Protein 4XHF (pdb70)

Radius of gyration: 31.48 Å; Cα contacts (8 Å, |Δi|>4): 1819; chains: 4; bounding box: 88×60×80 Å

Secondary structure (DSSP, 8-state):
-HHHHHHHHHHHHHHHHHHHHTT----STTHHHHHHHHHEEEEEEETTT-PEEP-TTGGG--HHHHHH-TTSEE--SS-TT--S-EESEEEEEEEE-TTSSEEEEEEEEEEE-SSSEEEEEEEE-TTSSBEEEEEEEE--SPTTTGGGGG-HHHHGGGTT-BSB-TTS-B--EEESS---TT-TTEEE--TT-HHHHHHHHHHHHHHTSTTTTHHHHHHHHH-/-HHHHHHHHHHHHHHHHHHHHHHHTT----SGGGHHHHHHHHEEEEEEETTT--EE--TTSTT--HHHHHH-GGGEE--SS-TT--SSEESEEEEEEEE-TTS-EEEEEEEEEEE-SSSEEEEEEEE-TTSSBEEEEEEEE--SPTTTGGGGG-HHHHGGGTT-BSB-TTS-B--EEESS---TT-TTEEEPPTT-HHHHHHHHHHHHHHTSTTTTHHHHHHHH-/-HHHHHHHHHHHHHHTT----STTHHHHHHHHHEEEEEEETTT--EE--TTGGG--HHHHTT-TTSEE--SS-TT--S-EESEEEEEEEE-TTS-EEEEEEEEEEE-SSSEEEEEEEE-TTSSBEEEEEEEE--SPTTTGGGGG-HHHHGGGTT-BSB-TTS-B--EEESS---TT-TTEEEPPTT-HHHHHHHHHHHHHHTSTTTTHHHHHHHHH-/-HHHHHHHHHHHHHHHHT----SGGGHHHHHHHHEEEEEEETTT--EE--S-STT--HHHHHH-GGGEE--SS-TT--S-EESEEEEEEEE-TTS-EEEEEEEEEEE-SSSEEEEEEEE-TTSSBEEEEEEEE--SPTTTGGGGG-HHHHGGGTT-BSB-TTS-B--EEESS---TT-TTEEEPPTT-HHHHHHHHHHHHHHTSTTTTHHHHHHHHHH-

Solvent-accessible surface area: 43037 Å² total; per-residue (Å²): 95,122,153,122,150,130,64,40,129,120,66,24,31,10,15,83,48,0,0,97,0,0,88,37,120,45,24,143,70,95,56,10,96,74,44,4,74,111,16,10,38,37,15,4,0,30,3,94,75,7,86,51,27,10,19,50,92,26,41,46,39,64,40,100,120,14,8,119,52,108,140,60,19,53,109,11,166,123,45,57,2,104,14,158,34,11,9,45,31,4,17,0,0,22,0,10,60,133,52,11,68,16,15,0,0,0,0,16,3,36,1,71,4,67,178,21,56,3,32,2,9,0,0,0,15,8,40,11,28,14,0,19,10,8,12,7,61,66,52,48,5,70,109,69,87,1,53,18,0,51,56,96,150,13,17,73,65,0,86,12,24,45,0,26,49,133,175,50,136,21,18,1,111,25,46,145,70,34,31,105,93,14,48,40,50,1,1,48,16,46,102,64,7,28,92,5,1,103,1,1,24,55,2,0,54,4,10,0,14,113,36,1,0,53,40,2,6,80,91,43,129,88,135,122,151,38,48,99,132,118,165,98,52,41,111,107,68,27,63,13,13,88,59,0,0,87,1,0,89,36,114,47,34,152,52,93,90,2,94,107,42,4,79,168,16,11,111,28,28,5,0,32,4,103,63,4,107,91,46,116,62,119,73,26,38,40,39,75,44,106,122,12,8,120,51,99,151,54,7,25,42,12,66,103,43,56,3,90,12,109,14,13,9,45,32,9,14,0,0,51,0,61,63,150,95,53,147,47,29,0,0,0,0,15,2,41,0,68,11,97,168,30,57,2,32,1,5,0,0,0,52,65,75,15,29,22,0,33,8,6,11,3,50,68,51,42,7,46,113,70,86,1,51,22,0,60,48,86,146,13,17,73,61,2,97,46,18,51,0,19,12,149,73,38,74,9,18,1,95,26,52,158,84,51,35,162,179,67,16,83,38,1,0,39,21,46,116,72,4,37,121,4,0,96,7,0,26,100,0,0,55,3,8,0,13,121,33,1,0,45,41,3,3,87,68,50,118,111,143,52,160,142,80,14,76,12,16,90,66,0,0,86,1,0,55,37,122,47,28,149,67,93,83,7,104,101,39,4,77,173,15,11,110,32,20,10,0,34,4,98,80,4,139,77,53,106,60,123,74,29,41,41,39,60,44,104,124,11,10,123,62,124,149,56,22,62,101,12,185,145,42,53,1,82,15,140,44,14,8,46,23,4,22,0,0,47,0,54,61,153,94,47,105,42,16,0,0,0,0,14,2,38,0,76,3,53,178,21,59,1,33,1,10,0,0,0,16,16,47,12,30,18,2,16,2,6,7,4,58,68,51,47,6,65,114,71,94,1,51,18,0,62,51,84,148,12,14,51,68,0,103,16,22,48,0,20,18,112,106,40,66,15,3,0,82,14,48,141,77,53,34,80,89,8,42,47,20,1,1,43,20,45,105,70,6,23,114,5,0,94,0,0,25,76,0,0,59,3,9,1,13,122,40,0,0,52,40,3,5,83,91,29,122,92,118,172,105,59,133,91,71,32,87,11,15,90,53,0,0,107,2,1,81,38,123,30,35,154,58,96,74,2,100,101,35,4,68,156,14,11,48,33,18,7,0,32,4,96,60,4,107,64,45,18,28,51,86,28,42,45,36,60,32,82,124,11,11,120,52,72,131,48,1,37,62,10,122,134,42,56,2,97,15,145,28,13,9,44,32,8,6,0,0,25,0,14,56,148,77,12,130,24,25,0,0,0,0,13,2,38,0,83,12,88,164,29,48,1,28,0,6,0,0,0,56,61,74,12,28,20,1,56,10,10,13,5,48,83,52,42,6,46,111,74,92,2,45,19,0,51,56,95,146,13,15,67,68,1,114,39,21,53,0,23,50,146,186,43,147,10,14,1,107,28,51,148,87,53,38,163,174,67,55,68,44,2,1,47,22,45,106,71,7,57,93,5,3,100,6,1,35,73,1,0,59,4,8,3,16,114,37,1,0,61,34,3,6,69,57,23,114,80,94,122

Organism: Shewanella oneidensis (strain ATCC 700550 / JCM 31522 / CIP 106686 / LMG 19005 / NCIMB 14063 / MR-1) (NCBI:txid211586)

B-factor: mean 23.86, std 10.94, range [6.06, 83.5]

Structure (mmCIF, N/CA/C/O backbone):
data_4XHF
#
_entry.id   4XHF
#
_cell.length_a   70.914
_cell.length_b   93.476
_cell.length_c   71.139
_cell.angle_alpha   90.000
_cell.angle_beta   100.240
_cell.angle_gamma   90.000
#
_symmetry.space_group_name_H-M   'P 1 21 1'
#
loop_
_entity.id
_entity.type
_entity.pdbx_description
1 polymer 'Na-translocating NADH-quinone reductase subunit C NqrC'
2 non-polymer 'FLAVIN MONONUCLEOTIDE'
3 non-polymer 'SODIUM ION'
4 water water
#
loop_
_atom_site.group_PDB
_atom_site.id
_atom_site.type_symbol
_atom_site.label_atom_id
_atom_site.label_alt_id
_atom_site.label_comp_id
_atom_site.label_asym_id
_atom_site.label_entity_id
_atom_site.label_seq_id
_atom_site.pdbx_PDB_ins_code
_atom_site.Cartn_x
_atom_site.Cartn_y
_atom_site.Cartn_z
_atom_site.occupancy
_atom_site.B_iso_or_equiv
_atom_site.auth_seq_id
_atom_site.auth_comp_id
_atom_site.auth_asym_id
_atom_site.auth_atom_id
_atom_site.pdbx_PDB_model_num
ATOM 1 N N . SER A 1 28 ? -12.309 -12.114 54.621 1.00 36.90 0 SER A N 1
ATOM 2 C CA . SER A 1 28 ? -10.873 -12.431 54.869 1.00 37.73 0 SER A CA 1
ATOM 3 C C . SER A 1 28 ? -10.182 -12.843 53.576 1.00 34.13 0 SER A C 1
ATOM 4 O O . SER A 1 28 ? -9.035 -12.479 53.331 1.00 30.84 0 SER A O 1
ATOM 12 N N . LEU A 1 29 ? -10.886 -13.620 52.760 1.00 36.42 33 LEU A N 1
ATOM 13 C CA . LEU A 1 29 ? -10.431 -13.918 51.409 1.00 35.79 33 LEU A CA 1
ATOM 14 C C . LEU A 1 29 ? -10.328 -12.603 50.647 1.00 29.11 33 LEU A C 1
ATOM 15 O O . LEU A 1 29 ? -9.484 -12.429 49.770 1.00 25.96 33 LEU A O 1
ATOM 31 N N . LYS A 1 30 ? -11.208 -11.679 51.014 1.00 28.69 34 LYS A N 1
ATOM 32 C CA . LYS A 1 30 ? -11.195 -10.319 50.501 1.00 28.40 34 LYS A CA 1
ATOM 33 C C . LYS A 1 30 ? -9.893 -9.604 50.851 1.00 24.54 34 LYS A C 1
ATOM 34 O O . LYS A 1 30 ? -9.283 -8.954 50.003 1.00 22.43 34 LYS A O 1
ATOM 53 N N . GLU A 1 31 ? -9.473 -9.735 52.106 1.00 24.72 35 GLU A N 1
ATOM 54 C CA . GLU A 1 31 ? -8.271 -9.066 52.592 1.00 24.61 35 GLU A CA 1
ATOM 55 C C . GLU A 1 31 ? -7.018 -9.544 51.860 1.00 23.96 35 GLU A C 1
ATOM 56 O O . GLU A 1 31 ? -6.195 -8.733 51.436 1.00 25.65 35 GLU A O 1
ATOM 68 N N . ARG A 1 32 ? -6.877 -10.858 51.718 1.00 24.86 36 ARG A N 1
ATOM 69 C CA . ARG A 1 32 ? -5.718 -11.430 51.041 1.00 25.99 36 ARG A CA 1
ATOM 70 C C . ARG A 1 32 ? -5.646 -10.938 49.605 1.00 23.63 36 ARG A C 1
ATOM 71 O O . ARG A 1 32 ? -4.572 -10.606 49.105 1.00 21.95 36 ARG A O 1
ATOM 92 N N . LYS A 1 33 ? -6.799 -10.904 48.945 1.00 25.28 37 LYS A N 1
ATOM 93 C CA . LYS A 1 33 ? -6.880 -10.438 47.569 1.00 26.71 37 LYS A CA 1
ATOM 94 C C . LYS A 1 33 ? -6.473 -8.973 47.474 1.00 25.28 37 LYS A C 1
ATOM 95 O O . LYS A 1 33 ? -5.632 -8.611 46.654 1.00 25.62 37 LYS A O 1
ATOM 114 N N . LEU A 1 34 ? -7.067 -8.137 48.320 1.00 25.08 38 LEU A N 1
ATOM 115 C CA . LEU A 1 34 ? -6.732 -6.717 48.351 1.00 23.66 38 LEU A CA 1
ATOM 116 C C . LEU A 1 34 ? -5.267 -6.512 48.708 1.00 23.97 38 LEU A C 1
ATOM 117 O O . LEU A 1 34 ? -4.594 -5.656 48.134 1.00 23.55 38 LEU A O 1
ATOM 133 N N . ALA A 1 35 ? -4.781 -7.301 49.660 1.00 25.32 39 ALA A N 1
ATOM 134 C CA . ALA A 1 35 ? -3.386 -7.226 50.073 1.00 24.31 39 ALA A CA 1
ATOM 135 C C . ALA A 1 35 ? -2.466 -7.569 48.907 1.00 23.75 39 ALA A C 1
ATOM 136 O O . ALA A 1 35 ? -1.410 -6.961 48.737 1.00 25.21 39 ALA A O 1
ATOM 143 N N . LYS A 1 36 ? -2.881 -8.540 48.101 1.00 22.97 40 LYS A N 1
ATOM 144 C CA . LYS A 1 36 ? -2.092 -8.981 46.958 1.00 22.18 40 LYS A CA 1
ATOM 145 C C . LYS A 1 36 ? -2.036 -7.901 45.884 1.00 22.15 40 LYS A C 1
ATOM 146 O O . LYS A 1 36 ? -0.979 -7.638 45.310 1.00 22.21 40 LYS A O 1
ATOM 165 N N . LYS A 1 37 ? -3.181 -7.279 45.620 1.00 24.45 41 LYS A N 1
ATOM 166 C CA . LYS A 1 37 ? -3.281 -6.260 44.580 1.00 22.97 41 LYS A CA 1
ATOM 167 C C . LYS A 1 37 ? -2.595 -4.964 45.002 1.00 19.52 41 LYS A C 1
ATOM 168 O O . LYS A 1 37 ? -2.071 -4.230 44.163 1.00 19.35 41 LYS A O 1
ATOM 187 N N . ARG A 1 38 ? -2.600 -4.683 46.300 1.00 19.14 42 ARG A N 1
ATOM 188 C CA . ARG A 1 38 ? -1.956 -3.481 46.810 1.00 17.49 42 ARG A CA 1
ATOM 189 C C . ARG A 1 38 ? -0.441 -3.596 46.678 1.00 15.14 42 ARG A C 1
ATOM 190 O O . ARG A 1 38 ? 0.239 -2.610 46.406 1.00 16.03 42 ARG A O 1
ATOM 211 N N . ASP A 1 39 ? 0.082 -4.803 46.874 1.00 15.85 43 ASP A N 1
ATOM 212 C CA . ASP A 1 39 ? 1.512 -5.051 46.715 1.00 17.04 43 ASP A CA 1
ATOM 213 C C . ASP A 1 39 ? 1.935 -4.874 45.262 1.00 14.31 43 ASP A C 1
ATOM 214 O O . ASP A 1 39 ? 2.939 -4.224 44.975 1.00 16.01 43 ASP A O 1
ATOM 223 N N . GLU A 1 40 ? 1.171 -5.465 44.349 1.00 14.36 44 GLU A N 1
ATOM 224 C CA . GLU A 1 40 ? 1.430 -5.317 42.922 1.00 15.70 44 GLU A CA 1
ATOM 225 C C . GLU A 1 40 ? 1.336 -3.850 42.516 1.00 12.59 44 GLU A C 1
ATOM 226 O O . GLU A 1 40 ? 2.172 -3.350 41.765 1.00 11.73 44 GLU A O 1
ATOM 238 N N . LEU A 1 41 ? 0.317 -3.167 43.028 1.00 13.56 45 LEU A N 1
ATOM 239 C CA . LEU A 1 41 ? 0.122 -1.745 42.770 1.00 12.69 45 LEU A CA 1
ATOM 240 C C . LEU A 1 41 ? 1.343 -0.928 43.183 1.00 11.68 45 LEU A C 1
ATOM 241 O O . LEU A 1 41 ? 1.856 -0.126 42.405 1.00 10.96 45 LEU A O 1
ATOM 257 N N . GLN A 1 42 ? 1.804 -1.142 44.412 1.00 12.56 46 GLN A N 1
ATOM 258 C CA . GLN A 1 42 ? 2.959 -0.422 44.936 1.00 10.74 46 GLN A CA 1
ATOM 259 C C . GLN A 1 42 ? 4.193 -0.660 44.072 1.00 11.29 46 GLN A C 1
ATOM 260 O O . GLN A 1 42 ? 4.953 0.266 43.793 1.00 12.21 46 GLN A O 1
ATOM 274 N N . ARG A 1 43 ? 4.380 -1.901 43.634 1.00 13.63 47 ARG A N 1
ATOM 275 C CA . ARG A 1 43 ? 5.522 -2.241 42.795 1.00 11.68 47 ARG A CA 1
ATOM 276 C C . ARG A 1 43 ? 5.412 -1.554 41.437 1.00 11.37 47 ARG A C 1
ATOM 277 O O . ARG A 1 43 ? 6.385 -0.982 40.952 1.00 13.08 47 ARG A O 1
ATOM 298 N N . TYR A 1 44 ? 4.224 -1.600 40.838 1.00 12.74 48 TYR A N 1
ATOM 299 C CA . TYR A 1 44 ? 3.984 -0.963 39.543 1.00 13.43 48 TYR A CA 1
ATOM 300 C C . TYR A 1 44 ? 4.346 0.518 39.577 1.00 13.02 48 TYR A C 1
ATOM 301 O O . TYR A 1 44 ? 5.028 1.024 38.686 1.00 13.36 48 TYR A O 1
ATOM 319 N N . VAL A 1 45 ? 3.882 1.204 40.616 1.00 12.88 49 VAL A N 1
ATOM 320 C CA . VAL A 1 45 ? 4.072 2.644 40.744 1.00 10.09 49 VAL A CA 1
ATOM 321 C C . VAL A 1 45 ? 5.549 2.984 40.889 1.00 8.49 49 VAL A C 1
ATOM 322 O O . VAL A 1 45 ? 6.047 3.895 40.232 1.00 9.56 49 VAL A O 1
ATOM 335 N N . LEU A 1 46 ? 6.251 2.245 41.741 1.00 9.58 50 LEU A N 1
ATOM 336 C CA . LEU A 1 46 ? 7.672 2.492 41.957 1.00 9.56 50 LEU A CA 1
ATOM 337 C C . LEU A 1 46 ? 8.471 2.171 40.699 1.00 8.82 50 LEU A C 1
ATOM 338 O O . LEU A 1 46 ? 9.410 2.886 40.354 1.00 10.06 50 LEU A O 1
ATOM 354 N N . MET A 1 47 ? 8.089 1.100 40.011 1.00 9.17 51 MET A N 1
ATOM 355 C CA . MET A 1 47 ? 8.762 0.709 38.779 1.00 11.99 51 MET A CA 1
ATOM 356 C C . MET A 1 47 ? 8.599 1.783 37.711 1.00 11.75 51 MET A C 1
ATOM 357 O O . MET A 1 47 ? 9.541 2.101 36.985 1.00 11.04 51 MET A O 1
ATOM 371 N N . ALA A 1 48 ? 7.399 2.343 37.622 1.00 10.33 52 ALA A N 1
ATOM 372 C CA . ALA A 1 48 ? 7.124 3.398 36.656 1.00 10.03 52 ALA A CA 1
ATOM 373 C C . ALA A 1 48 ? 7.901 4.665 37.000 1.00 10.66 52 ALA A C 1
ATOM 374 O O . ALA A 1 48 ? 8.409 5.352 36.116 1.00 13.61 52 ALA A O 1
ATOM 381 N N . ALA A 1 49 ? 8.002 4.960 38.292 1.00 11.29 53 ALA A N 1
ATOM 382 C CA . ALA A 1 49 ? 8.669 6.171 38.761 1.00 11.41 53 ALA A CA 1
ATOM 383 C C . ALA A 1 49 ? 10.187 6.015 38.803 1.00 12.04 53 ALA A C 1
ATOM 384 O O . ALA A 1 49 ? 10.903 6.957 39.144 1.00 13.22 53 ALA A O 1
ATOM 391 N N . ASP A 1 50 ? 10.668 4.824 38.461 1.00 13.82 54 ASP A N 1
ATOM 392 C CA . ASP A 1 50 ? 12.099 4.534 38.448 1.00 17.07 54 ASP A CA 1
ATOM 393 C C . ASP A 1 50 ? 12.702 4.701 39.845 1.00 15.12 54 ASP A C 1
ATOM 394 O O . ASP A 1 50 ? 13.778 5.277 40.009 1.00 14.20 54 ASP A O 1
ATOM 403 N N . VAL A 1 51 ? 11.985 4.195 40.846 1.00 13.21 55 VAL A N 1
ATOM 404 C CA . VAL A 1 51 ? 12.482 4.136 42.217 1.00 13.09 55 VAL A CA 1
ATOM 405 C C . VAL A 1 51 ? 12.893 2.700 42.537 1.00 13.57 55 VAL A C 1
ATOM 406 O O . VAL A 1 51 ? 12.184 1.755 42.191 1.00 14.11 55 VAL A O 1
ATOM 419 N N . ASN A 1 52 ? 14.041 2.534 43.187 1.00 13.60 56 ASN A N 1
ATOM 420 C CA . ASN A 1 52 ? 14.512 1.205 43.562 1.00 14.16 56 ASN A CA 1
ATOM 421 C C . ASN A 1 52 ? 13.556 0.556 44.562 1.00 14.08 56 ASN A C 1
ATOM 422 O O . ASN A 1 52 ? 13.209 1.158 45.577 1.00 16.52 56 ASN A O 1
ATOM 433 N N . LEU A 1 53 ? 13.124 -0.667 44.264 1.00 13.29 57 LEU A N 1
ATOM 434 C CA . LEU A 1 53 ? 12.158 -1.374 45.105 1.00 12.73 57 LEU A CA 1
ATOM 435 C C . LEU A 1 53 ? 12.798 -1.962 46.358 1.00 13.19 57 LEU A C 1
ATOM 436 O O . LEU A 1 53 ? 12.100 -2.441 47.252 1.00 13.68 57 LEU A O 1
ATOM 452 N N . GLY A 1 54 ? 14.125 -1.935 46.418 1.00 12.46 58 GLY A N 1
ATOM 453 C CA . GLY A 1 54 ? 14.842 -2.517 47.536 1.00 14.78 58 GLY A CA 1
ATOM 454 C C . GLY A 1 54 ? 14.749 -4.030 47.525 1.00 17.16 58 GLY A C 1
ATOM 455 O O . GLY A 1 54 ? 14.281 -4.619 46.552 1.00 16.78 58 GLY A O 1
ATOM 459 N N . GLN A 1 55 ? 15.195 -4.656 48.610 1.00 18.69 59 GLN A N 1
ATOM 460 C CA . GLN A 1 55 ? 15.163 -6.109 48.731 1.00 20.55 59 GLN A CA 1
ATOM 461 C C . GLN A 1 55 ? 14.034 -6.548 49.655 1.00 20.25 59 GLN A C 1
ATOM 462 O O . GLN A 1 55 ? 13.643 -5.816 50.561 1.00 22.75 59 GLN A O 1
ATOM 476 N N . GLY A 1 56 ? 13.515 -7.747 49.417 1.00 21.40 60 GLY A N 1
ATOM 477 C CA . GLY A 1 56 ? 12.438 -8.288 50.225 1.00 23.78 60 GLY A CA 1
ATOM 478 C C . GLY A 1 56 ? 11.162 -7.477 50.115 1.00 24.99 60 GLY A C 1
ATOM 479 O O . GLY A 1 56 ? 10.731 -7.131 49.015 1.00 23.79 60 GLY A O 1
ATOM 483 N N . ASN A 1 57 ? 10.560 -7.175 51.263 1.00 30.67 61 ASN A N 1
ATOM 484 C CA . ASN A 1 57 ? 9.323 -6.401 51.317 1.00 30.73 61 ASN A CA 1
ATOM 485 C C . ASN A 1 57 ? 9.586 -4.921 51.576 1.00 26.06 61 ASN A C 1
ATOM 486 O O . ASN A 1 57 ? 8.674 -4.174 51.933 1.00 29.56 61 ASN A O 1
ATOM 497 N N . GLU A 1 58 ? 10.834 -4.500 51.393 1.00 20.62 62 GLU A N 1
ATOM 498 C CA . GLU A 1 58 ? 11.217 -3.110 51.617 1.00 17.55 62 GLU A CA 1
ATOM 499 C C . GLU A 1 58 ? 10.443 -2.151 50.719 1.00 15.83 62 GLU A C 1
ATOM 500 O O . GLU A 1 58 ? 10.330 -0.967 51.029 1.00 15.78 62 GLU A O 1
ATOM 512 N N . PHE A 1 59 ? 9.915 -2.660 49.609 1.00 15.54 63 PHE A N 1
ATOM 513 C CA . PHE A 1 59 ? 9.180 -1.824 48.662 1.00 14.04 63 PHE A CA 1
ATOM 514 C C . PHE A 1 59 ? 7.962 -1.181 49.323 1.00 15.69 63 PHE A C 1
ATOM 515 O O . PHE A 1 59 ? 7.545 -0.088 48.937 1.00 17.18 63 PHE A O 1
ATOM 532 N N . ARG A 1 60 ? 7.393 -1.862 50.314 1.00 17.10 64 ARG A N 1
ATOM 533 C CA . ARG A 1 60 ? 6.253 -1.328 51.052 1.00 16.83 64 ARG A CA 1
ATOM 534 C C . ARG A 1 60 ? 6.659 -0.090 51.841 1.00 17.51 64 ARG A C 1
ATOM 535 O O . ARG A 1 60 ? 5.940 0.909 51.865 1.00 17.13 64 ARG A O 1
ATOM 556 N N . ASP A 1 61 ? 7.817 -0.169 52.488 1.00 20.65 65 ASP A N 1
ATOM 557 C CA . ASP A 1 61 ? 8.331 0.934 53.291 1.00 22.16 65 ASP A CA 1
ATOM 558 C C . ASP A 1 61 ? 8.758 2.091 52.395 1.00 17.70 65 ASP A C 1
ATOM 559 O O . ASP A 1 61 ? 8.558 3.256 52.730 1.00 20.28 65 ASP A O 1
ATOM 568 N N . ILE A 1 62 ? 9.352 1.758 51.255 1.00 15.29 66 ILE A N 1
ATOM 569 C CA . ILE A 1 62 ? 9.805 2.764 50.304 1.00 13.68 66 ILE A CA 1
ATOM 570 C C . ILE A 1 62 ? 8.605 3.508 49.728 1.00 14.83 66 ILE A C 1
ATOM 571 O O . ILE A 1 62 ? 8.625 4.731 49.601 1.00 14.82 66 ILE A O 1
ATOM 587 N N . PHE A 1 63 ? 7.559 2.762 49.393 1.00 15.08 67 PHE A N 1
ATOM 588 C CA . PHE A 1 63 ? 6.332 3.351 48.872 1.00 12.42 67 PHE A CA 1
ATOM 589 C C . PHE A 1 63 ? 5.712 4.287 49.903 1.00 12.82 67 PHE A C 1
ATOM 590 O O . PHE A 1 63 ? 5.365 5.425 49.593 1.00 13.79 67 PHE A O 1
ATOM 607 N N . ALA A 1 64 ? 5.588 3.800 51.133 1.00 14.47 68 ALA A N 1
ATOM 608 C CA . ALA A 1 64 ? 4.929 4.548 52.196 1.00 14.72 68 ALA A CA 1
ATOM 609 C C . ALA A 1 64 ? 5.616 5.883 52.473 1.00 15.36 68 ALA A C 1
ATOM 610 O O . ALA A 1 64 ? 4.963 6.859 52.840 1.00 16.62 68 ALA A O 1
ATOM 617 N N . LYS A 1 65 ? 6.932 5.925 52.290 1.00 16.06 69 LYS A N 1
ATOM 618 C CA . LYS A 1 65 ? 7.705 7.125 52.586 1.00 15.03 69 LYS A CA 1
ATOM 619 C C . LYS A 1 65 ? 7.756 8.089 51.408 1.00 13.67 69 LYS A C 1
ATOM 620 O O . LYS A 1 65 ? 7.650 9.301 51.589 1.00 16.29 69 LYS A O 1
ATOM 639 N N . SER A 1 66 ? 7.915 7.547 50.206 1.00 11.59 70 SER A N 1
ATOM 640 C CA . SER A 1 66 ? 8.223 8.367 49.037 1.00 14.11 70 SER A CA 1
ATOM 641 C C . SER A 1 66 ? 7.039 8.604 48.100 1.00 11.47 70 SER A C 1
ATOM 642 O O . SER A 1 66 ? 7.184 9.307 47.100 1.00 10.22 70 SER A O 1
ATOM 650 N N . VAL A 1 67 ? 5.879 8.031 48.417 1.00 12.42 71 VAL A N 1
ATOM 651 C CA . VAL A 1 67 ? 4.714 8.154 47.543 1.00 11.51 71 VAL A CA 1
ATOM 652 C C . VAL A 1 67 ? 3.487 8.635 48.311 1.00 11.51 71 VAL A C 1
ATOM 653 O O . VAL A 1 67 ? 3.221 8.190 49.429 1.00 13.05 71 VAL A O 1
ATOM 666 N N . LYS A 1 68 ? 2.755 9.557 47.689 1.00 11.45 72 LYS A N 1
ATOM 667 C CA . LYS A 1 68 ? 1.510 10.085 48.231 1.00 13.10 72 LYS A CA 1
ATOM 668 C C . LYS A 1 68 ? 0.354 9.767 47.288 1.00 11.83 72 LYS A C 1
ATOM 669 O O . LYS A 1 68 ? 0.183 10.440 46.272 1.00 10.37 72 LYS A O 1
ATOM 688 N N . PRO A 1 69 ? -0.434 8.728 47.607 1.00 12.40 73 PRO A N 1
ATOM 689 C CA . PRO A 1 69 ? -1.598 8.420 46.771 1.00 13.96 73 PRO A CA 1
ATOM 690 C C . PRO A 1 69 ? -2.664 9.504 46.864 1.00 13.49 73 PRO A C 1
ATOM 691 O O . PRO A 1 69 ? -2.893 10.053 47.942 1.00 14.37 73 PRO A O 1
ATOM 702 N N . LEU A 1 70 ? -3.298 9.804 45.736 1.00 11.58 74 LEU A N 1
ATOM 703 C CA . LEU A 1 70 ? -4.318 10.840 45.672 1.00 12.27 74 LEU A CA 1
ATOM 704 C C . LEU A 1 70 ? -5.485 10.404 44.810 1.00 12.02 74 LEU A C 1
ATOM 705 O O . LEU A 1 70 ? -5.295 9.816 43.749 1.00 10.28 74 LEU A O 1
ATOM 721 N N . LEU A 1 71 ? -6.692 10.695 45.279 1.00 11.59 75 LEU A N 1
ATOM 722 C CA . LEU A 1 71 ? -7.885 10.563 44.461 1.00 12.15 75 LEU A CA 1
ATOM 723 C C . LEU A 1 71 ? -8.263 11.962 43.997 1.00 13.86 75 LEU A C 1
ATOM 724 O O . LEU A 1 71 ? -8.520 12.839 44.818 1.00 15.60 75 LEU A O 1
ATOM 740 N N . ILE A 1 72 ? -8.277 12.172 42.685 1.00 14.76 76 ILE A N 1
ATOM 741 C CA . ILE A 1 72 ? -8.529 13.496 42.132 1.00 14.27 76 ILE A CA 1
ATOM 742 C C . ILE A 1 72 ? -9.741 13.486 41.214 1.00 15.72 76 ILE A C 1
ATOM 743 O O . ILE A 1 72 ? -10.017 12.496 40.537 1.00 14.79 76 ILE A O 1
ATOM 759 N N . ASN A 1 73 ? -10.467 14.598 41.213 1.00 17.27 77 ASN A N 1
ATOM 760 C CA . ASN A 1 73 ? -11.576 14.797 40.296 1.00 16.85 77 ASN A CA 1
ATOM 761 C C . ASN A 1 73 ? -11.049 15.190 38.923 1.00 14.85 77 ASN A C 1
ATOM 762 O O . ASN A 1 73 ? -10.410 16.229 38.769 1.00 15.69 77 ASN A O 1
ATOM 773 N N . LEU A 1 74 ? -11.316 14.352 37.929 1.00 15.48 78 LEU A N 1
ATOM 774 C CA . LEU A 1 74 ? -10.754 14.542 36.598 1.00 15.55 78 LEU A CA 1
ATOM 775 C C . LEU A 1 74 ? -11.226 15.831 35.930 1.00 16.05 78 LEU A C 1
ATOM 776 O O . LEU A 1 74 ? -10.458 16.484 35.225 1.00 15.43 78 LEU A O 1
ATOM 792 N N . ASP A 1 75 ? -12.483 16.201 36.155 1.00 18.48 79 ASP A N 1
ATOM 793 C CA . ASP A 1 75 ? -13.047 17.392 35.528 1.00 22.65 79 ASP A CA 1
ATOM 794 C C . ASP A 1 75 ? -12.487 18.682 36.121 1.00 21.67 79 ASP A C 1
ATOM 795 O O . ASP A 1 75 ? -12.199 19.631 35.389 1.00 19.90 79 ASP A O 1
ATOM 804 N N . THR A 1 76 ? -12.330 18.712 37.441 1.00 20.33 80 THR A N 1
ATOM 805 C CA . THR A 1 76 ? -11.912 19.927 38.138 1.00 22.02 80 THR A CA 1
ATOM 806 C C . THR A 1 76 ? -10.424 19.927 38.472 1.00 20.16 80 THR A C 1
ATOM 807 O O . THR A 1 76 ? -9.807 20.986 38.586 1.00 20.15 80 T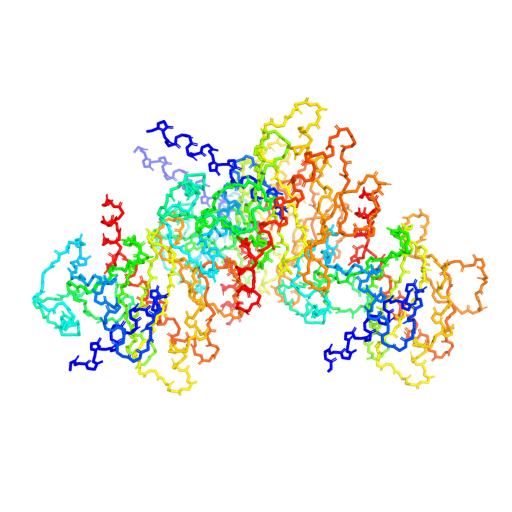HR A O 1
ATOM 818 N N . GLY A 1 77 ? -9.853 18.738 38.632 1.00 18.14 81 GLY A N 1
ATOM 819 C CA . GLY A 1 77 ? -8.464 18.611 39.034 1.00 18.16 81 GLY A CA 1
ATOM 820 C C . GLY A 1 77 ? -8.292 18.683 40.542 1.00 19.94 81 GLY A C 1
ATOM 821 O O . GLY A 1 77 ? -7.171 18.615 41.049 1.00 19.98 81 GLY A O 1
ATOM 825 N N . LYS A 1 78 ? -9.404 18.824 41.259 1.00 22.10 82 LYS A N 1
ATOM 826 C CA . LYS A 1 78 ? -9.376 18.901 42.716 1.00 23.96 82 LYS A CA 1
ATOM 827 C C . LYS A 1 78 ? -9.151 17.527 43.338 1.00 19.41 82 LYS A C 1
ATOM 828 O O . LYS A 1 78 ? -9.526 16.505 42.765 1.00 17.54 82 LYS A O 1
ATOM 847 N N . VAL A 1 79 ? -8.535 17.518 44.516 1.00 19.43 83 VAL A N 1
ATOM 848 C CA . VAL A 1 79 ? -8.327 16.292 45.273 1.00 19.26 83 VAL A CA 1
ATOM 849 C C . VAL A 1 79 ? -9.617 15.894 45.986 1.00 19.65 83 VAL A C 1
ATOM 850 O O . VAL A 1 79 ? -10.208 16.698 46.709 1.00 22.63 83 VAL A O 1
ATOM 863 N N . ASP A 1 80 ? -10.050 14.656 45.764 1.00 17.47 84 ASP A N 1
ATOM 864 C CA . ASP A 1 80 ? -11.202 14.095 46.465 1.00 18.78 84 ASP A CA 1
ATOM 865 C C . ASP A 1 80 ? -10.753 13.171 47.595 1.00 20.27 84 ASP A C 1
ATOM 866 O O . ASP A 1 80 ? -9.644 12.637 47.573 1.00 20.70 84 ASP A O 1
ATOM 875 N N . SER A 1 81 ? -11.633 12.981 48.572 1.00 24.23 85 SER A N 1
ATOM 876 C CA . SER A 1 81 ? -11.301 12.249 49.788 1.00 23.56 85 SER A CA 1
ATOM 877 C C . SER A 1 81 ? -11.754 10.794 49.723 1.00 23.75 85 SER A C 1
ATOM 878 O O . SER A 1 81 ? -12.838 10.493 49.223 1.00 24.00 85 SER A O 1
ATOM 886 N N . ASP A 1 82 ? -10.921 9.895 50.238 1.00 22.65 86 ASP A N 1
ATOM 887 C CA . ASP A 1 82 ? -11.289 8.490 50.367 1.00 24.47 86 ASP A CA 1
ATOM 888 C C . ASP A 1 82 ? -10.542 7.877 51.544 1.00 24.81 86 ASP A C 1
ATOM 889 O O . ASP A 1 82 ? -9.358 8.143 51.746 1.00 22.27 86 ASP A O 1
ATOM 898 N N . ALA A 1 83 ? -11.244 7.060 52.321 1.00 25.24 87 ALA A N 1
ATOM 899 C CA . ALA A 1 83 ? -10.677 6.473 53.527 1.00 22.42 87 ALA A CA 1
ATOM 900 C C . ALA A 1 83 ? -9.546 5.496 53.206 1.00 22.96 87 ALA A C 1
ATOM 901 O O . ALA A 1 83 ? -8.577 5.392 53.960 1.00 23.59 87 ALA A O 1
ATOM 908 N N . ASN A 1 84 ? -9.675 4.786 52.087 1.00 22.13 88 ASN A N 1
ATOM 909 C CA . ASN A 1 84 ? -8.669 3.815 51.660 1.00 21.79 88 ASN A CA 1
ATOM 910 C C . ASN A 1 84 ? -8.351 3.963 50.177 1.00 18.32 88 ASN A C 1
ATOM 911 O O . ASN A 1 84 ? -8.823 3.183 49.349 1.00 16.60 88 ASN A O 1
ATOM 922 N N . VAL A 1 85 ? -7.537 4.964 49.859 1.00 18.22 89 VAL A N 1
ATOM 923 C CA . VAL A 1 85 ? -7.213 5.301 48.478 1.00 17.75 89 VAL A CA 1
ATOM 924 C C . VAL A 1 85 ? -6.565 4.125 47.744 1.00 16.61 89 VAL A C 1
ATOM 925 O O . VAL A 1 85 ? -6.838 3.902 46.567 1.00 13.98 89 VAL A O 1
ATOM 938 N N . LEU A 1 86 ? -5.721 3.368 48.437 1.00 18.25 90 LEU A N 1
ATOM 939 C CA . LEU A 1 86 ? -4.998 2.270 47.800 1.00 18.07 90 LEU A CA 1
ATOM 940 C C . LEU A 1 86 ? -5.925 1.116 47.422 1.00 19.90 90 LEU A C 1
ATOM 941 O O . LEU A 1 86 ? -5.622 0.345 46.510 1.00 21.05 90 LEU A O 1
ATOM 957 N N . ASP A 1 87 ? -7.050 0.999 48.124 1.00 20.89 91 ASP A N 1
ATOM 958 C CA . ASP A 1 87 ? -8.017 -0.061 47.854 1.00 21.00 91 ASP A CA 1
ATOM 959 C C . ASP A 1 87 ? -9.128 0.411 46.919 1.00 20.72 91 ASP A C 1
ATOM 960 O O . ASP A 1 87 ? -10.054 -0.343 46.614 1.00 25.21 91 ASP A O 1
ATOM 969 N N . PHE A 1 88 ? -9.029 1.654 46.461 1.00 17.76 92 PHE A N 1
ATOM 970 C CA . PHE A 1 88 ? -10.019 2.216 45.549 1.00 19.58 92 PHE A CA 1
ATOM 971 C C . PHE A 1 88 ? -10.118 1.382 44.272 1.00 18.44 92 PHE A C 1
ATOM 972 O O . PHE A 1 88 ? -9.112 1.125 43.612 1.00 18.17 92 PHE A O 1
ATOM 989 N N . ASP A 1 89 ? -11.334 0.950 43.944 1.00 19.93 93 ASP A N 1
ATOM 990 C CA . ASP A 1 89 ? -11.581 0.138 42.753 1.00 19.71 93 ASP A CA 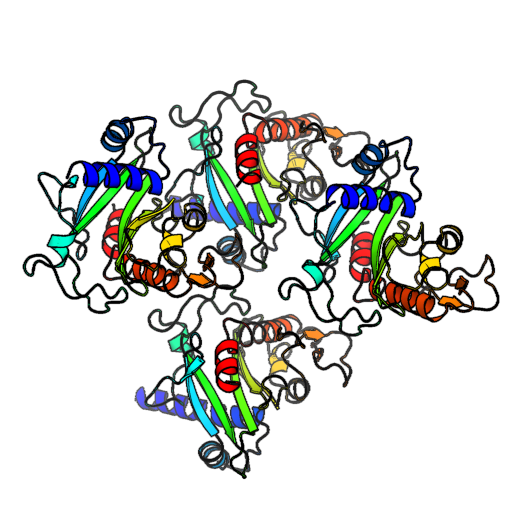1
ATOM 991 C C . ASP A 1 89 ? -11.948 1.019 41.563 1.00 18.54 93 ASP A C 1
ATOM 992 O O . ASP A 1 89 ? -13.078 1.496 41.459 1.00 18.89 93 ASP A O 1
ATOM 1001 N N . GLU A 1 90 ? -10.990 1.215 40.662 1.00 19.44 94 GLU A N 1
ATOM 1002 C CA . GLU A 1 90 ? -11.175 2.108 39.524 1.00 19.88 94 GLU A CA 1
ATOM 1003 C C . GLU A 1 90 ? -11.994 1.456 38.415 1.00 19.38 94 GLU A C 1
ATOM 1004 O O . GLU A 1 90 ? -12.648 2.147 37.632 1.00 20.18 94 GLU A O 1
ATOM 1016 N N . ARG A 1 91 ? -11.954 0.129 38.346 1.00 20.49 95 ARG A N 1
ATOM 1017 C CA . ARG A 1 91 ? -12.755 -0.603 37.371 1.00 22.21 95 ARG A CA 1
ATOM 1018 C C . ARG A 1 91 ? -14.231 -0.403 37.689 1.00 22.14 95 ARG A C 1
ATOM 1019 O O . ARG A 1 91 ? -15.047 -0.167 36.799 1.00 23.17 95 ARG A O 1
ATOM 1040 N N . MET A 1 92 ? -14.554 -0.493 38.975 1.00 20.00 96 MET A N 1
ATOM 1041 C CA . MET A 1 92 ? -15.925 -0.369 39.451 1.00 20.78 96 MET A CA 1
ATOM 1042 C C . MET A 1 92 ? -16.417 1.069 39.343 1.00 19.97 96 MET A C 1
ATOM 1043 O O . MET A 1 92 ? -17.559 1.318 38.965 1.00 22.52 96 MET A O 1
ATOM 1057 N N . ALA A 1 93 ? -15.544 2.012 39.681 1.00 20.32 97 ALA A N 1
ATOM 1058 C CA . ALA A 1 93 ? -15.891 3.427 39.654 1.00 20.53 97 ALA A CA 1
ATOM 1059 C C . ALA A 1 93 ? -16.225 3.898 38.245 1.00 19.69 97 ALA A C 1
ATOM 1060 O O . ALA A 1 93 ? -17.019 4.818 38.060 1.00 19.58 97 ALA A O 1
ATOM 1067 N N . ALA A 1 94 ? -15.613 3.260 37.254 1.00 21.64 98 ALA A N 1
ATOM 1068 C CA . ALA A 1 94 ? -15.782 3.658 35.862 1.00 21.51 98 ALA A CA 1
ATOM 1069 C C . ALA A 1 94 ? -17.137 3.255 35.286 1.00 21.16 98 ALA A C 1
ATOM 1070 O O . ALA A 1 94 ? -17.609 3.868 34.329 1.00 23.47 98 ALA A O 1
ATOM 1077 N N . ILE A 1 95 ? -17.761 2.231 35.864 1.00 21.47 99 ILE A N 1
ATOM 1078 C CA . ILE A 1 95 ? -19.015 1.702 35.327 1.00 24.22 99 ILE A CA 1
ATOM 1079 C C . ILE A 1 95 ? -20.236 2.072 36.165 1.00 27.07 99 ILE A C 1
ATOM 1080 O O . ILE A 1 95 ? -21.368 1.893 35.717 1.00 27.57 99 ILE A O 1
ATOM 1096 N N . ASN A 1 96 ? -20.020 2.581 37.374 1.00 28.96 100 ASN A N 1
ATOM 1097 C CA . ASN A 1 96 ? -21.140 3.021 38.198 1.00 32.93 100 ASN A CA 1
ATOM 1098 C C . ASN A 1 96 ? -21.729 4.320 37.649 1.00 33.38 100 ASN A C 1
ATOM 1099 O O . ASN A 1 96 ? -21.011 5.316 37.536 1.00 32.33 100 ASN A O 1
ATOM 1110 N N . PRO A 1 97 ? -23.031 4.314 37.296 1.00 32.58 101 PRO A N 1
ATOM 1111 C CA . PRO A 1 97 ? -23.649 5.500 36.685 1.00 31.48 101 PRO A CA 1
ATOM 1112 C C . PRO A 1 97 ? -23.559 6.769 37.528 1.00 31.66 101 PRO A C 1
ATOM 1113 O O . PRO A 1 97 ? -23.630 7.868 36.977 1.00 31.98 101 PRO A O 1
ATOM 1124 N N . GLU A 1 98 ? -23.415 6.616 38.840 1.00 32.39 102 GLU A N 1
ATOM 1125 C CA . GLU A 1 98 ? -23.414 7.760 39.747 1.00 33.69 102 GLU A CA 1
ATOM 1126 C C . GLU A 1 98 ? -22.009 8.287 40.032 1.00 29.37 102 GLU A C 1
ATOM 1127 O O . GLU A 1 98 ? -21.844 9.252 40.780 1.00 31.07 102 GLU A O 1
ATOM 1139 N N . THR A 1 99 ? -21.001 7.651 39.442 1.00 21.65 103 THR A N 1
ATOM 1140 C CA . THR A 1 99 ? -19.617 8.087 39.600 1.00 18.89 103 THR A CA 1
ATOM 1141 C C . THR A 1 99 ? -18.857 7.954 38.286 1.00 17.64 103 THR A C 1
ATOM 1142 O O . THR A 1 99 ? -17.638 7.775 38.279 1.00 15.68 103 THR A O 1
ATOM 1153 N N . SER A 1 100 ? -19.584 8.041 37.177 1.00 20.97 104 SER A N 1
ATOM 1154 C CA . SER A 1 100 ? -18.985 7.910 35.855 1.00 18.71 104 SER A CA 1
ATOM 1155 C C . SER A 1 100 ? -19.770 8.697 34.815 1.00 19.19 104 SER A C 1
ATOM 1156 O O . SER A 1 100 ? -20.882 9.157 35.077 1.00 21.45 104 SER A O 1
ATOM 1164 N N . SER A 1 101 ? -19.180 8.839 33.632 1.00 19.24 105 SER A N 1
ATOM 1165 C CA . SER A 1 101 ? -19.820 9.529 32.519 1.00 18.49 105 SER A CA 1
ATOM 1166 C C . SER A 1 101 ? -19.286 8.990 31.196 1.00 17.30 105 SER A C 1
ATOM 1167 O O . SER A 1 101 ? -18.302 8.251 31.170 1.00 15.74 105 SER A O 1
ATOM 1175 N N . THR A 1 102 ? -19.944 9.365 30.104 1.00 18.23 106 THR A N 1
ATOM 1176 C CA . THR A 1 102 ? -19.528 8.962 28.767 1.00 17.66 106 THR A CA 1
ATOM 1177 C C . THR A 1 102 ? -18.640 10.040 28.153 1.00 17.20 106 THR A C 1
ATOM 1178 O O . THR A 1 102 ? -19.039 11.204 28.095 1.00 16.87 106 THR A O 1
ATOM 1189 N N . PRO A 1 103 ? -17.432 9.663 27.692 1.00 18.63 107 PRO A N 1
ATOM 1190 C CA . PRO A 1 103 ? -16.549 10.683 27.112 1.00 17.74 107 PRO A CA 1
ATOM 1191 C C . PRO A 1 103 ? -17.138 11.315 25.856 1.00 17.94 107 PRO A C 1
ATOM 1192 O O . PRO A 1 103 ? -17.898 10.658 25.146 1.00 20.53 107 PRO A O 1
ATOM 1203 N N . LYS A 1 104 ? -16.790 12.569 25.585 1.00 15.44 108 LYS A N 1
ATOM 1204 C CA . LYS A 1 104 ? -17.219 13.217 24.352 1.00 19.98 108 LYS A CA 1
ATOM 1205 C C . LYS A 1 104 ? -16.461 12.626 23.172 1.00 19.23 108 LYS A C 1
ATOM 1206 O O . LYS A 1 104 ? -17.061 12.162 22.210 1.00 18.74 108 LYS A O 1
ATOM 1225 N N . LYS A 1 105 ? -15.135 12.662 23.252 1.00 20.29 109 LYS A N 1
ATOM 1226 C CA . LYS A 1 105 ? -14.274 12.068 22.235 1.00 20.97 109 LYS A CA 1
ATOM 1227 C C . LYS A 1 105 ? -13.605 10.823 22.805 1.00 16.75 109 LYS A C 1
ATOM 1228 O O . LYS A 1 105 ? -12.531 10.898 23.401 1.00 16.17 109 LYS A O 1
ATOM 1247 N N . ASP A 1 106 ? -14.261 9.682 22.627 1.00 16.08 110 ASP A N 1
ATOM 1248 C CA . ASP A 1 106 ? -13.802 8.426 23.208 1.00 16.61 110 ASP A CA 1
ATOM 1249 C C . ASP A 1 106 ? -12.684 7.795 22.375 1.00 16.85 110 ASP A C 1
ATOM 1250 O O . ASP A 1 106 ? -12.867 6.746 21.757 1.00 17.56 110 ASP A O 1
ATOM 1259 N N . ILE A 1 107 ? -11.522 8.442 22.383 1.00 18.97 111 ILE A N 1
ATOM 1260 C CA . ILE A 1 107 ? -10.382 8.028 21.568 1.00 18.59 111 ILE A CA 1
ATOM 1261 C C . ILE A 1 107 ? -9.902 6.623 21.932 1.00 16.72 111 ILE A C 1
ATOM 1262 O O . ILE A 1 107 ? -9.506 5.848 21.060 1.00 16.20 111 ILE A O 1
ATOM 1278 N N . ALA A 1 108 ? -9.938 6.305 23.223 1.00 15.86 112 ALA A N 1
ATOM 1279 C CA . ALA A 1 108 ? -9.432 5.029 23.720 1.00 13.13 112 ALA A CA 1
ATOM 1280 C C . ALA A 1 108 ? -10.509 3.947 23.744 1.00 12.97 112 ALA A C 1
ATOM 1281 O O . ALA A 1 108 ? -10.248 2.819 24.159 1.00 14.51 112 ALA A O 1
ATOM 1288 N N . LYS A 1 109 ? -11.715 4.297 23.305 1.00 13.43 113 LYS A N 1
ATOM 1289 C CA . LYS A 1 109 ? -12.817 3.342 23.213 1.00 14.15 113 LYS A CA 1
ATOM 1290 C C . LYS A 1 109 ? -13.101 2.680 24.557 1.00 14.96 113 LYS A C 1
ATOM 1291 O O . LYS A 1 109 ? -13.245 1.460 24.639 1.00 15.19 113 LYS A O 1
ATOM 1310 N N . ILE A 1 110 ? -13.179 3.491 25.609 1.00 15.48 114 ILE A N 1
ATOM 1311 C CA . ILE A 1 110 ? -13.446 2.984 26.952 1.00 15.20 114 ILE A CA 1
ATOM 1312 C C . ILE A 1 110 ? -14.930 3.075 27.298 1.00 15.86 114 ILE A C 1
ATOM 1313 O O . ILE A 1 110 ? -15.353 2.589 28.346 1.00 18.32 114 ILE A O 1
ATOM 1329 N N . LYS A 1 111 ? -15.705 3.715 26.423 1.00 13.97 115 LYS A N 1
ATOM 1330 C CA . LYS A 1 111 ? -17.166 3.781 26.536 1.00 16.98 115 LYS A CA 1
ATOM 1331 C C . LYS A 1 111 ? -17.654 4.594 27.735 1.00 16.97 115 LYS A C 1
ATOM 1332 O O . LYS A 1 111 ? -18.564 5.411 27.602 1.00 20.83 115 LYS A O 1
ATOM 1351 N N . THR A 1 112 ? -17.061 4.369 28.902 1.00 16.23 116 THR A N 1
ATOM 1352 C CA . THR A 1 112 ? -17.433 5.105 30.101 1.00 17.82 116 THR A CA 1
ATOM 1353 C C . THR A 1 112 ? -16.176 5.479 30.878 1.00 15.68 116 THR A C 1
ATOM 1354 O O . THR A 1 112 ? -15.178 4.760 30.836 1.00 17.18 116 THR A O 1
ATOM 1365 N N . ARG A 1 113 ? -16.225 6.615 31.567 1.00 14.87 117 ARG A N 1
ATOM 1366 C CA . ARG A 1 113 ? -15.082 7.110 32.326 1.00 13.81 117 ARG A CA 1
ATOM 1367 C C . ARG A 1 113 ? -15.482 7.470 33.752 1.00 12.86 117 ARG A C 1
ATOM 1368 O O . ARG A 1 113 ? -16.483 8.148 33.969 1.00 14.54 117 ARG A O 1
ATOM 1389 N N . ALA A 1 114 ? -14.692 7.018 34.720 1.00 13.89 118 ALA A N 1
ATOM 1390 C CA . ALA A 1 114 ? -14.911 7.380 36.113 1.00 13.30 118 ALA A CA 1
ATOM 1391 C C . ALA A 1 114 ? -14.750 8.883 36.293 1.00 13.99 118 ALA A C 1
ATOM 1392 O O . ALA A 1 114 ? -14.039 9.533 35.529 1.00 13.14 118 ALA A O 1
ATOM 1399 N N . ASN A 1 115 ? -15.412 9.435 37.303 1.00 18.11 119 ASN A N 1
ATOM 1400 C CA . ASN A 1 115 ? -15.288 10.856 37.599 1.00 19.17 119 ASN A CA 1
ATOM 1401 C C . ASN A 1 115 ? -13.966 11.154 38.293 1.00 18.31 119 ASN A C 1
ATOM 1402 O O . ASN A 1 115 ? -13.366 12.207 38.074 1.00 17.48 119 ASN A O 1
ATOM 1413 N N . ASP A 1 116 ? -13.521 10.213 39.123 1.00 17.89 120 ASP A N 1
ATOM 1414 C CA . ASP A 1 116 ? -12.278 10.357 39.876 1.00 17.60 120 ASP A CA 1
ATOM 1415 C C . ASP A 1 116 ? -11.235 9.339 39.434 1.00 14.04 120 ASP A C 1
ATOM 1416 O O . ASP A 1 116 ? -11.567 8.208 39.080 1.00 16.94 120 ASP A O 1
ATOM 1425 N N . ALA A 1 117 ? -9.972 9.752 39.469 1.00 11.92 121 ALA A N 1
ATOM 1426 C CA . ALA A 1 117 ? -8.853 8.867 39.172 1.00 11.83 121 ALA A CA 1
ATOM 1427 C C . ALA A 1 117 ? -7.872 8.855 40.338 1.00 10.59 121 ALA A C 1
ATOM 1428 O O . ALA A 1 117 ? -7.688 9.867 41.015 1.00 9.89 121 ALA A O 1
ATOM 1435 N N . ARG A 1 118 ? -7.256 7.702 40.576 1.00 11.84 122 ARG A N 1
ATOM 1436 C CA . ARG A 1 118 ? -6.221 7.587 41.593 1.00 11.29 122 ARG A CA 1
ATOM 1437 C C . ARG A 1 118 ? -4.865 7.867 40.971 1.00 10.36 122 ARG A C 1
ATOM 1438 O O . ARG A 1 118 ? -4.482 7.217 40.003 1.00 11.02 122 ARG A O 1
ATOM 1459 N N . VAL A 1 119 ? -4.149 8.833 41.535 1.00 11.83 123 VAL A N 1
ATOM 1460 C CA . VAL A 1 119 ? -2.830 9.206 41.042 1.00 10.14 123 VAL A CA 1
ATOM 1461 C C . VAL A 1 119 ? -1.827 9.154 42.185 1.00 8.61 123 VAL A C 1
ATOM 1462 O O . VAL A 1 119 ? -2.211 9.086 43.352 1.00 9.25 123 VAL A O 1
ATOM 1475 N N . PHE A 1 120 ? -0.544 9.182 41.839 1.00 9.09 124 PHE A N 1
ATOM 1476 C CA . PHE A 1 120 ? 0.526 9.067 42.824 1.00 10.14 124 PHE A CA 1
ATOM 1477 C C . PHE A 1 120 ? 1.612 10.112 42.602 1.00 8.58 124 PHE A C 1
ATOM 1478 O O . PHE A 1 120 ? 2.208 10.173 41.531 1.00 8.36 124 PHE A O 1
ATOM 1495 N N . LYS A 1 121 ? 1.860 10.932 43.619 1.00 10.17 125 LYS A N 1
ATOM 1496 C CA . LYS A 1 121 ? 3.003 11.836 43.613 1.00 9.14 125 LYS A CA 1
ATOM 1497 C C . LYS A 1 121 ? 4.203 11.103 44.194 1.00 10.89 125 LYS A C 1
ATOM 1498 O O . LYS A 1 121 ? 4.102 10.506 45.263 1.00 11.67 125 LYS A O 1
ATOM 1517 N N . VAL A 1 122 ? 5.329 11.146 43.486 1.00 11.60 126 VAL A N 1
ATOM 1518 C CA . VAL A 1 122 ? 6.536 10.439 43.908 1.00 9.98 126 VAL A CA 1
ATOM 1519 C C . VAL A 1 122 ? 7.656 11.429 44.215 1.00 8.84 126 VAL A C 1
ATOM 1520 O O . VAL A 1 122 ? 7.930 12.331 43.424 1.00 9.04 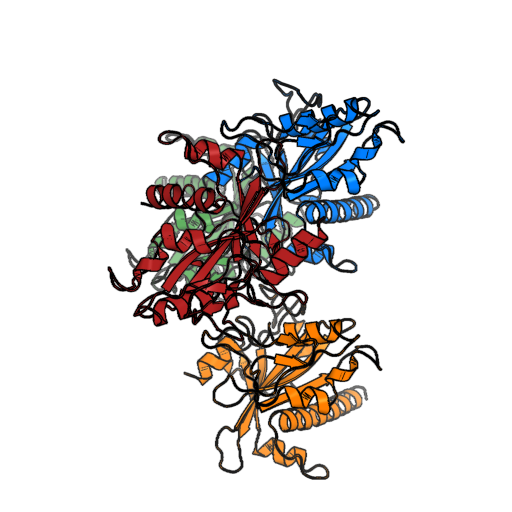126 VAL A O 1
ATOM 1533 N N . PHE A 1 123 ? 8.298 11.246 45.366 1.00 11.80 127 PHE A N 1
ATOM 1534 C CA . PHE A 1 123 ? 9.354 12.143 45.828 1.00 12.42 127 PHE A CA 1
ATOM 1535 C C . PHE A 1 123 ? 10.683 11.405 45.971 1.00 16.16 127 PHE A C 1
ATOM 1536 O O . PHE A 1 123 ? 10.714 10.240 46.366 1.00 19.56 127 PHE A O 1
ATOM 1553 N N . ASP A 1 124 ? 11.779 12.086 45.653 1.00 14.44 128 ASP A N 1
ATOM 1554 C CA . ASP A 1 124 ? 13.104 11.518 45.852 1.00 18.40 128 ASP A CA 1
ATOM 1555 C C . ASP A 1 124 ? 13.477 11.605 47.326 1.00 24.77 128 ASP A C 1
ATOM 1556 O O . ASP A 1 124 ? 12.697 12.102 48.139 1.00 22.67 128 ASP A O 1
ATOM 1565 N N . ASP A 1 125 ? 14.672 11.140 47.667 1.00 35.11 129 ASP A N 1
ATOM 1566 C CA . ASP A 1 125 ? 15.130 11.170 49.051 1.00 43.77 129 ASP A CA 1
ATOM 1567 C C . ASP A 1 125 ? 15.248 12.600 49.574 1.00 42.00 129 ASP A C 1
ATOM 1568 O O . ASP A 1 125 ? 15.168 12.837 50.780 1.00 46.20 129 ASP A O 1
ATOM 1577 N N . SER A 1 126 ? 15.434 13.548 48.662 1.00 35.88 130 SER A N 1
ATOM 1578 C CA . SER A 1 126 ? 15.560 14.953 49.032 1.00 31.48 130 SER A CA 1
ATOM 1579 C C . SER A 1 126 ? 14.203 15.569 49.373 1.00 28.72 130 SER A C 1
ATOM 1580 O O . SER A 1 126 ? 14.136 16.687 49.878 1.00 29.89 130 SER A O 1
ATOM 1588 N N . GLY A 1 127 ? 13.126 14.837 49.094 1.00 27.18 131 GLY A N 1
ATOM 1589 C CA . GLY A 1 127 ? 11.779 15.308 49.373 1.00 22.01 131 GLY A CA 1
ATOM 1590 C C . GLY A 1 127 ? 11.186 16.139 48.249 1.00 14.88 131 GLY A C 1
ATOM 1591 O O . GLY A 1 127 ? 10.075 16.658 48.368 1.00 14.03 131 GLY A O 1
ATOM 1595 N N . LYS A 1 128 ? 11.933 16.268 47.158 1.00 15.91 132 LYS A N 1
ATOM 1596 C CA . LYS A 1 128 ? 11.484 17.008 45.984 1.00 16.62 132 LYS A CA 1
ATOM 1597 C C . LYS A 1 128 ? 10.659 16.099 45.077 1.00 15.78 132 LYS A C 1
ATOM 1598 O O . LYS A 1 128 ? 10.956 14.910 44.953 1.00 16.78 132 LYS A O 1
ATOM 1617 N N . LEU A 1 129 ? 9.627 16.659 44.452 1.00 16.42 133 LEU A N 1
ATOM 1618 C CA . LEU A 1 129 ? 8.781 15.904 43.532 1.00 14.23 133 LEU A CA 1
ATOM 1619 C C . LEU A 1 129 ? 9.613 15.287 42.410 1.00 16.79 133 LEU A C 1
ATOM 1620 O O . LEU A 1 129 ? 10.303 15.993 41.673 1.00 18.52 133 LEU A O 1
ATOM 1636 N N . SER A 1 130 ? 9.532 13.966 42.287 1.00 14.36 134 SER A N 1
ATOM 1637 C CA . SER A 1 130 ? 10.314 13.221 41.307 1.00 13.94 134 SER A CA 1
ATOM 1638 C C . SER A 1 130 ? 9.482 12.941 40.061 1.00 12.38 134 SER A C 1
ATOM 1639 O O . SER A 1 130 ? 9.955 13.096 38.937 1.00 12.39 134 SER A O 1
ATOM 1647 N N . SER A 1 131 ? 8.236 12.534 40.269 1.00 10.97 135 SER A N 1
ATOM 1648 C CA . SER A 1 131 ? 7.329 12.267 39.165 1.00 10.58 135 SER A CA 1
ATOM 1649 C C . SER A 1 131 ? 5.904 12.138 39.676 1.00 9.23 135 SER A C 1
ATOM 1650 O O . SER A 1 131 ? 5.669 12.052 40.881 1.00 9.53 135 SER A O 1
ATOM 1658 N N . VAL A 1 132 ? 4.957 12.144 38.746 1.00 10.83 136 VAL A N 1
ATOM 1659 C CA . VAL A 1 132 ? 3.570 11.841 39.057 1.00 8.97 136 VAL A CA 1
ATOM 1660 C C . VAL A 1 132 ? 3.155 10.645 38.212 1.00 8.95 136 VAL A C 1
ATOM 1661 O O . VAL A 1 132 ? 3.233 10.684 36.984 1.00 9.35 136 VAL A O 1
ATOM 1674 N N . VAL A 1 133 ? 2.747 9.572 38.880 1.00 9.79 137 VAL A N 1
ATOM 1675 C CA . VAL A 1 133 ? 2.325 8.357 38.200 1.00 8.78 137 VAL A CA 1
ATOM 1676 C C . VAL A 1 133 ? 0.807 8.343 38.085 1.00 8.58 137 VAL A C 1
ATOM 1677 O O . VAL A 1 133 ? 0.101 8.471 39.088 1.00 7.21 137 VAL A O 1
ATOM 1690 N N . VAL A 1 134 ? 0.315 8.192 36.858 1.00 9.89 138 VAL A N 1
ATOM 1691 C CA . VAL A 1 134 ? -1.121 8.171 36.599 1.00 8.19 138 VAL A CA 1
ATOM 1692 C C . VAL A 1 134 ? -1.523 6.898 35.860 1.00 7.93 138 VAL A C 1
ATOM 1693 O O . VAL A 1 134 ? -0.755 6.376 35.053 1.00 8.03 138 VAL A O 1
ATOM 1706 N N . PRO A 1 135 ? -2.733 6.392 36.136 1.00 8.01 139 PRO A N 1
ATOM 1707 C CA . PRO A 1 135 ? -3.243 5.226 35.414 1.00 9.81 139 PRO A CA 1
ATOM 1708 C C . PRO A 1 135 ? -3.747 5.592 34.025 1.00 8.79 139 PRO A C 1
ATOM 1709 O O . PRO A 1 135 ? -4.332 6.659 33.841 1.00 9.06 139 PRO A O 1
ATOM 1720 N N . PHE A 1 136 ? -3.516 4.713 33.059 1.00 9.03 140 PHE A N 1
ATOM 1721 C CA . PHE A 1 136 ? -4.080 4.884 31.733 1.00 7.75 140 PHE A CA 1
ATOM 1722 C C . PHE A 1 136 ? -4.511 3.524 31.223 1.00 7.23 140 PHE A C 1
ATOM 1723 O O . PHE A 1 136 ? -3.945 2.499 31.603 1.00 7.11 140 PHE A O 1
ATOM 1740 N N . TYR A 1 137 ? -5.533 3.517 30.380 1.00 7.79 141 TYR A N 1
ATOM 1741 C CA . TYR A 1 137 ? -5.971 2.289 29.744 1.00 8.00 141 TYR A CA 1
ATOM 1742 C C . TYR A 1 137 ? -6.791 2.609 28.509 1.00 10.14 141 TYR A C 1
ATOM 1743 O O . TYR A 1 137 ? -7.307 3.716 28.362 1.00 11.67 141 TYR A O 1
ATOM 1761 N N . GLY A 1 138 ? -6.890 1.636 27.615 1.00 12.33 142 GLY A N 1
ATOM 1762 C CA . GLY A 1 138 ? -7.598 1.821 26.365 1.00 12.34 142 GLY A CA 1
ATOM 1763 C C . GLY A 1 138 ? -7.641 0.528 25.582 1.00 12.55 142 GLY A C 1
ATOM 1764 O O . GLY A 1 138 ? -6.863 -0.389 25.840 1.00 14.33 142 GLY A O 1
ATOM 1768 N N . LYS A 1 139 ? -8.557 0.449 24.625 1.00 13.65 143 LYS A N 1
ATOM 1769 C CA . LYS A 1 139 ? -8.687 -0.747 23.812 1.00 15.02 143 LYS A CA 1
ATOM 1770 C C . LYS A 1 139 ? -7.533 -0.843 22.826 1.00 16.50 143 LYS A C 1
ATOM 1771 O O . LYS A 1 139 ? -7.232 0.115 22.112 1.00 18.92 143 LYS A O 1
ATOM 1790 N N . GLY A 1 140 ? -6.882 -2.001 22.800 1.00 15.94 144 GLY A N 1
ATOM 1791 C CA . GLY A 1 140 ? -5.885 -2.291 21.788 1.00 15.58 144 GLY A CA 1
ATOM 1792 C C . GLY A 1 140 ? -6.572 -2.688 20.498 1.00 17.21 144 GLY A C 1
ATOM 1793 O O . GLY A 1 140 ? -7.345 -1.912 19.933 1.00 18.82 144 GLY A O 1
ATOM 1797 N N . LEU A 1 141 ? -6.297 -3.904 20.037 1.00 18.58 145 LEU A N 1
ATOM 1798 C CA . LEU A 1 141 ? -6.953 -4.444 18.852 1.00 18.96 145 LEU A CA 1
ATOM 1799 C C . LEU A 1 141 ? -8.142 -5.315 19.248 1.00 17.84 145 LEU A C 1
ATOM 1800 O O . LEU A 1 141 ? -9.190 -5.276 18.602 1.00 19.63 145 LEU A O 1
ATOM 1816 N N . TRP A 1 142 ? -7.981 -6.082 20.324 1.00 15.34 146 TRP A N 1
ATOM 1817 C CA . TRP A 1 142 ? -8.987 -7.061 20.724 1.00 17.89 146 TRP A CA 1
ATOM 1818 C C . TRP A 1 142 ? -9.387 -6.952 22.188 1.00 19.29 146 TRP A C 1
ATOM 1819 O O . TRP A 1 142 ? -10.366 -7.568 22.611 1.00 19.56 146 TRP A O 1
ATOM 1840 N N . SER A 1 143 ? -8.639 -6.173 22.960 1.00 17.93 147 SER A N 1
ATOM 1841 C CA . SER A 1 143 ? -8.847 -6.133 24.401 1.00 16.94 147 SER A CA 1
ATOM 1842 C C . SER A 1 143 ? -8.458 -4.803 25.024 1.00 14.71 147 SER A C 1
ATOM 1843 O O . SER A 1 143 ? -7.822 -3.963 24.388 1.00 13.85 147 SER A O 1
ATOM 1851 N N . MET A 1 144 ? -8.853 -4.631 26.281 1.00 19.08 148 MET A N 1
ATOM 1852 C CA . MET A 1 144 ? -8.454 -3.476 27.068 1.00 18.73 148 MET A CA 1
ATOM 1853 C C . MET A 1 144 ? -7.047 -3.684 27.609 1.00 14.02 148 MET A C 1
ATOM 1854 O O . MET A 1 144 ? -6.707 -4.765 28.092 1.00 14.36 148 MET A O 1
ATOM 1868 N N . ILE A 1 145 ? -6.238 -2.635 27.523 1.00 12.64 149 ILE A N 1
ATOM 1869 C CA . ILE A 1 145 ? -4.870 -2.659 28.017 1.00 11.48 149 ILE A CA 1
ATOM 1870 C C . ILE A 1 145 ? -4.745 -1.654 29.156 1.00 10.81 149 ILE A C 1
ATOM 1871 O O . ILE A 1 145 ? -5.109 -0.495 28.996 1.00 9.51 149 ILE A O 1
ATOM 1887 N N . TYR A 1 146 ? -4.244 -2.114 30.301 1.00 13.92 150 TYR A N 1
ATOM 1888 C CA . TYR A 1 146 ? -4.110 -1.283 31.498 1.00 14.57 150 TYR A CA 1
ATOM 1889 C C . TYR A 1 146 ? -2.654 -1.087 31.896 1.00 11.96 150 TYR A C 1
ATOM 1890 O O . TYR A 1 146 ? -1.846 -2.008 31.796 1.00 12.27 150 TYR A O 1
ATOM 1908 N N . GLY A 1 147 ? -2.332 0.106 32.384 1.00 13.86 151 GLY A N 1
ATOM 1909 C CA . GLY A 1 147 ? -0.979 0.401 32.810 1.00 12.24 151 GLY A CA 1
ATOM 1910 C C . GLY A 1 147 ? -0.856 1.708 33.567 1.00 11.86 151 GLY A C 1
ATOM 1911 O O . GLY A 1 147 ? -1.857 2.318 33.947 1.00 12.53 151 GLY A O 1
ATOM 1915 N N . TYR A 1 148 ? 0.387 2.128 33.785 1.00 10.16 152 TYR A N 1
ATOM 1916 C CA . TYR A 1 148 ? 0.691 3.387 34.455 1.00 9.70 152 TYR A CA 1
ATOM 1917 C C . TYR A 1 148 ? 1.785 4.132 33.697 1.00 10.16 152 TYR A C 1
ATOM 1918 O O . TYR A 1 148 ? 2.687 3.511 33.132 1.00 8.91 152 TYR A O 1
ATOM 1936 N N . VAL A 1 149 ? 1.683 5.459 33.678 1.00 12.14 153 VAL A N 1
ATOM 1937 C CA . VAL A 1 149 ? 2.722 6.321 33.121 1.00 12.11 153 VAL A CA 1
ATOM 1938 C C . VAL A 1 149 ? 3.220 7.303 34.173 1.00 12.71 153 VAL A C 1
ATOM 1939 O O . VAL A 1 149 ? 2.436 8.051 34.759 1.00 10.28 153 VAL A O 1
ATOM 1952 N N . ALA A 1 150 ? 4.529 7.290 34.404 1.00 13.15 154 ALA A N 1
ATOM 1953 C CA . ALA A 1 150 ? 5.172 8.250 35.290 1.00 13.21 154 ALA A CA 1
ATOM 1954 C C . ALA A 1 150 ? 5.708 9.405 34.460 1.00 11.56 154 ALA A C 1
ATOM 1955 O O . ALA A 1 150 ? 6.454 9.190 33.507 1.00 9.79 154 ALA A O 1
ATOM 1962 N N . VAL A 1 151 ? 5.317 10.624 34.818 1.00 13.42 155 VAL A N 1
ATOM 1963 C CA . VAL A 1 151 ? 5.763 11.813 34.103 1.00 12.73 155 VAL A CA 1
ATOM 1964 C C . VAL A 1 151 ? 6.567 12.707 35.041 1.00 11.66 155 VAL A C 1
ATOM 1965 O O . VAL A 1 151 ? 6.270 12.793 36.230 1.00 13.01 155 VAL A O 1
ATOM 1978 N N . GLU A 1 152 ? 7.593 13.355 34.501 1.00 12.65 156 GLU A N 1
ATOM 1979 C CA . GLU A 1 152 ? 8.416 14.272 35.280 1.00 13.68 156 GLU A CA 1
ATOM 1980 C C . GLU A 1 152 ? 7.614 15.532 35.615 1.00 14.55 156 GLU A C 1
ATOM 1981 O O . GLU A 1 152 ? 6.563 15.770 35.019 1.00 14.57 156 GLU A O 1
ATOM 1993 N N . PRO A 1 153 ? 8.101 16.339 36.575 1.00 14.47 157 PRO A N 1
ATOM 1994 C CA . PRO A 1 153 ? 7.387 17.541 37.026 1.00 15.79 157 PRO A CA 1
ATOM 1995 C C . PRO A 1 153 ? 7.119 18.584 35.938 1.00 15.54 157 PRO A C 1
ATOM 1996 O O . PRO A 1 153 ? 6.381 19.532 36.205 1.00 14.38 157 PRO A O 1
ATOM 2007 N N . ASP A 1 154 ? 7.705 18.432 34.752 1.00 16.88 158 ASP A N 1
ATOM 2008 C CA . ASP A 1 154 ? 7.334 19.286 33.625 1.00 17.53 158 ASP A CA 1
ATOM 2009 C C . ASP A 1 154 ? 6.032 18.775 33.007 1.00 16.49 158 ASP A C 1
ATOM 2010 O O . ASP A 1 154 ? 5.428 19.438 32.163 1.00 16.02 158 ASP A O 1
ATOM 2019 N N . PHE A 1 155 ? 5.619 17.586 33.443 1.00 17.30 159 PHE A N 1
ATOM 2020 C CA . PHE A 1 155 ? 4.371 16.966 33.005 1.00 18.29 159 PHE A CA 1
ATOM 2021 C C . PHE A 1 155 ? 4.374 16.760 31.494 1.00 17.06 159 PHE A C 1
ATOM 2022 O O . PHE A 1 155 ? 3.358 16.939 30.819 1.00 16.26 159 PHE A O 1
ATOM 2039 N N . ASN A 1 156 ? 5.535 16.369 30.981 1.00 15.89 160 ASN A N 1
ATOM 2040 C CA . ASN A 1 156 ? 5.724 16.128 29.558 1.00 14.05 160 ASN A CA 1
ATOM 2041 C C . ASN A 1 156 ? 6.678 14.958 29.340 1.00 13.11 160 ASN A C 1
ATOM 2042 O O . ASN A 1 156 ? 6.367 14.015 28.613 1.00 12.11 160 ASN A O 1
ATOM 2053 N N . THR A 1 157 ? 7.836 15.019 29.991 1.00 13.00 161 THR A N 1
ATOM 2054 C CA . THR A 1 157 ? 8.844 13.972 29.869 1.00 13.65 161 THR A CA 1
ATOM 2055 C C . THR A 1 157 ? 8.417 12.720 30.632 1.00 11.95 161 THR A C 1
ATOM 2056 O O . THR A 1 157 ? 8.091 12.781 31.818 1.00 13.32 161 THR A O 1
ATOM 2067 N N . ILE A 1 158 ? 8.419 11.587 29.939 1.00 9.85 162 ILE A N 1
ATOM 2068 C CA . ILE A 1 158 ? 8.030 10.317 30.535 1.00 10.21 162 ILE A CA 1
ATOM 2069 C C . ILE A 1 158 ? 9.165 9.734 31.380 1.00 12.72 162 ILE A C 1
ATOM 2070 O O . ILE A 1 158 ? 10.294 9.597 30.909 1.00 14.34 162 ILE A O 1
ATOM 2086 N N . LYS A 1 159 ? 8.848 9.390 32.627 1.00 13.01 163 LYS A N 1
ATOM 2087 C CA . LYS A 1 159 ? 9.816 8.801 33.551 1.00 12.86 163 LYS A CA 1
ATOM 2088 C C . LYS A 1 159 ? 9.750 7.275 33.514 1.00 13.97 163 LYS A C 1
ATOM 2089 O O . LYS A 1 159 ? 10.663 6.592 33.975 1.00 17.63 163 LYS A O 1
ATOM 2108 N N . GLY A 1 160 ? 8.661 6.742 32.970 1.00 11.97 164 GLY A N 1
ATOM 2109 C CA . GLY A 1 160 ? 8.508 5.306 32.838 1.00 11.38 164 GLY A CA 1
ATOM 2110 C C . GLY A 1 160 ? 7.088 4.887 32.517 1.00 11.78 164 GLY A C 1
ATOM 2111 O O . GLY A 1 160 ? 6.125 5.523 32.949 1.00 12.78 164 GLY A O 1
ATOM 2115 N N . VAL A 1 161 ? 6.969 3.812 31.744 1.00 12.39 165 VAL A N 1
ATOM 2116 C CA . VAL A 1 161 ? 5.678 3.234 31.401 1.00 12.63 165 VAL A CA 1
ATOM 2117 C C . VAL A 1 161 ? 5.630 1.778 31.846 1.00 13.22 165 VAL A C 1
ATOM 2118 O O . VAL A 1 161 ? 6.569 1.018 31.609 1.00 14.73 165 VAL A O 1
ATOM 2131 N N . VAL A 1 162 ? 4.530 1.404 32.492 1.00 11.53 166 VAL A N 1
ATOM 2132 C CA . VAL A 1 162 ? 4.322 0.040 32.958 1.00 11.87 166 VAL A CA 1
ATOM 2133 C C . VAL A 1 162 ? 2.942 -0.440 32.533 1.00 13.40 166 VAL A C 1
ATOM 2134 O O . VAL A 1 162 ? 1.934 0.115 32.961 1.00 16.50 166 VAL A O 1
ATOM 2147 N N . VAL A 1 163 ? 2.904 -1.466 31.689 1.00 14.01 167 VAL A N 1
ATOM 2148 C CA . VAL A 1 163 ? 1.652 -2.123 31.324 1.00 14.75 167 VAL A CA 1
ATOM 2149 C C . VAL A 1 163 ? 1.592 -3.448 32.074 1.00 15.30 167 VAL A C 1
ATOM 2150 O O . VAL A 1 163 ? 2.554 -4.215 32.056 1.00 18.51 167 VAL A O 1
ATOM 2163 N N . TYR A 1 164 ? 0.468 -3.706 32.739 1.00 15.01 168 TYR A N 1
ATOM 2164 C CA . TYR A 1 164 ? 0.353 -4.861 33.627 1.00 17.69 168 TYR A CA 1
ATOM 2165 C C . TYR A 1 164 ? -0.808 -5.796 33.278 1.00 18.61 168 TYR A C 1
ATOM 2166 O O . TYR A 1 164 ? -0.929 -6.873 33.862 1.00 22.31 168 TYR A O 1
ATOM 2184 N N . GLU A 1 165 ? -1.664 -5.392 32.343 1.00 16.25 169 GLU A N 1
ATOM 2185 C CA . GLU A 1 165 ? -2.794 -6.232 31.946 1.00 16.04 169 GLU A CA 1
ATOM 2186 C C . GLU A 1 165 ? -3.208 -5.999 30.498 1.00 16.06 169 GLU A C 1
ATOM 2187 O O . GLU A 1 165 ? -3.226 -4.866 30.018 1.00 16.04 169 GLU A O 1
ATOM 2199 N N . HIS A 1 166 ? -3.558 -7.086 29.817 1.00 17.26 170 HIS A N 1
ATOM 2200 C CA . HIS A 1 166 ? -4.019 -7.020 28.438 1.00 16.79 170 HIS A CA 1
ATOM 2201 C C . HIS A 1 166 ? -4.648 -8.347 28.036 1.00 16.60 170 HIS A C 1
ATOM 2202 O O . HIS A 1 166 ? -4.572 -9.330 28.774 1.00 17.05 170 HIS A O 1
ATOM 2216 N N . GLY A 1 167 ? -5.270 -8.364 26.862 1.00 16.98 171 GLY A N 1
ATOM 2217 C CA . GLY A 1 167 ? -5.854 -9.574 26.313 1.00 20.06 171 GLY A CA 1
ATOM 2218 C C . GLY A 1 167 ? -5.508 -9.734 24.843 1.00 22.42 171 GLY A C 1
ATOM 2219 O O . GLY A 1 167 ? -6.183 -10.454 24.108 1.00 23.55 171 GLY A O 1
ATOM 2223 N N . GLU A 1 168 ? -4.454 -9.046 24.416 1.00 20.74 172 GLU A N 1
ATOM 2224 C CA . GLU A 1 168 ? -3.989 -9.110 23.035 1.00 20.55 172 GLU A CA 1
ATOM 2225 C C . GLU A 1 168 ? -3.381 -10.476 22.727 1.00 21.14 172 GLU A C 1
ATOM 2226 O O . GLU A 1 168 ? -2.932 -11.184 23.629 1.00 20.48 172 GLU A O 1
ATOM 2238 N N . THR A 1 169 ? -3.361 -10.830 21.446 1.00 22.18 173 THR A N 1
ATOM 2239 C CA . THR A 1 169 ? -2.876 -12.135 21.006 1.00 23.69 173 THR A CA 1
ATOM 2240 C C . THR A 1 169 ? -1.436 -12.382 21.464 1.00 25.09 173 THR A C 1
ATOM 2241 O O . THR A 1 169 ? -0.551 -11.579 21.167 1.00 24.18 173 THR A O 1
ATOM 2252 N N . PRO A 1 170 ? -1.195 -13.487 22.198 1.00 26.82 174 PRO A N 1
ATOM 2253 C CA . PRO A 1 170 ? 0.188 -13.805 22.576 1.00 26.14 174 PRO A CA 1
ATOM 2254 C C . PRO A 1 170 ? 1.063 -14.077 21.359 1.00 26.30 174 PRO A C 1
ATOM 2255 O O . PRO A 1 170 ? 0.613 -14.740 20.424 1.00 26.05 174 PRO A O 1
ATOM 2266 N N . GLY A 1 171 ? 2.293 -13.574 21.377 1.00 30.31 175 GLY A N 1
ATOM 2267 C CA . GLY A 1 171 ? 3.201 -13.729 20.256 1.00 31.08 175 GLY A CA 1
ATOM 2268 C C . GLY A 1 171 ? 3.115 -12.567 19.284 1.00 28.27 175 GLY A C 1
ATOM 2269 O O . GLY A 1 171 ? 4.012 -12.370 18.462 1.00 29.37 175 GLY A O 1
ATOM 2273 N N . ILE A 1 172 ? 2.030 -11.802 19.378 1.00 25.08 176 ILE A N 1
ATOM 2274 C CA . ILE A 1 172 ? 1.843 -10.617 18.546 1.00 24.60 176 ILE A CA 1
ATOM 2275 C C . ILE A 1 172 ? 1.697 -9.361 19.407 1.00 21.76 176 ILE A C 1
ATOM 2276 O O . ILE A 1 172 ? 2.618 -8.550 19.492 1.00 24.50 176 ILE A O 1
ATOM 2292 N N . GLY A 1 173 ? 0.542 -9.211 20.050 1.00 18.34 177 GLY A N 1
ATOM 2293 C CA . GLY A 1 173 ? 0.219 -7.997 20.779 1.00 15.80 177 GLY A CA 1
ATOM 2294 C C . GLY A 1 173 ? 0.611 -7.998 22.245 1.00 14.29 177 GLY A C 1
ATOM 2295 O O . GLY A 1 173 ? 0.343 -7.030 22.956 1.00 17.00 177 GLY A O 1
ATOM 2299 N N . ASP A 1 174 ? 1.248 -9.072 22.703 1.00 16.41 178 ASP A N 1
ATOM 2300 C CA . ASP A 1 174 ? 1.610 -9.194 24.114 1.00 17.86 178 ASP A CA 1
ATOM 2301 C C . ASP A 1 174 ? 2.967 -8.564 24.415 1.00 15.25 178 ASP A C 1
ATOM 2302 O O . ASP A 1 174 ? 3.518 -8.747 25.499 1.00 15.30 178 ASP A O 1
ATOM 2311 N N . PHE A 1 175 ? 3.501 -7.820 23.452 1.00 14.95 179 PHE A N 1
ATOM 2312 C CA . PHE A 1 175 ? 4.753 -7.101 23.647 1.00 12.77 179 PHE A CA 1
ATOM 2313 C C . PHE A 1 175 ? 4.597 -5.984 24.670 1.00 14.07 179 PHE A C 1
ATOM 2314 O O . PHE A 1 175 ? 5.574 -5.552 25.280 1.00 13.96 179 PHE A O 1
ATOM 2331 N N . VAL A 1 176 ? 3.365 -5.514 24.844 1.00 15.50 180 VAL A N 1
ATOM 2332 C CA . VAL A 1 176 ? 3.093 -4.351 25.684 1.00 14.52 180 VAL A CA 1
ATOM 2333 C C . VAL A 1 176 ? 3.586 -4.538 27.116 1.00 13.34 180 VAL A C 1
ATOM 2334 O O . VAL A 1 176 ? 3.920 -3.565 27.787 1.00 14.35 180 VAL A O 1
ATOM 2347 N N . THR A 1 177 ? 3.646 -5.784 27.576 1.00 13.37 181 THR A N 1
ATOM 2348 C CA . THR A 1 177 ? 4.110 -6.080 28.931 1.00 13.98 181 THR A CA 1
ATOM 2349 C C . THR A 1 177 ? 5.609 -6.391 28.982 1.00 15.53 181 THR A C 1
ATOM 2350 O O . THR A 1 177 ? 6.169 -6.578 30.060 1.00 15.92 181 THR A O 1
ATOM 2361 N N . ASP A 1 178 ? 6.252 -6.442 27.818 1.00 16.00 182 ASP A N 1
ATOM 2362 C CA . ASP A 1 178 ? 7.686 -6.713 27.731 1.00 15.39 182 ASP A CA 1
ATOM 2363 C C . ASP A 1 178 ? 8.487 -5.494 28.184 1.00 11.95 182 ASP A C 1
ATOM 2364 O O . ASP A 1 178 ? 8.399 -4.436 27.559 1.00 14.92 182 ASP A O 1
ATOM 2373 N N . PRO A 1 179 ? 9.272 -5.635 29.268 1.00 13.62 183 PRO A N 1
ATOM 2374 C CA . PRO A 1 179 ? 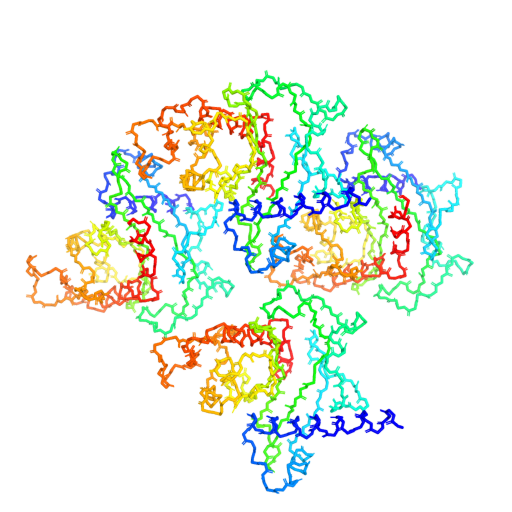10.085 -4.512 29.750 1.00 12.31 183 PRO A CA 1
ATOM 2375 C C . PRO A 1 179 ? 11.046 -3.958 28.703 1.00 12.23 183 PRO A C 1
ATOM 2376 O O . PRO A 1 179 ? 11.365 -2.770 28.739 1.00 13.39 183 PRO A O 1
ATOM 2387 N N . HIS A 1 180 ? 11.510 -4.812 27.796 1.00 12.05 184 HIS A N 1
ATOM 2388 C CA . HIS A 1 180 ? 12.410 -4.378 26.736 1.00 12.11 184 HIS A CA 1
ATOM 2389 C C . HIS A 1 180 ? 11.765 -3.284 25.896 1.00 13.03 184 HIS A C 1
ATOM 2390 O O . HIS A 1 180 ? 12.433 -2.340 25.475 1.00 17.43 184 HIS A O 1
ATOM 2404 N N . TRP A 1 181 ? 10.464 -3.415 25.659 1.00 11.62 185 TRP A N 1
ATOM 2405 C CA . TRP A 1 181 ? 9.734 -2.446 24.851 1.00 13.02 185 TRP A CA 1
ATOM 2406 C C . TRP A 1 181 ? 9.287 -1.246 25.680 1.00 12.60 185 TRP A C 1
ATOM 2407 O O . TRP A 1 181 ? 9.338 -0.109 25.216 1.00 12.98 185 TRP A O 1
ATOM 2428 N N . LEU A 1 182 ? 8.848 -1.507 26.905 1.00 12.65 186 LEU A N 1
ATOM 2429 C CA . LEU A 1 182 ? 8.377 -0.450 27.792 1.00 14.16 186 LEU A CA 1
ATOM 2430 C C . LEU A 1 182 ? 9.488 0.544 28.124 1.00 12.45 186 LEU A C 1
ATOM 2431 O O . LEU A 1 182 ? 9.227 1.724 28.352 1.00 12.46 186 LEU A O 1
ATOM 2447 N N . SER A 1 183 ? 10.726 0.062 28.151 1.00 13.33 187 SER A N 1
ATOM 2448 C CA . SER A 1 183 ? 11.867 0.902 28.500 1.00 14.36 187 SER A CA 1
ATOM 2449 C C . SER A 1 183 ? 12.131 1.963 27.437 1.00 14.36 187 SER A C 1
ATOM 2450 O O . SER A 1 183 ? 12.801 2.963 27.700 1.00 14.72 187 SER A O 1
ATOM 2458 N N . LEU A 1 184 ? 11.609 1.735 26.237 1.00 14.90 188 LEU A N 1
ATOM 2459 C CA . LEU A 1 184 ? 11.793 2.663 25.126 1.00 14.72 188 LEU A CA 1
ATOM 2460 C C . LEU A 1 184 ? 11.106 4.002 25.375 1.00 13.04 188 LEU A C 1
ATOM 2461 O O . LEU A 1 184 ? 11.494 5.021 24.805 1.00 13.08 188 LEU A O 1
ATOM 2477 N N . TRP A 1 185 ? 10.077 3.994 26.215 1.00 13.66 189 TRP A N 1
ATOM 2478 C CA . TRP A 1 185 ? 9.291 5.195 26.474 1.00 12.47 189 TRP A CA 1
ATOM 2479 C C . TRP A 1 185 ? 10.033 6.183 27.369 1.00 13.79 189 TRP A C 1
ATOM 2480 O O . TRP A 1 185 ? 9.737 7.378 27.357 1.00 13.66 189 TRP A O 1
ATOM 2501 N N . LYS A 1 186 ? 10.989 5.680 28.145 1.00 14.89 190 LYS A N 1
ATOM 2502 C CA . LYS A 1 186 ? 11.737 6.515 29.079 1.00 16.64 190 LYS A CA 1
ATOM 2503 C C . LYS A 1 186 ? 12.428 7.668 28.355 1.00 14.51 190 LYS A C 1
ATOM 2504 O O . LYS A 1 186 ? 13.206 7.454 27.426 1.00 14.88 190 LYS A O 1
ATOM 2523 N N . GLY A 1 187 ? 12.123 8.891 28.780 1.00 13.89 191 GLY A N 1
ATOM 2524 C CA . GLY A 1 187 ? 12.770 10.077 28.244 1.00 14.65 191 GLY A CA 1
ATOM 2525 C C . GLY A 1 187 ? 11.985 10.743 27.131 1.00 14.21 191 GLY A C 1
ATOM 2526 O O . GLY A 1 187 ? 12.270 11.880 26.756 1.00 16.18 191 GLY A O 1
ATOM 2530 N N . LYS A 1 188 ? 10.996 10.034 26.598 1.00 12.94 192 LYS A N 1
ATOM 2531 C CA . LYS A 1 188 ? 10.157 10.577 25.539 1.00 12.73 192 LYS A CA 1
ATOM 2532 C C . LYS A 1 188 ? 9.232 11.650 26.102 1.00 13.58 192 LYS A C 1
ATOM 2533 O O . LYS A 1 188 ? 9.012 11.710 27.311 1.00 15.88 192 LYS A O 1
ATOM 2552 N N . GLN A 1 189 ? 8.690 12.489 25.221 1.00 15.24 193 GLN A N 1
ATOM 2553 C CA . GLN A 1 189 ? 7.832 13.596 25.638 1.00 16.88 193 GLN A CA 1
ATOM 2554 C C . GLN A 1 189 ? 6.449 13.530 24.992 1.00 14.63 193 GLN A C 1
ATOM 2555 O O . GLN A 1 189 ? 6.322 13.350 23.782 1.00 13.14 193 GLN A O 1
ATOM 2569 N N . LEU A 1 190 ? 5.420 13.688 25.820 1.00 14.86 194 LEU A N 1
ATOM 2570 C CA . LEU A 1 190 ? 4.035 13.545 25.383 1.00 14.67 194 LEU A CA 1
ATOM 2571 C C . LEU A 1 190 ? 3.585 14.648 24.431 1.00 15.50 194 LEU A C 1
ATOM 2572 O O . LEU A 1 190 ? 2.882 14.376 23.458 1.00 14.66 194 LEU A O 1
ATOM 2588 N N . PHE A 1 191 ? 3.993 15.884 24.713 1.00 18.29 195 PHE A N 1
ATOM 2589 C CA . PHE A 1 191 ? 3.479 17.054 24.001 1.00 17.38 195 PHE A CA 1
ATOM 2590 C C . PHE A 1 191 ? 4.552 17.824 23.243 1.00 20.62 195 PHE A C 1
ATOM 2591 O O . PHE A 1 191 ? 5.732 17.768 23.591 1.00 19.77 195 PHE A O 1
ATOM 2608 N N . ASP A 1 192 ? 4.126 18.559 22.216 1.00 25.45 196 ASP A N 1
ATOM 2609 C CA . ASP A 1 192 ? 5.015 19.464 21.495 1.00 29.91 196 ASP A CA 1
ATOM 2610 C C . ASP A 1 192 ? 4.988 20.855 22.133 1.00 32.19 196 ASP A C 1
ATOM 2611 O O . ASP A 1 192 ? 4.418 21.041 23.209 1.00 29.20 196 ASP A O 1
ATOM 2620 N N . ASP A 1 193 ? 5.599 21.829 21.464 1.00 37.38 197 ASP A N 1
ATOM 2621 C CA . ASP A 1 193 ? 5.659 23.194 21.981 1.00 39.85 197 ASP A CA 1
ATOM 2622 C C . ASP A 1 193 ? 4.311 23.910 21.871 1.00 38.16 197 ASP A C 1
ATOM 2623 O O . ASP A 1 193 ? 4.089 24.926 22.530 1.00 37.75 197 ASP A O 1
ATOM 2632 N N . LYS A 1 194 ? 3.416 23.379 21.042 1.00 36.62 198 LYS A N 1
ATOM 2633 C CA . LYS A 1 194 ? 2.057 23.910 20.946 1.00 38.59 198 LYS A CA 1
ATOM 2634 C C . LYS A 1 194 ? 1.156 23.280 22.013 1.00 36.20 198 LYS A C 1
ATOM 2635 O O . LYS A 1 194 ? -0.051 23.524 22.039 1.00 37.95 198 LYS A O 1
ATOM 2654 N N . GLY A 1 195 ? 1.747 22.468 22.887 1.00 31.66 199 GLY A N 1
ATOM 2655 C CA . GLY A 1 195 ? 1.005 21.803 23.945 1.00 25.85 199 GLY A CA 1
ATOM 2656 C C . GLY A 1 195 ? 0.131 20.671 23.438 1.00 24.77 199 GLY A C 1
ATOM 2657 O O . GLY A 1 195 ? -0.711 20.148 24.169 1.00 24.60 199 GLY A O 1
ATOM 2661 N N . LYS A 1 196 ? 0.335 20.291 22.181 1.00 25.96 200 LYS A N 1
ATOM 2662 C CA . LYS A 1 196 ? -0.455 19.242 21.551 1.00 25.92 200 LYS A CA 1
ATOM 2663 C C . LYS A 1 196 ? 0.218 17.882 21.707 1.00 22.51 200 LYS A C 1
ATOM 2664 O O . LYS A 1 196 ? 1.430 17.760 21.542 1.00 21.00 200 LYS A O 1
ATOM 2683 N N . PHE A 1 197 ? -0.581 16.869 22.029 1.00 22.50 201 PHE A N 1
ATOM 2684 C CA . PHE A 1 197 ? -0.099 15.497 22.129 1.00 21.33 201 PHE A CA 1
ATOM 2685 C C . PHE A 1 197 ? 0.608 15.096 20.836 1.00 23.43 201 PHE A C 1
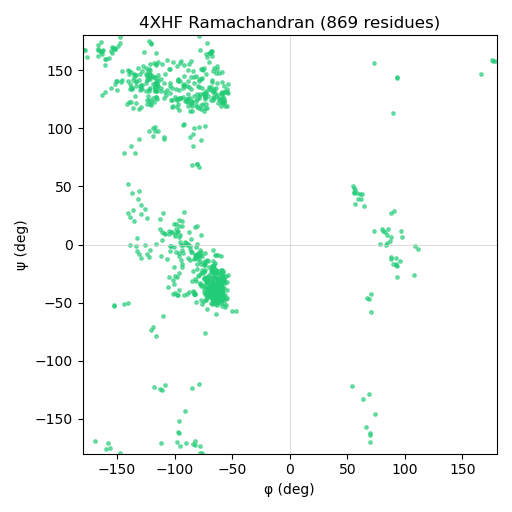ATOM 2686 O O . PHE A 1 197 ? 0.066 15.289 19.747 1.00 25.46 201 PHE A O 1
ATOM 2703 N N . ALA A 1 198 ? 1.811 14.536 20.961 1.00 22.62 202 ALA A N 1
ATOM 2704 C CA . ALA A 1 198 ? 2.693 14.353 19.809 1.00 23.77 202 ALA A CA 1
ATOM 2705 C C . ALA A 1 198 ? 3.272 12.944 19.680 1.00 23.65 202 ALA A C 1
ATOM 2706 O O . ALA A 1 198 ? 3.910 12.630 18.674 1.00 22.94 202 ALA A O 1
ATOM 2713 N N . MET A 1 199 ? 3.065 12.098 20.686 1.00 22.50 203 MET A N 1
ATOM 2714 C CA . MET A 1 199 ? 3.616 10.744 20.657 1.00 20.72 203 MET A CA 1
ATOM 2715 C C . MET A 1 199 ? 3.051 9.934 19.492 1.00 22.30 203 MET A C 1
ATOM 2716 O O . MET A 1 199 ? 1.837 9.861 19.306 1.00 24.80 203 MET A O 1
ATOM 2730 N N . ARG A 1 200 ? 3.948 9.334 18.714 1.00 20.32 204 ARG A N 1
ATOM 2731 C CA . ARG A 1 200 ? 3.572 8.477 17.595 1.00 21.24 204 ARG A CA 1
ATOM 2732 C C . ARG A 1 200 ? 4.446 7.231 17.584 1.00 22.93 204 ARG A C 1
ATOM 2733 O O . ARG A 1 200 ? 5.664 7.326 17.740 1.00 22.55 204 ARG A O 1
ATOM 2754 N N . LEU A 1 201 ? 3.831 6.066 17.405 1.00 23.90 205 LEU A N 1
ATOM 2755 C CA . LEU A 1 201 ? 4.596 4.835 17.242 1.00 23.47 205 LEU A CA 1
ATOM 2756 C C . LEU A 1 201 ? 5.098 4.731 15.807 1.00 22.08 205 LEU A C 1
ATOM 2757 O O . LEU A 1 201 ? 4.328 4.879 14.858 1.00 25.14 205 LEU A O 1
ATOM 2773 N N . VAL A 1 202 ? 6.396 4.477 15.668 1.00 18.91 206 VAL A N 1
ATOM 2774 C CA . VAL A 1 202 ? 7.080 4.565 14.384 1.00 20.13 206 VAL A CA 1
ATOM 2775 C C . VAL A 1 202 ? 7.622 3.213 13.949 1.00 22.26 206 VAL A C 1
ATOM 2776 O O . VAL A 1 202 ? 8.183 2.469 14.754 1.00 20.97 206 VAL A O 1
ATOM 2789 N N . LYS A 1 203 ? 7.470 2.911 12.664 1.00 26.86 207 LYS A N 1
ATOM 2790 C CA . LYS A 1 203 ? 7.947 1.651 12.109 1.00 30.71 207 LYS A CA 1
ATOM 2791 C C . LYS A 1 203 ? 9.324 1.819 11.475 1.00 31.85 207 LYS A C 1
ATOM 2792 O O . LYS A 1 203 ? 10.093 0.864 11.380 1.00 37.58 207 LYS A O 1
ATOM 2811 N N . GLY A 1 204 ? 9.636 3.041 11.060 1.00 29.45 208 GLY A N 1
ATOM 2812 C CA . GLY A 1 204 ? 10.864 3.316 10.334 1.00 32.32 208 GLY A CA 1
ATOM 2813 C C . GLY A 1 204 ? 12.141 3.123 11.131 1.00 34.76 208 GLY A C 1
ATOM 2814 O O . GLY A 1 204 ? 13.238 3.243 10.582 1.00 40.36 208 GLY A O 1
ATOM 2818 N N . GLY A 1 205 ? 12.007 2.818 12.418 1.00 31.96 209 GLY A N 1
ATOM 2819 C CA . GLY A 1 205 ? 13.158 2.703 13.297 1.00 30.69 209 GLY A CA 1
ATOM 2820 C C . GLY A 1 205 ? 13.467 4.047 13.926 1.00 28.49 209 GLY A C 1
ATOM 2821 O O . GLY A 1 205 ? 13.875 4.986 13.240 1.00 31.31 209 GLY A O 1
ATOM 2825 N N . VAL A 1 206 ? 13.275 4.134 15.238 1.00 24.39 210 VAL A N 1
ATOM 2826 C CA . VAL A 1 206 ? 13.338 5.409 15.944 1.00 20.33 210 VAL A CA 1
ATOM 2827 C C . VAL A 1 206 ? 14.761 5.778 16.344 1.00 20.47 210 VAL A C 1
ATOM 2828 O O . VAL A 1 206 ? 15.506 4.954 16.877 1.00 20.76 210 VAL A O 1
ATOM 2841 N N . LYS A 1 207 ? 15.116 7.033 16.086 1.00 19.33 211 LYS A N 1
ATOM 2842 C CA . LYS A 1 207 ? 16.428 7.562 16.434 1.00 18.17 211 LYS A CA 1
ATOM 2843 C C . LYS A 1 207 ? 16.378 8.262 17.788 1.00 17.83 211 LYS A C 1
ATOM 2844 O O . LYS A 1 207 ? 15.313 8.685 18.238 1.00 16.27 211 LYS A O 1
ATOM 2863 N N . GLU A 1 208 ? 17.539 8.391 18.424 1.00 20.33 212 GLU A N 1
ATOM 2864 C CA . GLU A 1 208 ? 17.631 8.957 19.769 1.00 19.95 212 GLU A CA 1
ATOM 2865 C C . GLU A 1 208 ? 17.032 10.360 19.859 1.00 16.12 212 GLU A C 1
ATOM 2866 O O . GLU A 1 208 ? 16.470 10.738 20.887 1.00 15.38 212 GLU A O 1
ATOM 2878 N N . GLY A 1 209 ? 17.148 11.125 18.777 1.00 15.25 213 GLY A N 1
ATOM 2879 C CA . GLY A 1 209 ? 16.674 12.497 18.754 1.00 14.52 213 GLY A CA 1
ATOM 2880 C C . GLY A 1 209 ? 15.182 12.628 18.511 1.00 14.96 213 GLY A C 1
ATOM 2881 O O . GLY A 1 209 ? 14.627 13.721 18.618 1.00 14.14 213 GLY A O 1
ATOM 2885 N N . ASP A 1 210 ? 14.534 11.519 18.170 1.00 15.80 214 ASP A N 1
ATOM 2886 C CA . ASP A 1 210 ? 13.094 11.516 17.940 1.00 17.03 214 ASP A CA 1
ATOM 2887 C C . ASP A 1 210 ? 12.345 11.375 19.264 1.00 14.69 214 ASP A C 1
ATOM 2888 O O . ASP A 1 210 ? 11.956 10.274 19.654 1.00 15.68 214 ASP A O 1
ATOM 2897 N N . ILE A 1 211 ? 12.127 12.498 19.942 1.00 15.95 215 ILE A N 1
ATOM 2898 C CA . ILE A 1 211 ? 11.656 12.475 21.323 1.00 15.64 215 ILE A CA 1
ATOM 2899 C C . ILE A 1 211 ? 10.155 12.195 21.429 1.00 13.96 215 ILE A C 1
ATOM 2900 O O . ILE A 1 211 ? 9.638 11.980 22.525 1.00 13.85 215 ILE A O 1
ATOM 2916 N N . HIS A 1 212 ? 9.463 12.187 20.292 1.00 14.56 216 HIS A N 1
ATOM 2917 C CA . HIS A 1 212 ? 8.034 11.875 20.261 1.00 15.11 216 HIS A CA 1
ATOM 2918 C C . HIS A 1 212 ? 7.765 10.515 19.621 1.00 16.48 216 HIS A C 1
ATOM 2919 O O . HIS A 1 212 ? 6.615 10.169 19.354 1.00 17.66 216 HIS A O 1
ATOM 2933 N N . GLY A 1 213 ? 8.826 9.751 19.379 1.00 18.06 217 GLY A N 1
ATOM 2934 C CA . GLY A 1 213 ? 8.713 8.476 18.691 1.00 16.85 217 GLY A CA 1
ATOM 2935 C C . GLY A 1 213 ? 9.006 7.278 19.573 1.00 16.17 217 GLY A C 1
ATOM 2936 O O . GLY A 1 213 ? 9.891 7.328 20.425 1.00 14.86 217 GLY A O 1
ATOM 2940 N N . VAL A 1 214 ? 8.249 6.203 19.365 1.00 18.54 218 VAL A N 1
ATOM 2941 C CA . VAL A 1 214 ? 8.496 4.924 20.029 1.00 21.82 218 VAL A CA 1
ATOM 2942 C C . VAL A 1 214 ? 8.429 3.811 18.995 1.00 19.09 218 VAL A C 1
ATOM 2943 O O . VAL A 1 214 ? 7.564 3.826 18.120 1.00 16.83 218 VAL A O 1
ATOM 2956 N N . ASP A 1 215 ? 9.335 2.845 19.103 1.00 17.80 219 ASP A N 1
ATOM 2957 C CA . ASP A 1 215 ? 9.396 1.757 18.137 1.00 20.30 219 ASP A CA 1
ATOM 2958 C C . ASP A 1 215 ? 8.113 0.937 18.132 1.00 20.60 219 ASP A C 1
ATOM 2959 O O . ASP A 1 215 ? 7.705 0.392 19.158 1.00 20.60 219 ASP A O 1
ATOM 2968 N N . ALA A 1 216 ? 7.475 0.865 16.970 1.00 18.03 220 ALA A N 1
ATOM 2969 C CA . ALA A 1 216 ? 6.371 -0.057 16.769 1.00 18.53 220 ALA A CA 1
ATOM 2970 C C . ALA A 1 216 ? 6.927 -1.470 16.688 1.00 19.59 220 ALA A C 1
ATOM 2971 O O . ALA A 1 216 ? 8.040 -1.675 16.206 1.00 21.30 220 ALA A O 1
ATOM 2978 N N . VAL A 1 217 ? 6.160 -2.438 17.173 1.00 21.97 221 VAL A N 1
ATOM 2979 C CA . VAL A 1 217 ? 6.539 -3.839 17.057 1.00 22.83 221 VAL A CA 1
ATOM 2980 C C . VAL A 1 217 ? 5.926 -4.408 15.784 1.00 26.99 221 VAL A C 1
ATOM 2981 O O . VAL A 1 217 ? 4.727 -4.685 15.735 1.00 29.26 221 VAL A O 1
ATOM 2994 N N . SER A 1 218 ? 6.755 -4.569 14.756 1.00 28.75 222 SER A N 1
ATOM 2995 C CA . SER A 1 218 ? 6.288 -5.009 13.444 1.00 30.37 222 SER A CA 1
ATOM 2996 C C . SER A 1 218 ? 5.494 -6.305 13.563 1.00 27.33 222 SER A C 1
ATOM 2997 O O . SER A 1 218 ? 5.867 -7.203 14.319 1.00 26.20 222 SER A O 1
ATOM 3005 N N . GLY A 1 219 ? 4.389 -6.384 12.827 1.00 26.47 223 GLY A N 1
ATOM 3006 C CA . GLY A 1 219 ? 3.485 -7.516 12.913 1.00 25.98 223 GLY A CA 1
ATOM 3007 C C . GLY A 1 219 ? 2.439 -7.323 13.996 1.00 26.03 223 GLY A C 1
ATOM 3008 O O . GLY A 1 219 ? 1.480 -8.090 14.087 1.00 25.96 223 GLY A O 1
ATOM 3012 N N . ALA A 1 220 ? 2.631 -6.294 14.819 1.00 26.20 224 ALA A N 1
ATOM 3013 C CA . ALA A 1 220 ? 1.707 -5.978 15.904 1.00 25.20 224 ALA A CA 1
ATOM 3014 C C . ALA A 1 220 ? 1.519 -4.468 16.021 1.00 25.51 224 ALA A C 1
ATOM 3015 O O . ALA A 1 220 ? 1.667 -3.894 17.100 1.00 23.76 224 ALA A O 1
ATOM 3022 N N . THR A 1 221 ? 1.188 -3.834 14.903 1.00 25.68 225 THR A N 1
ATOM 3023 C CA . THR A 1 221 ? 1.079 -2.382 14.846 1.00 27.32 225 THR A CA 1
ATOM 3024 C C . THR A 1 221 ? -0.220 -1.879 15.470 1.00 25.15 225 THR A C 1
ATOM 3025 O O . THR A 1 221 ? -0.244 -0.822 16.099 1.00 25.39 225 THR A O 1
ATOM 3035 N N . MET A 1 222 ? -1.297 -2.640 15.302 1.00 23.16 226 MET A N 1
ATOM 3036 C CA . MET A 1 222 ? -2.616 -2.202 15.746 1.00 21.56 226 MET A CA 1
ATOM 3037 C C . MET A 1 222 ? -2.691 -2.094 17.267 1.00 18.58 226 MET A C 1
ATOM 3038 O O . MET A 1 222 ? -3.349 -1.201 17.800 1.00 17.54 226 MET A O 1
ATOM 3052 N N . THR A 1 223 ? -2.017 -3.006 17.962 1.00 18.14 227 THR A N 1
ATOM 3053 C CA . THR A 1 223 ? -1.937 -2.949 19.416 1.00 16.77 227 THR A CA 1
ATOM 3054 C C . THR A 1 223 ? -1.231 -1.669 19.843 1.00 17.17 227 THR A C 1
ATOM 3055 O O . THR A 1 223 ? -1.681 -0.974 20.754 1.00 16.36 227 THR A O 1
ATOM 3066 N N . GLY A 1 224 ? -0.125 -1.366 19.174 1.00 17.69 228 GLY A N 1
ATOM 3067 C CA . GLY A 1 224 ? 0.678 -0.205 19.504 1.00 18.13 228 GLY A CA 1
ATOM 3068 C C . GLY A 1 224 ? -0.083 1.095 19.335 1.00 17.26 228 GLY A C 1
ATOM 3069 O O . GLY A 1 224 ? 0.056 2.011 20.145 1.00 17.49 228 GLY A O 1
ATOM 3073 N N . ARG A 1 225 ? -0.885 1.177 18.278 1.00 18.09 229 ARG A N 1
ATOM 3074 C CA . ARG A 1 225 ? -1.685 2.368 18.018 1.00 19.81 229 ARG A CA 1
ATOM 3075 C C . ARG A 1 225 ? -2.742 2.542 19.100 1.00 16.16 229 ARG A C 1
ATOM 3076 O O . ARG A 1 225 ? -3.166 3.658 19.394 1.00 18.03 229 ARG A O 1
ATOM 3097 N N . GLY A 1 226 ? -3.168 1.429 19.688 1.00 14.27 230 GLY A N 1
ATOM 3098 C CA . GLY A 1 226 ? -4.120 1.464 20.780 1.00 15.56 230 GLY A CA 1
ATOM 3099 C C . GLY A 1 226 ? -3.512 2.109 22.010 1.00 18.14 230 GLY A C 1
ATOM 3100 O O . GLY A 1 226 ? -4.122 2.978 22.632 1.00 18.27 230 GLY A O 1
ATOM 3104 N N . VAL A 1 227 ? -2.301 1.680 22.356 1.00 17.85 231 VAL A N 1
ATOM 3105 C CA . VAL A 1 227 ? -1.567 2.258 23.478 1.00 14.04 231 VAL A CA 1
ATOM 3106 C C . VAL A 1 227 ? -1.351 3.739 23.228 1.00 13.69 231 VAL A C 1
ATOM 3107 O O . VAL A 1 227 ? -1.459 4.561 24.135 1.00 13.50 231 VAL A O 1
ATOM 3120 N N . GLN A 1 228 ? -1.048 4.066 21.979 1.00 16.22 232 GLN A N 1
ATOM 3121 C CA . GLN A 1 228 ? -0.848 5.445 21.568 1.00 18.75 232 GLN A CA 1
ATOM 3122 C C . GLN A 1 228 ? -2.115 6.260 21.807 1.00 17.31 232 GLN A C 1
ATOM 3123 O O . GLN A 1 228 ? -2.062 7.366 22.345 1.00 16.16 232 GLN A O 1
ATOM 3137 N N . ARG A 1 229 ? -3.255 5.698 21.419 1.00 16.27 233 ARG A N 1
ATOM 3138 C CA . ARG A 1 229 ? -4.539 6.365 21.592 1.00 16.77 233 ARG A CA 1
ATOM 3139 C C . ARG A 1 229 ? -4.952 6.407 23.059 1.00 17.38 233 ARG A C 1
ATOM 3140 O O . ARG A 1 229 ? -5.642 7.330 23.492 1.00 17.12 233 ARG A O 1
ATOM 3161 N N . ALA A 1 230 ? -4.522 5.406 23.820 1.00 16.16 234 ALA A N 1
ATOM 3162 C CA . ALA A 1 230 ? -4.806 5.361 25.248 1.00 13.01 234 ALA A CA 1
ATOM 3163 C C . ALA A 1 230 ? -4.168 6.553 25.946 1.00 12.38 234 ALA A C 1
ATOM 3164 O O . ALA A 1 230 ? -4.810 7.233 26.744 1.00 11.63 234 ALA A O 1
ATOM 3171 N N . MET A 1 231 ? -2.903 6.808 25.634 1.00 13.31 235 MET A N 1
ATOM 3172 C CA . MET A 1 231 ? -2.201 7.945 26.210 1.00 11.23 235 MET A CA 1
ATOM 3173 C C . MET A 1 231 ? -2.754 9.261 25.673 1.00 11.82 235 MET A C 1
ATOM 3174 O O . MET A 1 231 ? -2.828 10.247 26.403 1.00 12.50 235 MET A O 1
ATOM 3188 N N . GLU A 1 232 ? -3.152 9.271 24.404 1.00 12.62 236 GLU A N 1
ATOM 3189 C CA . GLU A 1 232 ? -3.703 10.474 23.792 1.00 13.45 236 GLU A CA 1
ATOM 3190 C C . GLU A 1 232 ? -4.953 10.946 24.529 1.00 15.06 236 GLU A C 1
ATOM 3191 O O . GLU A 1 232 ? -5.169 12.148 24.695 1.00 15.67 236 GLU A O 1
ATOM 3203 N N . PHE A 1 233 ? -5.779 9.997 24.959 1.00 15.27 237 PHE A N 1
ATOM 3204 C CA . PHE A 1 233 ? -6.995 10.329 25.692 1.00 14.65 237 PHE A CA 1
ATOM 3205 C C . PHE A 1 233 ? -6.700 10.764 27.118 1.00 12.31 237 PHE A C 1
ATOM 3206 O O . PHE A 1 233 ? -7.207 11.782 27.584 1.00 13.13 237 PHE A O 1
ATOM 3223 N N . TRP A 1 234 ? -5.888 9.978 27.814 1.00 11.42 238 TRP A N 1
ATOM 3224 C CA . TRP A 1 234 ? -5.691 10.175 29.243 1.00 10.01 238 TRP A CA 1
ATOM 3225 C C . TRP A 1 234 ? -4.772 11.343 29.560 1.00 10.24 238 TRP A C 1
ATOM 3226 O O . TRP A 1 234 ? -4.759 11.832 30.687 1.00 13.20 238 TRP A O 1
ATOM 3247 N N . PHE A 1 235 ? -4.015 11.797 28.567 1.00 10.91 239 PHE A N 1
ATOM 3248 C CA . PHE A 1 235 ? -3.261 13.040 28.696 1.00 13.45 239 PHE A CA 1
ATOM 3249 C C . PHE A 1 235 ? -3.961 14.162 27.929 1.00 14.74 239 PHE A C 1
ATOM 3250 O O . PHE A 1 235 ? -3.413 15.253 27.757 1.00 14.79 239 PHE A O 1
ATOM 3267 N N . GLY A 1 236 ? -5.186 13.885 27.488 1.00 15.27 240 GLY A N 1
ATOM 3268 C CA . GLY A 1 236 ? -5.986 14.850 26.758 1.00 16.07 240 GLY A CA 1
ATOM 3269 C C . GLY A 1 236 ? -6.937 15.601 27.668 1.00 15.95 240 GLY A C 1
ATOM 3270 O O . GLY A 1 236 ? -6.898 15.442 28.888 1.00 14.17 240 GLY A O 1
ATOM 3274 N N . VAL A 1 237 ? -7.810 16.403 27.067 1.00 17.95 241 VAL A N 1
ATOM 3275 C CA . VAL A 1 237 ? -8.676 17.306 27.816 1.00 17.44 241 VAL A CA 1
ATOM 3276 C C . VAL A 1 237 ? -9.672 16.564 28.703 1.00 18.70 241 VAL A C 1
ATOM 3277 O O . VAL A 1 237 ? -10.124 17.101 29.714 1.00 20.85 241 VAL A O 1
ATOM 3290 N N . GLU A 1 238 ? -10.011 15.334 28.327 1.00 17.80 242 GLU A N 1
ATOM 3291 C CA . GLU A 1 238 ? -10.926 14.520 29.123 1.00 14.96 242 GLU A CA 1
ATOM 3292 C C . GLU A 1 238 ? -10.156 13.590 30.063 1.00 13.28 242 GLU A C 1
ATOM 3293 O O . GLU A 1 238 ? -10.748 12.738 30.725 1.00 14.98 242 GLU A O 1
ATOM 3305 N N . GLY A 1 239 ? -8.839 13.778 30.128 1.00 12.46 243 GLY A N 1
ATOM 3306 C CA . GLY A 1 239 ? -7.977 12.970 30.973 1.00 11.64 243 GLY A CA 1
ATOM 3307 C C . GLY A 1 239 ? -7.404 13.759 32.132 1.00 11.75 243 GLY A C 1
ATOM 3308 O O . GLY A 1 239 ? -8.145 14.367 32.902 1.00 13.10 243 GLY A O 1
ATOM 3312 N N . PHE A 1 240 ? -6.080 13.756 32.248 1.00 14.66 244 PHE A N 1
ATOM 3313 C CA . PHE A 1 240 ? -5.404 14.364 33.389 1.00 13.12 244 PHE A CA 1
ATOM 3314 C C . PHE A 1 240 ? -4.902 15.779 33.115 1.00 14.14 244 PHE A C 1
ATOM 3315 O O . PHE A 1 240 ? -4.143 16.330 33.909 1.00 16.68 244 PHE A O 1
ATOM 3332 N N . GLN A 1 241 ? -5.328 16.376 32.007 1.00 15.52 245 GLN A N 1
ATOM 3333 C CA . GLN A 1 241 ? -4.793 17.675 31.613 1.00 17.36 245 GLN A CA 1
ATOM 3334 C C . GLN A 1 241 ? -5.182 18.767 32.606 1.00 15.14 245 GLN A C 1
ATOM 3335 O O . GLN A 1 241 ? -4.349 19.591 32.983 1.00 16.89 245 GLN A O 1
ATOM 3349 N N . THR A 1 242 ? -6.443 18.771 33.027 1.00 15.63 246 THR A N 1
ATOM 3350 C CA . THR A 1 242 ? -6.907 19.726 34.028 1.00 18.32 246 THR A CA 1
ATOM 3351 C C . THR A 1 242 ? -6.100 19.573 35.310 1.00 16.31 246 THR A C 1
ATOM 3352 O O . THR A 1 242 ? -5.632 20.555 35.878 1.00 17.53 246 THR A O 1
ATOM 3363 N N . PHE A 1 243 ? -5.944 18.330 35.753 1.00 15.52 247 PHE A N 1
ATOM 3364 C CA . PHE A 1 243 ? -5.198 18.028 36.968 1.00 14.80 247 PHE A CA 1
ATOM 3365 C C . PHE A 1 243 ? -3.766 18.547 36.898 1.00 17.49 247 PHE A C 1
ATOM 3366 O O . PHE A 1 243 ? -3.262 19.120 37.862 1.00 19.54 247 PHE A O 1
ATOM 3383 N N . PHE A 1 244 ? -3.112 18.348 35.758 1.00 17.14 248 PHE A N 1
ATOM 3384 C CA . PHE A 1 244 ? -1.743 18.817 35.587 1.00 18.55 248 PHE A CA 1
ATOM 3385 C C . PHE A 1 244 ? -1.686 20.343 35.565 1.00 19.55 248 PHE A C 1
ATOM 3386 O O . PHE A 1 244 ? -0.793 20.943 36.164 1.00 18.96 248 PHE A O 1
ATOM 3403 N N . ASN A 1 245 ? -2.637 20.969 34.878 1.00 22.58 249 ASN A N 1
ATOM 3404 C CA . ASN A 1 245 ? -2.694 22.426 34.818 1.00 27.29 249 ASN A CA 1
ATOM 3405 C C . ASN A 1 245 ? -2.911 23.052 36.193 1.00 27.54 249 ASN A C 1
ATOM 3406 O O . ASN A 1 245 ? -2.485 24.179 36.443 1.00 27.87 249 ASN A O 1
ATOM 3417 N N . GLN A 1 246 ? -3.580 22.320 37.078 1.00 26.78 250 GLN A N 1
ATOM 3418 C CA . GLN A 1 246 ? -3.772 22.774 38.450 1.00 26.29 250 GLN A CA 1
ATOM 3419 C C . GLN A 1 246 ? -2.459 22.719 39.224 1.00 25.89 250 GLN A C 1
ATOM 3420 O O . GLN A 1 246 ? -2.181 23.587 40.052 1.00 30.09 250 GLN A O 1
ATOM 3434 N N . LEU A 1 247 ? -1.654 21.697 38.952 1.00 22.56 251 LEU A N 1
ATOM 3435 C CA . LEU A 1 247 ? -0.376 21.528 39.635 1.00 23.77 251 LEU A CA 1
ATOM 3436 C C . LEU A 1 247 ? 0.651 22.549 39.156 1.00 29.80 251 LEU A C 1
ATOM 3437 O O . LEU A 1 247 ? 1.460 23.040 39.944 1.00 28.53 251 LEU A O 1
ATOM 3453 N N . LYS A 1 248 ? 0.620 22.856 37.862 1.00 37.41 252 LYS A N 1
ATOM 3454 C CA . LYS A 1 248 ? 1.533 23.838 37.287 1.00 45.27 252 LYS A CA 1
ATOM 3455 C C . LYS A 1 248 ? 1.347 25.195 37.951 1.00 48.22 252 LYS A C 1
ATOM 3456 O O . LYS A 1 248 ? 2.306 25.943 38.137 1.00 56.11 252 LYS A O 1
ATOM 3475 N N . ALA A 1 249 ? 0.107 25.504 38.311 1.00 42.13 253 ALA A N 1
ATOM 3476 C CA . ALA A 1 249 ? -0.202 26.765 38.967 1.00 41.32 253 ALA A CA 1
ATOM 3477 C C . ALA A 1 249 ? 0.289 26.749 40.409 1.00 41.29 253 ALA A C 1
ATOM 3478 O O . ALA A 1 249 ? 1.313 27.352 40.732 1.00 45.64 253 ALA A O 1
ATOM 3485 N N . SER A 1 250 ? -0.445 26.052 41.271 1.00 37.56 254 SER A N 1
ATOM 3486 C CA . SER A 1 250 ? -0.108 25.980 42.687 1.00 37.15 254 SER A CA 1
ATOM 3487 C C . SER A 1 250 ? 0.784 24.777 42.974 1.00 35.17 254 SER A C 1
ATOM 3488 O O . SER A 1 250 ? 2.007 24.861 42.863 1.00 36.11 254 SER A O 1
ATOM 3496 N N . ALA B 1 25 ? 15.674 -15.663 91.500 1.00 32.73 -3 ALA B N 1
ATOM 3497 C CA . ALA B 1 25 ? 16.038 -16.673 90.465 1.00 35.08 -3 ALA B CA 1
ATOM 3498 C C . ALA B 1 25 ? 16.203 -15.998 89.112 1.00 35.06 -3 ALA B C 1
ATOM 3499 O O . ALA B 1 25 ? 17.309 -15.912 88.581 1.00 36.43 -3 ALA B O 1
ATOM 3506 N N . MET B 1 26 ? 15.097 -15.515 88.558 1.00 33.94 -2 MET B N 1
ATOM 3507 C CA . MET B 1 26 ? 15.138 -14.790 87.298 1.00 33.50 -2 MET B CA 1
ATOM 3508 C C . MET B 1 26 ? 15.870 -13.464 87.485 1.00 32.02 -2 MET B C 1
ATOM 3509 O O . MET B 1 26 ? 16.405 -12.899 86.531 1.00 31.89 -2 MET B O 1
ATOM 3523 N N . GLY B 1 27 ? 15.896 -12.974 88.721 1.00 32.07 -1 GLY B N 1
ATOM 3524 C CA . GLY B 1 27 ? 16.569 -11.727 89.034 1.00 31.17 -1 GLY B CA 1
ATOM 3525 C C . GLY B 1 27 ? 18.075 -11.855 88.922 1.00 32.18 -1 GLY B C 1
ATOM 3526 O O . GLY B 1 27 ? 18.748 -10.952 88.425 1.00 29.89 -1 GLY B O 1
ATOM 3530 N N . SER B 1 28 ? 18.603 -12.982 89.388 1.00 36.26 0 SER B N 1
ATOM 3531 C CA . SER B 1 28 ? 20.034 -13.248 89.312 1.00 40.53 0 SER B CA 1
ATOM 3532 C C . SER B 1 28 ? 20.496 -13.231 87.863 1.00 38.67 0 SER B C 1
ATOM 3533 O O . SER B 1 28 ? 21.607 -12.801 87.557 1.00 37.70 0 SER B O 1
ATOM 3541 N N . LEU B 1 29 ? 19.629 -13.700 86.974 1.00 38.35 33 LEU B N 1
ATOM 3542 C CA . LEU B 1 29 ? 19.942 -13.756 85.554 1.00 38.32 33 LEU B CA 1
ATOM 3543 C C . LEU B 1 29 ? 20.013 -12.349 84.973 1.00 34.72 33 LEU B C 1
ATOM 3544 O O . LEU B 1 29 ? 20.869 -12.051 84.139 1.00 32.98 33 LEU B O 1
ATOM 3560 N N . LYS B 1 30 ? 19.111 -11.487 85.427 1.00 33.38 34 LYS B N 1
ATOM 3561 C CA . LYS B 1 30 ? 19.062 -10.106 84.968 1.00 32.94 34 LYS B CA 1
ATOM 3562 C C . LYS B 1 30 ? 20.344 -9.362 85.319 1.00 30.13 34 LYS B C 1
ATOM 3563 O O . LYS B 1 30 ? 20.936 -8.690 84.475 1.00 31.29 34 LYS B O 1
ATOM 3582 N N . GLU B 1 31 ? 20.771 -9.493 86.570 1.00 28.20 35 GLU B N 1
ATOM 3583 C CA . GLU B 1 31 ? 21.945 -8.784 87.063 1.00 28.04 35 GLU B CA 1
ATOM 3584 C C . GLU B 1 31 ? 23.225 -9.226 86.358 1.00 27.23 35 GLU B C 1
ATOM 3585 O O . GLU B 1 31 ? 24.077 -8.400 86.031 1.00 27.32 35 GLU B O 1
ATOM 3597 N N . ARG B 1 32 ? 23.358 -10.528 86.131 1.00 26.94 36 ARG B N 1
ATOM 3598 C CA . ARG B 1 32 ? 24.548 -11.072 85.487 1.00 28.96 36 ARG B CA 1
ATOM 3599 C C . ARG B 1 32 ? 24.694 -10.533 84.072 1.00 27.90 36 ARG B C 1
ATOM 3600 O O . ARG B 1 32 ? 25.806 -10.286 83.607 1.00 29.14 36 ARG B O 1
ATOM 3621 N N . LYS B 1 33 ? 23.568 -10.355 83.390 1.00 29.49 37 LYS B N 1
ATOM 3622 C CA . LYS B 1 33 ? 23.576 -9.741 82.070 1.00 31.92 37 LYS B CA 1
ATOM 3623 C C . LYS B 1 33 ? 23.991 -8.282 82.182 1.00 28.63 37 LYS B C 1
ATOM 3624 O O . LYS B 1 33 ? 24.862 -7.818 81.445 1.00 27.03 37 LYS B O 1
ATOM 3643 N N . LEU B 1 34 ? 23.360 -7.567 83.112 1.00 29.69 38 LEU B N 1
ATOM 3644 C CA . LEU B 1 34 ? 23.667 -6.161 83.353 1.00 29.33 38 LEU B CA 1
ATOM 3645 C C . LEU B 1 34 ? 25.149 -5.946 83.633 1.00 26.73 38 LEU B C 1
ATOM 3646 O O . LEU B 1 34 ? 25.763 -5.028 83.090 1.00 26.38 38 LEU B O 1
ATOM 3662 N N . ALA B 1 35 ? 25.713 -6.791 84.490 1.00 25.86 39 ALA B N 1
ATOM 3663 C CA . ALA B 1 35 ? 27.120 -6.692 84.856 1.00 25.18 39 ALA B CA 1
ATOM 3664 C C . ALA B 1 35 ? 28.014 -6.920 83.643 1.00 26.49 39 ALA B C 1
ATOM 3665 O O . ALA B 1 35 ? 29.034 -6.251 83.476 1.00 26.26 39 ALA B O 1
ATOM 3672 N N . LYS B 1 36 ? 27.622 -7.873 82.804 1.00 27.30 40 LYS B N 1
ATOM 3673 C CA . LYS B 1 36 ? 28.354 -8.187 81.582 1.00 28.45 40 LYS B CA 1
ATOM 3674 C C . LYS B 1 36 ? 28.300 -7.022 80.601 1.00 24.98 40 LYS B C 1
ATOM 3675 O O . LYS B 1 36 ? 29.318 -6.627 80.031 1.00 25.63 40 LYS B O 1
ATOM 3694 N N . LYS B 1 37 ? 27.101 -6.485 80.405 1.00 21.48 41 LYS B N 1
ATOM 3695 C CA . LYS B 1 37 ? 26.896 -5.362 79.499 1.00 21.25 41 LYS B CA 1
ATOM 3696 C C . LYS B 1 37 ? 27.633 -4.116 79.977 1.00 17.20 41 LYS B C 1
ATOM 3697 O O . LYS B 1 37 ? 28.182 -3.364 79.172 1.00 15.25 41 LYS B O 1
ATOM 3716 N N . ARG B 1 38 ? 27.643 -3.902 81.288 1.00 19.07 42 ARG B N 1
ATOM 3717 C CA . ARG B 1 38 ? 28.287 -2.727 81.861 1.00 20.22 42 ARG B CA 1
ATOM 3718 C C . ARG B 1 38 ? 29.803 -2.802 81.687 1.00 20.40 42 ARG B C 1
ATOM 3719 O O . ARG B 1 38 ? 30.452 -1.796 81.402 1.00 18.24 42 ARG B O 1
ATOM 3740 N N . ASP B 1 39 ? 30.361 -3.998 81.855 1.00 21.49 43 ASP B N 1
ATOM 3741 C CA . ASP B 1 39 ? 31.794 -4.203 81.671 1.00 21.11 43 ASP B CA 1
ATOM 3742 C C . ASP B 1 39 ? 32.197 -3.906 80.231 1.00 20.81 43 ASP B C 1
ATOM 3743 O O . ASP B 1 39 ? 33.159 -3.178 79.987 1.00 21.16 43 ASP B O 1
ATOM 3752 N N . GLU B 1 40 ? 31.461 -4.479 79.283 1.00 21.09 44 GLU B N 1
ATOM 3753 C CA . GLU B 1 40 ? 31.692 -4.213 77.867 1.00 21.21 44 GLU B CA 1
ATOM 3754 C C . GLU B 1 40 ? 31.581 -2.721 77.587 1.00 16.95 44 GLU B C 1
ATOM 3755 O O . GLU B 1 40 ? 32.432 -2.141 76.917 1.00 16.15 44 GLU B O 1
ATOM 3767 N N . LEU B 1 41 ? 30.527 -2.110 78.118 1.00 17.49 45 LEU B N 1
ATOM 3768 C CA . LEU B 1 41 ? 30.272 -0.692 77.913 1.00 15.31 45 LEU B CA 1
ATOM 3769 C C . LEU B 1 41 ? 31.474 0.145 78.330 1.00 14.92 45 LEU B C 1
ATOM 3770 O O . LEU B 1 41 ? 31.966 0.966 77.558 1.00 14.29 45 LEU B O 1
ATOM 3786 N N . GLN B 1 42 ? 31.955 -0.077 79.547 1.00 15.07 46 GLN B N 1
ATOM 3787 C CA . GLN B 1 42 ? 33.042 0.729 80.088 1.00 12.71 46 GLN B CA 1
ATOM 3788 C C . GLN B 1 42 ? 34.328 0.537 79.293 1.00 12.74 46 GLN B C 1
ATOM 3789 O O . GLN B 1 42 ? 35.044 1.500 79.028 1.00 11.65 46 GLN B O 1
ATOM 3803 N N . ARG B 1 43 ? 34.612 -0.702 78.904 1.00 14.19 47 ARG B N 1
ATOM 3804 C CA . ARG B 1 43 ? 35.813 -0.996 78.133 1.00 14.16 47 ARG B CA 1
ATOM 3805 C C . ARG B 1 43 ? 35.790 -0.291 76.785 1.00 12.53 47 ARG B C 1
ATOM 3806 O O . ARG B 1 43 ? 36.732 0.411 76.424 1.00 13.46 47 ARG B O 1
ATOM 3827 N N . TYR B 1 44 ? 34.704 -0.475 76.047 1.00 12.74 48 TYR B N 1
ATOM 3828 C CA . TYR B 1 44 ? 34.627 0.010 74.677 1.00 15.51 48 TYR B CA 1
ATOM 3829 C C . TYR B 1 44 ? 34.511 1.530 74.599 1.00 13.98 48 TYR B C 1
ATOM 3830 O O . TYR B 1 44 ? 34.973 2.138 73.634 1.00 14.32 48 TYR B O 1
ATOM 3848 N N . VAL B 1 45 ? 33.900 2.144 75.606 1.00 12.28 49 VAL B N 1
ATOM 3849 C CA . VAL B 1 45 ? 33.836 3.598 75.664 1.00 10.61 49 VAL B CA 1
ATOM 3850 C C . VAL B 1 45 ? 35.238 4.148 75.902 1.00 9.87 49 VAL B C 1
ATOM 3851 O O . VAL B 1 45 ? 35.670 5.081 75.227 1.00 12.24 49 VAL B O 1
ATOM 3864 N N . LEU B 1 46 ? 35.948 3.562 76.861 1.00 11.38 50 LEU B N 1
ATOM 3865 C CA . LEU B 1 46 ? 37.320 3.963 77.146 1.00 11.49 50 LEU B CA 1
ATOM 3866 C C . LEU B 1 46 ? 38.206 3.762 75.920 1.00 10.11 50 LEU B C 1
ATOM 3867 O O . LEU B 1 46 ? 39.056 4.598 75.614 1.00 11.47 50 LEU B O 1
ATOM 3883 N N . MET B 1 47 ? 37.997 2.649 75.222 1.00 11.48 51 MET B N 1
ATOM 3884 C CA . MET B 1 47 ? 38.765 2.334 74.022 1.00 11.25 51 MET B CA 1
ATOM 3885 C C . MET B 1 47 ? 38.549 3.374 72.930 1.00 10.09 51 MET B C 1
ATOM 3886 O O . MET B 1 47 ? 39.500 3.811 72.284 1.00 11.45 51 MET B O 1
ATOM 3900 N N . ALA B 1 48 ? 37.293 3.754 72.717 1.00 10.80 52 ALA B N 1
ATOM 3901 C CA . ALA B 1 48 ? 36.961 4.767 71.724 1.00 10.16 52 ALA B CA 1
ATOM 3902 C C . ALA B 1 48 ? 37.659 6.082 72.055 1.00 10.88 52 ALA B C 1
ATOM 3903 O O . ALA B 1 48 ? 38.163 6.772 71.170 1.00 10.57 52 ALA B O 1
ATOM 3910 N N . ALA B 1 49 ? 37.698 6.409 73.342 1.00 12.90 53 ALA B N 1
ATOM 3911 C CA . ALA B 1 49 ? 38.293 7.655 73.812 1.00 12.16 53 ALA B CA 1
ATOM 3912 C C . ALA B 1 49 ? 39.816 7.565 73.892 1.00 14.15 53 ALA B C 1
ATOM 3913 O O . ALA B 1 49 ? 40.479 8.525 74.286 1.00 15.49 53 ALA B O 1
ATOM 3920 N N . ASP B 1 50 ? 40.356 6.407 73.526 1.00 13.39 54 ASP B N 1
ATOM 3921 C CA . ASP B 1 50 ? 41.799 6.178 73.510 1.00 14.32 54 ASP B CA 1
ATOM 3922 C C . ASP B 1 50 ? 42.391 6.311 74.912 1.00 14.67 54 ASP B C 1
ATOM 3923 O O . ASP B 1 50 ? 43.482 6.852 75.090 1.00 15.27 54 ASP B O 1
ATOM 3932 N N . VAL B 1 51 ? 41.655 5.816 75.904 1.00 16.32 55 VAL B N 1
ATOM 3933 C CA . VAL B 1 51 ? 42.132 5.766 77.283 1.00 16.86 55 VAL B CA 1
ATOM 3934 C C . VAL B 1 51 ? 42.654 4.365 77.585 1.00 17.82 55 VAL B C 1
ATOM 3935 O O . VAL B 1 51 ? 42.010 3.372 77.251 1.00 17.49 55 VAL B O 1
ATOM 3948 N N . ASN B 1 52 ? 43.823 4.287 78.210 1.00 20.31 56 ASN B N 1
ATOM 3949 C CA . ASN B 1 52 ? 44.391 3.000 78.591 1.00 24.61 56 ASN B CA 1
ATOM 3950 C C . ASN B 1 52 ? 43.516 2.302 79.630 1.00 22.66 56 ASN B C 1
ATOM 3951 O O . ASN B 1 52 ? 43.136 2.904 80.634 1.00 22.22 56 ASN B O 1
ATOM 3962 N N . LEU B 1 53 ? 43.197 1.035 79.379 1.00 18.80 57 LEU B N 1
ATOM 3963 C CA . LEU B 1 53 ? 42.286 0.276 80.235 1.00 18.57 57 LEU B CA 1
ATOM 3964 C C . LEU B 1 53 ? 42.979 -0.292 81.462 1.00 22.49 57 LEU B C 1
ATOM 3965 O O . LEU B 1 53 ? 42.324 -0.783 82.382 1.00 23.28 57 LEU B O 1
ATOM 3981 N N . GLY B 1 54 ? 44.306 -0.242 81.468 1.00 26.65 58 GLY B N 1
ATOM 3982 C CA . GLY B 1 54 ? 45.075 -0.872 82.520 1.00 28.65 58 GLY B CA 1
ATOM 3983 C C . GLY B 1 54 ? 44.980 -2.378 82.400 1.00 31.00 58 GLY B C 1
ATOM 3984 O O . GLY B 1 54 ? 44.612 -2.900 81.347 1.00 30.25 58 GLY B O 1
ATOM 3988 N N . GLN B 1 55 ? 45.309 -3.074 83.483 1.00 36.70 59 GLN B N 1
ATOM 3989 C CA . GLN B 1 55 ? 45.260 -4.530 83.504 1.00 42.12 59 GLN B CA 1
ATOM 3990 C C . GLN B 1 55 ? 44.349 -4.992 84.632 1.00 41.15 59 GLN B C 1
ATOM 3991 O O . GLN B 1 55 ? 44.224 -4.322 85.657 1.00 42.38 59 GLN B O 1
ATOM 4005 N N . GLY B 1 56 ? 43.710 -6.139 84.434 1.00 37.99 60 GLY B N 1
ATOM 4006 C CA . GLY B 1 56 ? 42.740 -6.640 85.387 1.00 35.92 60 GLY B CA 1
ATOM 4007 C C . GLY B 1 56 ? 41.457 -5.839 85.310 1.00 34.41 60 GLY B C 1
ATOM 4008 O O . GLY B 1 56 ? 41.070 -5.379 84.234 1.00 34.44 60 GLY B O 1
ATOM 4012 N N . ASN B 1 57 ? 40.800 -5.663 86.453 1.00 34.47 61 ASN B N 1
ATOM 4013 C CA . ASN B 1 57 ? 39.552 -4.911 86.515 1.00 33.05 61 ASN B CA 1
ATOM 4014 C C . ASN B 1 57 ? 39.790 -3.436 86.825 1.00 30.05 61 ASN B C 1
ATOM 4015 O O . ASN B 1 57 ? 38.936 -2.765 87.405 1.00 29.53 61 ASN B O 1
ATOM 4026 N N . GLU B 1 58 ? 40.955 -2.934 86.428 1.00 28.32 62 GLU B N 1
ATOM 4027 C CA . GLU B 1 58 ? 41.302 -1.535 86.644 1.00 25.39 62 GLU B CA 1
ATOM 4028 C C . GLU B 1 58 ? 40.428 -0.603 85.813 1.00 20.75 62 GLU B C 1
ATOM 4029 O O . GLU B 1 58 ? 40.269 0.569 86.152 1.00 21.36 62 GLU B O 1
ATOM 4041 N N . PHE B 1 59 ? 39.862 -1.123 84.727 1.00 17.16 63 PHE B N 1
ATOM 4042 C CA . PHE B 1 59 ? 39.081 -0.302 83.807 1.00 17.72 63 PHE B CA 1
ATOM 4043 C C . PHE B 1 59 ? 37.867 0.316 84.499 1.00 16.21 63 PHE B C 1
ATOM 4044 O O . PHE B 1 59 ? 37.412 1.396 84.119 1.00 13.85 63 PHE B O 1
ATOM 4061 N N . ARG B 1 60 ? 37.354 -0.368 85.518 1.00 19.29 64 ARG B N 1
ATOM 4062 C CA . ARG B 1 60 ? 36.182 0.108 86.246 1.00 17.54 64 ARG B CA 1
ATOM 4063 C C . ARG B 1 60 ? 36.504 1.357 87.058 1.00 17.11 64 ARG B C 1
ATOM 4064 O O . ARG B 1 60 ? 35.675 2.256 87.184 1.00 17.55 64 ARG B O 1
ATOM 4085 N N . ASP B 1 61 ? 37.713 1.406 87.608 1.00 17.65 65 ASP B N 1
ATOM 4086 C CA . ASP B 1 61 ? 38.150 2.546 88.404 1.00 19.39 65 ASP B CA 1
ATOM 4087 C C . ASP B 1 61 ? 38.555 3.703 87.501 1.00 17.36 65 ASP B C 1
ATOM 4088 O O . ASP B 1 61 ? 38.362 4.871 87.841 1.00 17.51 65 ASP B O 1
ATOM 4097 N N . ILE B 1 62 ? 39.125 3.370 86.348 1.00 14.38 66 ILE B N 1
ATOM 4098 C CA . ILE B 1 62 ? 39.507 4.373 85.364 1.00 15.57 66 ILE B CA 1
ATOM 4099 C C . ILE B 1 62 ? 38.255 5.035 84.803 1.00 15.30 66 ILE B C 1
ATOM 4100 O O . ILE B 1 62 ? 38.177 6.258 84.711 1.00 15.58 66 ILE B O 1
ATOM 4116 N N . PHE B 1 63 ? 37.273 4.216 84.443 1.00 16.33 67 PHE B N 1
ATOM 4117 C CA . PHE B 1 63 ? 36.002 4.714 83.935 1.00 14.58 67 PHE B CA 1
ATOM 4118 C C . PHE B 1 63 ? 35.323 5.613 84.963 1.00 13.42 67 PHE B C 1
ATOM 4119 O O . PHE B 1 63 ? 34.856 6.702 84.637 1.00 13.22 67 PHE B O 1
ATOM 4136 N N . ALA B 1 64 ? 35.283 5.151 86.208 1.00 12.07 68 ALA B N 1
ATOM 4137 C CA . ALA B 1 64 ? 34.589 5.866 87.273 1.00 13.65 68 ALA B CA 1
ATOM 4138 C C . ALA B 1 64 ? 35.171 7.258 87.506 1.00 14.85 68 ALA B C 1
ATOM 4139 O O . ALA B 1 64 ? 34.448 8.190 87.862 1.00 14.33 68 ALA B O 1
ATOM 4146 N N . LYS B 1 65 ? 36.475 7.396 87.297 1.00 15.89 69 LYS B N 1
ATOM 4147 C CA . LYS B 1 65 ? 37.158 8.660 87.541 1.00 13.55 69 LYS B CA 1
ATOM 4148 C C . LYS B 1 65 ? 37.154 9.567 86.316 1.00 16.19 69 LYS B C 1
ATOM 4149 O O . LYS B 1 65 ? 36.915 10.770 86.425 1.00 19.09 69 LYS B O 1
ATOM 4168 N N . SER B 1 66 ? 37.407 8.982 85.151 1.00 15.33 70 SER B N 1
ATOM 4169 C CA . SER B 1 66 ? 37.662 9.758 83.941 1.00 14.51 70 SER B CA 1
ATOM 4170 C C . SER B 1 66 ? 36.422 9.999 83.079 1.00 13.65 70 SER B C 1
ATOM 4171 O O . SER B 1 66 ? 36.455 10.838 82.177 1.00 12.17 70 SER B O 1
ATOM 4179 N N . VAL B 1 67 ? 35.337 9.279 83.357 1.00 15.95 71 VAL B N 1
ATOM 4180 C CA . VAL B 1 67 ? 34.134 9.356 82.527 1.00 15.90 71 VAL B CA 1
ATOM 4181 C C . VAL B 1 67 ? 32.924 9.863 83.313 1.00 13.86 71 VAL B C 1
ATOM 4182 O O . VAL B 1 67 ? 32.707 9.479 84.464 1.00 15.18 71 VAL B O 1
ATOM 4195 N N . LYS B 1 68 ? 32.153 10.735 82.668 1.00 10.77 72 LYS B N 1
ATOM 4196 C CA . LYS B 1 68 ? 30.888 11.232 83.199 1.00 12.11 72 LYS B CA 1
ATOM 4197 C C . LYS B 1 68 ? 29.742 10.802 82.281 1.00 12.18 72 LYS B C 1
ATOM 4198 O O . LYS B 1 68 ? 29.538 11.403 81.227 1.00 10.72 72 LYS B O 1
ATOM 4217 N N . PRO B 1 69 ? 28.997 9.754 82.671 1.00 12.88 73 PRO B N 1
ATOM 4218 C CA . PRO B 1 69 ? 27.822 9.359 81.886 1.00 13.97 73 PRO B CA 1
ATOM 4219 C C . PRO B 1 69 ? 26.688 10.371 81.996 1.00 14.04 73 PRO B C 1
ATOM 4220 O O . PRO B 1 69 ? 26.389 10.835 83.097 1.00 13.96 73 PRO B O 1
ATOM 4231 N N . LEU B 1 70 ? 26.070 10.700 80.867 1.00 13.19 74 LEU B N 1
ATOM 4232 C CA . LEU B 1 70 ? 24.958 11.639 80.837 1.00 13.33 74 LEU B CA 1
ATOM 4233 C C . LEU B 1 70 ? 23.845 11.099 79.961 1.00 14.82 74 LEU B C 1
ATOM 4234 O O . LEU B 1 70 ? 24.099 10.405 78.977 1.00 14.80 74 LEU B O 1
ATOM 4250 N N . LEU B 1 71 ? 22.610 11.415 80.332 1.00 15.80 75 LEU B N 1
ATOM 4251 C CA . LEU B 1 71 ? 21.457 11.104 79.503 1.00 16.00 75 LEU B CA 1
ATOM 4252 C C . LEU B 1 71 ? 21.017 12.386 78.804 1.00 15.17 75 LEU B C 1
ATOM 4253 O O . LEU B 1 71 ? 20.653 13.364 79.456 1.00 15.32 75 LEU B O 1
ATOM 4269 N N . ILE B 1 72 ? 21.070 12.374 77.475 1.00 16.13 76 ILE B N 1
ATOM 4270 C CA . ILE B 1 72 ? 20.790 13.559 76.670 1.00 18.65 76 ILE B CA 1
ATOM 4271 C C . ILE B 1 72 ? 19.416 13.487 76.022 1.00 18.34 76 ILE B C 1
ATOM 4272 O O . ILE B 1 72 ? 19.006 12.435 75.543 1.00 17.46 76 ILE B O 1
ATOM 4288 N N . ASN B 1 73 ? 18.711 14.614 76.012 1.00 19.96 77 ASN B N 1
ATOM 4289 C CA . ASN B 1 73 ? 17.507 14.752 75.207 1.00 18.42 77 ASN B CA 1
ATOM 4290 C C . ASN B 1 73 ? 17.906 15.161 73.795 1.00 16.51 77 ASN B C 1
ATOM 4291 O O . ASN B 1 73 ? 18.443 16.244 73.584 1.00 16.78 77 ASN B O 1
ATOM 4302 N N . LEU B 1 74 ? 17.644 14.285 72.832 1.00 19.00 78 LEU B N 1
ATOM 4303 C CA . LEU B 1 74 ? 18.153 14.462 71.477 1.00 18.04 78 LEU B CA 1
ATOM 4304 C C . LEU B 1 74 ? 17.559 15.674 70.764 1.00 18.68 78 LEU B C 1
ATOM 4305 O O . LEU B 1 74 ? 18.253 16.348 70.003 1.00 18.60 78 LEU B O 1
ATOM 4321 N N . ASP B 1 75 ? 16.283 15.953 71.008 1.00 18.52 79 ASP B N 1
ATOM 4322 C CA . ASP B 1 75 ? 15.614 17.056 70.328 1.00 22.90 79 ASP B CA 1
ATOM 4323 C C . ASP B 1 75 ? 16.092 18.419 70.827 1.00 24.29 79 ASP B C 1
ATOM 4324 O O . ASP B 1 75 ? 16.235 19.356 70.040 1.00 25.18 79 ASP B O 1
ATOM 4333 N N . THR B 1 76 ? 16.344 18.526 72.129 1.00 23.65 80 THR B N 1
ATOM 4334 C CA . THR B 1 76 ? 16.777 19.788 72.721 1.00 26.02 80 THR B CA 1
ATOM 4335 C C . THR B 1 76 ? 18.291 19.832 72.898 1.00 24.35 80 THR B C 1
ATOM 4336 O O . THR B 1 76 ? 18.896 20.904 72.889 1.00 27.84 80 THR B O 1
ATOM 4347 N N . GLY B 1 77 ? 18.898 18.661 73.059 1.00 22.56 81 GLY B N 1
ATOM 4348 C CA . GLY B 1 77 ? 20.325 18.565 73.306 1.00 22.12 81 GLY B CA 1
ATOM 4349 C C . GLY B 1 77 ? 20.673 18.816 74.763 1.00 23.61 81 GLY B C 1
ATOM 4350 O O . GLY B 1 77 ? 21.843 18.985 75.108 1.00 24.61 81 GLY B O 1
ATOM 4354 N N . LYS B 1 78 ? 19.652 18.832 75.617 1.00 26.22 82 LYS B N 1
ATOM 4355 C CA . LYS B 1 78 ? 19.830 19.106 77.041 1.00 27.80 82 LYS B CA 1
ATOM 4356 C C . LYS B 1 78 ? 19.960 17.820 77.852 1.00 22.19 82 LYS B C 1
ATOM 4357 O O . LYS B 1 78 ? 19.485 16.762 77.442 1.00 20.81 82 LYS B O 1
ATOM 4376 N N . VAL B 1 79 ? 20.597 17.925 79.014 1.00 21.97 83 VAL B N 1
ATOM 4377 C CA . VAL B 1 79 ? 20.751 16.787 79.910 1.00 21.26 83 VAL B CA 1
ATOM 4378 C C . VAL B 1 79 ? 19.426 16.448 80.592 1.00 21.84 83 VAL B C 1
ATOM 4379 O O . VAL B 1 79 ? 18.750 17.326 81.129 1.00 21.11 83 VAL B O 1
ATOM 4392 N N . ASP B 1 80 ? 19.058 15.170 80.548 1.00 25.66 84 ASP B N 1
ATOM 4393 C CA . ASP B 1 80 ? 17.930 14.653 81.318 1.00 27.15 84 ASP B CA 1
ATOM 4394 C C . ASP B 1 80 ? 18.440 13.817 82.489 1.00 30.21 84 ASP B C 1
ATOM 4395 O O . ASP B 1 80 ? 19.570 13.328 82.470 1.00 32.56 84 ASP B O 1
ATOM 4404 N N . SER B 1 81 ? 17.597 13.656 83.504 1.00 32.18 85 SER B N 1
ATOM 4405 C CA . SER B 1 81 ? 17.986 12.972 84.729 1.00 28.68 85 SER B CA 1
ATOM 4406 C C . SER B 1 81 ? 17.549 11.514 84.703 1.00 28.02 85 SER B C 1
ATOM 4407 O O . SER B 1 81 ? 16.476 11.186 84.197 1.00 28.80 85 SER B O 1
ATOM 4415 N N . ASP B 1 82 ? 18.389 10.644 85.253 1.00 26.74 86 ASP B N 1
ATOM 4416 C CA . ASP B 1 82 ? 18.048 9.236 85.410 1.00 25.85 86 ASP B CA 1
ATOM 4417 C C . ASP B 1 82 ? 18.761 8.682 86.638 1.00 24.97 86 ASP B C 1
ATOM 4418 O O . ASP B 1 82 ? 19.913 9.027 86.899 1.00 25.74 86 ASP B O 1
ATOM 4427 N N . ALA B 1 83 ? 18.069 7.835 87.393 1.00 23.30 87 ALA B N 1
ATOM 4428 C CA . ALA B 1 83 ? 18.622 7.268 88.620 1.00 25.45 87 ALA B CA 1
ATOM 4429 C C . ALA B 1 83 ? 19.859 6.420 88.339 1.00 24.86 87 ALA B C 1
ATOM 4430 O O . ALA B 1 83 ? 20.817 6.430 89.114 1.00 24.02 87 ALA B O 1
ATOM 4437 N N . ASN B 1 84 ? 19.829 5.691 87.227 1.00 25.87 88 ASN B N 1
ATOM 4438 C CA . ASN B 1 84 ? 20.934 4.821 86.840 1.00 26.39 88 ASN B CA 1
ATOM 4439 C C . ASN B 1 84 ? 21.210 4.934 85.341 1.00 23.43 88 ASN B C 1
ATOM 4440 O O . ASN B 1 84 ? 20.722 4.133 84.544 1.00 20.21 88 ASN B O 1
ATOM 4451 N N . VAL B 1 85 ? 22.003 5.937 84.973 1.00 24.33 89 VAL B N 1
ATOM 4452 C CA . VAL B 1 85 ? 22.293 6.226 83.572 1.00 22.86 89 VAL B CA 1
ATOM 4453 C C . VAL B 1 85 ? 23.015 5.063 82.890 1.00 21.76 89 VAL B C 1
ATOM 4454 O O . VAL B 1 85 ? 22.711 4.733 81.748 1.00 20.08 89 VAL B O 1
ATOM 4467 N N . LEU B 1 86 ? 23.964 4.441 83.585 1.00 23.11 90 LEU B N 1
ATOM 4468 C CA . LEU B 1 86 ? 24.733 3.345 82.999 1.00 23.98 90 LEU B CA 1
ATOM 4469 C C . LEU B 1 86 ? 23.849 2.162 82.620 1.00 25.70 90 LEU B C 1
ATOM 4470 O O . LEU B 1 86 ? 24.041 1.550 81.570 1.00 28.56 90 LEU B O 1
ATOM 4486 N N . ASP B 1 87 ? 22.887 1.841 83.480 1.00 26.70 91 ASP B N 1
ATOM 4487 C CA . ASP B 1 87 ? 22.003 0.705 83.245 1.00 27.94 91 ASP B CA 1
ATOM 4488 C C . ASP B 1 87 ? 20.724 1.129 82.529 1.00 25.21 91 ASP B C 1
ATOM 4489 O O . ASP B 1 87 ? 19.744 0.387 82.501 1.00 30.27 91 ASP B O 1
ATOM 4498 N N . PHE B 1 88 ? 20.733 2.327 81.954 1.00 22.84 92 PHE B N 1
ATOM 4499 C CA . PHE B 1 88 ? 19.618 2.788 81.135 1.00 22.88 92 PHE B CA 1
ATOM 4500 C C . PHE B 1 88 ? 19.509 1.923 79.881 1.00 22.57 92 PHE B C 1
ATOM 4501 O O . PHE B 1 88 ? 20.485 1.761 79.150 1.00 22.83 92 PHE B O 1
ATOM 4518 N N . ASP B 1 89 ? 18.326 1.362 79.641 1.00 23.40 93 ASP B N 1
ATOM 4519 C CA . ASP B 1 89 ? 18.128 0.446 78.520 1.00 23.47 93 ASP B CA 1
ATOM 4520 C C . ASP B 1 89 ? 17.868 1.207 77.220 1.00 22.98 93 ASP B C 1
ATOM 4521 O O . ASP B 1 89 ? 16.753 1.661 76.964 1.00 21.11 93 ASP B O 1
ATOM 4530 N N . GLU B 1 90 ? 18.908 1.325 76.399 1.00 28.13 94 GLU B N 1
ATOM 4531 C CA . GLU B 1 90 ? 18.815 2.012 75.115 1.00 28.47 94 GLU B CA 1
ATOM 4532 C C . GLU B 1 90 ? 17.824 1.318 74.191 1.00 27.06 94 GLU B C 1
ATOM 4533 O O . GLU B 1 90 ? 17.102 1.968 73.435 1.00 26.60 94 GLU B O 1
ATOM 4545 N N . ARG B 1 91 ? 17.800 -0.008 74.258 1.00 26.72 95 ARG B N 1
ATOM 4546 C CA . ARG B 1 91 ? 16.985 -0.813 73.357 1.00 27.44 95 ARG B CA 1
ATOM 4547 C C . ARG B 1 91 ? 15.495 -0.598 73.596 1.00 29.43 95 ARG B C 1
ATOM 4548 O O . ARG B 1 91 ? 14.742 -0.347 72.658 1.00 29.80 95 ARG B O 1
ATOM 4569 N N . MET B 1 92 ? 15.074 -0.698 74.852 1.00 27.74 96 MET B N 1
ATOM 4570 C CA . MET B 1 92 ? 13.665 -0.556 75.195 1.00 26.82 96 MET B CA 1
ATOM 4571 C C . MET B 1 92 ? 13.166 0.862 74.943 1.00 22.00 96 MET B C 1
ATOM 4572 O O . MET B 1 92 ? 12.051 1.057 74.460 1.00 21.97 96 MET B O 1
ATOM 4586 N N . ALA B 1 93 ? 13.996 1.847 75.270 1.00 21.80 97 ALA B N 1
ATOM 4587 C CA . ALA B 1 93 ? 13.616 3.250 75.134 1.00 21.58 97 ALA B CA 1
ATOM 4588 C C . ALA B 1 93 ? 13.246 3.592 73.695 1.00 21.47 97 ALA B C 1
ATOM 4589 O O . ALA B 1 93 ? 12.358 4.408 73.453 1.00 18.96 97 ALA B O 1
ATOM 4596 N N . ALA B 1 94 ? 13.927 2.958 72.746 1.00 23.85 98 ALA B N 1
ATOM 4597 C CA . ALA B 1 94 ? 13.697 3.210 71.328 1.00 24.07 98 ALA B CA 1
ATOM 4598 C C . ALA B 1 94 ? 12.361 2.639 70.856 1.00 26.48 98 ALA B C 1
ATOM 4599 O O . ALA B 1 94 ? 11.725 3.199 69.965 1.00 27.07 98 ALA B O 1
ATOM 4606 N N . ILE B 1 95 ? 11.940 1.528 71.452 1.00 30.61 99 ILE B N 1
ATOM 4607 C CA . ILE B 1 95 ? 10.703 0.863 71.050 1.00 33.50 99 ILE B CA 1
ATOM 4608 C C . ILE B 1 95 ? 9.477 1.505 71.694 1.00 34.22 99 ILE B C 1
ATOM 4609 O O . ILE B 1 95 ? 8.451 1.684 71.041 1.00 37.44 99 ILE B O 1
ATOM 4625 N N . ASN B 1 96 ? 9.590 1.834 72.978 1.00 31.46 100 ASN B N 1
ATOM 4626 C CA . ASN B 1 96 ? 8.472 2.371 73.746 1.00 29.82 100 ASN B CA 1
ATOM 4627 C C . ASN B 1 96 ? 7.885 3.627 73.098 1.00 28.14 100 ASN B C 1
ATOM 4628 O O . ASN B 1 96 ? 8.592 4.623 72.938 1.00 26.21 100 ASN B O 1
ATOM 4639 N N . PRO B 1 97 ? 6.591 3.582 72.723 1.00 28.79 101 PRO B N 1
ATOM 4640 C CA . PRO B 1 97 ? 5.951 4.751 72.104 1.00 29.46 101 PRO B CA 1
ATOM 4641 C C . PRO B 1 97 ? 5.991 5.993 72.984 1.00 26.49 101 PRO B C 1
ATOM 4642 O O . PRO B 1 97 ? 5.981 7.114 72.474 1.00 24.83 101 PRO B O 1
ATOM 4653 N N . GLU B 1 98 ? 6.025 5.785 74.295 1.00 28.20 102 GLU B N 1
ATOM 4654 C CA . GLU B 1 98 ? 6.037 6.886 75.248 1.00 30.92 102 GLU B CA 1
ATOM 4655 C C . GLU B 1 98 ? 7.370 7.625 75.235 1.00 27.12 102 GLU B C 1
ATOM 4656 O O . GLU B 1 98 ? 7.425 8.819 75.529 1.00 28.16 102 GLU B O 1
ATOM 4668 N N . THR B 1 99 ? 8.438 6.913 74.884 1.00 24.93 103 THR B N 1
ATOM 4669 C CA . THR B 1 99 ? 9.787 7.464 74.969 1.00 25.33 103 THR B CA 1
ATOM 4670 C C . THR B 1 99 ? 10.522 7.399 73.634 1.00 21.53 103 THR B C 1
ATOM 4671 O O . THR B 1 99 ? 11.753 7.423 73.598 1.00 19.45 103 THR B O 1
ATOM 4682 N N . SER B 1 100 ? 9.768 7.326 72.541 1.00 22.20 104 SER B N 1
ATOM 4683 C CA . SER B 1 100 ? 10.362 7.234 71.212 1.00 21.56 104 SER B CA 1
ATOM 4684 C C . SER B 1 100 ? 9.508 7.919 70.156 1.00 19.64 104 SER B C 1
ATOM 4685 O O . SER B 1 100 ? 8.390 8.356 70.428 1.00 21.63 104 SER B O 1
ATOM 4693 N N . SER B 1 101 ? 10.050 8.004 68.946 1.00 19.79 105 SER B N 1
ATOM 4694 C CA . SER B 1 101 ? 9.343 8.600 67.821 1.00 21.88 105 SER B CA 1
ATOM 4695 C C . SER B 1 101 ? 9.880 8.039 66.508 1.00 21.20 105 SER B C 1
ATOM 4696 O O . SER B 1 101 ? 10.929 7.397 66.482 1.00 20.09 105 SER B O 1
ATOM 4704 N N . THR B 1 102 ? 9.152 8.281 65.424 1.00 20.98 106 THR B N 1
ATOM 4705 C CA . THR B 1 102 ? 9.578 7.847 64.101 1.00 19.87 106 THR B CA 1
ATOM 4706 C C . THR B 1 102 ? 10.429 8.941 63.456 1.00 17.93 106 THR B C 1
ATOM 4707 O O . THR B 1 102 ? 9.989 10.086 63.354 1.00 19.93 106 THR B O 1
ATOM 4718 N N . PRO B 1 103 ? 11.657 8.600 63.025 1.00 20.92 107 PRO B N 1
ATOM 4719 C CA . PRO B 1 103 ? 12.503 9.625 62.402 1.00 20.28 107 PRO B CA 1
ATOM 4720 C C . PRO B 1 103 ? 11.954 10.107 61.064 1.00 20.22 107 PRO B C 1
ATOM 4721 O O . PRO B 1 103 ? 11.299 9.345 60.355 1.00 22.95 107 PRO B O 1
ATOM 4732 N N . LYS B 1 104 ? 12.223 11.365 60.732 1.00 18.79 108 LYS B N 1
ATOM 4733 C CA . LYS B 1 104 ? 11.736 11.957 59.493 1.00 21.74 108 LYS B CA 1
ATOM 4734 C C . LYS B 1 104 ? 12.406 11.318 58.276 1.00 20.95 108 LYS B C 1
ATOM 4735 O O . LYS B 1 104 ? 11.731 10.898 57.337 1.00 21.75 108 LYS B O 1
ATOM 4754 N N . LYS B 1 105 ? 13.735 11.264 58.298 1.00 17.06 109 LYS B N 1
ATOM 4755 C CA . LYS B 1 105 ? 14.511 10.568 57.274 1.00 17.46 109 LYS B CA 1
ATOM 4756 C C . LYS B 1 105 ? 15.272 9.416 57.918 1.00 16.10 109 LYS B C 1
ATOM 4757 O O . LYS B 1 105 ? 16.334 9.609 58.508 1.00 16.82 109 LYS B O 1
ATOM 4776 N N . ASP B 1 106 ? 14.708 8.219 57.810 1.00 17.46 110 ASP B N 1
ATOM 4777 C CA . ASP B 1 106 ? 15.250 7.040 58.474 1.00 18.34 110 ASP B CA 1
ATOM 4778 C C . ASP B 1 106 ? 16.454 6.477 57.713 1.00 16.77 110 ASP B C 1
ATOM 4779 O O . ASP B 1 106 ? 16.402 5.374 57.169 1.00 17.41 110 ASP B O 1
ATOM 4788 N N . ILE B 1 107 ? 17.536 7.250 57.691 1.00 20.03 111 ILE B N 1
ATOM 4789 C CA . ILE B 1 107 ? 18.743 6.898 56.948 1.00 20.28 111 ILE B CA 1
ATOM 4790 C C . ILE B 1 107 ? 19.319 5.561 57.409 1.00 19.05 111 ILE B C 1
ATOM 4791 O O . ILE B 1 107 ? 19.750 4.746 56.593 1.00 20.59 111 ILE B O 1
ATOM 4807 N N . ALA B 1 108 ? 19.326 5.346 58.721 1.00 15.43 112 ALA B N 1
ATOM 4808 C CA . ALA B 1 108 ? 19.915 4.144 59.304 1.00 14.48 112 ALA B CA 1
ATOM 4809 C C . ALA B 1 108 ? 18.904 3.003 59.394 1.00 16.32 112 ALA B C 1
ATOM 4810 O O . ALA B 1 108 ? 19.231 1.919 59.877 1.00 17.41 112 ALA B O 1
ATOM 4817 N N . LYS B 1 109 ? 17.683 3.253 58.930 1.00 16.71 113 LYS B N 1
ATOM 4818 C CA . LYS B 1 109 ? 16.637 2.236 58.901 1.00 17.55 113 LYS B CA 1
ATOM 4819 C C . LYS B 1 109 ? 16.388 1.637 60.283 1.00 17.51 113 LYS B C 1
ATOM 4820 O O . LYS B 1 109 ? 16.268 0.420 60.430 1.00 16.42 113 LYS B O 1
ATOM 4839 N N . ILE B 1 110 ? 16.316 2.500 61.293 1.00 18.18 114 ILE B N 1
ATOM 4840 C CA . ILE B 1 110 ? 16.053 2.062 62.662 1.00 18.25 114 ILE B CA 1
ATOM 4841 C C . ILE B 1 110 ? 14.563 2.109 62.995 1.00 17.68 114 ILE B C 1
ATOM 4842 O O . ILE B 1 110 ? 14.156 1.678 64.075 1.00 19.58 114 ILE B O 1
ATOM 4858 N N . LYS B 1 111 ? 13.768 2.660 62.077 1.00 16.19 115 LYS B N 1
ATOM 4859 C CA . LYS B 1 111 ? 12.302 2.680 62.172 1.00 17.94 115 LYS B CA 1
ATOM 4860 C C . LYS B 1 111 ? 11.782 3.577 63.296 1.00 17.18 115 LYS B C 1
ATOM 4861 O O . LYS B 1 111 ? 10.845 4.346 63.091 1.00 18.62 115 LYS B O 1
ATOM 4880 N N . THR B 1 112 ? 12.368 3.450 64.482 1.00 16.63 116 THR B N 1
ATOM 4881 C CA A THR B 1 112 ? 12.013 4.287 65.621 0.21 18.83 116 THR B CA 1
ATOM 4882 C CA B THR B 1 112 ? 12.011 4.300 65.607 0.79 18.45 116 THR B CA 1
ATOM 4883 C C . THR B 1 112 ? 13.279 4.747 66.330 1.00 18.53 116 THR B C 1
ATOM 4884 O O . THR B 1 112 ? 14.295 4.051 66.309 1.00 16.58 116 THR B O 1
ATOM 4905 N N . ARG B 1 113 ? 13.214 5.919 66.953 1.00 18.65 117 ARG B N 1
ATOM 4906 C CA . ARG B 1 113 ? 14.360 6.482 67.654 1.00 17.30 117 ARG B CA 1
ATOM 4907 C C . ARG B 1 113 ? 13.977 6.886 69.070 1.00 18.22 117 ARG B C 1
ATOM 4908 O O . ARG B 1 113 ? 12.944 7.519 69.288 1.00 19.43 117 ARG B O 1
ATOM 4929 N N . ALA B 1 114 ? 14.816 6.514 70.030 1.00 17.35 118 ALA B N 1
ATOM 4930 C CA . ALA B 1 114 ? 14.626 6.924 71.413 1.00 16.77 118 ALA B CA 1
ATOM 4931 C C . ALA B 1 114 ? 14.635 8.448 71.509 1.00 17.70 118 ALA B C 1
ATOM 4932 O O . ALA B 1 114 ? 15.299 9.121 70.721 1.00 17.32 118 ALA B O 1
ATOM 4939 N N . ASN B 1 115 ? 13.887 8.989 72.464 1.00 21.95 119 ASN B N 1
ATOM 4940 C CA . ASN B 1 115 ? 13.893 10.427 72.710 1.00 21.76 119 ASN B CA 1
ATOM 4941 C C . ASN B 1 115 ? 15.202 10.847 73.359 1.00 20.66 119 ASN B C 1
ATOM 4942 O O . ASN B 1 115 ? 15.710 11.941 73.107 1.00 20.26 119 ASN B O 1
ATOM 4953 N N . ASP B 1 116 ? 15.739 9.960 74.193 1.00 21.02 120 ASP B N 1
ATOM 4954 C CA . ASP B 1 116 ? 16.986 10.210 74.905 1.00 19.87 120 ASP B CA 1
ATOM 4955 C C . ASP B 1 116 ? 18.093 9.264 74.453 1.00 16.26 120 ASP B C 1
ATOM 4956 O O . ASP B 1 116 ? 17.825 8.182 73.931 1.00 15.77 120 ASP B O 1
ATOM 4965 N N . ALA B 1 117 ? 19.336 9.686 74.664 1.00 15.21 121 ALA B N 1
ATOM 4966 C CA . ALA B 1 117 ? 20.500 8.864 74.360 1.00 12.26 121 ALA B CA 1
ATOM 4967 C C . ALA B 1 117 ? 21.561 9.035 75.438 1.00 11.67 121 ALA B C 1
ATOM 4968 O O . ALA B 1 117 ? 21.781 10.141 75.935 1.00 11.89 121 ALA B O 1
ATOM 4975 N N . ARG B 1 118 ? 22.208 7.931 75.797 1.00 13.25 122 ARG B N 1
ATOM 4976 C CA . ARG B 1 118 ? 23.285 7.953 76.776 1.00 13.04 122 ARG B CA 1
ATOM 4977 C C . ARG B 1 118 ? 24.609 8.286 76.112 1.00 12.85 122 ARG B C 1
ATOM 4978 O O . ARG B 1 118 ? 25.053 7.575 75.212 1.00 10.45 122 ARG B O 1
ATOM 4999 N N . VAL B 1 119 ? 25.238 9.362 76.575 1.00 12.95 123 VAL B N 1
ATOM 5000 C CA . VAL B 1 119 ? 26.531 9.785 76.058 1.00 12.85 123 VAL B CA 1
ATOM 5001 C C . VAL B 1 119 ? 27.552 9.805 77.189 1.00 9.88 123 VAL B C 1
ATOM 5002 O O . VAL B 1 119 ? 27.198 9.630 78.356 1.00 10.75 123 VAL B O 1
ATOM 5015 N N . PHE B 1 120 ? 28.816 10.020 76.834 1.00 9.83 124 PHE B N 1
ATOM 5016 C CA . PHE B 1 120 ? 29.903 9.996 77.805 1.00 11.96 124 PHE B CA 1
ATOM 5017 C C . PHE B 1 120 ? 30.900 11.125 77.564 1.00 9.71 124 PHE B C 1
ATOM 5018 O O . PHE B 1 120 ? 31.462 11.245 76.477 1.00 9.56 124 PHE B O 1
ATOM 5035 N N . LYS B 1 121 ? 31.107 11.951 78.586 1.00 10.63 125 LYS B N 1
ATOM 5036 C CA . LYS B 1 121 ? 32.174 12.944 78.574 1.00 10.96 125 LYS B CA 1
ATOM 5037 C C . LYS B 1 121 ? 33.420 12.344 79.220 1.00 11.89 125 LYS B C 1
ATOM 5038 O O . LYS B 1 121 ? 33.358 11.832 80.337 1.00 10.78 125 LYS B O 1
ATOM 5057 N N . VAL B 1 122 ? 34.542 12.405 78.506 1.00 11.57 126 VAL B N 1
ATOM 5058 C CA . VAL B 1 122 ? 35.788 11.792 78.960 1.00 13.66 126 VAL B CA 1
ATOM 5059 C C . VAL B 1 122 ? 36.852 12.854 79.225 1.00 13.76 126 VAL B C 1
ATOM 5060 O O . VAL B 1 122 ? 37.085 13.733 78.395 1.00 11.92 126 VAL B O 1
ATOM 5073 N N . PHE B 1 123 ? 37.501 12.750 80.382 1.00 14.63 127 PHE B N 1
ATOM 5074 C CA . PHE B 1 123 ? 38.479 13.742 80.820 1.00 15.62 127 PHE B CA 1
ATOM 5075 C C . PHE B 1 123 ? 39.849 13.102 81.020 1.00 16.44 127 PHE B C 1
ATOM 5076 O O . PHE B 1 123 ? 39.951 11.947 81.434 1.00 16.94 127 PHE B O 1
ATOM 5093 N N . ASP B 1 124 ? 40.899 13.858 80.715 1.00 19.76 128 ASP B N 1
ATOM 5094 C CA . ASP B 1 124 ? 42.262 13.388 80.925 1.00 21.56 128 ASP B CA 1
ATOM 5095 C C . ASP B 1 124 ? 42.611 13.470 82.408 1.00 21.93 128 ASP B C 1
ATOM 5096 O O . ASP B 1 124 ? 41.785 13.882 83.223 1.00 20.42 128 ASP B O 1
ATOM 5105 N N . ASP B 1 125 ? 43.834 13.083 82.752 1.00 25.82 129 ASP B N 1
ATOM 5106 C CA . ASP B 1 125 ? 44.285 13.118 84.139 1.00 28.72 129 ASP B CA 1
ATOM 5107 C C . ASP B 1 125 ? 44.221 14.523 84.726 1.00 25.91 129 ASP B C 1
ATOM 5108 O O . ASP B 1 125 ? 44.099 14.690 85.938 1.00 31.29 129 ASP B O 1
ATOM 5117 N N . SER B 1 126 ? 44.305 15.531 83.864 1.00 21.86 130 SER B N 1
ATOM 5118 C CA . SER B 1 126 ? 44.332 16.916 84.315 1.00 22.83 130 SER B CA 1
ATOM 5119 C C . SER B 1 126 ? 42.937 17.441 84.636 1.00 23.10 130 SER B C 1
ATOM 5120 O O . SER B 1 126 ? 42.796 18.465 85.302 1.00 26.77 130 SER B O 1
ATOM 5128 N N . GLY B 1 127 ? 41.912 16.742 84.155 1.00 20.30 131 GLY B N 1
ATOM 5129 C CA . GLY B 1 127 ? 40.533 17.153 84.361 1.00 16.89 131 GLY B CA 1
ATOM 5130 C C . GLY B 1 127 ? 39.966 17.913 83.176 1.00 16.27 131 GLY B C 1
ATOM 5131 O O . GLY B 1 127 ? 38.852 18.435 83.234 1.00 15.15 131 GLY B O 1
ATOM 5135 N N . LYS B 1 128 ? 40.739 17.973 82.097 1.00 17.78 132 LYS B N 1
ATOM 5136 C CA . LYS B 1 128 ? 40.322 18.657 80.881 1.00 19.16 132 LYS B CA 1
ATOM 5137 C C . LYS B 1 128 ? 39.562 17.699 79.971 1.00 18.51 132 LYS B C 1
ATOM 5138 O O . LYS B 1 128 ? 39.932 16.531 79.852 1.00 18.58 132 LYS B O 1
ATOM 5157 N N . LEU B 1 129 ? 38.502 18.192 79.333 1.00 15.39 133 LEU B N 1
ATOM 5158 C CA . LEU B 1 129 ? 37.718 17.376 78.411 1.00 13.31 133 LEU B CA 1
ATOM 5159 C C . LEU B 1 129 ? 38.596 16.840 77.287 1.00 15.69 133 LEU B C 1
ATOM 5160 O O . LEU B 1 129 ? 39.221 17.608 76.554 1.00 17.73 133 LEU B O 1
ATOM 5176 N N . SER B 1 130 ? 38.632 15.517 77.164 1.00 14.95 134 SER B N 1
ATOM 5177 C CA . SER B 1 130 ? 39.442 14.851 76.151 1.00 15.56 134 SER B CA 1
ATOM 5178 C C . SER B 1 130 ? 38.597 14.451 74.948 1.00 13.96 134 SER B C 1
ATOM 5179 O O . SER B 1 130 ? 39.027 14.588 73.804 1.00 14.31 134 SER B O 1
ATOM 5187 N N . SER B 1 131 ? 37.396 13.950 75.211 1.00 12.65 135 SER B N 1
ATOM 5188 C CA . SER B 1 131 ? 36.486 13.585 74.137 1.00 13.09 135 SER B CA 1
ATOM 5189 C C . SER B 1 131 ? 35.061 13.427 74.642 1.00 11.90 135 SER B C 1
ATOM 5190 O O . SER B 1 131 ? 34.819 13.332 75.846 1.00 10.56 135 SER B O 1
ATOM 5198 N N . VAL B 1 132 ? 34.124 13.425 73.699 1.00 11.23 136 VAL B N 1
ATOM 5199 C CA . VAL B 1 132 ? 32.737 13.083 73.972 1.00 9.98 136 VAL B CA 1
ATOM 5200 C C . VAL B 1 132 ? 32.408 11.841 73.158 1.00 11.57 136 VAL B C 1
ATOM 5201 O O . VAL B 1 132 ? 32.557 11.833 71.933 1.00 11.89 136 VAL B O 1
ATOM 5214 N N . VAL B 1 133 ? 31.984 10.788 73.847 1.00 11.19 137 VAL B N 1
ATOM 5215 C CA . VAL B 1 133 ? 31.678 9.518 73.201 1.00 9.27 137 VAL B CA 1
ATOM 5216 C C . VAL B 1 133 ? 30.169 9.355 73.084 1.00 9.24 137 VAL B C 1
ATOM 5217 O O . VAL B 1 133 ? 29.448 9.436 74.080 1.00 9.03 137 VAL B O 1
ATOM 5230 N N . VAL B 1 134 ? 29.705 9.137 71.857 1.00 11.55 138 VAL B N 1
ATOM 5231 C CA . VAL B 1 134 ? 28.281 9.002 71.577 1.00 8.97 138 VAL B CA 1
ATOM 5232 C C . VAL B 1 134 ? 27.994 7.655 70.919 1.00 11.38 138 VAL B C 1
ATOM 5233 O O . VAL B 1 134 ? 28.795 7.169 70.119 1.00 10.40 138 VAL B O 1
ATOM 5246 N N . PRO B 1 135 ? 26.849 7.042 71.256 1.00 10.60 139 PRO B N 1
ATOM 5247 C CA . PRO B 1 135 ? 26.488 5.764 70.643 1.00 10.23 139 PRO B CA 1
ATOM 5248 C C . PRO B 1 135 ? 25.832 5.959 69.286 1.00 10.48 139 PRO B C 1
ATOM 5249 O O . PRO B 1 135 ? 25.096 6.926 69.096 1.00 12.56 139 PRO B O 1
ATOM 5260 N N . PHE B 1 136 ? 26.103 5.054 68.355 1.00 10.27 140 PHE B N 1
ATOM 5261 C CA . PHE B 1 136 ? 25.436 5.076 67.065 1.00 11.13 140 PHE B CA 1
ATOM 5262 C C . PHE B 1 136 ? 25.108 3.655 66.654 1.00 10.78 140 PHE B C 1
ATOM 5263 O O . PHE B 1 136 ? 25.835 2.717 66.982 1.00 9.97 140 PHE B O 1
ATOM 5280 N N . TYR B 1 137 ? 23.996 3.498 65.948 1.00 10.75 141 TYR B N 1
ATOM 5281 C CA . TYR B 1 137 ? 23.628 2.200 65.419 1.00 10.75 141 TYR B CA 1
ATOM 5282 C C . TYR B 1 137 ? 22.740 2.354 64.198 1.00 11.87 141 TYR B C 1
ATOM 5283 O O . TYR B 1 137 ? 22.204 3.430 63.933 1.00 11.78 141 TYR B O 1
ATOM 5301 N N . GLY B 1 138 ? 22.598 1.268 63.452 1.00 14.58 142 GLY B N 1
ATOM 5302 C CA . GLY B 1 138 ? 21.821 1.281 62.231 1.00 15.17 142 GLY B CA 1
ATOM 5303 C C . GLY B 1 138 ? 21.786 -0.094 61.605 1.00 14.07 142 GLY B C 1
ATOM 5304 O O . GLY B 1 138 ? 22.546 -0.983 61.992 1.00 14.59 142 GLY B O 1
ATOM 5308 N N . LYS B 1 139 ? 20.903 -0.269 60.630 1.00 13.53 143 LYS B N 1
ATOM 5309 C CA . LYS B 1 139 ? 20.730 -1.563 59.994 1.00 14.37 143 LYS B CA 1
ATOM 5310 C C . LYS B 1 139 ? 21.895 -1.879 59.070 1.00 15.60 143 LYS B C 1
ATOM 5311 O O . LYS B 1 139 ? 22.258 -1.072 58.214 1.00 14.43 143 LYS B O 1
ATOM 5330 N N . GLY B 1 140 ? 22.479 -3.057 59.258 1.00 14.19 144 GLY B N 1
ATOM 5331 C CA . GLY B 1 140 ? 23.467 -3.581 58.336 1.00 14.75 144 GLY B CA 1
ATOM 5332 C C . GLY B 1 140 ? 22.771 -4.416 57.282 1.00 16.30 144 GLY B C 1
ATOM 5333 O O . GLY B 1 140 ? 21.666 -4.088 56.853 1.00 17.55 144 GLY B O 1
ATOM 5337 N N . LEU B 1 141 ? 23.411 -5.504 56.871 1.00 19.21 145 LEU B N 1
ATOM 5338 C CA . LEU B 1 141 ? 22.820 -6.410 55.896 1.00 19.28 145 LEU B CA 1
ATOM 5339 C C . LEU B 1 141 ? 21.843 -7.366 56.572 1.00 19.18 145 LEU B C 1
ATOM 5340 O O . LEU B 1 141 ? 20.710 -7.528 56.122 1.00 19.52 145 LEU B O 1
ATOM 5356 N N . TRP B 1 142 ? 22.289 -7.988 57.659 1.00 19.58 146 TRP B N 1
ATOM 5357 C CA . TRP B 1 142 ? 21.483 -8.970 58.375 1.00 21.34 146 TRP B CA 1
ATOM 5358 C C . TRP B 1 142 ? 20.836 -8.384 59.624 1.00 21.23 146 TRP B C 1
ATOM 5359 O O . TRP B 1 142 ? 19.724 -8.766 59.992 1.00 23.34 146 TRP B O 1
ATOM 5380 N N . SER B 1 143 ? 21.536 -7.458 60.272 1.00 20.82 147 SER B N 1
ATOM 5381 C CA . SER B 1 143 ? 21.171 -7.030 61.616 1.00 21.54 147 SER B CA 1
ATOM 5382 C C . SER B 1 143 ? 21.496 -5.572 61.883 1.00 16.62 147 SER B C 1
ATOM 5383 O O . SER B 1 143 ? 22.020 -4.869 61.021 1.00 15.83 147 SER B O 1
ATOM 5391 N N . MET B 1 144 ? 21.186 -5.134 63.098 1.00 15.93 148 MET B N 1
ATOM 5392 C CA . MET B 1 144 ? 21.602 -3.827 63.572 1.00 14.62 148 MET B CA 1
ATOM 5393 C C . MET B 1 144 ? 23.061 -3.891 63.990 1.00 15.24 148 MET B C 1
ATOM 5394 O O . MET B 1 144 ? 23.508 -4.879 64.576 1.00 16.73 148 MET B O 1
ATOM 5408 N N . ILE B 1 145 ? 23.794 -2.831 63.676 1.00 13.36 149 ILE B N 1
ATOM 5409 C CA . ILE B 1 145 ? 25.191 -2.707 64.060 1.00 14.31 149 ILE B CA 1
ATOM 5410 C C . ILE B 1 145 ? 25.282 -1.636 65.131 1.00 11.46 149 ILE B C 1
ATOM 5411 O O . ILE B 1 145 ? 24.802 -0.528 64.928 1.00 11.63 149 ILE B O 1
ATOM 5427 N N . TYR B 1 146 ? 25.879 -1.979 66.271 1.00 11.49 150 TYR B N 1
ATOM 5428 C CA . TYR B 1 146 ? 26.013 -1.053 67.394 1.00 12.29 150 TYR B CA 1
ATOM 5429 C C . TYR B 1 146 ? 27.468 -0.699 67.669 1.00 13.15 150 TYR B C 1
ATOM 5430 O O . TYR B 1 146 ? 28.333 -1.575 67.693 1.00 11.83 150 TYR B O 1
ATOM 5448 N N . GLY B 1 147 ? 27.729 0.585 67.902 1.00 13.04 151 GLY B N 1
ATOM 5449 C CA . GLY B 1 147 ? 29.077 1.048 68.176 1.00 12.93 151 GLY B CA 1
ATOM 5450 C C . GLY B 1 147 ? 29.130 2.389 68.884 1.00 11.51 151 GLY B C 1
ATOM 5451 O O . GLY B 1 147 ? 28.098 2.947 69.259 1.00 10.67 151 GLY B O 1
ATOM 5455 N N . TYR B 1 148 ? 30.346 2.894 69.076 1.00 13.11 152 TYR B N 1
ATOM 5456 C CA . TYR B 1 148 ? 30.569 4.217 69.652 1.00 10.77 152 TYR B CA 1
ATOM 5457 C C . TYR B 1 148 ? 31.488 5.031 68.750 1.00 10.76 152 TYR B C 1
ATOM 5458 O O . TYR B 1 148 ? 32.301 4.472 68.012 1.00 12.71 152 TYR B O 1
ATOM 5476 N N . VAL B 1 149 ? 31.353 6.352 68.823 1.00 10.99 153 VAL B N 1
ATOM 5477 C CA . VAL B 1 149 ? 32.310 7.267 68.213 1.00 10.84 153 VAL B CA 1
ATOM 5478 C C . VAL B 1 149 ? 32.745 8.289 69.257 1.00 11.98 153 VAL B C 1
ATOM 5479 O O . VAL B 1 149 ? 31.923 9.046 69.776 1.00 11.02 153 VAL B O 1
ATOM 5492 N N . ALA B 1 150 ? 34.036 8.289 69.570 1.00 12.68 154 ALA B N 1
ATOM 5493 C CA . ALA B 1 150 ? 34.618 9.295 70.448 1.00 12.80 154 ALA B CA 1
ATOM 5494 C C . ALA B 1 150 ? 35.012 10.503 69.618 1.00 11.79 154 ALA B C 1
ATOM 5495 O O . ALA B 1 150 ? 35.742 10.379 68.636 1.00 12.55 154 ALA B O 1
ATOM 5502 N N . VAL B 1 151 ? 34.523 11.670 70.018 1.00 13.41 155 VAL B N 1
ATOM 5503 C CA . VAL B 1 151 ? 34.742 12.893 69.262 1.00 14.80 155 VAL B CA 1
ATOM 5504 C C . VAL B 1 151 ? 35.571 13.877 70.077 1.00 14.94 155 VAL B C 1
ATOM 5505 O O . VAL B 1 151 ? 35.307 14.090 71.258 1.00 16.59 155 VAL B O 1
ATOM 5518 N N . GLU B 1 152 ? 36.571 14.477 69.440 1.00 14.05 156 GLU B N 1
ATOM 5519 C CA . GLU B 1 152 ? 37.421 15.455 70.108 1.00 14.89 156 GLU B CA 1
ATOM 5520 C C . GLU B 1 152 ? 36.632 16.728 70.426 1.00 14.91 156 GLU B C 1
ATOM 5521 O O . GLU B 1 152 ? 35.544 16.935 69.885 1.00 14.61 156 GLU B O 1
ATOM 5533 N N . PRO B 1 153 ? 37.175 17.585 71.310 1.00 14.83 157 PRO B N 1
ATOM 5534 C CA . PRO B 1 153 ? 36.455 18.787 71.752 1.00 16.78 157 PRO B CA 1
ATOM 5535 C C . PRO B 1 153 ? 36.145 19.786 70.639 1.00 17.78 157 PRO B C 1
ATOM 5536 O O . PRO B 1 153 ? 35.407 20.740 70.885 1.00 20.85 157 PRO B O 1
ATOM 5547 N N . ASP B 1 154 ? 36.700 19.586 69.448 1.00 19.89 158 ASP B N 1
ATOM 5548 C CA . ASP B 1 154 ? 36.342 20.415 68.301 1.00 22.09 158 ASP B CA 1
ATOM 5549 C C . ASP B 1 154 ? 35.050 19.897 67.673 1.00 20.40 158 ASP B C 1
ATOM 5550 O O . ASP B 1 154 ? 34.470 20.540 66.797 1.00 21.67 158 ASP B O 1
ATOM 5559 N N . PHE B 1 155 ? 34.613 18.727 68.134 1.00 18.84 159 PHE B N 1
ATOM 5560 C CA . PHE B 1 155 ? 33.357 18.127 67.696 1.00 22.00 159 PHE B CA 1
ATOM 5561 C C . PHE B 1 155 ? 33.353 17.919 66.187 1.00 22.32 159 PHE B C 1
ATOM 5562 O O . PHE B 1 155 ? 32.368 18.198 65.503 1.00 23.48 159 PHE B O 1
ATOM 5579 N N . ASN B 1 156 ? 34.475 17.415 65.683 1.00 21.81 160 ASN B N 1
ATOM 5580 C CA . ASN B 1 156 ? 34.638 17.136 64.264 1.00 20.17 160 ASN B CA 1
ATOM 5581 C C . ASN B 1 156 ? 35.645 16.009 64.064 1.00 17.36 160 ASN B C 1
ATOM 5582 O O . ASN B 1 156 ? 35.359 15.018 63.393 1.00 17.19 160 ASN B O 1
ATOM 5593 N N . THR B 1 157 ? 36.820 16.164 64.666 1.00 18.67 161 THR B N 1
ATOM 5594 C CA . THR B 1 157 ? 37.872 15.158 64.573 1.00 18.04 161 THR B CA 1
ATOM 5595 C C . THR B 1 157 ? 37.538 13.942 65.436 1.00 15.00 161 THR B C 1
ATOM 5596 O O . THR B 1 157 ? 37.188 14.076 66.608 1.00 16.31 161 THR B O 1
ATOM 5607 N N . ILE B 1 158 ? 37.644 12.760 64.840 1.00 15.02 162 ILE B N 1
ATOM 5608 C CA . ILE B 1 158 ? 37.317 11.515 65.521 1.00 12.58 162 ILE B CA 1
ATOM 5609 C C . ILE B 1 158 ? 38.458 11.054 66.424 1.00 15.30 162 ILE B C 1
ATOM 5610 O O . ILE B 1 158 ? 39.591 10.887 65.970 1.00 13.36 162 ILE B O 1
ATOM 5626 N N . LYS B 1 159 ? 38.146 10.840 67.700 1.00 15.47 163 LYS B N 1
ATOM 5627 C CA . LYS B 1 159 ? 39.121 10.332 68.660 1.00 15.24 163 LYS B CA 1
ATOM 5628 C C . LYS B 1 159 ? 39.209 8.817 68.551 1.00 13.95 163 LYS B C 1
ATOM 5629 O O . LYS B 1 159 ? 40.253 8.227 68.816 1.00 16.99 163 LYS B O 1
ATOM 5648 N N . GLY B 1 160 ? 38.105 8.190 68.162 1.00 16.13 164 GLY B N 1
ATOM 5649 C CA . GLY B 1 160 ? 38.092 6.756 67.950 1.00 17.82 164 GLY B CA 1
ATOM 5650 C C . GLY B 1 160 ? 36.723 6.203 67.611 1.00 15.57 164 GLY B C 1
ATOM 5651 O O . GLY B 1 160 ? 35.698 6.822 67.901 1.00 14.36 164 GLY B O 1
ATOM 5655 N N . VAL B 1 161 ? 36.721 5.028 66.989 1.00 16.53 165 VAL B N 1
ATOM 5656 C CA . VAL B 1 161 ? 35.493 4.316 66.657 1.00 13.32 165 VAL B CA 1
ATOM 5657 C C . VAL B 1 161 ? 35.579 2.879 67.150 1.00 14.43 165 VAL B C 1
ATOM 5658 O O . VAL B 1 161 ? 36.597 2.212 66.964 1.00 14.98 165 VAL B O 1
ATOM 5671 N N . VAL B 1 162 ? 34.504 2.414 67.780 1.00 15.12 166 VAL B N 1
ATOM 5672 C CA . VAL B 1 162 ? 34.402 1.031 68.226 1.00 14.01 166 VAL B CA 1
ATOM 5673 C C . VAL B 1 162 ? 33.026 0.468 67.900 1.00 12.52 166 VAL B C 1
ATOM 5674 O O . VAL B 1 162 ? 32.017 0.971 68.388 1.00 13.31 166 VAL B O 1
ATOM 5687 N N . VAL B 1 163 ? 32.996 -0.564 67.063 1.00 13.79 167 VAL B N 1
ATOM 5688 C CA . VAL B 1 163 ? 31.789 -1.361 66.863 1.00 13.83 167 VAL B CA 1
ATOM 5689 C C . VAL B 1 163 ? 31.941 -2.618 67.707 1.00 14.10 167 VAL B C 1
ATOM 5690 O O . VAL B 1 163 ? 32.946 -3.321 67.604 1.00 16.22 167 VAL B O 1
ATOM 5703 N N . TYR B 1 164 ? 30.946 -2.887 68.549 1.00 13.99 168 TYR B N 1
ATOM 5704 C CA . TYR B 1 164 ? 31.053 -3.930 69.567 1.00 15.09 168 TYR B CA 1
ATOM 5705 C C . TYR B 1 164 ? 29.971 -5.000 69.462 1.00 17.93 168 TYR B C 1
ATOM 5706 O O . TYR B 1 164 ? 30.051 -6.027 70.135 1.00 20.58 168 TYR B O 1
ATOM 5724 N N . GLU B 1 165 ? 28.956 -4.761 68.636 1.00 17.51 169 GLU B N 1
ATOM 5725 C CA . GLU B 1 165 ? 27.859 -5.715 68.499 1.00 15.68 169 GLU B CA 1
ATOM 5726 C C . GLU B 1 165 ? 27.235 -5.683 67.108 1.00 17.45 169 GLU B C 1
ATOM 5727 O O . GLU B 1 165 ? 26.939 -4.617 66.570 1.00 18.06 169 GLU B O 1
ATOM 5739 N N . HIS B 1 166 ? 27.034 -6.867 66.540 1.00 18.27 170 HIS B N 1
ATOM 5740 C CA . HIS B 1 166 ? 26.442 -7.000 65.217 1.00 17.45 170 HIS B CA 1
ATOM 5741 C C . HIS B 1 166 ? 25.957 -8.430 64.997 1.00 18.42 170 HIS B C 1
ATOM 5742 O O . HIS B 1 166 ? 26.301 -9.336 65.759 1.00 17.50 170 HIS B O 1
ATOM 5756 N N . GLY B 1 167 ? 25.157 -8.620 63.952 1.00 19.44 171 GLY B N 1
ATOM 5757 C CA . GLY B 1 167 ? 24.669 -9.935 63.574 1.00 22.70 171 GLY B CA 1
ATOM 5758 C C . GLY B 1 167 ? 24.990 -10.218 62.120 1.00 22.97 171 GLY B C 1
ATOM 5759 O O . GLY B 1 167 ? 24.256 -10.926 61.432 1.00 25.91 171 GLY B O 1
ATOM 5763 N N . GLU B 1 168 ? 26.091 -9.641 61.652 1.00 21.20 172 GLU B N 1
ATOM 5764 C CA . GLU B 1 168 ? 26.562 -9.860 60.291 1.00 20.85 172 GLU B CA 1
ATOM 5765 C C . GLU B 1 168 ? 27.264 -11.213 60.193 1.00 22.13 172 GLU B C 1
ATOM 5766 O O . GLU B 1 168 ? 27.566 -11.836 61.209 1.00 23.62 172 GLU B O 1
ATOM 5778 N N . THR B 1 169 ? 27.522 -11.661 58.968 1.00 19.97 173 THR B N 1
ATOM 5779 C CA . THR B 1 169 ? 28.107 -12.981 58.744 1.00 20.30 173 THR B CA 1
ATOM 5780 C C . THR B 1 169 ? 29.555 -13.054 59.227 1.00 19.64 173 THR B C 1
ATOM 5781 O O . THR B 1 169 ? 30.386 -12.246 58.808 1.00 18.95 173 THR B O 1
ATOM 5792 N N . PRO B 1 170 ? 29.864 -14.022 60.110 1.00 21.82 174 PRO B N 1
ATOM 5793 C CA . PRO B 1 170 ? 31.265 -14.268 60.468 1.00 20.25 174 PRO B CA 1
ATOM 5794 C C . PRO B 1 170 ? 32.123 -14.586 59.246 1.00 21.79 174 PRO B C 1
ATOM 5795 O O . PRO B 1 170 ? 31.797 -15.498 58.485 1.00 22.30 174 PRO B O 1
ATOM 5806 N N . GLY B 1 171 ? 33.202 -13.829 59.066 1.00 22.39 175 GLY B N 1
ATOM 5807 C CA . GLY B 1 171 ? 34.104 -14.017 57.944 1.00 24.59 175 GLY B CA 1
ATOM 5808 C C . GLY B 1 171 ? 33.989 -12.905 56.917 1.00 24.34 175 GLY B C 1
ATOM 5809 O O . GLY B 1 171 ? 34.945 -12.623 56.193 1.00 25.35 175 GLY B O 1
ATOM 5813 N N . ILE B 1 172 ? 32.816 -12.276 56.859 1.00 23.43 176 ILE B N 1
ATOM 5814 C CA . ILE B 1 172 ? 32.569 -11.168 55.937 1.00 23.76 176 ILE B CA 1
ATOM 5815 C C . ILE B 1 172 ? 32.296 -9.868 56.696 1.00 21.20 176 ILE B C 1
ATOM 5816 O O . ILE B 1 172 ? 33.180 -9.025 56.825 1.00 22.19 176 ILE B O 1
ATOM 5832 N N . GLY B 1 173 ? 31.075 -9.716 57.202 1.00 17.75 177 GLY B N 1
ATOM 5833 C CA . GLY B 1 173 ? 30.647 -8.463 57.801 1.00 17.06 177 GLY B CA 1
ATOM 5834 C C . GLY B 1 173 ? 31.240 -8.177 59.167 1.00 15.91 177 GLY B C 1
ATOM 5835 O O . GLY B 1 173 ? 31.166 -7.050 59.652 1.00 16.29 177 GLY B O 1
ATOM 5839 N N . ASP B 1 174 ? 31.839 -9.185 59.789 1.00 17.91 178 ASP B N 1
ATOM 5840 C CA . ASP B 1 174 ? 32.351 -9.027 61.146 1.00 18.91 178 ASP B CA 1
ATOM 5841 C C . ASP B 1 174 ? 33.665 -8.249 61.183 1.00 18.53 178 ASP B C 1
ATOM 5842 O O . ASP B 1 174 ? 34.302 -8.147 62.232 1.00 21.81 178 ASP B O 1
ATOM 5851 N N . PHE B 1 175 ? 34.066 -7.692 60.044 1.00 18.46 179 PHE B N 1
ATOM 5852 C CA . PHE B 1 175 ? 35.283 -6.893 59.980 1.00 17.23 179 PHE B CA 1
ATOM 5853 C C . PHE B 1 175 ? 35.149 -5.616 60.802 1.00 16.36 179 PHE B C 1
ATOM 5854 O O . PHE B 1 175 ? 36.146 -4.971 61.125 1.00 18.02 179 PHE B O 1
ATOM 5871 N N . VAL B 1 176 ? 33.915 -5.245 61.125 1.00 15.98 180 VAL B N 1
ATOM 5872 C CA . VAL B 1 176 ? 33.652 -3.996 61.832 1.00 15.32 180 VAL B CA 1
ATOM 5873 C C . VAL B 1 176 ? 34.206 -4.000 63.257 1.00 16.54 180 VAL B C 1
ATOM 5874 O O . VAL B 1 176 ? 34.393 -2.942 63.854 1.00 15.85 180 VAL B O 1
ATOM 5887 N N . THR B 1 177 ? 34.474 -5.189 63.791 1.00 19.27 181 THR B N 1
ATOM 5888 C CA . THR B 1 177 ? 35.024 -5.327 65.138 1.00 19.17 181 THR B CA 1
ATOM 5889 C C . THR B 1 177 ? 36.545 -5.470 65.122 1.00 20.50 181 THR B C 1
ATOM 5890 O O . THR B 1 177 ? 37.164 -5.722 66.157 1.00 19.13 181 THR B O 1
ATOM 5901 N N . ASP B 1 178 ? 37.139 -5.314 63.943 1.00 20.20 182 ASP B N 1
ATOM 5902 C CA . ASP B 1 178 ? 38.581 -5.460 63.773 1.00 20.29 182 ASP B CA 1
ATOM 5903 C C . ASP B 1 178 ? 39.317 -4.158 64.091 1.00 20.61 182 ASP B C 1
ATOM 5904 O O . ASP B 1 178 ? 39.085 -3.143 63.432 1.00 20.24 182 ASP B O 1
ATOM 5913 N N . PRO B 1 179 ? 40.208 -4.181 65.103 1.00 21.94 183 PRO B N 1
ATOM 5914 C CA . PRO B 1 179 ? 40.972 -2.974 65.442 1.00 23.85 183 PRO B CA 1
ATOM 5915 C C . 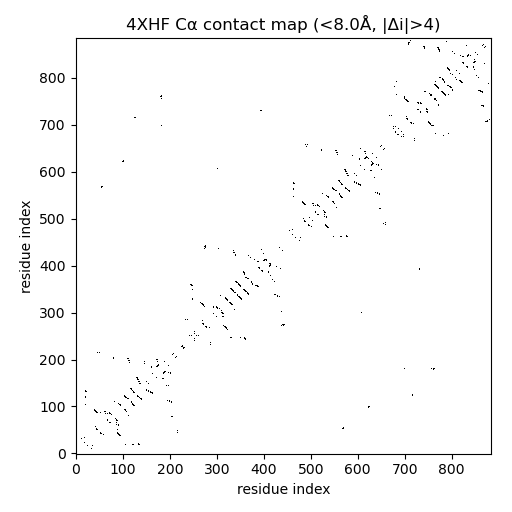PRO B 1 179 ? 41.738 -2.392 64.256 1.00 24.30 183 PRO B C 1
ATOM 5916 O O . PRO B 1 179 ? 41.912 -1.175 64.186 1.00 21.89 183 PRO B O 1
ATOM 5927 N N . HIS B 1 180 ? 42.187 -3.251 63.345 1.00 28.71 184 HIS B N 1
ATOM 5928 C CA . HIS B 1 180 ? 42.931 -2.805 62.172 1.00 32.76 184 HIS B CA 1
ATOM 5929 C C . HIS B 1 180 ? 42.096 -1.850 61.332 1.00 29.74 184 HIS B C 1
ATOM 5930 O O . HIS B 1 180 ? 42.602 -0.850 60.823 1.00 31.69 184 HIS B O 1
ATOM 5944 N N . TRP B 1 181 ? 40.813 -2.168 61.191 1.00 25.46 185 TRP B N 1
ATOM 5945 C CA . TRP B 1 181 ? 39.902 -1.346 60.405 1.00 21.70 185 TRP B CA 1
ATOM 5946 C C . TRP B 1 181 ? 39.387 -0.166 61.223 1.00 18.44 185 TRP B C 1
ATOM 5947 O O . TRP B 1 181 ? 39.307 0.956 60.725 1.00 16.63 185 TRP B O 1
ATOM 5968 N N . LEU B 1 182 ? 39.042 -0.424 62.479 1.00 19.64 186 LEU B N 1
ATOM 5969 C CA . LEU B 1 182 ? 38.508 0.612 63.355 1.00 17.88 186 LEU B CA 1
ATOM 5970 C C . LEU B 1 182 ? 39.526 1.722 63.590 1.00 18.28 186 LEU B C 1
ATOM 5971 O O . LEU B 1 182 ? 39.157 2.880 63.786 1.00 18.78 186 LEU B O 1
ATOM 5987 N N . SER B 1 183 ? 40.806 1.365 63.565 1.00 20.64 187 SER B N 1
ATOM 5988 C CA . SER B 1 183 ? 41.877 2.335 63.771 1.00 23.18 187 SER B CA 1
ATOM 5989 C C . SER B 1 183 ? 41.894 3.398 62.679 1.00 21.33 187 SER B C 1
ATOM 5990 O O . SER B 1 183 ? 42.310 4.533 62.910 1.00 21.31 187 SER B O 1
ATOM 5998 N N . LEU B 1 184 ? 41.432 3.025 61.491 1.00 21.79 188 LEU B N 1
ATOM 5999 C CA . LEU B 1 184 ? 41.483 3.909 60.331 1.00 22.71 188 LEU B CA 1
ATOM 6000 C C . LEU B 1 184 ? 40.669 5.186 60.528 1.00 18.82 188 LEU B C 1
ATOM 6001 O O . LEU B 1 184 ? 40.928 6.198 59.878 1.00 20.71 188 LEU B O 1
ATOM 6017 N N . TRP B 1 185 ? 39.691 5.137 61.426 1.00 16.16 189 TRP B N 1
ATOM 6018 C CA . TRP B 1 185 ? 38.783 6.263 61.633 1.00 17.46 189 TRP B CA 1
ATOM 6019 C C . TRP B 1 185 ? 39.427 7.403 62.420 1.00 17.39 189 TRP B C 1
ATOM 6020 O O . TRP B 1 185 ? 39.003 8.554 62.312 1.00 15.61 189 TRP B O 1
ATOM 6041 N N . LYS B 1 186 ? 40.444 7.083 63.213 1.00 19.78 190 LYS B N 1
ATOM 6042 C CA . LYS B 1 186 ? 41.060 8.069 64.095 1.00 16.54 190 LYS B CA 1
ATOM 6043 C C . LYS B 1 186 ? 41.754 9.170 63.297 1.00 16.23 190 LYS B C 1
ATOM 6044 O O . LYS B 1 186 ? 42.504 8.893 62.360 1.00 18.18 190 LYS B O 1
ATOM 6063 N N . GLY B 1 187 ? 41.492 10.418 63.675 1.00 15.24 191 GLY B N 1
ATOM 6064 C CA . GLY B 1 187 ? 42.091 11.566 63.016 1.00 17.59 191 GLY B CA 1
ATOM 6065 C C . GLY B 1 187 ? 41.227 12.123 61.902 1.00 18.03 191 GLY B C 1
ATOM 6066 O O . GLY B 1 187 ? 41.409 13.261 61.471 1.00 19.19 191 GLY B O 1
ATOM 6070 N N . LYS B 1 188 ? 40.285 11.314 61.429 1.00 17.92 192 LYS B N 1
ATOM 6071 C CA . LYS B 1 188 ? 39.378 11.733 60.370 1.00 15.91 192 LYS B CA 1
ATOM 6072 C C . LYS B 1 188 ? 38.417 12.793 60.897 1.00 16.34 192 LYS B C 1
ATOM 6073 O O . LYS B 1 188 ? 38.290 12.969 62.108 1.00 17.72 192 LYS B O 1
ATOM 6092 N N . GLN B 1 189 ? 37.749 13.495 59.985 1.00 17.57 193 GLN B N 1
ATOM 6093 C CA . GLN B 1 189 ? 36.775 14.520 60.353 1.00 17.26 193 GLN B CA 1
ATOM 6094 C C . GLN B 1 189 ? 35.364 14.150 59.896 1.00 16.18 193 GLN B C 1
ATOM 6095 O O . GLN B 1 189 ? 35.139 13.850 58.723 1.00 15.51 193 GLN B O 1
ATOM 6109 N N . LEU B 1 190 ? 34.420 14.185 60.834 1.00 15.73 194 LEU B N 1
ATOM 6110 C CA . LEU B 1 190 ? 33.031 13.831 60.554 1.00 14.46 194 LEU B CA 1
ATOM 6111 C C . LEU B 1 190 ? 32.377 14.788 59.568 1.00 13.32 194 LEU B C 1
ATOM 6112 O O . LEU B 1 190 ? 31.621 14.361 58.697 1.00 13.70 194 LEU B O 1
ATOM 6128 N N . PHE B 1 191 ? 32.663 16.079 59.717 1.00 16.17 195 PHE B N 1
ATOM 6129 C CA . PHE B 1 191 ? 31.977 17.111 58.948 1.00 17.36 195 PHE B CA 1
ATOM 6130 C C . PHE B 1 191 ? 32.911 17.868 58.016 1.00 21.84 195 PHE B C 1
ATOM 6131 O O . PHE B 1 191 ? 34.115 17.953 58.263 1.00 22.67 195 PHE B O 1
ATOM 6148 N N . ASP B 1 192 ? 32.346 18.421 56.946 1.00 24.88 196 ASP B N 1
ATOM 6149 C CA . ASP B 1 192 ? 33.081 19.341 56.088 1.00 26.88 196 ASP B CA 1
ATOM 6150 C C . ASP B 1 192 ? 33.057 20.737 56.710 1.00 27.78 196 ASP B C 1
ATOM 6151 O O . ASP B 1 192 ? 32.650 20.903 57.862 1.00 24.91 196 ASP B O 1
ATOM 6160 N N . ASP B 1 193 ? 33.490 21.737 55.950 1.00 30.85 197 ASP B N 1
ATOM 6161 C CA . ASP B 1 193 ? 33.579 23.100 56.462 1.00 32.18 197 ASP B CA 1
ATOM 6162 C C . ASP B 1 193 ? 32.204 23.750 56.613 1.00 31.67 197 ASP B C 1
ATOM 6163 O O . ASP B 1 193 ? 32.066 24.761 57.301 1.00 32.88 197 ASP B O 1
ATOM 6172 N N . LYS B 1 194 ? 31.192 23.168 55.974 1.00 33.18 198 LYS B N 1
ATOM 6173 C CA . LYS B 1 194 ? 29.823 23.666 56.092 1.00 35.88 198 LYS B CA 1
ATOM 6174 C C . LYS B 1 194 ? 29.046 22.930 57.184 1.00 33.30 198 LYS B C 1
ATOM 6175 O O . LYS B 1 194 ? 27.876 23.228 57.434 1.00 33.00 198 LYS B O 1
ATOM 6194 N N . GLY B 1 195 ? 29.701 21.970 57.832 1.00 29.73 199 GLY B N 1
ATOM 6195 C CA . GLY B 1 195 ? 29.094 21.225 58.920 1.00 24.66 199 GLY B CA 1
ATOM 6196 C C . GLY B 1 195 ? 28.268 20.041 58.457 1.00 21.98 199 GLY B C 1
ATOM 6197 O O . GLY B 1 195 ? 27.508 19.467 59.237 1.00 21.77 199 GLY B O 1
ATOM 6201 N N . LYS B 1 196 ? 28.413 19.675 57.187 1.00 23.70 200 LYS B N 1
ATOM 6202 C CA . LYS B 1 196 ? 27.706 18.528 56.633 1.00 25.67 200 LYS B CA 1
ATOM 6203 C C . LYS B 1 196 ? 28.514 17.258 56.857 1.00 22.30 200 LYS B C 1
ATOM 6204 O O . LYS B 1 196 ? 29.724 17.245 56.641 1.00 17.93 200 LYS B O 1
ATOM 6223 N N . PHE B 1 197 ? 27.840 16.194 57.288 1.00 22.15 201 PHE B N 1
ATOM 6224 C CA . PHE B 1 197 ? 28.471 14.884 57.418 1.00 21.23 201 PHE B CA 1
ATOM 6225 C C . PHE B 1 197 ? 29.107 14.490 56.088 1.00 23.24 201 PHE B C 1
ATOM 6226 O O . PHE B 1 197 ? 28.478 14.623 55.037 1.00 24.89 201 PHE B O 1
ATOM 6243 N N . ALA B 1 198 ? 30.349 14.011 56.136 1.00 23.12 202 ALA B N 1
ATOM 6244 C CA . ALA B 1 198 ? 31.149 13.847 54.924 1.00 23.32 202 ALA B CA 1
ATOM 6245 C C . ALA B 1 198 ? 31.966 12.556 54.877 1.00 20.69 202 ALA B C 1
ATOM 6246 O O . ALA B 1 198 ? 32.681 12.316 53.904 1.00 21.95 202 ALA B O 1
ATOM 6253 N N . MET B 1 199 ? 31.878 11.730 55.914 1.00 17.74 203 MET B N 1
ATOM 6254 C CA . MET B 1 199 ? 32.606 10.464 55.921 1.00 16.84 203 MET B CA 1
ATOM 6255 C C . MET B 1 199 ? 32.074 9.524 54.837 1.00 18.89 203 MET B C 1
ATOM 6256 O O . MET B 1 199 ? 30.862 9.363 54.686 1.00 21.21 203 MET B O 1
ATOM 6270 N N . ARG B 1 200 ? 32.989 8.910 54.089 1.00 21.40 204 ARG B N 1
ATOM 6271 C CA . ARG B 1 200 ? 32.632 7.982 53.017 1.00 22.95 204 ARG B CA 1
ATOM 6272 C C . ARG B 1 200 ? 33.529 6.749 53.036 1.00 23.82 204 ARG B C 1
ATOM 6273 O O . ARG B 1 200 ? 34.746 6.864 53.185 1.00 24.46 204 ARG B O 1
ATOM 6294 N N . LEU B 1 201 ? 32.925 5.571 52.894 1.00 24.43 205 LEU B N 1
ATOM 6295 C CA . LEU B 1 201 ? 33.684 4.350 52.641 1.00 24.10 205 LEU B CA 1
ATOM 6296 C C . LEU B 1 201 ? 34.152 4.357 51.190 1.00 24.31 205 LEU B C 1
ATOM 6297 O O . LEU B 1 201 ? 33.351 4.580 50.281 1.00 24.16 205 LEU B O 1
ATOM 6313 N N . VAL B 1 202 ? 35.443 4.113 50.980 1.00 25.47 206 VAL B N 1
ATOM 6314 C CA . VAL B 1 202 ? 36.047 4.244 49.657 1.00 27.65 206 VAL B CA 1
ATOM 6315 C C . VAL B 1 202 ? 36.751 2.971 49.207 1.00 27.01 206 VAL B C 1
ATOM 6316 O O . VAL B 1 202 ? 37.537 2.384 49.952 1.00 25.27 206 VAL B O 1
ATOM 6329 N N . LYS B 1 203 ? 36.470 2.562 47.973 1.00 29.70 207 LYS B N 1
ATOM 6330 C CA . LYS B 1 203 ? 37.169 1.448 47.347 1.00 30.99 207 LYS B CA 1
ATOM 6331 C C . LYS B 1 203 ? 38.420 1.957 46.642 1.00 29.09 207 LYS B C 1
ATOM 6332 O O . LYS B 1 203 ? 38.463 3.099 46.185 1.00 30.97 207 LYS B O 1
ATOM 6351 N N . GLY B 1 204 ? 39.438 1.107 46.561 1.00 29.42 208 GLY B N 1
ATOM 6352 C CA . GLY B 1 204 ? 40.672 1.456 45.883 1.00 34.42 208 GLY B CA 1
ATOM 6353 C C . GLY B 1 204 ? 41.678 2.094 46.818 1.00 36.91 208 GLY B C 1
ATOM 6354 O O . GLY B 1 204 ? 42.505 2.903 46.398 1.00 43.21 208 GLY B O 1
ATOM 6358 N N . GLY B 1 205 ? 41.604 1.729 48.094 1.00 32.74 209 GLY B N 1
ATOM 6359 C CA . GLY B 1 205 ? 42.524 2.245 49.089 1.00 31.21 209 GLY B CA 1
ATOM 6360 C C . GLY B 1 205 ? 42.237 3.690 49.438 1.00 32.00 209 GLY B C 1
ATOM 6361 O O . GLY B 1 205 ? 41.642 4.421 48.645 1.00 33.53 209 GLY B O 1
ATOM 6365 N N . VAL B 1 206 ? 42.657 4.099 50.633 1.00 29.97 210 VAL B N 1
ATOM 6366 C CA . VAL B 1 206 ? 42.503 5.480 51.073 1.00 28.47 210 VAL B CA 1
ATOM 6367 C C . VAL B 1 206 ? 43.861 6.044 51.475 1.00 25.26 210 VAL B C 1
ATOM 6368 O O . VAL B 1 206 ? 44.668 5.362 52.109 1.00 24.34 210 VAL B O 1
ATOM 6381 N N . LYS B 1 207 ? 44.108 7.291 51.089 1.00 24.65 211 LYS B N 1
ATOM 6382 C CA . LYS B 1 207 ? 45.357 7.962 51.418 1.00 25.04 211 LYS B CA 1
ATOM 6383 C C . LYS B 1 207 ? 45.281 8.573 52.812 1.00 22.20 211 LYS B C 1
ATOM 6384 O O . LYS B 1 207 ? 44.211 8.984 53.266 1.00 19.88 211 LYS B O 1
ATOM 6403 N N . GLU B 1 208 ? 46.429 8.634 53.481 1.00 24.69 212 GLU B N 1
ATOM 6404 C CA . GLU B 1 208 ? 46.510 9.131 54.851 1.00 24.44 212 GLU B CA 1
ATOM 6405 C C . GLU B 1 208 ? 45.975 10.556 54.964 1.00 23.09 212 GLU B C 1
ATOM 6406 O O . GLU B 1 208 ? 45.453 10.952 56.006 1.00 20.79 212 GLU B O 1
ATOM 6418 N N . GLY B 1 209 ? 46.097 11.316 53.880 1.00 23.59 213 GLY B N 1
ATOM 6419 C CA . GLY B 1 209 ? 45.673 12.703 53.866 1.00 22.14 213 GLY B CA 1
ATOM 6420 C C . GLY B 1 209 ? 44.177 12.883 53.685 1.00 21.16 213 GLY B C 1
ATOM 6421 O O . GLY B 1 209 ? 43.658 13.984 53.870 1.00 23.49 213 GLY B O 1
ATOM 6425 N N . ASP B 1 210 ? 43.481 11.811 53.318 1.00 19.46 214 ASP B N 1
ATOM 6426 C CA . ASP B 1 210 ? 42.035 11.869 53.123 1.00 21.45 214 ASP B CA 1
ATOM 6427 C C . ASP B 1 210 ? 41.309 11.950 54.465 1.00 18.57 214 ASP B C 1
ATOM 6428 O O . ASP B 1 210 ? 41.145 10.944 55.154 1.00 21.34 214 ASP B O 1
ATOM 6437 N N . ILE B 1 211 ? 40.858 13.148 54.820 1.00 18.04 215 ILE B N 1
ATOM 6438 C CA . ILE B 1 211 ? 40.256 13.379 56.129 1.00 17.99 215 ILE B CA 1
ATOM 6439 C C . ILE B 1 211 ? 38.854 12.795 56.238 1.00 16.42 215 ILE B C 1
ATOM 6440 O O . ILE B 1 211 ? 38.339 12.618 57.340 1.00 17.02 215 ILE B O 1
ATOM 6456 N N . HIS B 1 212 ? 38.242 12.499 55.096 1.00 16.59 216 HIS B N 1
ATOM 6457 C CA . HIS B 1 212 ? 36.850 12.060 55.067 1.00 15.82 216 HIS B CA 1
ATOM 6458 C C . HIS B 1 212 ? 36.686 10.632 54.555 1.00 17.98 216 HIS B C 1
ATOM 6459 O O . HIS B 1 212 ? 35.570 10.125 54.475 1.00 19.26 216 HIS B O 1
ATOM 6473 N N . GLY B 1 213 ? 37.797 9.985 54.216 1.00 20.53 217 GLY B N 1
ATOM 6474 C CA . GLY B 1 213 ? 37.758 8.651 53.644 1.00 18.12 217 GLY B CA 1
ATOM 6475 C C . GLY B 1 213 ? 38.242 7.568 54.586 1.00 19.35 217 GLY B C 1
ATOM 6476 O O . GLY B 1 213 ? 39.132 7.791 55.406 1.00 18.59 217 GLY B O 1
ATOM 6480 N N . VAL B 1 214 ? 37.640 6.390 54.463 1.00 21.88 218 VAL B N 1
ATOM 6481 C CA . VAL B 1 214 ? 38.075 5.204 55.192 1.00 24.56 218 VAL B CA 1
ATOM 6482 C C . VAL B 1 214 ? 37.855 3.980 54.311 1.00 22.17 218 VAL B C 1
ATOM 6483 O O . VAL B 1 214 ? 36.928 3.952 53.501 1.00 19.49 218 VAL B O 1
ATOM 6496 N N . ASP B 1 215 ? 38.703 2.970 54.474 1.00 21.58 219 ASP B N 1
ATOM 6497 C CA . ASP B 1 215 ? 38.699 1.817 53.579 1.00 22.59 219 ASP B CA 1
ATOM 6498 C C . ASP B 1 215 ? 37.430 0.975 53.682 1.00 22.50 219 ASP B C 1
ATOM 6499 O O . ASP B 1 215 ? 37.065 0.508 54.760 1.00 21.71 219 ASP B O 1
ATOM 6508 N N . ALA B 1 216 ? 36.765 0.791 52.546 1.00 24.74 220 ALA B N 1
ATOM 6509 C CA . ALA B 1 216 ? 35.721 -0.216 52.419 1.00 24.62 220 ALA B CA 1
ATOM 6510 C C . ALA B 1 216 ? 36.373 -1.587 52.309 1.00 25.61 220 ALA B C 1
ATOM 6511 O O . ALA B 1 216 ? 37.490 -1.707 51.808 1.00 31.19 220 ALA B O 1
ATOM 6518 N N . VAL B 1 217 ? 35.678 -2.617 52.776 1.00 20.60 221 VAL B N 1
ATOM 6519 C CA . VAL B 1 217 ? 36.184 -3.979 52.681 1.00 20.99 221 VAL B CA 1
ATOM 6520 C C . VAL B 1 217 ? 35.592 -4.661 51.454 1.00 24.18 221 VAL B C 1
ATOM 6521 O O . VAL B 1 217 ? 34.390 -4.580 51.205 1.00 25.84 221 VAL B O 1
ATOM 6534 N N . SER B 1 218 ? 36.447 -5.324 50.684 1.00 25.75 222 SER B N 1
ATOM 6535 C CA . SER B 1 218 ? 36.005 -6.039 49.496 1.00 26.86 222 SER B CA 1
ATOM 6536 C C . SER B 1 218 ? 35.121 -7.221 49.865 1.00 24.06 222 SER B C 1
ATOM 6537 O O . SER B 1 218 ? 35.460 -8.016 50.742 1.00 24.33 222 SER B O 1
ATOM 6545 N N . GLY B 1 219 ? 33.983 -7.325 49.190 1.00 23.29 223 GLY B N 1
ATOM 6546 C CA . GLY B 1 219 ? 33.040 -8.397 49.440 1.00 22.90 223 GLY B CA 1
ATOM 6547 C C . GLY B 1 219 ? 32.208 -8.159 50.686 1.00 21.48 223 GLY B C 1
ATOM 6548 O O . GLY B 1 219 ? 31.367 -8.986 51.040 1.00 21.12 223 GLY B O 1
ATOM 6552 N N . ALA B 1 220 ? 32.447 -7.030 51.350 1.00 19.84 224 ALA B N 1
ATOM 6553 C CA . ALA B 1 220 ? 31.714 -6.666 52.558 1.00 19.19 224 ALA B CA 1
ATOM 6554 C C . ALA B 1 220 ? 31.224 -5.223 52.470 1.00 16.94 224 ALA B C 1
ATOM 6555 O O . ALA B 1 220 ? 31.245 -4.485 53.455 1.00 15.83 224 ALA B O 1
ATOM 6562 N N . THR B 1 221 ? 30.777 -4.836 51.281 1.00 17.62 225 THR B N 1
ATOM 6563 C CA . THR B 1 221 ? 30.337 -3.472 51.023 1.00 19.37 225 THR B CA 1
ATOM 6564 C C . THR B 1 221 ? 29.033 -3.144 51.742 1.00 18.87 225 THR B C 1
ATOM 6565 O O . THR B 1 221 ? 28.830 -2.016 52.183 1.00 17.15 225 THR B O 1
ATOM 6575 N N . MET B 1 222 ? 28.156 -4.134 51.863 1.00 18.74 226 MET B N 1
ATOM 6576 C CA . MET B 1 222 ? 26.833 -3.916 52.436 1.00 17.37 226 MET B CA 1
ATOM 6577 C C . MET B 1 222 ? 26.904 -3.578 53.923 1.00 16.49 226 MET B C 1
ATOM 6578 O O . MET B 1 222 ? 26.208 -2.677 54.392 1.00 16.95 226 MET B O 1
ATOM 6592 N N . THR B 1 223 ? 27.739 -4.295 54.665 1.00 14.32 227 THR B N 1
ATOM 6593 C CA . THR B 1 223 ? 27.941 -3.979 56.073 1.00 15.75 227 THR B CA 1
ATOM 6594 C C . THR B 1 223 ? 28.565 -2.593 56.194 1.00 16.37 227 THR B C 1
ATOM 6595 O O . THR B 1 223 ? 28.250 -1.835 57.112 1.00 16.84 227 THR B O 1
ATOM 6606 N N . GLY B 1 224 ? 29.439 -2.265 55.248 1.00 16.95 228 GLY B N 1
ATOM 6607 C CA . GLY B 1 224 ? 30.126 -0.988 55.244 1.00 17.41 228 GLY B CA 1
ATOM 6608 C C . GLY B 1 224 ? 29.191 0.196 55.074 1.00 17.28 228 GLY B C 1
ATOM 6609 O O . GLY B 1 224 ? 29.285 1.178 55.812 1.00 16.25 228 GLY B O 1
ATOM 6613 N N . ARG B 1 225 ? 28.296 0.108 54.092 1.00 17.58 229 ARG B N 1
ATOM 6614 C CA . ARG B 1 225 ? 27.321 1.167 53.845 1.00 19.85 229 ARG B CA 1
ATOM 6615 C C . ARG B 1 225 ? 26.420 1.326 55.059 1.00 16.35 229 ARG B C 1
ATOM 6616 O O . ARG B 1 225 ? 25.969 2.426 55.377 1.00 14.09 229 ARG B O 1
ATOM 6637 N N . GLY B 1 226 ? 26.162 0.208 55.731 1.00 16.71 230 GLY B N 1
ATOM 6638 C CA . GLY B 1 226 ? 25.358 0.202 56.938 1.00 17.71 230 GLY B CA 1
ATOM 6639 C C . GLY B 1 226 ? 25.976 1.052 58.031 1.00 14.99 230 GLY B C 1
ATOM 6640 O O . GLY B 1 226 ? 25.294 1.872 58.646 1.00 18.64 230 GLY B O 1
ATOM 6644 N N . VAL B 1 227 ? 27.268 0.852 58.274 1.00 12.61 231 VAL B N 1
ATOM 6645 C CA . VAL B 1 227 ? 28.001 1.649 59.253 1.00 12.17 231 VAL B CA 1
ATOM 6646 C C . VAL B 1 227 ? 28.006 3.114 58.837 1.00 13.57 231 VAL B C 1
ATOM 6647 O O . VAL B 1 227 ? 27.818 4.007 59.662 1.00 13.71 231 VAL B O 1
ATOM 6660 N N . GLN B 1 228 ? 28.225 3.347 57.549 1.00 16.26 232 GLN B N 1
ATOM 6661 C CA . GLN B 1 228 ? 28.285 4.695 57.004 1.00 18.62 232 GLN B CA 1
ATOM 6662 C C . GLN B 1 228 ? 26.977 5.443 57.235 1.00 17.77 232 GLN B C 1
ATOM 6663 O O . GLN B 1 228 ? 26.971 6.564 57.743 1.00 17.25 232 GLN B O 1
ATOM 6677 N N . ARG B 1 229 ? 25.867 4.812 56.870 1.00 17.17 233 ARG B N 1
ATOM 6678 C CA . ARG B 1 229 ? 24.561 5.442 56.991 1.00 16.47 233 ARG B CA 1
ATOM 6679 C C . ARG B 1 229 ? 24.133 5.561 58.449 1.00 15.12 233 ARG B C 1
ATOM 6680 O O . ARG B 1 229 ? 23.370 6.459 58.805 1.00 16.78 233 ARG B O 1
ATOM 6701 N N . ALA B 1 230 ? 24.625 4.659 59.292 1.00 12.02 234 ALA B N 1
ATOM 6702 C CA . ALA B 1 230 ? 24.348 4.739 60.719 1.00 11.05 234 ALA B CA 1
ATOM 6703 C C . ALA B 1 230 ? 24.952 6.019 61.276 1.00 14.96 234 ALA B C 1
ATOM 6704 O O . ALA B 1 230 ? 24.299 6.759 62.011 1.00 17.52 234 ALA B O 1
ATOM 6711 N N . MET B 1 231 ? 26.203 6.279 60.912 1.00 15.03 235 MET B N 1
ATOM 6712 C CA A MET B 1 231 ? 26.885 7.492 61.341 0.67 14.53 235 MET B CA 1
ATOM 6713 C CA B MET B 1 231 ? 26.890 7.491 61.338 0.33 14.75 235 MET B CA 1
ATOM 6714 C C . MET B 1 231 ? 26.258 8.725 60.703 1.00 14.82 235 MET B C 1
ATOM 6715 O O . MET B 1 231 ? 26.163 9.777 61.334 1.00 15.03 235 MET B O 1
ATOM 6742 N N . GLU B 1 232 ? 25.833 8.587 59.450 1.00 15.46 236 GLU B N 1
ATOM 6743 C CA . GLU B 1 232 ? 25.193 9.682 58.728 1.00 17.45 236 GLU B CA 1
ATOM 6744 C C . GLU B 1 232 ? 23.951 10.171 59.464 1.00 15.26 236 GLU B C 1
ATOM 6745 O O . GLU B 1 232 ? 23.693 11.372 59.537 1.00 14.99 236 GLU B O 1
ATOM 6757 N N . PHE B 1 233 ? 23.181 9.234 60.006 1.00 15.84 237 PHE B N 1
ATOM 6758 C CA . PHE B 1 233 ? 21.979 9.585 60.750 1.00 15.57 237 PHE B CA 1
ATOM 6759 C C . PHE B 1 233 ? 22.300 10.200 62.106 1.00 13.87 237 PHE B C 1
ATOM 6760 O O . PHE B 1 233 ? 21.740 11.228 62.478 1.00 12.30 237 PHE B O 1
ATOM 6777 N N . TRP B 1 234 ? 23.194 9.557 62.847 1.00 14.36 238 TRP B N 1
ATOM 6778 C CA . TRP B 1 234 ? 23.421 9.917 64.241 1.00 11.78 238 TRP B CA 1
ATOM 6779 C C . TRP B 1 234 ? 24.312 11.139 64.411 1.00 11.29 238 TRP B C 1
ATOM 6780 O O . TRP B 1 234 ? 24.435 11.667 65.512 1.00 14.05 238 TRP B O 1
ATOM 6801 N N . PHE B 1 235 ? 24.920 11.593 63.321 1.00 12.34 239 PHE B N 1
ATOM 6802 C CA . PHE B 1 235 ? 25.645 12.860 63.326 1.00 14.56 239 PHE B CA 1
ATOM 6803 C C . PHE B 1 235 ? 24.940 13.878 62.436 1.00 15.12 239 PHE B C 1
ATOM 6804 O O . PHE B 1 235 ? 25.497 14.926 62.108 1.00 18.18 239 PHE B O 1
ATOM 6821 N N . GLY B 1 236 ? 23.704 13.561 62.060 1.00 16.09 240 GLY B N 1
ATOM 6822 C CA . GLY B 1 236 ? 22.877 14.455 61.271 1.00 16.56 240 GLY B CA 1
ATOM 6823 C C . GLY B 1 236 ? 21.942 15.269 62.144 1.00 16.35 240 GLY B C 1
ATOM 6824 O O . GLY B 1 236 ? 22.139 15.366 63.355 1.00 15.88 240 GLY B O 1
ATOM 6828 N N . VAL B 1 237 ? 20.910 15.838 61.529 1.00 18.23 241 VAL B N 1
ATOM 6829 C CA . VAL B 1 237 ? 20.017 16.762 62.221 1.00 19.69 241 VAL B CA 1
ATOM 6830 C C . VAL B 1 237 ? 19.078 16.056 63.196 1.00 19.78 241 VAL B C 1
ATOM 6831 O O . VAL B 1 237 ? 18.555 16.684 64.116 1.00 22.24 241 VAL B O 1
ATOM 6844 N N . GLU B 1 238 ? 18.860 14.759 62.989 1.00 18.34 242 GLU B N 1
ATOM 6845 C CA . GLU B 1 238 ? 18.023 13.969 63.892 1.00 17.72 242 GLU B CA 1
ATOM 6846 C C . GLU B 1 238 ? 18.874 13.159 64.871 1.00 15.68 242 GLU B C 1
ATOM 6847 O O . GLU B 1 238 ? 18.353 12.333 65.621 1.00 15.29 242 GLU B O 1
ATOM 6859 N N . GLY B 1 239 ? 20.181 13.412 64.863 1.00 14.31 243 GLY B N 1
ATOM 6860 C CA . GLY B 1 239 ? 21.112 12.731 65.743 1.00 12.89 243 GLY B CA 1
ATOM 6861 C C . GLY B 1 239 ? 21.626 13.641 66.839 1.00 13.22 243 GLY B C 1
ATOM 6862 O O . GLY B 1 239 ? 20.843 14.186 67.616 1.00 18.53 243 GLY B O 1
ATOM 6866 N N . PHE B 1 240 ? 22.943 13.821 66.888 1.00 14.93 244 PHE B N 1
ATOM 6867 C CA . PHE B 1 240 ? 23.585 14.539 67.987 1.00 15.71 244 PHE B CA 1
ATOM 6868 C C . PHE B 1 240 ? 23.978 15.974 67.638 1.00 17.44 244 PHE B C 1
ATOM 6869 O O . PHE B 1 240 ? 24.689 16.624 68.403 1.00 18.32 244 PHE B O 1
ATOM 6886 N N . GLN B 1 241 ? 23.510 16.478 66.501 1.00 19.23 245 GLN B N 1
ATOM 6887 C CA . GLN B 1 241 ? 23.896 17.819 66.066 1.00 20.51 245 GLN B CA 1
ATOM 6888 C C . GLN B 1 241 ? 23.411 18.898 67.030 1.00 19.57 245 GLN B C 1
ATOM 6889 O O . GLN B 1 241 ? 24.150 19.834 67.337 1.00 21.33 245 GLN B O 1
ATOM 6903 N N . THR B 1 242 ? 22.177 18.773 67.507 1.00 18.50 246 THR B N 1
ATOM 6904 C CA . THR B 1 242 ? 21.654 19.715 68.487 1.00 22.79 246 THR B CA 1
ATOM 6905 C C . THR B 1 242 ? 22.499 19.634 69.750 1.00 22.78 246 THR B C 1
ATOM 6906 O O . THR B 1 242 ? 22.933 20.654 70.278 1.00 21.29 246 THR B O 1
ATOM 6917 N N . PHE B 1 243 ? 22.743 18.411 70.212 1.00 21.50 247 PHE B N 1
ATOM 6918 C CA . PHE B 1 243 ? 23.535 18.188 71.414 1.00 20.05 247 PHE B CA 1
ATOM 6919 C C . PHE B 1 243 ? 24.911 18.829 71.298 1.00 20.78 247 PHE B C 1
ATOM 6920 O O . PHE B 1 243 ? 25.382 19.471 72.237 1.00 24.37 247 PHE B O 1
ATOM 6937 N N . PHE B 1 244 ? 25.548 18.667 70.144 1.00 17.61 248 PHE B N 1
ATOM 6938 C CA . PHE B 1 244 ? 26.888 19.199 69.952 1.00 20.37 248 PHE B CA 1
ATOM 6939 C C . PHE B 1 244 ? 26.870 20.720 69.847 1.00 24.57 248 PHE B C 1
ATOM 6940 O O . PHE B 1 244 ? 27.823 21.380 70.255 1.00 29.15 248 PHE B O 1
ATOM 6957 N N . ASN B 1 245 ? 25.793 21.280 69.304 1.00 28.64 249 ASN B N 1
ATOM 6958 C CA . ASN B 1 245 ? 25.657 22.732 69.250 1.00 31.55 249 ASN B CA 1
ATOM 6959 C C . ASN B 1 245 ? 25.534 23.337 70.646 1.00 29.08 249 ASN B C 1
ATOM 6960 O O . ASN B 1 245 ? 26.024 24.438 70.898 1.00 30.89 249 ASN B O 1
ATOM 6971 N N . GLN B 1 246 ? 24.878 22.615 71.550 1.00 25.73 250 GLN B N 1
ATOM 6972 C CA . GLN B 1 246 ? 24.743 23.063 72.932 1.00 25.11 250 GLN B CA 1
ATOM 6973 C C . GLN B 1 246 ? 26.099 23.093 73.631 1.00 26.18 250 GLN B C 1
ATOM 6974 O O . GLN B 1 246 ? 26.378 23.997 74.417 1.00 27.63 250 GLN B O 1
ATOM 6988 N N . LEU B 1 247 ? 26.936 22.099 73.349 1.00 26.31 251 LEU B N 1
ATOM 6989 C CA . LEU B 1 247 ? 28.265 22.034 73.949 1.00 28.10 251 LEU B CA 1
ATOM 6990 C C . LEU B 1 247 ? 29.163 23.138 73.400 1.00 31.29 251 LEU B C 1
ATOM 6991 O O . LEU B 1 247 ? 29.959 23.723 74.136 1.00 32.31 251 LEU B O 1
ATOM 7007 N N . LYS B 1 248 ? 29.042 23.414 72.105 1.00 34.80 252 LYS B N 1
ATOM 7008 C CA . LYS B 1 248 ? 29.763 24.526 71.497 1.00 38.82 252 LYS B CA 1
ATOM 7009 C C . LYS B 1 248 ? 29.305 25.840 72.118 1.00 41.41 252 LYS B C 1
ATOM 7010 O O . LYS B 1 248 ? 30.086 26.782 72.254 1.00 41.70 252 LYS B O 1
ATOM 7029 N N . ALA B 1 249 ? 28.031 25.894 72.491 1.00 42.60 253 ALA B N 1
ATOM 7030 C CA . ALA B 1 249 ? 27.473 27.065 73.152 1.00 46.60 253 ALA B CA 1
ATOM 7031 C C . ALA B 1 249 ? 27.909 27.117 74.613 1.00 49.48 253 ALA B C 1
ATOM 7032 O O . ALA B 1 249 ? 29.063 27.418 74.917 1.00 52.28 253 ALA B O 1
ATOM 7039 N N . LEU C 1 34 ? -24.768 37.164 67.605 1.00 38.63 38 LEU C N 1
ATOM 7040 C CA . LEU C 1 34 ? -24.730 35.724 67.381 1.00 39.03 38 LEU C CA 1
ATOM 7041 C C . LEU C 1 34 ? -24.757 35.394 65.896 1.00 37.99 38 LEU C C 1
ATOM 7042 O O . LEU C 1 34 ? -24.172 34.404 65.459 1.00 37.06 38 LEU C O 1
ATOM 7057 N N . ALA C 1 35 ? -25.447 36.227 65.124 1.00 37.62 39 ALA C N 1
ATOM 7058 C CA . ALA C 1 35 ? -25.577 36.005 63.691 1.00 34.75 39 ALA C CA 1
ATOM 7059 C C . ALA C 1 35 ? -24.237 36.186 62.986 1.00 31.67 39 ALA C C 1
ATOM 7060 O O . ALA C 1 35 ? -23.959 35.523 61.989 1.00 30.69 39 ALA C O 1
ATOM 7067 N N . LYS C 1 36 ? -23.408 37.083 63.509 1.00 31.04 40 LYS C N 1
ATOM 7068 C CA . LYS C 1 36 ? -22.098 37.337 62.921 1.00 34.16 40 LYS C CA 1
ATOM 7069 C C . LYS C 1 36 ? -21.146 36.178 63.204 1.00 32.68 40 LYS C C 1
ATOM 7070 O O . LYS C 1 36 ? -20.407 35.746 62.319 1.00 30.77 40 LYS C O 1
ATOM 7089 N N . LYS C 1 37 ? -21.168 35.680 64.437 1.00 34.51 41 LYS C N 1
ATOM 7090 C CA . LYS C 1 37 ? -20.379 34.509 64.808 1.00 31.24 41 LYS C CA 1
ATOM 7091 C C . LYS C 1 37 ? -20.757 33.308 63.956 1.00 25.87 41 LYS C C 1
ATOM 7092 O O . LYS C 1 37 ? -19.896 32.559 63.494 1.00 25.63 41 LYS C O 1
ATOM 7111 N N . ARG C 1 38 ? -22.058 33.132 63.762 1.00 23.16 42 ARG C N 1
ATOM 7112 C CA . ARG C 1 38 ? -22.586 31.991 63.031 1.00 23.79 42 ARG C CA 1
ATOM 7113 C C . ARG C 1 38 ? -22.159 32.036 61.567 1.00 23.40 42 ARG C C 1
ATOM 7114 O O . ARG C 1 38 ? -21.802 31.012 60.987 1.00 19.96 42 ARG C O 1
ATOM 7135 N N . ASP C 1 39 ? -22.191 33.224 60.972 1.00 26.43 43 ASP C N 1
ATOM 7136 C CA . ASP C 1 39 ? -21.742 33.391 59.595 1.00 25.43 43 ASP C CA 1
ATOM 7137 C C . ASP C 1 39 ? -20.241 33.157 59.488 1.00 24.05 43 ASP C C 1
ATOM 7138 O O . ASP C 1 39 ? -19.772 32.527 58.541 1.00 24.92 43 ASP C O 1
ATOM 7147 N N . GLU C 1 40 ? -19.491 33.665 60.460 1.00 21.91 44 GLU C N 1
ATOM 7148 C CA . GLU C 1 40 ? -18.058 33.413 60.519 1.00 24.23 44 GLU C CA 1
ATOM 7149 C C . GLU C 1 40 ? -17.793 31.920 60.601 1.00 22.04 44 GLU C C 1
ATOM 7150 O O . GLU C 1 40 ? -16.943 31.388 59.888 1.00 21.09 44 GLU C O 1
ATOM 7162 N N . LEU C 1 41 ? -18.532 31.253 61.481 1.00 20.97 45 LEU C N 1
ATOM 7163 C CA . LEU C 1 41 ? -18.396 29.817 61.677 1.00 17.28 45 LEU C CA 1
ATOM 7164 C C . LEU C 1 41 ? -18.606 29.065 60.370 1.00 15.17 45 LEU C C 1
ATOM 7165 O O . LEU C 1 41 ? -17.765 28.268 59.961 1.00 14.27 45 LEU C O 1
ATOM 7181 N N . GLN C 1 42 ? -19.731 29.328 59.715 1.00 15.83 46 GLN C N 1
ATOM 7182 C CA . GLN C 1 42 ? -20.116 28.579 58.525 1.00 15.47 46 GLN C CA 1
ATOM 7183 C C . GLN C 1 42 ? -19.135 28.782 57.377 1.00 14.67 46 GLN C C 1
ATOM 7184 O O . GLN C 1 42 ? -18.759 27.825 56.707 1.00 14.20 46 GLN C O 1
ATOM 7198 N N . ARG C 1 43 ? -18.709 30.021 57.158 1.00 15.92 47 ARG C N 1
ATOM 7199 C CA . ARG C 1 43 ? -17.772 30.312 56.080 1.00 14.87 47 ARG C CA 1
ATOM 7200 C C . ARG C 1 43 ? -16.427 29.638 56.328 1.00 13.49 47 ARG C C 1
ATOM 7201 O O . ARG C 1 43 ? -15.841 29.059 55.417 1.00 13.83 47 ARG C O 1
ATOM 7222 N N . TYR C 1 44 ? -15.945 29.703 57.564 1.00 15.93 48 TYR C N 1
ATOM 7223 C CA . TYR C 1 44 ? -14.626 29.171 57.887 1.00 17.31 48 TYR C CA 1
ATOM 7224 C C . TYR C 1 44 ? -14.603 27.641 57.936 1.00 13.93 48 TYR C C 1
ATOM 7225 O O . TYR C 1 44 ? -13.575 27.029 57.652 1.00 13.19 48 TYR C O 1
ATOM 7243 N N . VAL C 1 45 ? -15.724 27.024 58.296 1.00 13.95 49 VAL C N 1
ATOM 7244 C CA . VAL C 1 45 ? -15.810 25.568 58.285 1.00 11.93 49 VAL C CA 1
ATOM 7245 C C . VAL C 1 45 ? -15.772 25.078 56.842 1.00 12.42 49 VAL C C 1
ATOM 7246 O O . VAL C 1 45 ? -15.058 24.129 56.519 1.00 11.36 49 VAL C O 1
ATOM 7259 N N . LEU C 1 46 ? -16.536 25.737 55.977 1.00 13.65 50 LEU C N 1
ATOM 7260 C CA . LEU C 1 46 ? -16.564 25.388 54.563 1.00 11.39 50 LEU C CA 1
ATOM 7261 C C . LEU C 1 46 ? -15.199 25.616 53.922 1.00 13.17 50 LEU C C 1
ATOM 7262 O O . LEU C 1 46 ? -14.788 24.864 53.040 1.00 15.41 50 LEU C O 1
ATOM 7278 N N . MET C 1 47 ? -14.501 26.655 54.370 1.00 14.43 51 MET C N 1
ATOM 7279 C CA . MET C 1 47 ? -13.165 26.954 53.864 1.00 17.82 51 MET C CA 1
ATOM 7280 C C . MET C 1 47 ? -12.191 25.829 54.190 1.00 16.13 51 MET C C 1
ATOM 7281 O O . MET C 1 47 ? -11.455 25.363 53.321 1.00 15.48 51 MET C O 1
ATOM 7295 N N . ALA C 1 48 ? -12.186 25.407 55.451 1.00 15.03 52 ALA C N 1
ATOM 7296 C CA . ALA C 1 48 ? -11.322 24.318 55.890 1.00 13.89 52 ALA C CA 1
ATOM 7297 C C . ALA C 1 48 ? -11.644 23.042 55.124 1.00 13.44 52 ALA C C 1
ATOM 7298 O O . ALA C 1 48 ? -10.749 22.286 54.754 1.00 14.73 52 ALA C O 1
ATOM 7305 N N . ALA C 1 49 ? -12.932 22.819 54.881 1.00 12.04 53 ALA C N 1
ATOM 7306 C CA . ALA C 1 49 ? -13.391 21.629 54.176 1.00 10.19 53 ALA C CA 1
ATOM 7307 C C . ALA C 1 49 ? -13.169 21.743 52.672 1.00 11.38 53 ALA C C 1
ATOM 7308 O O . ALA C 1 49 ? -13.435 20.801 51.928 1.00 13.55 53 ALA C O 1
ATOM 7315 N N . ASP C 1 50 ? -12.694 22.905 52.236 1.00 13.49 54 ASP C N 1
ATOM 7316 C CA . ASP C 1 50 ? -12.394 23.150 50.829 1.00 17.16 54 ASP C CA 1
ATOM 7317 C C . ASP C 1 50 ? -13.662 23.085 49.978 1.00 15.61 54 ASP C C 1
ATOM 7318 O O . ASP C 1 50 ? -13.625 22.668 48.820 1.00 18.69 54 ASP C O 1
ATOM 7327 N N . VAL C 1 51 ? -14.782 23.499 50.563 1.00 15.62 55 VAL C N 1
ATOM 7328 C CA . VAL C 1 51 ? -16.051 23.580 49.846 1.00 16.68 55 VAL C CA 1
ATOM 7329 C C . VAL C 1 51 ? -16.216 24.978 49.262 1.00 16.86 55 VAL C C 1
ATOM 7330 O O . VAL C 1 51 ? -15.786 25.959 49.864 1.00 19.62 55 VAL C O 1
ATOM 7343 N N . ASN C 1 52 ? -16.830 25.067 48.087 1.00 16.23 56 ASN C N 1
ATOM 7344 C CA . ASN C 1 52 ? -17.091 26.360 47.466 1.00 19.48 56 ASN C CA 1
ATOM 7345 C C . ASN C 1 52 ? -18.232 27.078 48.191 1.00 19.37 56 ASN C C 1
ATOM 7346 O O . ASN C 1 52 ? -19.309 26.512 48.376 1.00 19.90 56 ASN C O 1
ATOM 7357 N N . LEU C 1 53 ? -17.984 28.319 48.605 1.00 20.81 57 LEU C N 1
ATOM 7358 C CA . LEU C 1 53 ? -18.938 29.076 49.419 1.00 19.85 57 LEU C CA 1
ATOM 7359 C C . LEU C 1 53 ? -20.002 29.793 48.596 1.00 22.80 57 LEU C C 1
ATOM 7360 O O . LEU C 1 53 ? -20.925 30.388 49.152 1.00 24.46 57 LEU C O 1
ATOM 7376 N N . GLY C 1 54 ? -19.867 29.753 47.275 1.00 23.36 58 GLY C N 1
ATOM 7377 C CA . GLY C 1 54 ? -20.798 30.445 46.404 1.00 26.47 58 GLY C CA 1
ATOM 7378 C C . GLY C 1 54 ? -20.691 31.948 46.569 1.00 31.26 58 GLY C C 1
ATOM 7379 O O . GLY C 1 54 ? -19.662 32.452 47.020 1.00 29.88 58 GLY C O 1
ATOM 7383 N N . GLN C 1 55 ? -21.756 32.661 46.210 1.00 36.96 59 GLN C N 1
ATOM 7384 C CA . GLN C 1 55 ? -21.759 34.121 46.261 1.00 37.88 59 GLN C CA 1
ATOM 7385 C C . GLN C 1 55 ? -22.864 34.654 47.166 1.00 33.70 59 GLN C C 1
ATOM 7386 O O . GLN C 1 55 ? -23.969 34.115 47.201 1.00 32.53 59 GLN C O 1
ATOM 7400 N N . GLY C 1 56 ? -22.552 35.723 47.890 1.00 32.51 60 GLY C N 1
ATOM 7401 C CA . GLY C 1 56 ? -23.501 36.333 48.801 1.00 32.63 60 GLY C CA 1
ATOM 7402 C C . GLY C 1 56 ? -23.781 35.441 49.993 1.00 33.54 60 GLY C C 1
ATOM 7403 O O . GLY C 1 56 ? -22.858 34.962 50.653 1.00 31.35 60 GLY C O 1
ATOM 7407 N N . ASN C 1 57 ? -25.063 35.213 50.261 1.00 38.25 61 ASN C N 1
ATOM 7408 C CA . ASN C 1 57 ? -25.485 34.396 51.392 1.00 38.67 61 ASN C CA 1
ATOM 7409 C C . ASN C 1 57 ? -25.700 32.937 50.995 1.00 33.55 61 ASN C C 1
ATOM 7410 O O . ASN C 1 57 ? -26.398 32.196 51.687 1.00 31.47 61 ASN C O 1
ATOM 7421 N N . GLU C 1 58 ? -25.101 32.530 49.880 1.00 29.57 62 GLU C N 1
ATOM 7422 C CA . GLU C 1 58 ? -25.210 31.151 49.417 1.00 28.36 62 GLU C CA 1
ATOM 7423 C C . GLU C 1 58 ? -24.575 30.182 50.404 1.00 23.98 62 GLU C C 1
ATOM 7424 O O . GLU C 1 58 ? -25.009 29.037 50.523 1.00 20.92 62 GLU C O 1
ATOM 7436 N N . PHE C 1 59 ? -23.544 30.645 51.105 1.00 20.49 63 PHE C N 1
ATOM 7437 C CA . PHE C 1 59 ? -22.790 29.787 52.014 1.00 18.04 63 PHE C CA 1
ATOM 7438 C C . PHE C 1 59 ? -23.676 29.214 53.118 1.00 16.93 63 PHE C C 1
ATOM 7439 O O . PHE C 1 59 ? -23.379 28.153 53.669 1.00 16.21 63 PHE C O 1
ATOM 7456 N N . ARG C 1 60 ? -24.761 29.913 53.433 1.00 18.50 64 ARG C N 1
ATOM 7457 C CA . ARG C 1 60 ? -25.715 29.440 54.432 1.00 19.58 64 ARG C CA 1
ATOM 7458 C C . ARG C 1 60 ? -26.520 28.257 53.902 1.00 20.16 64 ARG C C 1
ATOM 7459 O O . ARG C 1 60 ? -26.710 27.262 54.602 1.00 20.41 64 ARG C O 1
ATOM 7480 N N . ASP C 1 61 ? -26.997 28.376 52.667 1.00 20.88 65 ASP C N 1
ATOM 7481 C CA . ASP C 1 61 ? -27.696 27.282 52.002 1.00 22.96 65 ASP C CA 1
ATOM 7482 C C . ASP C 1 61 ? -26.769 26.085 51.843 1.00 20.02 65 ASP C C 1
ATOM 7483 O O . ASP C 1 61 ? -27.161 24.941 52.069 1.00 19.28 65 ASP C O 1
ATOM 7492 N N . ILE C 1 62 ? -25.534 26.371 51.449 1.00 17.91 66 ILE C N 1
ATOM 7493 C CA . ILE C 1 62 ? -24.537 25.342 51.186 1.00 16.10 66 ILE C CA 1
ATOM 7494 C C . ILE C 1 62 ? -24.179 24.607 52.473 1.00 15.13 66 ILE C C 1
ATOM 7495 O O . ILE C 1 62 ? -24.158 23.377 52.509 1.00 14.16 66 ILE C O 1
ATOM 7511 N N . PHE C 1 63 ? -23.906 25.369 53.526 1.00 15.56 67 PHE C N 1
ATOM 7512 C CA . PHE C 1 63 ? -23.604 24.800 54.835 1.00 14.89 67 PHE C CA 1
ATOM 7513 C C . PHE C 1 63 ? -24.754 23.923 55.320 1.00 15.19 67 PHE C C 1
ATOM 7514 O O . PHE C 1 63 ? -24.542 22.814 55.807 1.00 15.87 67 PHE C O 1
ATOM 7531 N N . ALA C 1 64 ? -25.974 24.424 55.170 1.00 16.68 68 ALA C N 1
ATOM 7532 C CA . ALA C 1 64 ? -27.158 23.733 55.663 1.00 17.38 68 ALA C CA 1
ATOM 7533 C C . ALA C 1 64 ? -27.340 22.361 55.018 1.00 16.10 68 ALA C C 1
ATOM 7534 O O . ALA C 1 64 ? -27.776 21.416 55.675 1.00 17.83 68 ALA C O 1
ATOM 7541 N N . LYS C 1 65 ? -27.005 22.253 53.737 1.00 16.43 69 LYS C N 1
ATOM 7542 C CA . LYS C 1 65 ? -27.231 21.016 52.998 1.00 19.51 69 LYS C CA 1
ATOM 7543 C C . LYS C 1 65 ? -26.118 19.995 53.211 1.00 18.70 69 LYS C C 1
ATOM 7544 O O . LYS C 1 65 ? -26.389 18.808 53.397 1.00 21.71 69 LYS C O 1
ATOM 7563 N N . SER C 1 66 ? -24.873 20.461 53.188 1.00 17.39 70 SER C N 1
ATOM 7564 C CA . SER C 1 66 ? -23.721 19.564 53.135 1.00 15.84 70 SER C CA 1
ATOM 7565 C C . SER C 1 66 ? -22.974 19.405 54.460 1.00 12.41 70 SER C C 1
ATOM 7566 O O . SER C 1 66 ? -22.055 18.590 54.547 1.00 14.25 70 SER C O 1
ATOM 7574 N N . VAL C 1 67 ? -23.363 20.164 55.483 1.00 14.36 71 VAL C N 1
ATOM 7575 C CA . VAL C 1 67 ? -22.688 20.092 56.781 1.00 13.88 71 VAL C CA 1
ATOM 7576 C C . VAL C 1 67 ? -23.642 19.606 57.871 1.00 12.38 71 VAL C C 1
ATOM 7577 O O . VAL C 1 67 ? -24.807 20.001 57.915 1.00 14.00 71 VAL C O 1
ATOM 7590 N N . LYS C 1 68 ? -23.126 18.739 58.740 1.00 13.95 72 LYS C N 1
ATOM 7591 C CA . LYS C 1 68 ? -23.875 18.213 59.876 1.00 11.74 72 LYS C CA 1
ATOM 7592 C C . LYS C 1 68 ? -23.139 18.520 61.180 1.00 11.14 72 LYS C C 1
ATOM 7593 O O . LYS C 1 68 ? -22.206 17.807 61.548 1.00 11.30 72 LYS C O 1
ATOM 7612 N N . PRO C 1 69 ? -23.544 19.594 61.876 1.00 11.13 73 PRO C N 1
ATOM 7613 C CA . PRO C 1 69 ? -22.912 19.917 63.160 1.00 11.45 73 PRO C CA 1
ATOM 7614 C C . PRO C 1 69 ? -23.249 18.897 64.238 1.00 11.32 73 PRO C C 1
ATOM 7615 O O . PRO C 1 69 ? -24.416 18.540 64.400 1.00 15.82 73 PRO C O 1
ATOM 7626 N N . LEU C 1 70 ? -22.234 18.440 64.963 1.00 10.97 74 LEU C N 1
ATOM 7627 C CA . LEU C 1 70 ? -22.418 17.462 66.026 1.00 12.27 74 LEU C CA 1
ATOM 7628 C C . LEU C 1 70 ? -21.736 17.915 67.309 1.00 14.79 74 LEU C C 1
ATOM 7629 O O . LEU C 1 70 ? -20.612 18.415 67.283 1.00 13.43 74 LEU C O 1
ATOM 7645 N N . LEU C 1 71 ? -22.432 17.744 68.427 1.00 14.26 75 LEU C N 1
ATOM 7646 C CA . LEU C 1 71 ? -21.840 17.938 69.742 1.00 13.97 75 LEU C CA 1
ATOM 7647 C C . LEU C 1 71 ? -21.411 16.576 70.279 1.00 12.82 75 LEU C C 1
ATOM 7648 O O . LEU C 1 71 ? -22.238 15.678 70.426 1.00 13.70 75 LEU C O 1
ATOM 7664 N N . ILE C 1 72 ? -20.120 16.425 70.564 1.00 13.24 76 ILE C N 1
ATOM 7665 C CA . ILE C 1 72 ? -19.569 15.130 70.952 1.00 13.55 76 ILE C CA 1
ATOM 7666 C C . ILE C 1 72 ? -18.863 15.198 72.300 1.00 14.90 76 ILE C C 1
ATOM 7667 O O . ILE C 1 72 ? -18.200 16.182 72.618 1.00 14.25 76 ILE C O 1
ATOM 7683 N N . ASN C 1 73 ? -19.019 14.143 73.092 1.00 15.62 77 ASN C N 1
ATOM 7684 C CA . ASN C 1 73 ? -18.273 14.005 74.332 1.00 16.11 77 ASN C CA 1
ATOM 7685 C C . ASN C 1 73 ? -16.833 13.619 74.023 1.00 15.95 77 ASN C C 1
ATOM 7686 O O . ASN C 1 73 ? -16.582 12.588 73.405 1.00 15.75 77 ASN C O 1
ATOM 7697 N N . LEU C 1 74 ? -15.889 14.446 74.456 1.00 18.52 78 LEU C N 1
ATOM 7698 C CA . LEU C 1 74 ? -14.491 14.252 74.093 1.00 16.62 78 LEU C CA 1
ATOM 7699 C C . LEU C 1 74 ? -13.865 13.036 74.769 1.00 16.85 78 LEU C C 1
ATOM 7700 O O . LEU C 1 74 ? -12.967 12.408 74.209 1.00 20.36 78 LEU C O 1
ATOM 7716 N N . ASP C 1 75 ? -14.332 12.701 75.966 1.00 17.44 79 ASP C N 1
ATOM 7717 C CA . ASP C 1 75 ? -13.777 11.569 76.700 1.00 21.31 79 ASP C CA 1
ATOM 7718 C C . ASP C 1 75 ? -14.228 10.230 76.118 1.00 20.57 79 ASP C C 1
ATOM 7719 O O . ASP C 1 75 ? -13.431 9.297 76.009 1.00 21.63 79 ASP C O 1
ATOM 7728 N N . THR C 1 76 ? -15.501 10.143 75.742 1.00 17.94 80 THR C N 1
ATOM 7729 C CA . THR C 1 76 ? -16.070 8.895 75.240 1.00 18.40 80 THR C CA 1
ATOM 7730 C C . THR C 1 76 ? -16.178 8.888 73.718 1.00 19.74 80 THR C C 1
ATOM 7731 O O . THR C 1 76 ? -16.086 7.834 73.088 1.00 23.12 80 THR C O 1
ATOM 7742 N N . GLY C 1 77 ? -16.374 10.065 73.134 1.00 18.12 81 GLY C N 1
ATOM 7743 C CA . GLY C 1 77 ? -16.582 10.183 71.701 1.00 16.54 81 GLY C CA 1
ATOM 7744 C C . GLY C 1 77 ? -18.046 10.040 71.319 1.00 18.64 81 GLY C C 1
ATOM 7745 O O . GLY C 1 77 ? -18.384 9.994 70.135 1.00 19.20 81 GLY C O 1
ATOM 7749 N N . LYS C 1 78 ? -18.915 9.968 72.325 1.00 21.44 82 LYS C N 1
ATOM 7750 C CA . LYS C 1 78 ? -20.352 9.820 72.104 1.00 21.53 82 LYS C CA 1
ATOM 7751 C C . LYS C 1 78 ? -20.991 11.132 71.657 1.00 19.08 82 LYS C C 1
ATOM 7752 O O . LYS C 1 78 ? -20.613 12.209 72.121 1.00 18.60 82 LYS C O 1
ATOM 7771 N N . VAL C 1 79 ? -21.971 11.031 70.765 1.00 19.00 83 VAL C N 1
ATOM 7772 C CA . VAL C 1 79 ? -22.685 12.201 70.267 1.00 17.86 83 VAL C CA 1
ATOM 7773 C C . VAL C 1 79 ? -23.752 12.640 71.269 1.00 18.88 83 VAL C C 1
ATOM 7774 O O . VAL C 1 79 ? -24.678 11.886 71.570 1.00 20.85 83 VAL C O 1
ATOM 7787 N N . ASP C 1 80 ? -23.613 13.860 71.784 1.00 19.12 84 ASP C N 1
ATOM 7788 C CA . ASP C 1 80 ? -24.578 14.421 72.725 1.00 21.86 84 ASP C CA 1
ATOM 7789 C C . ASP C 1 80 ? -25.570 15.327 71.987 1.00 25.63 84 ASP C C 1
ATOM 7790 O O . ASP C 1 80 ? -25.594 15.347 70.756 1.00 23.66 84 ASP C O 1
ATOM 7799 N N . SER C 1 81 ? -26.381 16.067 72.741 1.00 34.50 85 SER C N 1
ATOM 7800 C CA . SER C 1 81 ? -27.502 16.818 72.175 1.00 39.28 85 SER C CA 1
ATOM 7801 C C . SER C 1 81 ? -27.469 18.304 72.514 1.00 40.73 85 SER C C 1
ATOM 7802 O O . SER C 1 81 ? -26.937 18.713 73.547 1.00 43.37 85 SER C O 1
ATOM 7810 N N . ASP C 1 82 ? -28.053 19.103 71.627 1.00 36.61 86 ASP C N 1
ATOM 7811 C CA . ASP C 1 82 ? -28.280 20.518 71.880 1.00 34.78 86 ASP C CA 1
ATOM 7812 C C . ASP C 1 82 ? -29.307 21.037 70.884 1.00 33.18 86 ASP C C 1
ATOM 7813 O O . ASP C 1 82 ? -29.169 20.834 69.676 1.00 32.08 86 ASP C O 1
ATOM 7822 N N . ALA C 1 83 ? -30.339 21.701 71.395 1.00 32.03 87 ALA C N 1
ATOM 7823 C CA . ALA C 1 83 ? -31.413 22.222 70.555 1.00 30.62 87 ALA C CA 1
ATOM 7824 C C . ALA C 1 83 ? -30.883 23.200 69.509 1.00 29.59 87 ALA C C 1
ATOM 7825 O O . ALA C 1 83 ? -31.522 23.425 68.480 1.00 27.31 87 ALA C O 1
ATOM 7832 N N . ASN C 1 84 ? -29.715 23.775 69.778 1.00 34.61 88 ASN C N 1
ATOM 7833 C CA . ASN C 1 84 ? -29.089 24.720 68.861 1.00 38.14 88 ASN C CA 1
ATOM 7834 C C . ASN C 1 84 ? -27.572 24.553 68.879 1.00 33.90 88 ASN C C 1
ATOM 7835 O O . ASN C 1 84 ? -26.853 25.329 69.512 1.00 33.41 88 ASN C O 1
ATOM 7846 N N . VAL C 1 85 ? -27.098 23.528 68.175 1.00 29.56 89 VAL C N 1
ATOM 7847 C CA . VAL C 1 85 ? -25.682 23.176 68.157 1.00 26.56 89 VAL C CA 1
ATOM 7848 C C . VAL C 1 85 ? -24.822 24.334 67.653 1.00 23.10 89 VAL C C 1
ATOM 7849 O O . VAL C 1 85 ? -23.741 24.584 68.184 1.00 20.93 89 VAL C O 1
ATOM 7862 N N . LEU C 1 86 ? -25.304 25.046 66.640 1.00 21.79 90 LEU C N 1
ATOM 7863 C CA . LEU C 1 86 ? -24.525 26.123 66.039 1.00 22.86 90 LEU C CA 1
ATOM 7864 C C . LEU C 1 86 ? -24.345 27.306 66.987 1.00 26.68 90 LEU C C 1
ATOM 7865 O O . LEU C 1 86 ? -23.422 28.104 66.818 1.00 26.80 90 LEU C O 1
ATOM 7881 N N . ASP C 1 87 ? -25.224 27.420 67.980 1.00 30.21 91 ASP C N 1
ATOM 7882 C CA . ASP C 1 87 ? -25.158 28.522 68.936 1.00 33.40 91 ASP C CA 1
ATOM 7883 C C . ASP C 1 87 ? -24.520 28.087 70.253 1.00 30.17 91 ASP C C 1
ATOM 7884 O O . ASP C 1 87 ? -24.357 28.898 71.165 1.00 34.00 91 ASP C O 1
ATOM 7893 N N . PHE C 1 88 ? -24.165 26.809 70.350 1.00 25.50 92 PHE C N 1
ATOM 7894 C CA . PHE C 1 88 ? -23.496 26.278 71.535 1.00 25.08 92 PHE C CA 1
ATOM 7895 C C . PHE C 1 88 ? -22.240 27.083 71.865 1.00 26.37 92 PHE C C 1
ATOM 7896 O O . PHE C 1 88 ? -21.314 27.156 71.059 1.00 28.97 92 PHE C O 1
ATOM 7913 N N . ASP C 1 89 ? -22.219 27.690 73.049 1.00 25.35 93 ASP C N 1
ATOM 7914 C CA . ASP C 1 89 ? -21.096 28.525 73.469 1.00 24.41 93 ASP C CA 1
ATOM 7915 C C . ASP C 1 89 ? -19.928 27.669 73.948 1.00 23.91 93 ASP C C 1
ATOM 7916 O O . ASP C 1 89 ? -19.923 27.187 75.081 1.00 25.02 93 ASP C O 1
ATOM 7925 N N . GLU C 1 90 ? -18.932 27.500 73.085 1.00 23.49 94 GLU C N 1
ATOM 7926 C CA . GLU C 1 90 ? -17.769 26.685 73.410 1.00 22.03 94 GLU C CA 1
ATOM 7927 C C . GLU C 1 90 ? -16.872 27.384 74.427 1.00 22.62 94 GLU C C 1
ATOM 7928 O O . GLU C 1 90 ? -16.201 26.729 75.225 1.00 24.15 94 GLU C O 1
ATOM 7940 N N . ARG C 1 91 ? -16.868 28.714 74.403 1.00 21.73 95 ARG C N 1
ATOM 7941 C CA . ARG C 1 91 ? -16.008 29.489 75.290 1.00 22.96 95 ARG C CA 1
ATOM 7942 C C . ARG C 1 91 ? -16.476 29.355 76.734 1.00 22.67 95 ARG C C 1
ATOM 7943 O O . ARG C 1 91 ? -15.666 29.216 77.651 1.00 22.50 95 ARG C O 1
ATOM 7964 N N . MET C 1 92 ? -17.790 29.395 76.929 1.00 24.98 96 MET C N 1
ATOM 7965 C CA . MET C 1 92 ? -18.367 29.270 78.262 1.00 27.41 96 MET C CA 1
ATOM 7966 C C . MET C 1 92 ? -18.293 27.827 78.755 1.00 26.30 96 MET C C 1
ATOM 7967 O O . MET C 1 92 ? -18.082 27.577 79.941 1.00 29.49 96 MET C O 1
ATOM 7981 N N . ALA C 1 93 ? -18.463 26.882 77.836 1.00 22.67 97 ALA C N 1
ATOM 7982 C CA . ALA C 1 93 ? -18.442 25.463 78.173 1.00 23.12 97 ALA C CA 1
ATOM 7983 C C . ALA C 1 93 ? -17.097 25.041 78.749 1.00 23.75 97 ALA C C 1
ATOM 7984 O O . ALA C 1 93 ? -17.023 24.129 79.571 1.00 26.78 97 ALA C O 1
ATOM 7991 N N . ALA C 1 94 ? -16.037 25.714 78.315 1.00 21.79 98 ALA C N 1
ATOM 7992 C CA . ALA C 1 94 ? -14.679 25.342 78.695 1.00 19.81 98 ALA C CA 1
ATOM 7993 C C . ALA C 1 94 ? -14.282 25.874 80.069 1.00 20.59 98 ALA C C 1
ATOM 7994 O O . ALA C 1 94 ? -13.253 25.474 80.616 1.00 20.68 98 ALA C O 1
ATOM 8001 N N . ILE C 1 95 ? -15.093 26.771 80.622 1.00 22.76 99 ILE C N 1
ATOM 8002 C CA . ILE C 1 95 ? -14.781 27.397 81.904 1.00 25.22 99 ILE C CA 1
ATOM 8003 C C . ILE C 1 95 ? -15.868 27.150 82.946 1.00 27.49 99 ILE C C 1
ATOM 8004 O O . ILE C 1 95 ? -15.723 27.541 84.104 1.00 29.28 99 ILE C O 1
ATOM 8020 N N . ASN C 1 96 ? -16.954 26.505 82.534 1.00 28.46 100 ASN C N 1
ATOM 8021 C CA . ASN C 1 96 ? -18.017 26.139 83.460 1.00 28.92 100 ASN C CA 1
ATOM 8022 C C . ASN C 1 96 ? -17.595 24.924 84.282 1.00 28.66 100 ASN C C 1
ATOM 8023 O O . ASN C 1 96 ? -17.320 23.867 83.712 1.00 26.95 100 ASN C O 1
ATOM 8034 N N . PRO C 1 97 ? -17.537 25.066 85.621 1.00 31.10 101 PRO C N 1
ATOM 8035 C CA . PRO C 1 97 ? -17.123 23.935 86.463 1.00 33.67 101 PRO C CA 1
ATOM 8036 C C . PRO C 1 97 ? -17.994 22.695 86.296 1.00 36.51 101 PRO C C 1
ATOM 8037 O O . PRO C 1 97 ? -17.549 21.587 86.591 1.00 34.53 101 PRO C O 1
ATOM 8048 N N . GLU C 1 98 ? -19.225 22.884 85.835 1.00 42.79 102 GLU C N 1
ATOM 8049 C CA . GLU C 1 98 ? -20.148 21.773 85.648 1.00 44.87 102 GLU C CA 1
ATOM 8050 C C . GLU C 1 98 ? -19.858 21.011 84.359 1.00 37.65 102 GLU C C 1
ATOM 8051 O O . GLU C 1 98 ? -20.144 19.817 84.265 1.00 39.31 102 GLU C O 1
ATOM 8063 N N . THR C 1 99 ? -19.281 21.697 83.375 1.00 24.01 103 THR C N 1
ATOM 8064 C CA . THR C 1 99 ? -19.069 21.108 82.055 1.00 22.02 103 THR C CA 1
ATOM 8065 C C . THR C 1 99 ? -17.632 21.258 81.564 1.00 21.85 103 THR C C 1
ATOM 8066 O O . THR C 1 99 ? -17.398 21.414 80.365 1.00 20.87 103 THR C O 1
ATOM 8077 N N . SER C 1 100 ? -16.672 21.203 82.483 1.00 21.59 104 SER C N 1
ATOM 8078 C CA . SER C 1 100 ? -15.266 21.327 82.111 1.00 20.13 104 SER C CA 1
ATOM 8079 C C . SER C 1 100 ? -14.358 20.541 83.054 1.00 21.61 104 SER C C 1
ATOM 8080 O O . SER C 1 100 ? -14.803 20.037 84.085 1.00 25.49 104 SER C O 1
ATOM 8088 N N . SER C 1 101 ? -13.084 20.438 82.682 1.00 22.35 105 SER C N 1
ATOM 8089 C CA . SER C 1 101 ? -12.097 19.702 83.466 1.00 21.47 105 SER C CA 1
ATOM 8090 C C . SER C 1 101 ? -10.685 20.198 83.163 1.00 18.21 105 SER C C 1
ATOM 8091 O O . SER C 1 101 ? -10.447 20.816 82.126 1.00 18.71 105 SER C O 1
ATOM 8099 N N . THR C 1 102 ? -9.754 19.920 84.070 1.00 17.84 106 THR C N 1
ATOM 8100 C CA . THR C 1 102 ? -8.358 20.297 83.885 1.00 17.76 106 THR C CA 1
ATOM 8101 C C . THR C 1 102 ? -7.603 19.186 83.156 1.00 16.21 106 THR C C 1
ATOM 8102 O O . THR C 1 102 ? -7.576 18.048 83.629 1.00 16.58 106 THR C O 1
ATOM 8113 N N . PRO C 1 103 ? -6.989 19.506 82.002 1.00 17.50 107 PRO C N 1
ATOM 8114 C CA . PRO C 1 103 ? -6.242 18.465 81.286 1.00 17.70 107 PRO C CA 1
ATOM 8115 C C . PRO C 1 103 ? -5.092 17.909 82.114 1.00 17.51 107 PRO C C 1
ATOM 8116 O O . PRO C 1 103 ? -4.503 18.643 82.905 1.00 19.91 107 PRO C O 1
ATOM 8127 N N . LYS C 1 104 ? -4.781 16.630 81.937 1.00 18.46 108 LYS C N 1
ATOM 8128 C CA . LYS C 1 104 ? -3.658 16.020 82.637 1.00 20.34 108 LYS C CA 1
ATOM 8129 C C . LYS C 1 104 ? -2.353 16.615 82.113 1.00 19.06 108 LYS C C 1
ATOM 8130 O O . LYS C 1 104 ? -1.506 17.058 82.890 1.00 19.76 108 LYS C O 1
ATOM 8149 N N . LYS C 1 105 ? -2.206 16.623 80.791 1.00 14.84 109 LYS C N 1
ATOM 8150 C CA . LYS C 1 105 ? -1.075 17.272 80.133 1.00 14.62 109 LYS C CA 1
ATOM 8151 C C . LYS C 1 105 ? -1.580 18.443 79.302 1.00 13.68 109 LYS C C 1
ATOM 8152 O O . LYS C 1 105 ? -2.039 18.269 78.174 1.00 15.96 109 LYS C O 1
ATOM 8171 N N . ASP C 1 106 ? -1.496 19.636 79.879 1.00 13.56 110 ASP C N 1
ATOM 8172 C CA . ASP C 1 106 ? -2.039 20.836 79.258 1.00 14.05 110 ASP C CA 1
ATOM 8173 C C . ASP C 1 106 ? -1.042 21.443 78.268 1.00 14.75 110 ASP C C 1
ATOM 8174 O O . ASP C 1 106 ? -0.505 22.528 78.492 1.00 13.35 110 ASP C O 1
ATOM 8183 N N . ILE C 1 107 ? -0.811 20.729 77.171 1.00 16.39 111 ILE C N 1
ATOM 8184 C CA . ILE C 1 107 ? 0.177 21.116 76.168 1.00 16.59 111 ILE C CA 1
ATOM 8185 C C . ILE C 1 107 ? -0.121 22.496 75.586 1.00 17.50 111 ILE C C 1
ATOM 8186 O O . ILE C 1 107 ? 0.792 23.283 75.332 1.00 17.87 111 ILE C O 1
ATOM 8202 N N . ALA C 1 108 ? -1.404 22.781 75.382 1.00 17.45 112 ALA C N 1
ATOM 8203 C CA . ALA C 1 108 ? -1.836 24.016 74.734 1.00 15.63 112 ALA C CA 1
ATOM 8204 C C . ALA C 1 108 ? -2.047 25.151 75.731 1.00 14.14 112 ALA C C 1
ATOM 8205 O O . ALA C 1 108 ? -2.405 26.262 75.343 1.00 15.42 112 ALA C O 1
ATOM 8212 N N . LYS C 1 109 ? -1.829 24.866 77.012 1.00 14.61 113 LYS C N 1
ATOM 8213 C CA . LYS C 1 109 ? -1.965 25.870 78.063 1.00 15.32 113 LYS C CA 1
ATOM 8214 C C . LYS C 1 109 ? -3.343 26.527 78.035 1.00 15.52 113 LYS C C 1
ATOM 8215 O O . LYS C 1 109 ? -3.458 27.753 78.041 1.00 18.82 113 LYS C O 1
ATOM 8234 N N . ILE C 1 110 ? -4.385 25.701 77.997 1.00 14.25 114 ILE C N 1
ATOM 8235 C CA . ILE C 1 110 ? -5.764 26.187 77.976 1.00 14.12 114 ILE C CA 1
ATOM 8236 C C . ILE C 1 110 ? -6.388 26.145 79.369 1.00 13.60 114 ILE C C 1
ATOM 8237 O O . ILE C 1 110 ? -7.509 26.615 79.567 1.00 15.13 114 ILE C O 1
ATOM 8253 N N . LYS C 1 111 ? -5.653 25.569 80.319 1.00 13.40 115 LYS C N 1
ATOM 8254 C CA . LYS C 1 111 ? -6.042 25.518 81.730 1.00 16.49 115 LYS C CA 1
ATOM 8255 C C . LYS C 1 111 ? -7.224 24.584 81.976 1.00 15.39 115 LYS C C 1
ATOM 8256 O O . LYS C 1 111 ? -7.116 23.643 82.761 1.00 17.39 115 LYS C O 1
ATOM 8275 N N . THR C 1 112 ? -8.344 24.839 81.308 1.00 15.41 116 THR C N 1
ATOM 8276 C CA . THR C 1 112 ? -9.518 23.986 81.442 1.00 16.20 116 THR C CA 1
ATOM 8277 C C . THR C 1 112 ? -10.097 23.677 80.068 1.00 16.63 116 THR C C 1
ATOM 8278 O O . THR C 1 112 ? -10.124 24.534 79.185 1.00 17.98 116 THR C O 1
ATOM 8289 N N . ARG C 1 113 ? -10.534 22.433 79.898 1.00 15.14 117 ARG C N 1
ATOM 8290 C CA . ARG C 1 113 ? -11.136 21.978 78.653 1.00 15.64 117 ARG C CA 1
ATOM 8291 C C . ARG C 1 113 ? -12.598 21.598 78.871 1.00 15.73 117 ARG C C 1
ATOM 8292 O O . ARG C 1 113 ? -12.939 20.957 79.864 1.00 16.97 117 ARG C O 1
ATOM 8313 N N . ALA C 1 114 ? -13.456 21.992 77.936 1.00 14.88 118 ALA C N 1
ATOM 8314 C CA . ALA C 1 114 ? -14.865 21.622 77.994 1.00 14.90 118 ALA C CA 1
ATOM 8315 C C . ALA C 1 114 ? -15.025 20.115 77.832 1.00 15.13 118 ALA C C 1
ATOM 8316 O O . ALA C 1 114 ? -14.203 19.461 77.190 1.00 17.01 118 ALA C O 1
ATOM 8323 N N . ASN C 1 115 ? -16.087 19.569 78.414 1.00 15.85 119 ASN C N 1
ATOM 8324 C CA . ASN C 1 115 ? -16.371 18.144 78.299 1.00 16.54 119 ASN C CA 1
ATOM 8325 C C . ASN C 1 115 ? -16.750 17.763 76.874 1.00 15.40 119 ASN C C 1
ATOM 8326 O O . ASN C 1 115 ? -16.441 16.663 76.413 1.00 15.44 119 ASN C O 1
ATOM 8337 N N . ASP C 1 116 ? -17.422 18.683 76.187 1.00 15.26 120 ASP C N 1
ATOM 8338 C CA . ASP C 1 116 ? -17.885 18.460 74.821 1.00 16.21 120 ASP C CA 1
ATOM 8339 C C . ASP C 1 116 ? -17.223 19.414 73.840 1.00 15.24 120 ASP C C 1
ATOM 8340 O O . ASP C 1 116 ? -16.636 20.422 74.233 1.00 18.11 120 ASP C O 1
ATOM 8349 N N . ALA C 1 117 ? -17.332 19.087 72.558 1.00 15.42 121 ALA C N 1
ATOM 8350 C CA . ALA C 1 117 ? -16.837 19.949 71.495 1.00 12.14 121 ALA C CA 1
ATOM 8351 C C . ALA C 1 117 ? -17.746 19.836 70.281 1.00 10.01 121 ALA C C 1
ATOM 8352 O O . ALA C 1 117 ? -18.248 18.757 69.967 1.00 10.24 121 ALA C O 1
ATOM 8359 N N . ARG C 1 118 ? -17.967 20.963 69.613 1.00 9.96 122 ARG C N 1
ATOM 8360 C CA . ARG C 1 118 ? -18.768 20.993 68.398 1.00 9.97 122 ARG C CA 1
ATOM 8361 C C . ARG C 1 118 ? -17.906 20.660 67.193 1.00 9.49 122 ARG C C 1
ATOM 8362 O O . ARG C 1 118 ? -16.926 21.349 66.919 1.00 9.24 122 ARG C O 1
ATOM 8383 N N . VAL C 1 119 ? -18.282 19.603 66.480 1.00 13.05 123 VAL C N 1
ATOM 8384 C CA . VAL C 1 119 ? -17.583 19.194 65.271 1.00 10.06 123 VAL C CA 1
ATOM 8385 C C . VAL C 1 119 ? -18.551 19.222 64.098 1.00 8.98 123 VAL C C 1
ATOM 8386 O O . VAL C 1 119 ? -19.749 19.435 64.283 1.00 10.42 123 VAL C O 1
ATOM 8399 N N . PHE C 1 120 ? -18.027 19.011 62.895 1.00 10.27 124 PHE C N 1
ATOM 8400 C CA . PHE C 1 120 ? -18.838 19.074 61.684 1.00 11.80 124 PHE C CA 1
ATOM 8401 C C . PHE C 1 120 ? -18.465 17.979 60.697 1.00 11.76 124 PHE C C 1
ATOM 8402 O O . PHE C 1 120 ? -17.313 17.880 60.278 1.00 12.42 124 PHE C O 1
ATOM 8419 N N . LYS C 1 121 ? -19.445 17.157 60.335 1.00 10.10 125 LYS C N 1
ATOM 8420 C CA . LYS C 1 121 ? -19.281 16.198 59.252 1.00 9.65 125 LYS C CA 1
ATOM 8421 C C . LYS C 1 121 ? -19.665 16.871 57.941 1.00 9.88 125 LYS C C 1
ATOM 8422 O O . LYS C 1 121 ? -20.775 17.386 57.808 1.00 10.29 125 LYS C O 1
ATOM 8441 N N . VAL C 1 122 ? -18.740 16.874 56.986 1.00 12.24 126 VAL C N 1
ATOM 8442 C CA . VAL C 1 122 ? -18.956 17.529 55.698 1.00 11.38 126 VAL C CA 1
ATOM 8443 C C . VAL C 1 122 ? -19.059 16.492 54.585 1.00 13.55 126 VAL C C 1
ATOM 8444 O O . VAL C 1 122 ? -18.251 15.565 54.512 1.00 15.12 126 VAL C O 1
ATOM 8457 N N . PHE C 1 123 ? -20.050 16.669 53.716 1.00 13.49 127 PHE C N 1
ATOM 8458 C CA . PHE C 1 123 ? -20.329 15.719 52.644 1.00 13.26 127 PHE C CA 1
ATOM 8459 C C . PHE C 1 123 ? -20.258 16.405 51.282 1.00 14.08 127 PHE C C 1
ATOM 8460 O O . PHE C 1 123 ? -20.516 17.602 51.168 1.00 15.65 127 PHE C O 1
ATOM 8477 N N . ASP C 1 124 ? -19.898 15.648 50.251 1.00 14.48 128 ASP C N 1
ATOM 8478 C CA . ASP C 1 124 ? -19.861 16.189 48.898 1.00 16.74 128 ASP C CA 1
ATOM 8479 C C . ASP C 1 124 ? -21.278 16.264 48.336 1.00 20.47 128 ASP C C 1
ATOM 8480 O O . ASP C 1 124 ? -22.249 16.005 49.049 1.00 20.45 128 ASP C O 1
ATOM 8489 N N . ASP C 1 125 ? -21.394 16.608 47.057 1.00 24.66 129 ASP C N 1
ATOM 8490 C CA . ASP C 1 125 ? -22.699 16.757 46.418 1.00 27.45 129 ASP C CA 1
ATOM 8491 C C . ASP C 1 125 ? -23.453 15.432 46.313 1.00 23.61 129 ASP C C 1
ATOM 8492 O O . ASP C 1 125 ? -24.677 15.419 46.191 1.00 27.29 129 ASP C O 1
ATOM 8501 N N . SER C 1 126 ? -22.720 14.323 46.352 1.00 21.46 130 SER C N 1
ATOM 8502 C CA . SER C 1 126 ? -23.327 13.002 46.227 1.00 21.13 130 SER C CA 1
ATOM 8503 C C . SER C 1 126 ? -23.857 12.497 47.568 1.00 20.58 130 SER C C 1
ATOM 8504 O O . SER C 1 126 ? -24.740 11.640 47.609 1.00 24.33 130 SER C O 1
ATOM 8512 N N . GLY C 1 127 ? -23.314 13.034 48.657 1.00 19.06 131 GLY C N 1
ATOM 8513 C CA . GLY C 1 127 ? -23.725 12.655 49.999 1.00 17.15 131 GLY C CA 1
ATOM 8514 C C . GLY C 1 127 ? -22.656 11.886 50.753 1.00 16.27 131 GLY C C 1
ATOM 8515 O O . GLY C 1 127 ? -22.831 11.554 51.926 1.00 17.97 131 GLY C O 1
ATOM 8519 N N . LYS C 1 128 ? -21.547 11.600 50.079 1.00 16.23 132 LYS C N 1
ATOM 8520 C CA . LYS C 1 128 ? -20.444 10.869 50.688 1.00 15.14 132 LYS C CA 1
ATOM 8521 C C . LYS C 1 128 ? -19.615 11.789 51.576 1.00 14.20 132 LYS C C 1
ATOM 8522 O O . LYS C 1 128 ? -19.403 12.955 51.242 1.00 15.90 132 LYS C O 1
ATOM 8541 N N . LEU C 1 129 ? -19.145 11.259 52.702 1.00 14.05 133 LEU C N 1
ATOM 8542 C CA . LEU C 1 129 ? -18.325 12.029 53.631 1.00 12.91 133 LEU C CA 1
ATOM 8543 C C . LEU C 1 129 ? -17.069 12.553 52.942 1.00 15.13 133 LEU C C 1
ATOM 8544 O O . LEU C 1 129 ? -16.319 11.790 52.329 1.00 15.53 133 LEU C O 1
ATOM 8560 N N . SER C 1 130 ? -16.855 13.862 53.047 1.00 14.96 134 SER C N 1
ATOM 8561 C CA . SER C 1 130 ? -15.707 14.518 52.433 1.00 14.12 134 SER C CA 1
ATOM 8562 C C . SER C 1 130 ? -14.622 14.793 53.470 1.00 13.63 134 SER C C 1
ATOM 8563 O O . SER C 1 130 ? -13.435 14.589 53.213 1.00 13.93 134 SER C O 1
ATOM 8571 N N . SER C 1 131 ? -15.041 15.261 54.640 1.00 9.99 135 SER C N 1
ATOM 8572 C CA . SER C 1 131 ? -14.120 15.533 55.734 1.00 10.46 135 SER C CA 1
ATOM 8573 C C . SER C 1 131 ? -14.882 15.726 57.032 1.00 9.51 135 SER C C 1
ATOM 8574 O O . SER C 1 131 ? -16.105 15.859 57.032 1.00 10.46 135 SER C O 1
ATOM 8582 N N . VAL C 1 132 ? -14.146 15.729 58.137 1.00 9.68 136 VAL C N 1
ATOM 8583 C CA . VAL C 1 132 ? -14.700 16.080 59.435 1.00 10.18 136 VAL C CA 1
ATOM 8584 C C . VAL C 1 132 ? -13.916 17.274 59.963 1.00 10.93 136 VAL C C 1
ATOM 8585 O O . VAL C 1 132 ? -12.689 17.221 60.073 1.00 11.75 136 VAL C O 1
ATOM 8598 N N . VAL C 1 133 ? -14.628 18.353 60.265 1.00 10.29 137 VAL C N 1
ATOM 8599 C CA . VAL C 1 133 ? -14.001 19.584 60.726 1.00 10.69 137 VAL C CA 1
ATOM 8600 C C . VAL C 1 133 ? -14.092 19.676 62.241 1.00 9.42 137 VAL C C 1
ATOM 8601 O O . VAL C 1 133 ? -15.179 19.588 62.810 1.00 9.81 137 VAL C O 1
ATOM 8614 N N . VAL C 1 134 ? -12.941 19.850 62.884 1.00 10.54 138 VAL C N 1
ATOM 8615 C CA . VAL C 1 134 ? -12.874 19.953 64.336 1.00 7.99 138 VAL C CA 1
ATOM 8616 C C . VAL C 1 134 ? -12.234 21.276 64.749 1.00 10.36 138 VAL C C 1
ATOM 8617 O O . VAL C 1 134 ? -11.327 21.766 64.076 1.00 12.02 138 VAL C O 1
ATOM 8630 N N . PRO C 1 135 ? -12.711 21.864 65.855 1.00 11.08 139 PRO C N 1
ATOM 8631 C CA . PRO C 1 135 ? -12.099 23.094 66.358 1.00 11.38 139 PRO C CA 1
ATOM 8632 C C . PRO C 1 135 ? -10.842 22.812 67.167 1.00 8.85 139 PRO C C 1
ATOM 8633 O O . PRO C 1 135 ? -10.772 21.798 67.859 1.00 9.80 139 PRO C O 1
ATOM 8644 N N . PHE C 1 136 ? -9.859 23.699 67.072 1.00 9.28 140 PHE C N 1
ATOM 8645 C CA . PHE C 1 136 ? -8.677 23.602 67.910 1.00 8.64 140 PHE C CA 1
ATOM 8646 C C . PHE C 1 136 ? -8.274 24.992 68.361 1.00 9.52 140 PHE C C 1
ATOM 8647 O O . PHE C 1 136 ? -8.514 25.982 67.666 1.00 9.58 140 PHE C O 1
ATOM 8664 N N . TYR C 1 137 ? -7.683 25.062 69.545 1.00 8.87 141 TYR C N 1
ATOM 8665 C CA . TYR C 1 137 ? -7.204 26.323 70.069 1.00 8.81 141 TYR C CA 1
ATOM 8666 C C . TYR C 1 137 ? -6.162 26.081 71.147 1.00 8.75 141 TYR C C 1
ATOM 8667 O O . TYR C 1 137 ? -6.082 24.996 71.720 1.00 9.79 141 TYR C O 1
ATOM 8685 N N . GLY C 1 138 ? -5.356 27.102 71.403 1.00 10.35 142 GLY C N 1
ATOM 8686 C CA . GLY C 1 138 ? -4.291 27.012 72.380 1.00 10.55 142 GLY C CA 1
ATOM 8687 C C . GLY C 1 138 ? -3.577 28.342 72.461 1.00 11.31 142 GLY C C 1
ATOM 8688 O O . GLY C 1 138 ? -3.780 29.208 71.610 1.00 12.12 142 GLY C O 1
ATOM 8692 N N . LYS C 1 139 ? -2.746 28.516 73.482 1.00 13.41 143 LYS C N 1
ATOM 8693 C CA . LYS C 1 139 ? -2.003 29.759 73.625 1.00 15.52 143 LYS C CA 1
ATOM 8694 C C . LYS C 1 139 ? -0.838 29.803 72.647 1.00 15.17 143 LYS C C 1
ATOM 8695 O O . LYS C 1 139 ? -0.103 28.827 72.495 1.00 16.30 143 LYS C O 1
ATOM 8714 N N . GLY C 1 140 ? -0.684 30.943 71.982 1.00 15.28 144 GLY C N 1
ATOM 8715 C CA . GLY C 1 140 ? 0.466 31.190 71.135 1.00 14.82 144 GLY C CA 1
ATOM 8716 C C . GLY C 1 140 ? 1.623 31.710 71.964 1.00 16.79 144 GLY C C 1
ATOM 8717 O O . GLY C 1 140 ? 2.056 31.064 72.921 1.00 17.79 144 GLY C O 1
ATOM 8721 N N . LEU C 1 141 ? 2.125 32.883 71.597 1.00 18.35 145 LEU C N 1
ATOM 8722 C CA . LEU C 1 141 ? 3.159 33.543 72.379 1.00 18.83 145 LEU C CA 1
ATOM 8723 C C . LEU C 1 141 ? 2.521 34.487 73.397 1.00 22.36 145 LEU C C 1
ATOM 8724 O O . LEU C 1 141 ? 2.916 34.510 74.563 1.00 23.71 145 LEU C O 1
ATOM 8740 N N . TRP C 1 142 ? 1.519 35.243 72.955 1.00 20.03 146 TRP C N 1
ATOM 8741 C CA . TRP C 1 142 ? 0.919 36.289 73.780 1.00 20.26 146 TRP C CA 1
ATOM 8742 C C . TRP C 1 142 ? -0.605 36.247 73.791 1.00 20.08 146 TRP C C 1
ATOM 8743 O O . TRP C 1 142 ? -1.246 37.134 74.356 1.00 20.16 146 TRP C O 1
ATOM 8764 N N . SER C 1 143 ? -1.189 35.227 73.170 1.00 19.44 147 SER C N 1
ATOM 8765 C CA . SER C 1 143 ? -2.642 35.156 73.070 1.00 19.78 147 SER C CA 1
ATOM 8766 C C . SER C 1 143 ? -3.153 33.763 72.728 1.00 17.99 147 SER C C 1
ATOM 8767 O O . SER C 1 143 ? -2.387 32.884 72.334 1.00 15.50 147 SER C O 1
ATOM 8775 N N . MET C 1 144 ? -4.461 33.584 72.885 1.00 18.16 148 MET C N 1
ATOM 8776 C CA . MET C 1 144 ? -5.134 32.356 72.491 1.00 14.77 148 MET C CA 1
ATOM 8777 C C . MET C 1 144 ? -5.466 32.382 71.004 1.00 12.36 148 MET C C 1
ATOM 8778 O O . MET C 1 144 ? -6.069 33.334 70.508 1.00 14.71 148 MET C O 1
ATOM 8792 N N . ILE C 1 145 ? -5.062 31.326 70.304 1.00 12.43 149 ILE C N 1
ATOM 8793 C CA . ILE C 1 145 ? -5.330 31.183 68.878 1.00 13.58 149 ILE C CA 1
ATOM 8794 C C . ILE C 1 145 ? -6.484 30.216 68.671 1.00 10.96 149 ILE C C 1
ATOM 8795 O O . ILE C 1 145 ? -6.507 29.157 69.284 1.00 11.70 149 ILE C O 1
ATOM 8811 N N . TYR C 1 146 ? -7.430 30.577 67.808 1.00 11.68 150 TYR C N 1
ATOM 8812 C CA . TYR C 1 146 ? -8.578 29.720 67.511 1.00 12.70 150 TYR C CA 1
ATOM 8813 C C . TYR C 1 146 ? -8.653 29.391 66.026 1.00 12.77 150 TYR C C 1
ATOM 8814 O O . TYR C 1 146 ? -8.525 30.274 65.178 1.00 10.95 150 TYR C O 1
ATOM 8832 N N . GLY C 1 147 ? -8.886 28.119 65.718 1.00 12.42 151 GLY C N 1
ATOM 8833 C CA . GLY C 1 147 ? -8.974 27.685 64.338 1.00 11.67 151 GLY C CA 1
ATOM 8834 C C . GLY C 1 147 ? -9.775 26.414 64.135 1.00 12.34 151 GLY C C 1
ATOM 8835 O O . GLY C 1 147 ? -10.381 25.886 65.069 1.00 11.55 151 GLY C O 1
ATOM 8839 N N . TYR C 1 148 ? -9.779 25.939 62.892 1.00 13.43 152 TYR C N 1
ATOM 8840 C CA . TYR C 1 148 ? -10.383 24.661 62.536 1.00 13.04 152 TYR C CA 1
ATOM 8841 C C . TYR C 1 148 ? -9.383 23.821 61.753 1.00 11.82 152 TYR C C 1
ATOM 8842 O O . TYR C 1 148 ? -8.536 24.360 61.037 1.00 12.11 152 TYR C O 1
ATOM 8860 N N . VAL C 1 149 ? -9.486 22.502 61.896 1.00 10.64 153 VAL C N 1
ATOM 8861 C CA . VAL C 1 149 ? -8.781 21.571 61.023 1.00 8.74 153 VAL C CA 1
ATOM 8862 C C . VAL C 1 149 ? -9.789 20.626 60.387 1.00 9.31 153 VAL C C 1
ATOM 8863 O O . VAL C 1 149 ? -10.525 19.927 61.085 1.00 9.24 153 VAL C O 1
ATOM 8876 N N . ALA C 1 150 ? -9.827 20.626 59.059 1.00 11.59 154 ALA C N 1
ATOM 8877 C CA . ALA C 1 150 ? -10.620 19.661 58.310 1.00 14.48 154 ALA C CA 1
ATOM 8878 C C . ALA C 1 150 ? -9.768 18.433 58.034 1.00 13.26 154 ALA C C 1
ATOM 8879 O O . ALA C 1 150 ? -8.675 18.539 57.476 1.00 12.96 154 ALA C O 1
ATOM 8886 N N . VAL C 1 151 ? -10.274 17.272 58.432 1.00 11.82 155 VAL C N 1
ATOM 8887 C CA . VAL C 1 151 ? -9.538 16.025 58.302 1.00 11.55 155 VAL C CA 1
ATOM 8888 C C . VAL C 1 151 ? -10.278 15.080 57.361 1.00 11.66 155 VAL C C 1
ATOM 8889 O O . VAL C 1 151 ? -11.495 14.937 57.449 1.00 14.27 155 VAL C O 1
ATOM 8902 N N . GLU C 1 152 ? -9.537 14.439 56.463 1.00 12.44 156 GLU C N 1
ATOM 8903 C CA . GLU C 1 152 ? -10.126 13.497 55.520 1.00 12.50 156 GLU C CA 1
ATOM 8904 C C . GLU C 1 152 ? -10.622 12.246 56.253 1.00 13.88 156 GLU C C 1
ATOM 8905 O O . GLU C 1 152 ? -10.276 12.033 57.415 1.00 14.05 156 GLU C O 1
ATOM 8917 N N . PRO C 1 153 ? -11.447 11.421 55.580 1.00 16.75 157 PRO C N 1
ATOM 8918 C CA . PRO C 1 153 ? -12.021 10.220 56.201 1.00 15.62 157 PRO C CA 1
ATOM 8919 C C . PRO C 1 153 ? -10.995 9.154 56.588 1.00 15.75 157 PRO C C 1
ATOM 8920 O O . PRO C 1 153 ? -11.373 8.187 57.247 1.00 17.03 157 PRO C O 1
ATOM 8931 N N . ASP C 1 154 ? -9.738 9.309 56.180 1.00 14.54 158 ASP C N 1
ATOM 8932 C CA . ASP C 1 154 ? -8.676 8.446 56.694 1.00 14.96 158 ASP C CA 1
ATOM 8933 C C . ASP C 1 154 ? -8.249 8.942 58.077 1.00 14.14 158 ASP C C 1
ATOM 8934 O O . ASP C 1 154 ? -7.466 8.291 58.772 1.00 14.25 158 ASP C O 1
ATOM 8943 N N . PHE C 1 155 ? -8.779 10.102 58.460 1.00 14.26 159 PHE C N 1
ATOM 8944 C CA . PHE C 1 155 ? -8.554 10.688 59.778 1.00 15.06 159 PHE C CA 1
ATOM 8945 C C . PHE C 1 155 ? -7.069 10.886 60.057 1.00 13.66 159 PHE C C 1
ATOM 8946 O O . PHE C 1 155 ? -6.609 10.756 61.193 1.00 14.11 159 PHE C O 1
ATOM 8963 N N . ASN C 1 156 ? -6.333 11.216 59.001 1.00 12.72 160 ASN C N 1
ATOM 8964 C CA . ASN C 1 156 ? -4.909 11.503 59.097 1.00 12.56 160 ASN C CA 1
ATOM 8965 C C . ASN C 1 156 ? -4.540 12.668 58.184 1.00 14.67 160 ASN C C 1
ATOM 8966 O O . ASN C 1 156 ? -3.897 13.627 58.612 1.00 14.49 160 ASN C O 1
ATOM 8977 N N . THR C 1 157 ? -4.961 12.583 56.927 1.00 13.10 161 THR C N 1
ATOM 8978 C CA . THR C 1 157 ? -4.648 13.613 55.944 1.00 12.70 161 THR C CA 1
ATOM 8979 C C . THR C 1 157 ? -5.464 14.873 56.206 1.00 11.25 161 THR C C 1
ATOM 8980 O O . THR C 1 157 ? -6.675 14.812 56.415 1.00 10.95 161 THR C O 1
ATOM 8991 N N . ILE C 1 158 ? -4.785 16.015 56.195 1.00 11.44 162 ILE C N 1
ATOM 8992 C CA . ILE C 1 158 ? -5.427 17.302 56.415 1.00 9.90 162 ILE C CA 1
ATOM 8993 C C . ILE C 1 158 ? -6.079 17.813 55.132 1.00 13.12 162 ILE C C 1
ATOM 8994 O O . ILE C 1 158 ? -5.415 17.958 54.105 1.00 13.28 162 ILE C O 1
ATOM 9010 N N . LYS C 1 159 ? -7.379 18.086 55.201 1.00 15.77 163 LYS C N 1
ATOM 9011 C CA . LYS C 1 159 ? -8.109 18.656 54.071 1.00 18.10 163 LYS C CA 1
ATOM 9012 C C . LYS C 1 159 ? -7.886 20.163 54.028 1.00 16.89 163 LYS C C 1
ATOM 9013 O O . LYS C 1 159 ? -7.875 20.770 52.956 1.00 16.89 163 LYS C O 1
ATOM 9032 N N . GLY C 1 160 ? -7.707 20.759 55.203 1.00 15.15 164 GLY C N 1
ATOM 9033 C CA . GLY C 1 160 ? -7.462 22.185 55.302 1.00 14.66 164 GLY C CA 1
ATOM 9034 C C . GLY C 1 160 ? -7.367 22.674 56.734 1.00 12.94 164 GLY C C 1
ATOM 9035 O O . GLY C 1 160 ? -7.875 22.037 57.658 1.00 12.71 164 GLY C O 1
ATOM 9039 N N . VAL C 1 161 ? -6.706 23.814 56.909 1.00 13.22 165 VAL C N 1
ATOM 9040 C CA . VAL C 1 161 ? -6.589 24.461 58.210 1.00 11.22 165 VAL C CA 1
ATOM 9041 C C . VAL C 1 161 ? -6.986 25.926 58.087 1.00 11.93 165 VAL C C 1
ATOM 9042 O O . VAL C 1 161 ? -6.611 26.600 57.126 1.00 11.09 165 VAL C O 1
ATOM 9055 N N . VAL C 1 162 ? -7.757 26.401 59.061 1.00 13.15 166 VAL C N 1
ATOM 9056 C CA . VAL C 1 162 ? -8.141 27.804 59.142 1.00 14.96 166 VAL C CA 1
ATOM 9057 C C . VAL C 1 162 ? -7.968 28.316 60.564 1.00 13.14 166 VAL C C 1
ATOM 9058 O O . VAL C 1 162 ? -8.467 27.708 61.506 1.00 13.57 166 VAL C O 1
ATOM 9071 N N . VAL C 1 163 ? -7.254 29.428 60.707 1.00 15.36 167 VAL C N 1
ATOM 9072 C CA . VAL C 1 163 ? -7.210 30.175 61.963 1.00 17.55 167 VAL C CA 1
ATOM 9073 C C . VAL C 1 163 ? -7.993 31.462 61.742 1.00 16.72 167 VAL C C 1
ATOM 9074 O O . VAL C 1 163 ? -7.780 32.154 60.749 1.00 18.69 167 VAL C O 1
ATOM 9087 N N . TYR C 1 164 ? -8.903 31.770 62.662 1.00 17.25 168 TYR C N 1
ATOM 9088 C CA . TYR C 1 164 ? -9.839 32.876 62.475 1.00 17.54 168 TYR C CA 1
ATOM 9089 C C . TYR C 1 164 ? -9.824 33.890 63.616 1.00 17.73 168 TYR C C 1
ATOM 9090 O O . TYR C 1 164 ? -10.568 34.869 63.586 1.00 20.89 168 TYR C O 1
ATOM 9108 N N . GLU C 1 165 ? -8.990 33.660 64.622 1.00 17.14 169 GLU C N 1
ATOM 9109 C CA . GLU C 1 165 ? -8.953 34.551 65.774 1.00 18.29 169 GLU C CA 1
ATOM 9110 C C . GLU C 1 165 ? -7.649 34.411 66.549 1.00 16.25 169 GLU C C 1
ATOM 9111 O O . GLU C 1 165 ? -7.214 33.302 66.860 1.00 16.41 169 GLU C O 1
ATOM 9123 N N . HIS C 1 166 ? -7.031 35.547 66.854 1.00 17.97 170 HIS C N 1
ATOM 9124 C CA . HIS C 1 166 ? -5.782 35.565 67.604 1.00 18.31 170 HIS C CA 1
ATOM 9125 C C . HIS C 1 166 ? -5.496 36.959 68.148 1.00 16.81 170 HIS C C 1
ATOM 9126 O O . HIS C 1 166 ? -6.115 37.937 67.728 1.00 17.47 170 HIS C O 1
ATOM 9140 N N . GLY C 1 167 ? -4.551 37.036 69.080 1.00 14.57 171 GLY C N 1
ATOM 9141 C CA . GLY C 1 167 ? -4.145 38.299 69.669 1.00 15.57 171 GLY C CA 1
ATOM 9142 C C . GLY C 1 167 ? -2.639 38.470 69.627 1.00 17.36 171 GLY C C 1
ATOM 9143 O O . GLY C 1 167 ? -2.057 39.171 70.455 1.00 19.99 171 GLY C O 1
ATOM 9147 N N . GLU C 1 168 ? -2.008 37.817 68.659 1.00 18.27 172 GLU C N 1
ATOM 9148 C CA . GLU C 1 168 ? -0.566 37.912 68.478 1.00 16.90 172 GLU C CA 1
ATOM 9149 C C . GLU C 1 168 ? -0.193 39.275 67.905 1.00 17.42 172 GLU C C 1
ATOM 9150 O O . GLU C 1 168 ? -1.043 39.994 67.384 1.00 18.13 172 GLU C O 1
ATOM 9162 N N . THR C 1 169 ? 1.086 39.618 68.004 1.00 20.75 173 THR C N 1
ATOM 9163 C CA . THR C 1 169 ? 1.578 40.918 67.562 1.00 20.89 173 THR C CA 1
ATOM 9164 C C . THR C 1 169 ? 1.313 41.139 66.067 1.00 18.76 173 THR C C 1
ATOM 9165 O O . THR C 1 169 ? 1.800 40.372 65.235 1.00 18.36 173 THR C O 1
ATOM 9176 N N . PRO C 1 170 ? 0.531 42.182 65.722 1.00 20.65 174 PRO C N 1
ATOM 9177 C CA . PRO C 1 170 ? 0.272 42.483 64.308 1.00 21.48 174 PRO C CA 1
ATOM 9178 C C . PRO C 1 170 ? 1.546 42.713 63.503 1.00 21.32 174 PRO C C 1
ATOM 9179 O O . PRO C 1 170 ? 2.451 43.408 63.965 1.00 22.73 174 PRO C O 1
ATOM 9190 N N . GLY C 1 171 ? 1.603 42.136 62.307 1.00 21.64 175 GLY C N 1
ATOM 9191 C CA . GLY C 1 171 ? 2.771 42.239 61.451 1.00 23.54 175 GLY C CA 1
ATOM 9192 C C . GLY C 1 171 ? 3.726 41.075 61.639 1.00 24.04 175 GLY C C 1
ATOM 9193 O O . GLY C 1 171 ? 4.454 40.707 60.716 1.00 25.50 175 GLY C O 1
ATOM 9197 N N . ILE C 1 172 ? 3.718 40.494 62.838 1.00 22.47 176 ILE C N 1
ATOM 9198 C CA . ILE C 1 172 ? 4.595 39.374 63.170 1.00 19.65 176 ILE C CA 1
ATOM 9199 C C . ILE C 1 172 ? 3.796 38.078 63.315 1.00 19.02 176 ILE C C 1
ATOM 9200 O O . ILE C 1 172 ? 4.007 37.128 62.563 1.00 20.26 176 ILE C O 1
ATOM 9216 N N . GLY C 1 173 ? 2.873 38.050 64.272 1.00 14.65 177 GLY C N 1
ATOM 9217 C CA . GLY C 1 173 ? 2.173 36.828 64.623 1.00 12.67 177 GLY C CA 1
ATOM 9218 C C . GLY C 1 173 ? 0.916 36.558 63.822 1.00 13.89 177 GLY C C 1
ATOM 9219 O O . GLY C 1 173 ? 0.369 35.457 63.879 1.00 14.83 177 GLY C O 1
ATOM 9223 N N . ASP C 1 174 ? 0.454 37.549 63.069 1.00 17.09 178 ASP C N 1
ATOM 9224 C CA . ASP C 1 174 ? -0.810 37.420 62.355 1.00 17.81 178 ASP C CA 1
ATOM 9225 C C . ASP C 1 174 ? -0.656 36.675 61.030 1.00 17.88 178 ASP C C 1
ATOM 9226 O O . ASP C 1 174 ? -1.548 36.715 60.183 1.00 21.35 178 ASP C O 1
ATOM 9235 N N . PHE C 1 175 ? 0.469 35.991 60.851 1.00 16.27 179 PHE C N 1
ATOM 9236 C CA . PHE C 1 175 ? 0.663 35.155 59.672 1.00 15.30 179 PHE C CA 1
ATOM 9237 C C . PHE C 1 175 ? -0.296 33.970 59.690 1.00 15.09 179 PHE C C 1
ATOM 9238 O O . PHE C 1 175 ? -0.517 33.325 58.666 1.00 17.68 179 PHE C O 1
ATOM 9255 N N . VAL C 1 176 ? -0.841 33.670 60.865 1.00 14.45 180 VAL C N 1
ATOM 9256 C CA . VAL C 1 176 ? -1.709 32.510 61.033 1.00 13.15 180 VAL C CA 1
ATOM 9257 C C . VAL C 1 176 ? -3.017 32.624 60.248 1.00 12.93 180 VAL C C 1
ATOM 9258 O O . VAL C 1 176 ? -3.649 31.611 59.955 1.00 12.54 180 VAL C O 1
ATOM 9271 N N . THR C 1 177 ? -3.418 33.848 59.907 1.00 15.26 181 THR C N 1
ATOM 9272 C CA . THR C 1 177 ? -4.631 34.065 59.115 1.00 16.48 181 THR C CA 1
ATOM 9273 C C . THR C 1 177 ? -4.311 34.297 57.635 1.00 18.43 181 THR C C 1
ATOM 9274 O O . THR C 1 177 ? -5.190 34.661 56.852 1.00 18.75 181 THR C O 1
ATOM 9285 N N . ASP C 1 178 ? -3.051 34.087 57.262 1.00 17.74 182 ASP C N 1
ATOM 9286 C CA . ASP C 1 178 ? -2.621 34.197 55.871 1.00 18.51 182 ASP C CA 1
ATOM 9287 C C . ASP C 1 178 ? -2.950 32.910 55.119 1.00 15.46 182 ASP C C 1
ATOM 9288 O O . ASP C 1 178 ? -2.455 31.841 55.481 1.00 11.66 182 ASP C O 1
ATOM 9297 N N . PRO C 1 179 ? -3.779 33.003 54.063 1.00 18.14 183 PRO C N 1
ATOM 9298 C CA . PRO C 1 179 ? -4.110 31.781 53.322 1.00 19.38 183 PRO C CA 1
ATOM 9299 C C . PRO C 1 179 ? -2.891 31.166 52.642 1.00 20.36 183 PRO C C 1
ATOM 9300 O O . PRO C 1 179 ? -2.890 29.970 52.352 1.00 19.60 183 PRO C O 1
ATOM 9311 N N . HIS C 1 180 ? -1.868 31.979 52.396 1.00 22.12 184 HIS C N 1
ATOM 9312 C CA . HIS C 1 180 ? -0.634 31.489 51.793 1.00 22.69 184 HIS C CA 1
ATOM 9313 C C . HIS C 1 180 ? 0.071 30.514 52.723 1.00 19.15 184 HIS C C 1
ATOM 9314 O O . HIS C 1 180 ? 0.669 29.538 52.272 1.00 22.05 184 HIS C O 1
ATOM 9328 N N . TRP C 1 181 ? 0.006 30.791 54.022 1.00 17.95 185 TRP C N 1
ATOM 9329 C CA . TRP C 1 181 ? 0.628 29.928 55.018 1.00 16.57 185 TRP C CA 1
ATOM 9330 C C . TRP C 1 181 ? -0.287 28.760 55.373 1.00 14.70 185 TRP C C 1
ATOM 9331 O O . TRP C 1 181 ? 0.169 27.629 55.524 1.00 12.14 185 TRP C O 1
ATOM 9352 N N . LEU C 1 182 ? -1.579 29.042 55.501 1.00 15.48 186 LEU C N 1
ATOM 9353 C CA . LEU C 1 182 ? -2.548 28.022 55.876 1.00 14.34 186 LEU C CA 1
ATOM 9354 C C . LEU C 1 182 ? -2.655 26.939 54.809 1.00 13.56 186 LEU C C 1
ATOM 9355 O O . LEU C 1 182 ? -2.863 25.767 55.123 1.00 14.69 186 LEU C O 1
ATOM 9371 N N . SER C 1 183 ? -2.499 27.334 53.549 1.00 13.60 187 SER C N 1
ATOM 9372 C CA . SER C 1 183 ? -2.612 26.400 52.434 1.00 16.61 187 SER C CA 1
ATOM 9373 C C . SER C 1 183 ? -1.506 25.349 52.457 1.00 14.73 187 SER C C 1
ATOM 9374 O O . SER C 1 183 ? -1.642 24.284 51.856 1.00 13.69 187 SER C O 1
ATOM 9382 N N . LEU C 1 184 ? -0.414 25.649 53.153 1.00 17.82 188 LEU C N 1
ATOM 9383 C CA . LEU C 1 184 ? 0.698 24.712 53.268 1.00 17.90 188 LEU C CA 1
ATOM 9384 C C . LEU C 1 184 ? 0.292 23.441 54.008 1.00 15.63 188 LEU C C 1
ATOM 9385 O O . LEU C 1 184 ? 0.933 22.401 53.864 1.00 15.84 188 LEU C O 1
ATOM 9401 N N . TRP C 1 185 ? -0.772 23.528 54.799 1.00 13.13 189 TRP C N 1
ATOM 9402 C CA . TRP C 1 185 ? -1.202 22.408 55.630 1.00 11.68 189 TRP C CA 1
ATOM 9403 C C . TRP C 1 185 ? -1.929 21.329 54.830 1.00 13.31 189 TRP C C 1
ATOM 9404 O O . TRP C 1 185 ? -1.961 20.167 55.238 1.00 13.82 189 TRP C O 1
ATOM 9425 N N . LYS C 1 186 ? -2.515 21.713 53.699 1.00 14.86 190 LYS C N 1
ATOM 9426 C CA . LYS C 1 186 ? -3.272 20.774 52.876 1.00 16.96 190 LYS C CA 1
ATOM 9427 C C . LYS C 1 186 ? -2.411 19.595 52.434 1.00 15.91 190 LYS C C 1
ATOM 9428 O O . LYS C 1 186 ? -1.304 19.777 51.927 1.00 16.59 190 LYS C O 1
ATOM 9447 N N . GLY C 1 187 ? -2.930 18.387 52.629 1.00 16.53 191 GLY C N 1
ATOM 9448 C CA . GLY C 1 187 ? -2.256 17.179 52.188 1.00 17.03 191 GLY C CA 1
ATOM 9449 C C . GLY C 1 187 ? -1.321 16.599 53.229 1.00 14.22 191 GLY C C 1
ATOM 9450 O O . GLY C 1 187 ? -0.911 15.443 53.127 1.00 14.65 191 GLY C O 1
ATOM 9454 N N . LYS C 1 188 ? -0.974 17.402 54.229 1.00 14.04 192 LYS C N 1
ATOM 9455 C CA . LYS C 1 188 ? -0.101 16.946 55.302 1.00 13.66 192 LYS C CA 1
ATOM 9456 C C . LYS C 1 188 ? -0.819 15.897 56.142 1.00 13.71 192 LYS C C 1
ATOM 9457 O O . LYS C 1 188 ? -2.044 15.787 56.089 1.00 14.28 192 LYS C O 1
ATOM 9476 N N . GLN C 1 189 ? -0.053 15.131 56.913 1.00 14.55 193 GLN C N 1
ATOM 9477 C CA . GLN C 1 189 ? -0.610 14.064 57.738 1.00 14.15 193 GLN C CA 1
ATOM 9478 C C . GLN C 1 189 ? -0.347 14.301 59.220 1.00 11.66 193 GLN C C 1
ATOM 9479 O O . GLN C 1 189 ? 0.793 14.491 59.641 1.00 11.44 193 GLN C O 1
ATOM 9493 N N . LEU C 1 190 ? -1.421 14.276 60.004 1.00 10.93 194 LEU C N 1
ATOM 9494 C CA . LEU C 1 190 ? -1.359 14.586 61.427 1.00 11.38 194 LEU C CA 1
ATOM 9495 C C . LEU C 1 190 ? -0.555 13.570 62.233 1.00 10.77 194 LEU C C 1
ATOM 9496 O O . LEU C 1 190 ? 0.113 13.938 63.199 1.00 10.93 194 LEU C O 1
ATOM 9512 N N . PHE C 1 191 ? -0.622 12.302 61.835 1.00 11.78 195 PHE C N 1
ATOM 9513 C CA . PHE C 1 191 ? -0.044 11.213 62.620 1.00 12.65 195 PHE C CA 1
ATOM 9514 C C . PHE C 1 191 ? 1.008 10.431 61.849 1.00 13.86 195 PHE C C 1
ATOM 9515 O O . PHE C 1 191 ? 0.987 10.393 60.620 1.00 15.91 195 PHE C O 1
ATOM 9532 N N . ASP C 1 192 ? 1.919 9.795 62.582 1.00 15.57 196 ASP C N 1
ATOM 9533 C CA . ASP C 1 192 ? 2.863 8.864 61.977 1.00 20.27 196 ASP C CA 1
ATOM 9534 C C . ASP C 1 192 ? 2.202 7.496 61.814 1.00 20.90 196 ASP C C 1
ATOM 9535 O O . ASP C 1 192 ? 1.004 7.348 62.059 1.00 18.90 196 ASP C O 1
ATOM 9544 N N . ASP C 1 193 ? 2.985 6.499 61.415 1.00 25.08 197 ASP C N 1
ATOM 9545 C CA . ASP C 1 193 ? 2.451 5.165 61.163 1.00 26.22 197 ASP C CA 1
ATOM 9546 C C . ASP C 1 193 ? 1.940 4.498 62.440 1.00 27.01 197 ASP C C 1
ATOM 9547 O O . ASP C 1 193 ? 1.215 3.504 62.376 1.00 30.28 197 ASP C O 1
ATOM 9556 N N . LYS C 1 194 ? 2.303 5.057 63.592 1.00 25.79 198 LYS C N 1
ATOM 9557 C CA . LYS C 1 194 ? 1.943 4.476 64.883 1.00 29.17 198 LYS C CA 1
ATOM 9558 C C . LYS C 1 194 ? 0.875 5.293 65.610 1.00 27.55 198 LYS C C 1
ATOM 9559 O O . LYS C 1 194 ? 0.582 5.0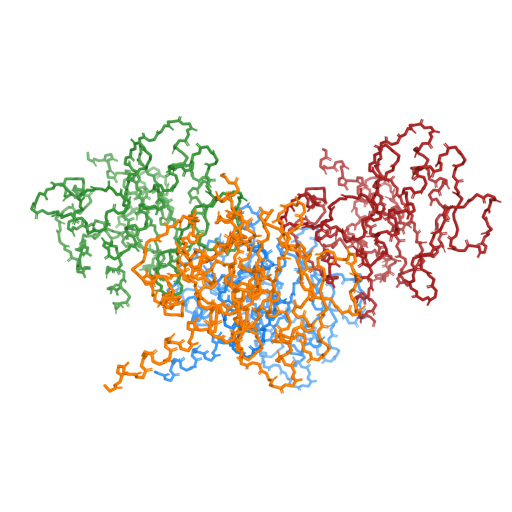43 66.780 1.00 31.17 198 LYS C O 1
ATOM 9578 N N . GLY C 1 195 ? 0.297 6.266 64.914 1.00 22.28 199 GLY C N 1
ATOM 9579 C CA . GLY C 1 195 ? -0.816 7.031 65.449 1.00 18.89 199 GLY C CA 1
ATOM 9580 C C . GLY C 1 195 ? -0.432 8.140 66.412 1.00 18.59 199 GLY C C 1
ATOM 9581 O O . GLY C 1 195 ? -1.291 8.680 67.110 1.00 19.29 199 GLY C O 1
ATOM 9585 N N . LYS C 1 196 ? 0.853 8.477 66.455 1.00 19.03 200 LYS C N 1
ATOM 9586 C CA . LYS C 1 196 ? 1.336 9.578 67.282 1.00 18.94 200 LYS C CA 1
ATOM 9587 C C . LYS C 1 196 ? 1.341 10.863 66.467 1.00 16.05 200 LYS C C 1
ATOM 9588 O O . LYS C 1 196 ? 1.748 10.860 65.307 1.00 16.02 200 LYS C O 1
ATOM 9607 N N . PHE C 1 197 ? 0.881 11.956 67.070 1.00 17.86 201 PHE C N 1
ATOM 9608 C CA . PHE C 1 197 ? 0.909 13.260 66.416 1.00 15.10 201 PHE C CA 1
ATOM 9609 C C . PHE C 1 197 ? 2.339 13.600 66.003 1.00 16.78 201 PHE C C 1
ATOM 9610 O O . PHE C 1 197 ? 3.266 13.463 66.802 1.00 19.33 201 PHE C O 1
ATOM 9627 N N . ALA C 1 198 ? 2.509 14.044 64.758 1.00 14.72 202 ALA C N 1
ATOM 9628 C CA . ALA C 1 198 ? 3.836 14.120 64.150 1.00 14.96 202 ALA C CA 1
ATOM 9629 C C . ALA C 1 198 ? 4.134 15.442 63.443 1.00 14.99 202 ALA C C 1
ATOM 9630 O O . ALA C 1 198 ? 5.256 15.651 62.983 1.00 14.52 202 ALA C O 1
ATOM 9637 N N . MET C 1 199 ? 3.146 16.328 63.344 1.00 16.54 203 MET C N 1
ATOM 9638 C CA . MET C 1 199 ? 3.353 17.601 62.656 1.00 15.55 203 MET C CA 1
ATOM 9639 C C . MET C 1 199 ? 4.399 18.455 63.373 1.00 17.75 203 MET C C 1
ATOM 9640 O O . MET C 1 199 ? 4.377 18.587 64.599 1.00 16.79 203 MET C O 1
ATOM 9654 N N . ARG C 1 200 ? 5.312 19.026 62.591 1.00 20.78 204 ARG C N 1
ATOM 9655 C CA . ARG C 1 200 ? 6.352 19.914 63.101 1.00 22.24 204 ARG C CA 1
ATOM 9656 C C . ARG C 1 200 ? 6.387 21.189 62.271 1.00 20.93 204 ARG C C 1
ATOM 9657 O O . ARG C 1 200 ? 6.115 21.157 61.069 1.00 18.31 204 ARG C O 1
ATOM 9678 N N . LEU C 1 201 ? 6.714 22.308 62.912 1.00 24.51 205 LEU C N 1
ATOM 9679 C CA . LEU C 1 201 ? 7.029 23.532 62.186 1.00 27.05 205 LEU C CA 1
ATOM 9680 C C . LEU C 1 201 ? 8.540 23.635 62.033 1.00 25.25 205 LEU C C 1
ATOM 9681 O O . LEU C 1 201 ? 9.280 23.563 63.015 1.00 27.81 205 LEU C O 1
ATOM 9697 N N . VAL C 1 202 ? 8.982 23.800 60.791 1.00 22.26 206 VAL C N 1
ATOM 9698 C CA . VAL C 1 202 ? 10.391 23.678 60.445 1.00 23.39 206 VAL C CA 1
ATOM 9699 C C . VAL C 1 202 ? 10.973 25.005 59.985 1.00 23.82 206 VAL C C 1
ATOM 9700 O O . VAL C 1 202 ? 10.323 25.773 59.275 1.00 24.27 206 VAL C O 1
ATOM 9713 N N . LYS C 1 203 ? 12.209 25.258 60.401 1.00 26.08 207 LYS C N 1
ATOM 9714 C CA . LYS C 1 203 ? 12.964 26.423 59.963 1.00 27.28 207 LYS C CA 1
ATOM 9715 C C . LYS C 1 203 ? 13.896 26.037 58.820 1.00 31.01 207 LYS C C 1
ATOM 9716 O O . LYS C 1 203 ? 14.469 24.945 58.819 1.00 32.60 207 LYS C O 1
ATOM 9735 N N . GLY C 1 204 ? 14.032 26.924 57.841 1.00 34.96 208 GLY C N 1
ATOM 9736 C CA . GLY C 1 204 ? 14.976 26.725 56.755 1.00 41.93 208 GLY C CA 1
ATOM 9737 C C . GLY C 1 204 ? 14.410 25.948 55.583 1.00 45.94 208 GLY C C 1
ATOM 9738 O O . GLY C 1 204 ? 15.150 25.287 54.851 1.00 46.75 208 GLY C O 1
ATOM 9742 N N . GLY C 1 205 ? 13.095 26.025 55.405 1.00 47.37 209 GLY C N 1
ATOM 9743 C CA . GLY C 1 205 ? 12.442 25.429 54.255 1.00 48.14 209 GLY C CA 1
ATOM 9744 C C . GLY C 1 205 ? 11.924 24.023 54.494 1.00 43.73 209 GLY C C 1
ATOM 9745 O O . GLY C 1 205 ? 12.545 23.230 55.204 1.00 44.73 209 GLY C O 1
ATOM 9749 N N . VAL C 1 206 ? 10.774 23.729 53.892 1.00 35.56 210 VAL C N 1
ATOM 9750 C CA . VAL C 1 206 ? 10.170 22.400 53.931 1.00 28.59 210 VAL C CA 1
ATOM 9751 C C . VAL C 1 206 ? 9.943 21.912 52.507 1.00 26.10 210 VAL C C 1
ATOM 9752 O O . VAL C 1 206 ? 9.570 22.688 51.624 1.00 25.27 210 VAL C O 1
ATOM 9765 N N . LYS C 1 207 ? 10.165 20.619 52.295 1.00 25.42 211 LYS C N 1
ATOM 9766 C CA . LYS C 1 207 ? 9.991 20.007 50.985 1.00 26.82 211 LYS C CA 1
ATOM 9767 C C . LYS C 1 207 ? 8.578 19.446 50.837 1.00 24.86 211 LYS C C 1
ATOM 9768 O O . LYS C 1 207 ? 7.926 19.106 51.826 1.00 22.27 211 LYS C O 1
ATOM 9787 N N . GLU C 1 208 ? 8.118 19.344 49.595 1.00 26.13 212 GLU C N 1
ATOM 9788 C CA . GLU C 1 208 ? 6.763 18.888 49.301 1.00 23.77 212 GLU C CA 1
ATOM 9789 C C . GLU C 1 208 ? 6.503 17.480 49.833 1.00 21.45 212 GLU C C 1
ATOM 9790 O O . GLU C 1 208 ? 5.381 17.152 50.218 1.00 22.09 212 GLU C O 1
ATOM 9802 N N . GLY C 1 209 ? 7.542 16.653 49.855 1.00 22.30 213 GLY C N 1
ATOM 9803 C CA . GLY C 1 209 ? 7.410 15.276 50.295 1.00 20.71 213 GLY C CA 1
ATOM 9804 C C . GLY C 1 209 ? 7.396 15.123 51.806 1.00 19.73 213 GLY C C 1
ATOM 9805 O O . GLY C 1 209 ? 7.111 14.041 52.319 1.00 19.86 213 GLY C O 1
ATOM 9809 N N . ASP C 1 210 ? 7.709 16.201 52.519 1.00 19.24 214 ASP C N 1
ATOM 9810 C CA . ASP C 1 210 ? 7.701 16.183 53.979 1.00 19.19 214 ASP C CA 1
ATOM 9811 C C . ASP C 1 210 ? 6.269 16.257 54.499 1.00 15.51 214 ASP C C 1
ATOM 9812 O O . ASP C 1 210 ? 5.740 17.341 54.744 1.00 15.70 214 ASP C O 1
ATOM 9821 N N . ILE C 1 211 ? 5.654 15.094 54.685 1.00 16.33 215 ILE C N 1
ATOM 9822 C CA . ILE C 1 211 ? 4.235 15.020 55.019 1.00 17.43 215 ILE C CA 1
ATOM 9823 C C . ILE C 1 211 ? 3.921 15.577 56.404 1.00 14.96 215 ILE C C 1
ATOM 9824 O O . ILE C 1 211 ? 2.771 15.904 56.695 1.00 15.02 215 ILE C O 1
ATOM 9840 N N . HIS C 1 212 ? 4.940 15.683 57.252 1.00 15.21 216 HIS C N 1
ATOM 9841 C CA . HIS C 1 212 ? 4.750 16.125 58.632 1.00 15.12 216 HIS C CA 1
ATOM 9842 C C . HIS C 1 212 ? 5.357 17.495 58.900 1.00 14.78 216 HIS C C 1
ATOM 9843 O O . HIS C 1 212 ? 5.464 17.913 60.053 1.00 15.93 216 HIS C O 1
ATOM 9857 N N . GLY C 1 213 ? 5.754 18.188 57.838 1.00 15.53 217 GLY C N 1
ATOM 9858 C CA . GLY C 1 213 ? 6.427 19.468 57.969 1.00 15.85 217 GLY C CA 1
ATOM 9859 C C . GLY C 1 213 ? 5.669 20.631 57.357 1.00 16.49 217 GLY C C 1
ATOM 9860 O O . GLY C 1 213 ? 5.130 20.525 56.257 1.00 15.03 217 GLY C O 1
ATOM 9864 N N . VAL C 1 214 ? 5.636 21.746 58.082 1.00 20.14 218 VAL C N 1
ATOM 9865 C CA . VAL C 1 214 ? 5.063 22.993 57.581 1.00 23.14 218 VAL C CA 1
ATOM 9866 C C . VAL C 1 214 ? 6.034 24.130 57.886 1.00 20.94 218 VAL C C 1
ATOM 9867 O O . VAL C 1 214 ? 6.585 24.207 58.983 1.00 17.53 218 VAL C O 1
ATOM 9880 N N . ASP C 1 215 ? 6.242 25.007 56.908 1.00 20.11 219 ASP C N 1
ATOM 9881 C CA . ASP C 1 215 ? 7.219 26.085 57.033 1.00 20.23 219 ASP C CA 1
ATOM 9882 C C . ASP C 1 215 ? 6.925 26.993 58.222 1.00 21.41 219 ASP C C 1
ATOM 9883 O O . ASP C 1 215 ? 5.800 27.459 58.397 1.00 22.41 219 ASP C O 1
ATOM 9892 N N . ALA C 1 216 ? 7.944 27.231 59.041 1.00 22.49 220 ALA C N 1
ATOM 9893 C CA . ALA C 1 216 ? 7.871 28.249 60.081 1.00 20.25 220 ALA C CA 1
ATOM 9894 C C . ALA C 1 216 ? 8.045 29.619 59.441 1.00 21.51 220 ALA C C 1
ATOM 9895 O O . ALA C 1 216 ? 8.703 29.744 58.408 1.00 25.16 220 ALA C O 1
ATOM 9902 N N . VAL C 1 217 ? 7.450 30.639 60.050 1.00 18.36 221 VAL C N 1
ATOM 9903 C CA . VAL C 1 217 ? 7.576 32.004 59.556 1.00 16.96 221 VAL C CA 1
ATOM 9904 C C . VAL C 1 217 ? 8.694 32.719 60.311 1.00 20.62 221 VAL C C 1
ATOM 9905 O O . VAL C 1 217 ? 8.605 32.926 61.522 1.00 22.23 221 VAL C O 1
ATOM 9918 N N . SER C 1 218 ? 9.744 33.097 59.586 1.00 23.40 222 SER C N 1
ATOM 9919 C CA . SER C 1 218 ? 10.934 33.682 60.197 1.00 25.53 222 SER C CA 1
ATOM 9920 C C . SER C 1 218 ? 10.565 34.954 60.959 1.00 22.37 222 SER C C 1
ATOM 9921 O O . SER C 1 218 ? 9.868 35.819 60.429 1.00 21.71 222 SER C O 1
ATOM 9929 N N . GLY C 1 219 ? 11.026 35.059 62.203 1.00 21.21 223 GLY C N 1
ATOM 9930 C CA . GLY C 1 219 ? 10.690 36.191 63.051 1.00 19.86 223 GLY C CA 1
ATOM 9931 C C . GLY C 1 219 ? 9.401 35.969 63.818 1.00 19.31 223 GLY C C 1
ATOM 9932 O O . GLY C 1 219 ? 9.085 36.717 64.744 1.00 17.57 223 GLY C O 1
ATOM 9936 N N . ALA C 1 220 ? 8.658 34.937 63.424 1.00 21.01 224 ALA C N 1
ATOM 9937 C CA . ALA C 1 220 ? 7.401 34.577 64.072 1.00 19.74 224 ALA C CA 1
ATOM 9938 C C . ALA C 1 220 ? 7.373 33.084 64.399 1.00 18.56 224 ALA C C 1
ATOM 9939 O O . ALA C 1 220 ? 6.383 32.397 64.148 1.00 18.99 224 ALA C O 1
ATOM 9946 N N . THR C 1 221 ? 8.468 32.592 64.966 1.00 16.68 225 THR C N 1
ATOM 9947 C CA . THR C 1 221 ? 8.626 31.171 65.249 1.00 19.77 225 THR C CA 1
ATOM 9948 C C . THR C 1 221 ? 7.798 30.710 66.444 1.00 20.28 225 THR C C 1
ATOM 9949 O O . THR C 1 221 ? 7.240 29.612 66.436 1.00 18.35 225 THR C O 1
ATOM 9959 N N . MET C 1 222 ? 7.711 31.555 67.466 1.00 20.58 226 MET C N 1
ATOM 9960 C CA A MET C 1 222 ? 7.062 31.169 68.711 0.60 21.49 226 MET C CA 1
ATOM 9961 C CA B MET C 1 222 ? 7.055 31.189 68.717 0.40 21.51 226 MET C CA 1
ATOM 9962 C C . MET C 1 222 ? 5.545 31.061 68.548 1.00 19.26 226 MET C C 1
ATOM 9963 O O . MET C 1 222 ? 4.912 30.217 69.179 1.00 17.87 226 MET C O 1
ATOM 9990 N N . THR C 1 223 ? 4.967 31.905 67.699 1.00 18.84 227 THR C N 1
ATOM 9991 C CA . THR C 1 223 ? 3.539 31.812 67.408 1.00 17.39 227 THR C CA 1
ATOM 9992 C C . THR C 1 223 ? 3.246 30.472 66.747 1.00 16.66 227 THR C C 1
ATOM 9993 O O . THR C 1 223 ? 2.263 29.807 67.070 1.00 17.63 227 THR C O 1
ATOM 10004 N N . GLY C 1 224 ? 4.114 30.086 65.819 1.00 15.51 228 GLY C N 1
ATOM 10005 C CA . GLY C 1 224 ? 3.957 28.845 65.085 1.00 15.47 228 GLY C CA 1
ATOM 10006 C C . GLY C 1 224 ? 3.993 27.615 65.973 1.00 14.03 228 GLY C C 1
ATOM 10007 O O . GLY C 1 224 ? 3.241 26.668 65.758 1.00 12.92 228 GLY C O 1
ATOM 10011 N N . ARG C 1 225 ? 4.877 27.626 66.967 1.00 17.74 229 ARG C N 1
ATOM 10012 C CA . ARG C 1 225 ? 4.992 26.513 67.907 1.00 20.25 229 ARG C CA 1
ATOM 10013 C C . ARG C 1 225 ? 3.741 26.415 68.771 1.00 17.84 229 ARG C C 1
ATOM 10014 O O . ARG C 1 225 ? 3.349 25.328 69.194 1.00 17.57 229 ARG C O 1
ATOM 10035 N N . GLY C 1 226 ? 3.125 27.562 69.036 1.00 16.20 230 GLY C N 1
ATOM 10036 C CA . GLY C 1 226 ? 1.872 27.603 69.764 1.00 15.99 230 GLY C CA 1
ATOM 10037 C C . GLY C 1 226 ? 0.762 26.938 68.973 1.00 15.19 230 GLY C C 1
ATOM 10038 O O . GLY C 1 226 ? -0.063 26.216 69.532 1.00 15.77 230 GLY C O 1
ATOM 10042 N N . VAL C 1 227 ? 0.739 27.192 67.667 1.00 14.64 231 VAL C N 1
ATOM 10043 C CA . VAL C 1 227 ? -0.198 26.530 66.766 1.00 11.22 231 VAL C CA 1
ATOM 10044 C C . VAL C 1 227 ? 0.062 25.030 66.761 1.00 11.01 231 VAL C C 1
ATOM 10045 O O . VAL C 1 227 ? -0.867 24.226 66.807 1.00 10.72 231 VAL C O 1
ATOM 10058 N N . GLN C 1 228 ? 1.338 24.669 66.693 1.00 12.65 232 GLN C N 1
ATOM 10059 C CA . GLN C 1 228 ? 1.756 23.275 66.701 1.00 16.27 232 GLN C CA 1
ATOM 10060 C C . GLN C 1 228 ? 1.305 22.573 67.980 1.00 16.28 232 GLN C C 1
ATOM 10061 O O . GLN C 1 228 ? 0.750 21.475 67.935 1.00 16.93 232 GLN C O 1
ATOM 10075 N N . ARG C 1 229 ? 1.540 23.214 69.119 1.00 13.25 233 ARG C N 1
ATOM 10076 C CA . ARG C 1 229 ? 1.158 22.637 70.400 1.00 13.84 233 ARG C CA 1
ATOM 10077 C C . ARG C 1 229 ? -0.359 22.592 70.557 1.00 13.91 233 ARG C C 1
ATOM 10078 O O . ARG C 1 229 ? -0.890 21.725 71.250 1.00 16.15 233 ARG C O 1
ATOM 10099 N N . ALA C 1 230 ? -1.054 23.522 69.909 1.00 11.17 234 ALA C N 1
ATOM 10100 C CA . ALA C 1 230 ? -2.512 23.532 69.933 1.00 10.10 234 ALA C CA 1
ATOM 10101 C C . ALA C 1 230 ? -3.056 22.297 69.231 1.00 9.76 234 ALA C C 1
ATOM 10102 O O . ALA C 1 230 ? -3.987 21.655 69.714 1.00 10.38 234 ALA C O 1
ATOM 10109 N N . MET C 1 231 ? -2.468 21.966 68.088 1.00 12.57 235 MET C N 1
ATOM 10110 C CA . MET C 1 231 ? -2.847 20.761 67.364 1.00 11.15 235 MET C CA 1
ATOM 10111 C C . MET C 1 231 ? -2.378 19.508 68.097 1.00 11.38 235 MET C C 1
ATOM 10112 O O . MET C 1 231 ? -3.080 18.498 68.118 1.00 11.94 235 MET C O 1
ATOM 10126 N N . GLU C 1 232 ? -1.192 19.579 68.695 1.00 10.98 236 GLU C N 1
ATOM 10127 C CA . GLU C 1 232 ? -0.642 18.450 69.436 1.00 12.63 236 GLU C CA 1
ATOM 10128 C C . GLU C 1 232 ? -1.588 17.997 70.542 1.00 12.64 236 GLU C C 1
ATOM 10129 O O . GLU C 1 232 ? -1.713 16.803 70.815 1.00 14.87 236 GLU C O 1
ATOM 10141 N N . PHE C 1 233 ? -2.244 18.957 71.184 1.00 11.03 237 PHE C N 1
ATOM 10142 C CA . PHE C 1 233 ? -3.177 18.646 72.255 1.00 10.06 237 PHE C CA 1
ATOM 10143 C C . PHE C 1 233 ? -4.496 18.101 71.720 1.00 9.47 237 PHE C C 1
ATOM 10144 O O . PHE C 1 233 ? -4.971 17.054 72.156 1.00 9.61 237 PHE C O 1
ATOM 10161 N N . TRP C 1 234 ? -5.086 18.821 70.773 1.00 9.74 238 TRP C N 1
ATOM 10162 C CA . TRP C 1 234 ? -6.428 18.506 70.304 1.00 9.18 238 TRP C CA 1
ATOM 10163 C C . TRP C 1 234 ? -6.474 17.273 69.415 1.00 8.94 238 TRP C C 1
ATOM 10164 O O . TRP C 1 234 ? -7.541 16.705 69.201 1.00 11.01 238 TRP C O 1
ATOM 10185 N N . PHE C 1 235 ? -5.318 16.853 68.913 1.00 11.78 239 PHE C N 1
ATOM 10186 C CA . PHE C 1 235 ? -5.217 15.595 68.178 1.00 11.66 239 PHE C CA 1
ATOM 10187 C C . PHE C 1 235 ? -4.429 14.574 68.991 1.00 14.84 239 PHE C C 1
ATOM 10188 O O . PHE C 1 235 ? -3.810 13.663 68.442 1.00 18.28 239 PHE C O 1
ATOM 10205 N N . GLY C 1 236 ? -4.468 14.741 70.309 1.00 17.45 240 GLY C N 1
ATOM 10206 C CA . GLY C 1 236 ? -3.817 13.830 71.233 1.00 16.27 240 GLY C CA 1
ATOM 10207 C C . GLY C 1 236 ? -4.835 13.050 72.043 1.00 15.40 240 GLY C C 1
ATOM 10208 O O . GLY C 1 236 ? -6.031 13.109 71.768 1.00 14.14 240 GLY C O 1
ATOM 10212 N N . VAL C 1 237 ? -4.351 12.333 73.053 1.00 16.02 241 VAL C N 1
ATOM 10213 C CA . VAL C 1 237 ? -5.185 11.454 73.868 1.00 15.88 241 VAL C CA 1
ATOM 10214 C C . VAL C 1 237 ? -6.348 12.185 74.544 1.00 15.70 241 VAL C C 1
ATOM 10215 O O . VAL C 1 237 ? -7.399 11.590 74.786 1.00 15.80 241 VAL C O 1
ATOM 10228 N N . GLU C 1 238 ? -6.158 13.467 74.848 1.00 15.27 242 GLU C N 1
ATOM 10229 C CA . GLU C 1 238 ? -7.186 14.258 75.524 1.00 13.93 242 GLU C CA 1
ATOM 10230 C C . GLU C 1 238 ? -7.963 15.148 74.552 1.00 11.99 242 GLU C C 1
ATOM 10231 O O . GLU C 1 238 ? -8.645 16.084 74.969 1.00 13.30 242 GLU C O 1
ATOM 10243 N N . GLY C 1 239 ? -7.872 14.840 73.261 1.00 14.28 243 GLY C N 1
ATOM 10244 C CA . GLY C 1 239 ? -8.548 15.611 72.231 1.00 11.49 243 GLY C CA 1
ATOM 10245 C C . GLY C 1 239 ? -9.569 14.791 71.469 1.00 12.65 243 GLY C C 1
ATOM 10246 O O . GLY C 1 239 ? -10.483 14.221 72.063 1.00 17.34 243 GLY C O 1
ATOM 10250 N N . PHE C 1 240 ? -9.403 14.724 70.151 1.00 14.72 244 PHE C N 1
ATOM 10251 C CA . PHE C 1 240 ? -10.365 14.054 69.280 1.00 13.49 244 PHE C CA 1
ATOM 10252 C C . PHE C 1 240 ? -9.942 12.637 68.901 1.00 15.44 244 PHE C C 1
ATOM 10253 O O . PHE C 1 240 ? -10.516 12.040 67.991 1.00 13.94 244 PHE C O 1
ATOM 10270 N N . GLN C 1 241 ? -8.948 12.093 69.594 1.00 17.75 245 GLN C N 1
ATOM 10271 C CA . GLN C 1 241 ? -8.447 10.763 69.259 1.00 20.04 245 GLN C CA 1
ATOM 10272 C C . GLN C 1 241 ? -9.509 9.695 69.514 1.00 19.24 245 GLN C C 1
ATOM 10273 O O . GLN C 1 241 ? -9.673 8.773 68.717 1.00 18.82 245 GLN C O 1
ATOM 10287 N N . THR C 1 242 ? -10.232 9.827 70.622 1.00 19.87 246 THR C N 1
ATOM 10288 C CA . THR C 1 242 ? -11.294 8.885 70.958 1.00 23.12 246 THR C CA 1
ATOM 10289 C C . THR C 1 242 ? -12.448 8.998 69.970 1.00 23.30 246 THR C C 1
ATOM 10290 O O . THR C 1 242 ? -13.013 7.992 69.543 1.00 24.67 246 THR C O 1
ATOM 10301 N N . PHE C 1 243 ? -12.803 10.230 69.621 1.00 21.62 247 PHE C N 1
ATOM 10302 C CA . PHE C 1 243 ? -13.890 10.473 68.682 1.00 20.21 247 PHE C CA 1
ATOM 10303 C C . PHE C 1 243 ? -13.539 9.936 67.300 1.00 20.54 247 PHE C C 1
ATOM 10304 O O . PHE C 1 243 ? -14.397 9.399 66.600 1.00 21.18 247 PHE C O 1
ATOM 10321 N N . PHE C 1 244 ? -12.277 10.076 66.909 1.00 17.98 248 PHE C N 1
ATOM 10322 C CA . PHE C 1 244 ? -11.836 9.570 65.618 1.00 19.26 248 PHE C CA 1
ATOM 10323 C C . PHE C 1 244 ? -11.830 8.046 65.614 1.00 21.81 248 PHE C C 1
ATOM 10324 O O . PHE C 1 244 ? -12.212 7.427 64.623 1.00 23.43 248 PHE C O 1
ATOM 10341 N N . ASN C 1 245 ? -11.396 7.443 66.718 1.00 25.36 249 ASN C N 1
ATOM 10342 C CA . ASN C 1 245 ? -11.422 5.988 66.847 1.00 29.75 249 ASN C CA 1
ATOM 10343 C C . ASN C 1 245 ? -12.839 5.441 66.719 1.00 27.88 249 ASN C C 1
ATOM 10344 O O . ASN C 1 245 ? -13.060 4.400 66.101 1.00 27.48 249 ASN C O 1
ATOM 10355 N N . GLN C 1 246 ? -13.790 6.152 67.316 1.00 28.50 250 GLN C N 1
ATOM 10356 C CA . GLN C 1 246 ? -15.201 5.797 67.224 1.00 30.29 250 GLN C CA 1
ATOM 10357 C C . GLN C 1 246 ? -15.684 5.787 65.776 1.00 33.03 250 GLN C C 1
ATOM 10358 O O . GLN C 1 246 ? -16.379 4.863 65.352 1.00 37.89 250 GLN C O 1
ATOM 10372 N N . LEU C 1 247 ? -15.316 6.818 65.021 1.00 30.24 251 LEU C N 1
ATOM 10373 C CA . LEU C 1 247 ? -15.756 6.945 63.635 1.00 29.60 251 LEU C CA 1
ATOM 10374 C C . LEU C 1 247 ? -15.164 5.846 62.759 1.00 33.44 251 LEU C C 1
ATOM 10375 O O . LEU C 1 247 ? -15.803 5.384 61.812 1.00 36.00 251 LEU C O 1
ATOM 10391 N N . LYS C 1 248 ? -13.940 5.435 63.073 1.00 33.79 252 LYS C N 1
ATOM 10392 C CA . LYS C 1 248 ? -13.306 4.329 62.367 1.00 37.00 252 LYS C CA 1
ATOM 10393 C C . LYS C 1 248 ? -14.089 3.046 62.604 1.00 42.30 252 LYS C C 1
ATOM 10394 O O . LYS C 1 248 ? -14.295 2.251 61.687 1.00 44.84 252 LYS C O 1
ATOM 10413 N N . ALA C 1 249 ? -14.530 2.856 63.843 1.00 45.50 253 ALA C N 1
ATOM 10414 C CA . ALA C 1 249 ? -15.304 1.678 64.209 1.00 51.58 253 ALA C CA 1
ATOM 10415 C C . ALA C 1 249 ? -16.628 1.646 63.457 1.00 50.20 253 ALA C C 1
ATOM 10416 O O . ALA C 1 249 ? -17.078 0.587 63.021 1.00 55.91 253 ALA C O 1
ATOM 10423 N N . SER C 1 250 ? -17.247 2.812 63.306 1.00 41.49 254 SER C N 1
ATOM 10424 C CA . SER C 1 250 ? -18.527 2.911 62.618 1.00 40.02 254 SER C CA 1
ATOM 10425 C C . SER C 1 250 ? -18.328 2.921 61.106 1.00 41.81 254 SER C C 1
ATOM 10426 O O . SER C 1 250 ? -17.621 2.075 60.558 1.00 44.91 254 SER C O 1
ATOM 10434 N N . LYS D 1 33 ? 15.706 39.846 32.028 1.00 47.68 37 LYS D N 1
ATOM 10435 C CA . LYS D 1 33 ? 17.014 39.382 32.477 1.00 49.86 37 LYS D CA 1
ATOM 10436 C C . LYS D 1 33 ? 17.088 37.861 32.435 1.00 49.10 37 LYS D C 1
ATOM 10437 O O . LYS D 1 33 ? 17.968 37.289 31.791 1.00 46.58 37 LYS D O 1
ATOM 10455 N N . LEU D 1 34 ? 16.162 37.212 33.134 1.00 50.65 38 LEU D N 1
ATOM 10456 C CA . LEU D 1 34 ? 16.035 35.763 33.076 1.00 50.54 38 LEU D CA 1
ATOM 10457 C C . LEU D 1 34 ? 15.793 35.344 31.633 1.00 49.21 38 LEU D C 1
ATOM 10458 O O . LEU D 1 34 ? 16.214 34.270 31.204 1.00 50.39 38 LEU D O 1
ATOM 10474 N N . ALA D 1 35 ? 15.116 36.210 30.886 1.00 46.20 39 ALA D N 1
ATOM 10475 C CA . ALA D 1 35 ? 14.867 35.976 29.472 1.00 43.85 39 ALA D CA 1
ATOM 10476 C C . ALA D 1 35 ? 16.148 36.162 28.662 1.00 38.81 39 ALA D C 1
ATOM 10477 O O . ALA D 1 35 ? 16.428 35.385 27.750 1.00 37.62 39 ALA D O 1
ATOM 10484 N N . LYS D 1 36 ? 16.916 37.198 28.996 1.00 39.45 40 LYS D N 1
ATOM 10485 C CA . LYS D 1 36 ? 18.196 37.451 28.338 1.00 42.25 40 LYS D CA 1
ATOM 10486 C C . LYS D 1 36 ? 19.119 36.256 28.525 1.00 40.42 40 LYS D C 1
ATOM 10487 O O . LYS D 1 36 ? 19.670 35.718 27.564 1.00 37.34 40 LYS D O 1
ATOM 10506 N N . LYS D 1 37 ? 19.279 35.866 29.785 1.00 43.41 41 LYS D N 1
ATOM 10507 C CA . LYS D 1 37 ? 20.096 34.723 30.170 1.00 43.16 41 LYS D CA 1
ATOM 10508 C C . LYS D 1 37 ? 19.682 33.458 29.427 1.00 37.77 41 LYS D C 1
ATOM 10509 O O . LYS D 1 37 ? 20.528 32.655 29.033 1.00 34.77 41 LYS D O 1
ATOM 10528 N N . ARG D 1 38 ? 18.377 33.286 29.241 1.00 35.44 42 ARG D N 1
ATOM 10529 C CA . ARG D 1 38 ? 17.853 32.113 28.556 1.00 32.84 42 ARG D CA 1
ATOM 10530 C C . ARG D 1 38 ? 18.271 32.113 27.088 1.00 29.81 42 ARG D C 1
ATOM 10531 O O . ARG D 1 38 ? 18.660 31.080 26.548 1.00 26.87 42 ARG D O 1
ATOM 10552 N N . ASP D 1 39 ? 18.191 33.274 26.444 1.00 28.96 43 ASP D N 1
ATOM 10553 C CA . ASP D 1 39 ? 18.604 33.398 25.049 1.00 27.15 43 ASP D CA 1
ATOM 10554 C C . ASP D 1 39 ? 20.110 33.215 24.914 1.00 25.83 43 ASP D C 1
ATOM 10555 O O . ASP D 1 39 ? 20.572 32.517 24.011 1.00 22.79 43 ASP D O 1
ATOM 10564 N N . GLU D 1 40 ? 20.867 33.849 25.806 1.00 29.98 44 GLU D N 1
ATOM 10565 C CA . GLU D 1 40 ? 22.313 33.657 25.862 1.00 31.49 44 GLU D CA 1
ATOM 10566 C C . GLU D 1 40 ? 22.639 32.172 25.885 1.00 27.59 44 GLU D C 1
ATOM 10567 O O . GLU D 1 40 ? 23.361 31.671 25.023 1.00 24.91 44 GLU D O 1
ATOM 10579 N N . LEU D 1 41 ? 22.083 31.481 26.876 1.00 26.80 45 LEU D N 1
ATOM 10580 C CA . LEU D 1 41 ? 22.279 30.046 27.044 1.00 23.87 45 LEU D CA 1
ATOM 10581 C C . LEU D 1 41 ? 22.093 29.285 25.737 1.00 22.12 45 LEU D C 1
ATOM 10582 O O . LEU D 1 41 ? 22.995 28.578 25.289 1.00 19.72 45 LEU D O 1
ATOM 10598 N N . GLN D 1 42 ? 20.922 29.442 25.127 1.00 21.83 46 GLN D N 1
ATOM 10599 C CA . GLN D 1 42 ? 20.593 28.725 23.900 1.00 20.11 46 GLN D CA 1
ATOM 10600 C C . GLN D 1 42 ? 21.601 29.028 22.796 1.00 19.82 46 GLN D C 1
ATOM 10601 O O . GLN D 1 42 ? 22.050 28.120 22.099 1.00 18.15 46 GLN D O 1
ATOM 10615 N N . ARG D 1 43 ? 21.960 30.299 22.643 1.00 20.47 47 ARG D N 1
ATOM 10616 C CA A ARG D 1 43 ? 22.967 30.682 21.661 0.49 20.14 47 ARG D CA 1
ATOM 10617 C CA B ARG D 1 43 ? 22.974 30.696 21.672 0.51 20.25 47 ARG D CA 1
ATOM 10618 C C . ARG D 1 43 ? 24.296 29.996 21.963 1.00 16.90 47 ARG D C 1
ATOM 10619 O O . ARG D 1 43 ? 24.869 29.340 21.098 1.00 15.53 47 ARG D O 1
ATOM 10660 N N . TYR D 1 44 ? 24.775 30.142 23.196 1.00 20.38 48 TYR D N 1
ATOM 10661 C CA . TYR D 1 44 ? 26.065 29.584 23.594 1.00 19.73 48 TYR D CA 1
ATOM 10662 C C . TYR D 1 44 ? 26.132 28.063 23.432 1.00 15.78 48 TYR D C 1
ATOM 10663 O O . TYR D 1 44 ? 27.150 27.531 22.989 1.00 14.65 48 TYR D O 1
ATOM 10681 N N . VAL D 1 45 ? 25.056 27.366 23.783 1.00 17.03 49 VAL D N 1
ATOM 10682 C CA . VAL D 1 45 ? 25.027 25.912 23.666 1.00 14.05 49 VAL D CA 1
ATOM 10683 C C . VAL D 1 45 ? 25.153 25.496 22.207 1.00 12.78 49 VAL D C 1
ATOM 10684 O O . VAL D 1 45 ? 25.945 24.617 21.873 1.00 14.75 49 VAL D O 1
ATOM 10697 N N . LEU D 1 46 ? 24.372 26.130 21.339 1.00 15.88 50 LEU D N 1
ATOM 10698 C CA . LEU D 1 46 ? 24.407 25.810 19.917 1.00 14.33 50 LEU D CA 1
ATOM 10699 C C . LEU D 1 46 ? 25.754 26.193 19.313 1.00 13.88 50 LEU D C 1
ATOM 10700 O O . LEU D 1 46 ? 26.280 25.488 18.453 1.00 14.85 50 LEU D O 1
ATOM 10716 N N . MET D 1 47 ? 26.309 27.311 19.774 1.00 15.06 51 MET D N 1
ATOM 10717 C CA . MET D 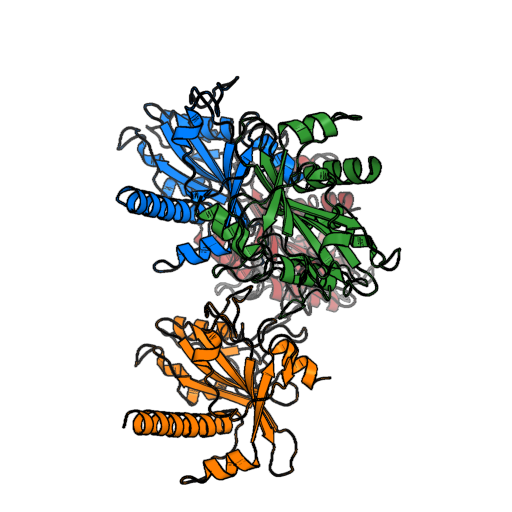1 47 ? 27.614 27.775 19.312 1.00 17.36 51 MET D CA 1
ATOM 10718 C C . MET D 1 47 ? 28.698 26.743 19.589 1.00 15.42 51 MET D C 1
ATOM 10719 O O . MET D 1 47 ? 29.509 26.432 18.718 1.00 16.94 51 MET D O 1
ATOM 10733 N N . ALA D 1 48 ? 28.710 26.219 20.810 1.00 15.19 52 ALA D N 1
ATOM 10734 C CA . ALA D 1 48 ? 29.676 25.199 21.194 1.00 13.58 52 ALA D CA 1
ATOM 10735 C C . ALA D 1 48 ? 29.466 23.924 20.384 1.00 13.88 52 ALA D C 1
ATOM 10736 O O . ALA D 1 48 ? 30.424 23.242 20.020 1.00 15.90 52 ALA D O 1
ATOM 10743 N N . ALA D 1 49 ? 28.205 23.615 20.098 1.00 13.37 53 ALA D N 1
ATOM 10744 C CA . ALA D 1 49 ? 27.848 22.413 19.352 1.00 11.20 53 ALA D CA 1
ATOM 10745 C C . ALA D 1 49 ? 28.104 22.570 17.858 1.00 12.51 53 ALA D C 1
ATOM 10746 O O . ALA D 1 49 ? 27.966 21.613 17.096 1.00 14.43 53 ALA D O 1
ATOM 10753 N N . ASP D 1 50 ? 28.467 23.782 17.450 1.00 16.49 54 ASP D N 1
ATOM 10754 C CA . ASP D 1 50 ? 28.710 24.100 16.046 1.00 19.89 54 ASP D CA 1
ATOM 10755 C C . ASP D 1 50 ? 27.437 23.924 15.219 1.00 19.72 54 ASP D C 1
ATOM 10756 O O . ASP D 1 50 ? 27.465 23.372 14.118 1.00 19.21 54 ASP D O 1
ATOM 10765 N N . VAL D 1 51 ? 26.324 24.400 15.769 1.00 19.84 55 VAL D N 1
ATOM 10766 C CA . VAL D 1 51 ? 25.043 24.417 15.071 1.00 20.05 55 VAL D CA 1
ATOM 10767 C C . VAL D 1 51 ? 24.718 25.852 14.663 1.00 18.62 55 VAL D C 1
ATOM 10768 O O . VAL D 1 51 ? 24.840 26.773 15.470 1.00 18.99 55 VAL D O 1
ATOM 10781 N N . ASN D 1 52 ? 24.317 26.040 13.410 1.00 18.77 56 ASN D N 1
ATOM 10782 C CA . ASN D 1 52 ? 23.993 27.368 12.898 1.00 19.44 56 ASN D CA 1
ATOM 10783 C C . ASN D 1 52 ? 22.823 27.997 13.659 1.00 19.18 56 ASN D C 1
ATOM 10784 O O . ASN D 1 52 ? 21.748 27.408 13.764 1.00 21.37 56 ASN D O 1
ATOM 10795 N N . LEU D 1 53 ? 23.046 29.199 14.183 1.00 19.24 57 LEU D N 1
ATOM 10796 C CA . LEU D 1 53 ? 22.044 29.893 14.988 1.00 19.20 57 LEU D CA 1
ATOM 10797 C C . LEU D 1 53 ? 20.904 30.437 14.136 1.00 21.32 57 LEU D C 1
ATOM 10798 O O . LEU D 1 53 ? 19.910 30.940 14.661 1.00 21.56 57 LEU D O 1
ATOM 10814 N N . GLY D 1 54 ? 21.056 30.342 12.821 1.00 21.25 58 GLY D N 1
ATOM 10815 C CA . GLY D 1 54 ? 20.012 30.752 11.904 1.00 23.82 58 GLY D CA 1
ATOM 10816 C C . GLY D 1 54 ? 19.807 32.252 11.883 1.00 27.40 58 GLY D C 1
ATOM 10817 O O . GLY D 1 54 ? 20.649 33.014 12.359 1.00 28.34 58 GLY D O 1
ATOM 10821 N N . GLN D 1 55 ? 18.672 32.668 11.329 1.00 29.46 59 GLN D N 1
ATOM 10822 C CA . GLN D 1 55 ? 18.359 34.080 11.160 1.00 31.03 59 GLN D CA 1
ATOM 10823 C C . GLN D 1 55 ? 17.569 34.627 12.343 1.00 31.65 59 GLN D C 1
ATOM 10824 O O . GLN D 1 55 ? 16.621 33.998 12.809 1.00 30.69 59 GLN D O 1
ATOM 10838 N N . GLY D 1 56 ? 17.968 35.803 12.819 1.00 36.27 60 GLY D N 1
ATOM 10839 C CA . GLY D 1 56 ? 17.262 36.485 13.888 1.00 39.12 60 GLY D CA 1
ATOM 10840 C C . GLY D 1 56 ? 17.064 35.638 15.131 1.00 37.52 60 GLY D C 1
ATOM 10841 O O . GLY D 1 56 ? 18.027 35.151 15.724 1.00 35.40 60 GLY D O 1
ATOM 10845 N N . ASN D 1 57 ? 15.802 35.463 15.515 1.00 37.01 61 ASN D N 1
ATOM 10846 C CA . ASN D 1 57 ? 15.449 34.717 16.718 1.00 34.88 61 ASN D CA 1
ATOM 10847 C C . ASN D 1 57 ? 15.101 33.266 16.411 1.00 33.08 61 ASN D C 1
ATOM 10848 O O . ASN D 1 57 ? 14.429 32.601 17.199 1.00 33.67 61 ASN D O 1
ATOM 10859 N N . GLU D 1 58 ? 15.561 32.776 15.266 1.00 32.89 62 GLU D N 1
ATOM 10860 C CA . GLU D 1 58 ? 15.285 31.403 14.864 1.00 29.94 62 GLU D CA 1
ATOM 10861 C C . GLU D 1 58 ? 15.958 30.411 15.808 1.00 28.28 62 GLU D C 1
ATOM 10862 O O . GLU D 1 58 ? 15.466 29.298 15.991 1.00 30.18 62 GLU D O 1
ATOM 10874 N N . PHE D 1 59 ? 17.069 30.826 16.414 1.00 25.39 63 PHE D N 1
ATOM 10875 C CA . PHE D 1 59 ? 17.863 29.945 17.269 1.00 24.61 63 PHE D CA 1
ATOM 10876 C C . PHE D 1 59 ? 17.027 29.299 18.370 1.00 23.69 63 PHE D C 1
ATOM 10877 O O . PHE D 1 59 ? 17.364 28.221 18.859 1.00 21.14 63 PHE D O 1
ATOM 10894 N N . ARG D 1 60 ? 15.943 29.961 18.764 1.00 27.20 64 ARG D N 1
ATOM 10895 C CA . ARG D 1 60 ? 15.027 29.394 19.746 1.00 27.74 64 ARG D CA 1
ATOM 10896 C C . ARG D 1 60 ? 14.385 28.122 19.198 1.00 24.99 64 ARG D C 1
ATOM 10897 O O . ARG D 1 60 ? 14.235 27.134 19.916 1.00 23.71 64 ARG D O 1
ATOM 10918 N N . ASP D 1 61 ? 14.007 28.155 17.923 1.00 25.62 65 ASP D N 1
ATOM 10919 C CA . ASP D 1 61 ? 13.414 26.995 17.268 1.00 24.91 65 ASP D CA 1
ATOM 10920 C C . ASP D 1 61 ? 14.467 25.926 17.009 1.00 21.55 65 ASP D C 1
ATOM 10921 O O . ASP D 1 61 ? 14.172 24.731 17.042 1.00 22.06 65 ASP D O 1
ATOM 10930 N N . ILE D 1 62 ? 15.694 26.363 16.750 1.00 23.00 66 ILE D N 1
ATOM 10931 C CA . ILE D 1 62 ? 16.807 25.446 16.542 1.00 21.57 66 ILE D CA 1
ATOM 10932 C C . ILE D 1 62 ? 17.034 24.635 17.812 1.00 20.37 66 ILE D C 1
ATOM 10933 O O . ILE D 1 62 ? 17.124 23.408 17.777 1.00 16.42 66 ILE D O 1
ATOM 10949 N N . PHE D 1 63 ? 17.109 25.342 18.935 1.00 22.00 67 PHE D N 1
ATOM 10950 C CA . PHE D 1 63 ? 17.346 24.727 20.235 1.00 18.79 67 PHE D CA 1
ATOM 10951 C C . PHE D 1 63 ? 16.249 23.729 20.594 1.00 17.98 67 PHE D C 1
ATOM 10952 O O . PHE D 1 63 ? 16.532 22.615 21.031 1.00 16.47 67 PHE D O 1
ATOM 10969 N N . ALA D 1 64 ? 14.997 24.131 20.400 1.00 20.21 68 ALA D N 1
ATOM 10970 C CA . ALA D 1 64 ? 13.852 23.338 20.841 1.00 21.39 68 ALA D CA 1
ATOM 10971 C C . ALA D 1 64 ? 13.764 21.987 20.136 1.00 22.63 68 ALA D C 1
ATOM 10972 O O . ALA D 1 64 ? 13.377 20.989 20.743 1.00 25.21 68 ALA D O 1
ATOM 10979 N N . LYS D 1 65 ? 14.118 21.957 18.856 1.00 22.04 69 LYS D N 1
ATOM 10980 C CA . LYS D 1 65 ? 14.053 20.727 18.077 1.00 22.09 69 LYS D CA 1
ATOM 10981 C C . LYS D 1 65 ? 15.295 19.863 18.273 1.00 22.35 69 LYS D C 1
ATOM 10982 O O . LYS D 1 65 ? 15.199 18.645 18.423 1.00 23.28 69 LYS D O 1
ATOM 11001 N N . SER D 1 66 ? 16.458 20.505 18.281 1.00 21.13 70 SER D N 1
ATOM 11002 C CA . SER D 1 66 ? 17.729 19.794 18.194 1.00 18.42 70 SER D CA 1
ATOM 11003 C C . SER D 1 66 ? 18.370 19.473 19.543 1.00 15.41 70 SER D C 1
ATOM 11004 O O . SER D 1 66 ? 19.231 18.597 19.622 1.00 14.87 70 SER D O 1
ATOM 11012 N N . VAL D 1 67 ? 17.957 20.178 20.594 1.00 17.49 71 VAL D N 1
ATOM 11013 C CA . VAL D 1 67 ? 18.616 20.067 21.894 1.00 17.16 71 VAL D CA 1
ATOM 11014 C C . VAL D 1 67 ? 17.697 19.477 22.962 1.00 17.11 71 VAL D C 1
ATOM 11015 O O . VAL D 1 67 ? 16.509 19.801 23.033 1.00 17.64 71 VAL D O 1
ATOM 11028 N N . LYS D 1 68 ? 18.275 18.599 23.778 1.00 14.76 72 LYS D N 1
ATOM 11029 C CA . LYS D 1 68 ? 17.594 17.975 24.905 1.00 13.13 72 LYS D CA 1
ATOM 11030 C C . LYS D 1 68 ? 18.300 18.350 26.208 1.00 13.86 72 LYS D C 1
ATOM 11031 O O . LYS D 1 68 ? 19.260 17.690 26.602 1.00 13.74 72 LYS D O 1
ATOM 11050 N N . PRO D 1 69 ? 17.838 19.421 26.875 1.00 14.55 73 PRO D N 1
ATOM 11051 C CA . PRO D 1 69 ? 18.431 19.798 28.164 1.00 14.80 73 PRO D CA 1
ATOM 11052 C C . PRO D 1 69 ? 18.125 18.773 29.248 1.00 14.34 73 PRO D C 1
ATOM 11053 O O . PRO D 1 69 ? 16.984 18.324 29.364 1.00 15.58 73 PRO D O 1
ATOM 11064 N N . LEU D 1 70 ? 19.140 18.416 30.027 1.00 12.68 74 LEU D N 1
ATOM 11065 C CA . LEU D 1 70 ? 19.009 17.391 31.053 1.00 12.86 74 LEU D CA 1
ATOM 11066 C C . LEU D 1 70 ? 19.682 17.815 32.344 1.00 14.66 74 LEU D C 1
ATOM 11067 O O . LEU D 1 70 ? 20.747 18.433 32.328 1.00 13.25 74 LEU D O 1
ATOM 11083 N N . LEU D 1 71 ? 19.051 17.475 33.462 1.00 14.34 75 LEU D N 1
ATOM 11084 C CA . LEU D 1 71 ? 19.652 17.665 34.772 1.00 15.63 75 LEU D CA 1
ATOM 11085 C C . LEU D 1 71 ? 20.264 16.338 35.212 1.00 13.87 75 LEU D C 1
ATOM 11086 O O . LEU D 1 71 ? 19.581 15.315 35.256 1.00 15.37 75 LEU D O 1
ATOM 11102 N N . ILE D 1 72 ? 21.554 16.369 35.528 1.00 13.59 76 ILE D N 1
ATOM 11103 C CA . ILE D 1 72 ? 22.330 15.161 35.792 1.00 13.81 76 ILE D CA 1
ATOM 11104 C C . ILE D 1 72 ? 22.840 15.131 37.222 1.00 16.68 76 ILE D C 1
ATOM 11105 O O . ILE D 1 72 ? 23.394 16.113 37.704 1.00 17.22 76 ILE D O 1
ATOM 11121 N N . ASN D 1 73 ? 22.657 13.998 37.892 1.00 16.46 77 ASN D N 1
ATOM 11122 C CA . ASN D 1 73 ? 23.331 13.746 39.158 1.00 16.30 77 ASN D CA 1
ATOM 11123 C C . ASN D 1 73 ? 24.783 13.362 38.898 1.00 15.71 77 ASN D C 1
ATOM 11124 O O . ASN D 1 73 ? 25.059 12.333 38.288 1.00 15.82 77 ASN D O 1
ATOM 11135 N N . LEU D 1 74 ? 25.710 14.188 39.368 1.00 16.94 78 LEU D N 1
ATOM 11136 C CA . LEU D 1 74 ? 27.116 14.017 39.028 1.00 15.78 78 LEU D CA 1
ATOM 11137 C C . LEU D 1 74 ? 27.731 12.776 39.669 1.00 16.75 78 LEU D C 1
ATOM 11138 O O . LEU D 1 74 ? 28.559 12.104 39.056 1.00 17.36 78 LEU D O 1
ATOM 11154 N N . ASP D 1 75 ? 27.330 12.471 40.897 1.00 18.36 79 ASP D N 1
ATOM 11155 C CA . ASP D 1 75 ? 27.897 11.334 41.614 1.00 22.38 79 ASP D CA 1
ATOM 11156 C C . ASP D 1 75 ? 27.538 10.003 40.955 1.00 22.73 79 ASP D C 1
ATOM 11157 O O . ASP D 1 75 ? 28.357 9.084 40.917 1.00 22.45 79 ASP D O 1
ATOM 11166 N N . THR D 1 76 ? 26.320 9.908 40.431 1.00 23.77 80 THR D N 1
ATOM 11167 C CA . THR D 1 76 ? 25.834 8.669 39.833 1.00 24.22 80 THR D CA 1
ATOM 11168 C C . THR D 1 76 ? 25.819 8.735 38.308 1.00 23.34 80 THR D C 1
ATOM 11169 O O . THR D 1 76 ? 25.945 7.714 37.632 1.00 25.64 80 THR D O 1
ATOM 11180 N N . GLY D 1 77 ? 25.666 9.941 37.771 1.00 19.54 81 GLY D N 1
ATOM 11181 C CA . GLY D 1 77 ? 25.564 10.133 36.336 1.00 19.61 81 GLY D CA 1
ATOM 11182 C C . GLY D 1 77 ? 24.146 9.943 35.824 1.00 21.05 81 GLY D C 1
ATOM 11183 O O . GLY D 1 77 ? 23.911 9.928 34.613 1.00 20.89 81 GLY D O 1
ATOM 11187 N N . LYS D 1 78 ? 23.199 9.800 36.749 1.00 23.01 82 LYS D N 1
ATOM 11188 C CA . LYS D 1 78 ? 21.797 9.563 36.407 1.00 23.86 82 LYS D CA 1
ATOM 11189 C C . LYS D 1 78 ? 21.029 10.864 36.189 1.00 17.69 82 LYS D C 1
ATOM 11190 O O . LYS D 1 78 ? 21.387 11.909 36.731 1.00 15.28 82 LYS D O 1
ATOM 11209 N N . VAL D 1 79 ? 19.958 10.781 35.407 1.00 16.89 83 VAL D N 1
ATOM 11210 C CA . VAL D 1 79 ? 19.135 11.945 35.104 1.00 17.92 83 VAL D CA 1
ATOM 11211 C C . VAL D 1 79 ? 18.209 12.273 36.272 1.00 19.20 83 VAL D C 1
ATOM 11212 O O . VAL D 1 79 ? 17.518 11.397 36.793 1.00 21.36 83 VAL D O 1
ATOM 11225 N N . ASP D 1 80 ? 18.213 13.540 36.681 1.00 19.75 84 ASP D N 1
ATOM 11226 C CA . ASP D 1 80 ? 17.299 14.037 37.706 1.00 22.45 84 ASP D CA 1
ATOM 11227 C C . ASP D 1 80 ? 16.184 14.863 37.072 1.00 26.83 84 ASP D C 1
ATOM 11228 O O . ASP D 1 80 ? 16.375 15.488 36.029 1.00 28.20 84 ASP D O 1
ATOM 11237 N N . SER D 1 81 ? 15.024 14.867 37.718 1.00 32.28 85 SER D N 1
ATOM 11238 C CA . SER D 1 81 ? 13.843 15.535 37.190 1.00 31.51 85 SER D CA 1
ATOM 11239 C C . SER D 1 81 ? 13.745 16.968 37.698 1.00 30.23 85 SER D C 1
ATOM 11240 O O . SER D 1 81 ? 13.991 17.238 38.873 1.00 34.28 85 SER D O 1
ATOM 11248 N N . ASP D 1 82 ? 13.381 17.883 36.805 1.00 25.43 86 ASP D N 1
ATOM 11249 C CA . ASP D 1 82 ? 13.124 19.267 37.180 1.00 23.19 86 ASP D CA 1
ATOM 11250 C C . ASP D 1 82 ? 12.017 19.826 36.299 1.00 22.49 86 ASP D C 1
ATOM 11251 O O . ASP D 1 82 ? 11.969 19.548 35.101 1.00 18.52 86 ASP D O 1
ATOM 11260 N N . ALA D 1 83 ? 11.123 20.602 36.902 1.00 22.95 87 ALA D N 1
ATOM 11261 C CA . ALA D 1 83 ? 10.013 21.204 36.174 1.00 22.68 87 ALA D CA 1
ATOM 11262 C C . ALA D 1 83 ? 10.521 22.204 35.138 1.00 22.07 87 ALA D C 1
ATOM 11263 O O . ALA D 1 83 ? 9.980 22.296 34.036 1.00 21.70 87 ALA D O 1
ATOM 11270 N N . ASN D 1 84 ? 11.564 22.944 35.503 1.00 23.73 88 ASN D N 1
ATOM 11271 C CA . ASN D 1 84 ? 12.188 23.915 34.609 1.00 25.72 88 ASN D CA 1
ATOM 11272 C C . ASN D 1 84 ? 13.701 23.734 34.574 1.00 22.27 88 ASN D C 1
ATOM 11273 O O . ASN D 1 84 ? 14.428 24.326 35.372 1.00 22.48 88 ASN D O 1
ATOM 11284 N N . VAL D 1 85 ? 14.167 22.909 33.643 1.00 20.16 89 VAL D N 1
ATOM 11285 C CA . VAL D 1 85 ? 15.590 22.616 33.520 1.00 20.43 89 VAL D CA 1
ATOM 11286 C C . VAL D 1 85 ? 16.361 23.839 33.024 1.00 19.18 89 VAL D C 1
ATOM 11287 O O . VAL D 1 85 ? 17.410 24.175 33.568 1.00 18.75 89 VAL D O 1
ATOM 11300 N N . LEU D 1 86 ? 15.837 24.508 32.001 1.00 20.95 90 LEU D N 1
ATOM 11301 C CA . LEU D 1 86 ? 16.526 25.649 31.405 1.00 21.60 90 LEU D CA 1
ATOM 11302 C C . LEU D 1 86 ? 16.697 26.806 32.385 1.00 24.56 90 LEU D C 1
ATOM 11303 O O . LEU D 1 86 ? 17.606 27.622 32.231 1.00 28.40 90 LEU D O 1
ATOM 11319 N N . ASP D 1 87 ? 15.824 26.875 33.385 1.00 23.60 91 ASP D N 1
ATOM 11320 C CA . ASP D 1 87 ? 15.860 27.961 34.358 1.00 24.19 91 ASP D CA 1
ATOM 11321 C C . ASP D 1 87 ? 16.436 27.488 35.689 1.00 25.61 91 ASP D C 1
ATOM 11322 O O . ASP D 1 87 ? 16.348 28.188 36.697 1.00 30.86 91 ASP D O 1
ATOM 11331 N N . PHE D 1 88 ? 17.021 26.293 35.687 1.00 22.88 92 PHE D N 1
ATOM 11332 C CA . PHE D 1 88 ? 17.682 25.758 36.872 1.00 21.14 92 PHE D CA 1
ATOM 11333 C C . PHE D 1 88 ? 18.845 26.665 37.270 1.00 22.48 92 PHE D C 1
ATOM 11334 O O . PHE D 1 88 ? 19.712 26.964 36.450 1.00 22.46 92 PHE D O 1
ATOM 11351 N N . ASP D 1 89 ? 18.848 27.116 38.523 1.00 24.44 93 ASP D N 1
ATOM 11352 C CA . ASP D 1 89 ? 19.876 28.038 39.011 1.00 24.89 93 ASP D CA 1
ATOM 11353 C C . ASP D 1 89 ? 21.123 27.281 39.455 1.00 22.94 93 ASP D C 1
ATOM 11354 O O . ASP D 1 89 ? 21.211 26.815 40.592 1.00 21.24 93 ASP D O 1
ATOM 11363 N N . GLU D 1 90 ? 22.088 27.178 38.546 1.00 23.86 94 GLU D N 1
ATOM 11364 C CA . GLU D 1 90 ? 23.345 26.486 38.807 1.00 24.45 94 GLU D CA 1
ATOM 11365 C C . GLU D 1 90 ? 24.101 27.110 39.972 1.00 22.59 94 GLU D C 1
ATOM 11366 O O . GLU D 1 90 ? 24.697 26.411 40.791 1.00 21.56 94 GLU D O 1
ATOM 11378 N N . ARG D 1 91 ? 24.071 28.437 40.030 1.00 23.66 95 ARG D N 1
ATOM 11379 C CA A ARG D 1 91 ? 24.804 29.179 41.047 0.86 24.18 95 ARG D CA 1
ATOM 11380 C CA B ARG D 1 91 ? 24.794 29.185 41.051 0.14 24.44 95 ARG D CA 1
ATOM 11381 C C . ARG D 1 91 ? 24.218 28.930 42.436 1.00 25.51 95 ARG D C 1
ATOM 11382 O O . ARG D 1 91 ? 24.951 28.666 43.388 1.00 27.27 95 ARG D O 1
ATOM 11423 N N . MET D 1 92 ? 22.897 29.023 42.539 1.00 24.72 96 MET D N 1
ATOM 11424 C CA . MET D 1 92 ? 22.198 28.811 43.801 1.00 29.22 96 MET D CA 1
ATOM 11425 C C . MET D 1 92 ? 22.365 27.373 44.283 1.00 26.87 96 MET D C 1
ATOM 11426 O O . MET D 1 92 ? 22.443 27.115 45.483 1.00 29.64 96 MET D O 1
ATOM 11440 N N . ALA D 1 93 ? 22.425 26.441 43.337 1.00 23.37 97 ALA D N 1
ATOM 11441 C CA . ALA D 1 93 ? 22.507 25.021 43.660 1.00 21.42 97 ALA D CA 1
ATOM 11442 C C . ALA D 1 93 ? 23.885 24.641 44.188 1.00 21.75 97 ALA D C 1
ATOM 11443 O O . ALA D 1 93 ? 24.022 23.693 44.959 1.00 21.77 97 ALA D O 1
ATOM 11450 N N . ALA D 1 94 ? 24.903 25.381 43.764 1.00 24.91 98 ALA D N 1
ATOM 11451 C CA . ALA D 1 94 ? 26.274 25.099 44.167 1.00 25.30 98 ALA D CA 1
ATOM 11452 C C . ALA D 1 94 ? 26.537 25.509 45.614 1.00 26.60 98 ALA D C 1
ATOM 11453 O O . ALA D 1 94 ? 27.370 24.910 46.292 1.00 27.96 98 ALA D O 1
ATOM 11460 N N . ILE D 1 95 ? 25.816 26.524 46.083 1.00 27.92 99 ILE D N 1
ATOM 11461 C CA . ILE D 1 95 ? 26.063 27.108 47.400 1.00 30.56 99 ILE D CA 1
ATOM 11462 C C . ILE D 1 95 ? 25.080 26.607 48.458 1.00 35.88 99 ILE D C 1
ATOM 11463 O O . ILE D 1 95 ? 25.347 26.715 49.654 1.00 38.65 99 ILE D O 1
ATOM 11479 N N . ASN D 1 96 ? 23.949 26.063 48.021 1.00 33.90 100 ASN D N 1
ATOM 11480 C CA . ASN D 1 96 ? 22.957 25.529 48.949 1.00 35.58 100 ASN D CA 1
ATOM 11481 C C . ASN D 1 96 ? 23.460 24.232 49.591 1.00 33.57 100 ASN D C 1
ATOM 11482 O O . ASN D 1 96 ? 23.697 23.249 48.883 1.00 31.49 100 ASN D O 1
ATOM 11493 N N . PRO D 1 97 ? 23.631 24.224 50.930 1.00 33.85 101 PRO D N 1
ATOM 11494 C CA . PRO D 1 97 ? 24.197 23.055 51.622 1.00 34.46 101 PRO D CA 1
ATOM 11495 C C . PRO D 1 97 ? 23.469 21.739 51.361 1.00 35.89 101 PRO D C 1
ATOM 11496 O O . PRO D 1 97 ? 24.084 20.676 51.459 1.00 33.40 101 PRO D O 1
ATOM 11507 N N . GLU D 1 98 ? 22.181 21.812 51.045 1.00 41.35 102 GLU D N 1
ATOM 11508 C CA . GLU D 1 98 ? 21.369 20.614 50.856 1.00 45.36 102 GLU D CA 1
ATOM 11509 C C . GLU D 1 98 ? 21.456 20.063 49.436 1.00 39.65 102 GLU D C 1
ATOM 11510 O O . GLU D 1 98 ? 20.916 18.993 49.149 1.00 42.47 102 GLU D O 1
ATOM 11522 N N . THR D 1 99 ? 22.132 20.790 48.551 1.00 30.62 103 THR D N 1
ATOM 11523 C CA . THR D 1 99 ? 22.274 20.363 47.163 1.00 26.89 103 THR D CA 1
ATOM 11524 C C . THR D 1 99 ? 23.700 20.568 46.664 1.00 25.33 103 THR D C 1
ATOM 11525 O O . THR D 1 99 ? 23.924 20.795 45.474 1.00 24.30 103 THR D O 1
ATOM 11536 N N . SER D 1 100 ? 24.662 20.482 47.577 1.00 25.18 104 SER D N 1
ATOM 11537 C CA . SER D 1 100 ? 26.064 20.678 47.229 1.00 23.64 104 SER D CA 1
ATOM 11538 C C . SER D 1 100 ? 26.988 19.959 48.204 1.00 23.83 104 SER D C 1
ATOM 11539 O O . SER D 1 100 ? 26.553 19.475 49.249 1.00 27.49 104 SER D O 1
ATOM 11547 N N . SER D 1 101 ? 28.268 19.896 47.853 1.00 22.22 105 SER D N 1
ATOM 11548 C CA . SER D 1 101 ? 29.274 19.273 48.705 1.00 21.51 105 SER D CA 1
ATOM 11549 C C . SER D 1 101 ? 30.646 19.881 48.434 1.00 20.48 105 SER D C 1
ATOM 11550 O O . SER D 1 101 ? 30.828 20.617 47.465 1.00 18.38 105 SER D O 1
ATOM 11558 N N . THR D 1 102 ? 31.606 19.571 49.300 1.00 21.74 106 THR D N 1
ATOM 11559 C CA . THR D 1 102 ? 32.963 20.077 49.158 1.00 22.88 106 THR D CA 1
ATOM 11560 C C . THR D 1 102 ? 33.806 19.108 48.329 1.00 19.91 106 THR D C 1
ATOM 11561 O O . THR D 1 102 ? 33.901 17.926 48.668 1.00 19.91 106 THR D O 1
ATOM 11572 N N . PRO D 1 103 ? 34.408 19.598 47.229 1.00 20.41 107 PRO D N 1
ATOM 11573 C CA . PRO D 1 103 ? 35.262 18.721 46.419 1.00 20.15 107 PRO D CA 1
ATOM 11574 C C . PRO D 1 103 ? 36.427 18.128 47.205 1.00 22.80 107 PRO D C 1
ATOM 11575 O O . PRO D 1 103 ? 37.039 18.821 48.018 1.00 25.07 107 PRO D O 1
ATOM 11586 N N . LYS D 1 104 ? 36.721 16.855 46.963 1.00 23.02 108 LYS D N 1
ATOM 11587 C CA . LYS D 1 104 ? 37.860 16.196 47.588 1.00 26.74 108 LYS D CA 1
ATOM 11588 C C . LYS D 1 104 ? 39.158 16.856 47.134 1.00 27.55 108 LYS D C 1
ATOM 11589 O O . LYS D 1 104 ? 39.929 17.367 47.949 1.00 29.30 108 LYS D O 1
ATOM 11608 N N . LYS D 1 105 ? 39.390 16.829 45.825 1.00 24.98 109 LYS D N 1
ATOM 11609 C CA . LYS D 1 105 ? 40.509 17.532 45.212 1.00 23.59 109 LYS D CA 1
ATOM 11610 C C . LYS D 1 105 ? 39.967 18.716 44.421 1.00 19.15 109 LYS D C 1
ATOM 11611 O O . LYS D 1 105 ? 39.597 18.583 43.255 1.00 20.69 109 LYS D O 1
ATOM 11630 N N . ASP D 1 106 ? 39.912 19.871 45.076 1.00 18.26 110 ASP D N 1
ATOM 11631 C CA . ASP D 1 106 ? 39.314 21.069 44.497 1.00 18.47 110 ASP D CA 1
ATOM 11632 C C . ASP D 1 106 ? 40.291 21.766 43.548 1.00 17.69 110 ASP D C 1
ATOM 11633 O O . ASP D 1 106 ? 40.777 22.861 43.831 1.00 17.92 110 ASP D O 1
ATOM 11642 N N . ILE D 1 107 ? 40.563 21.119 42.418 1.00 18.10 111 ILE D N 1
ATOM 11643 C CA . ILE D 1 107 ? 41.543 21.604 41.451 1.00 16.29 111 ILE D CA 1
ATOM 11644 C C . ILE D 1 107 ? 41.140 22.962 40.878 1.00 15.11 111 ILE D C 1
ATOM 11645 O O . ILE D 1 107 ? 41.993 23.810 40.616 1.00 15.58 111 ILE D O 1
ATOM 11661 N N . ALA D 1 108 ? 39.839 23.162 40.692 1.00 16.30 112 ALA D N 1
ATOM 11662 C CA . ALA D 1 108 ? 39.324 24.392 40.096 1.00 14.81 112 ALA D CA 1
ATOM 11663 C C . ALA D 1 108 ? 39.108 25.485 41.140 1.00 17.05 112 ALA D C 1
ATOM 11664 O O . ALA D 1 108 ? 38.738 26.608 40.797 1.00 17.28 112 ALA D O 1
ATOM 11671 N N . LYS D 1 109 ? 39.339 25.150 42.407 1.00 18.15 113 LYS D N 1
ATOM 11672 C CA . LYS D 1 109 ? 39.184 26.102 43.504 1.00 18.73 113 LYS D CA 1
ATOM 11673 C C . LYS D 1 109 ? 37.783 26.710 43.516 1.00 17.22 113 LYS D C 1
ATOM 11674 O O . LYS D 1 109 ? 37.625 27.927 43.610 1.00 17.48 113 LYS D O 1
ATOM 11693 N N . ILE D 1 110 ? 36.772 25.851 43.415 1.00 15.22 114 ILE D N 1
ATOM 11694 C CA . ILE D 1 110 ? 35.379 26.290 43.423 1.00 14.84 114 ILE D CA 1
ATOM 11695 C C . ILE D 1 110 ? 34.765 26.183 44.815 1.00 16.88 114 ILE D C 1
ATOM 11696 O O . ILE D 1 110 ? 33.645 26.645 45.039 1.00 19.77 114 ILE D O 1
ATOM 11712 N N . LYS D 1 111 ? 35.487 25.541 45.731 1.00 15.10 115 LYS D N 1
ATOM 11713 C CA . LYS D 1 111 ? 35.123 25.485 47.150 1.00 17.63 115 LYS D CA 1
ATOM 11714 C C . LYS D 1 111 ? 33.894 24.617 47.432 1.00 19.24 115 LYS D C 1
ATOM 11715 O O . LYS D 1 111 ? 33.874 23.874 48.414 1.00 21.16 115 LYS D O 1
ATOM 11734 N N . THR D 1 112 ? 32.867 24.730 46.594 1.00 19.27 116 THR D N 1
ATOM 11735 C CA A THR D 1 112 ? 31.666 23.913 46.728 0.76 21.64 116 THR D CA 1
ATOM 11736 C CA B THR D 1 112 ? 31.677 23.900 46.727 0.24 21.15 116 THR D CA 1
ATOM 11737 C C . THR D 1 112 ? 31.153 23.510 45.348 1.00 19.27 116 THR D C 1
ATOM 11738 O O . THR D 1 112 ? 31.147 24.323 44.424 1.00 19.78 116 THR D O 1
ATOM 11759 N N . ARG D 1 113 ? 30.735 22.253 45.214 1.00 20.35 117 ARG D N 1
ATOM 11760 C CA . ARG D 1 113 ? 30.199 21.743 43.954 1.00 18.39 117 ARG D CA 1
ATOM 11761 C C . ARG D 1 113 ? 28.746 21.320 44.117 1.00 17.57 117 ARG D C 1
ATOM 11762 O O . ARG D 1 113 ? 28.395 20.622 45.068 1.00 18.23 117 ARG D O 1
ATOM 11783 N N . ALA D 1 114 ? 27.906 21.742 43.179 1.00 16.24 118 ALA D N 1
ATOM 11784 C CA . ALA D 1 114 ? 26.513 21.322 43.159 1.00 16.13 118 ALA D CA 1
ATOM 11785 C C . ALA D 1 114 ? 26.426 19.817 42.935 1.00 16.71 118 ALA D C 1
ATOM 11786 O O . ALA D 1 114 ? 27.269 19.232 42.257 1.00 16.07 118 ALA D O 1
ATOM 11793 N N . ASN D 1 115 ? 25.406 19.192 43.511 1.00 18.32 119 ASN D N 1
ATOM 11794 C CA . ASN D 1 115 ? 25.181 17.769 43.304 1.00 18.65 119 ASN D CA 1
ATOM 11795 C C . ASN D 1 115 ? 24.797 17.489 41.857 1.00 16.97 119 ASN D C 1
ATOM 11796 O O . ASN D 1 115 ? 25.192 16.469 41.289 1.00 15.60 119 ASN D O 1
ATOM 11807 N N . ASP D 1 116 ? 24.029 18.406 41.273 1.00 18.35 120 ASP D N 1
ATOM 11808 C CA . ASP D 1 116 ? 23.521 18.245 39.914 1.00 17.08 120 ASP D CA 1
ATOM 11809 C C . ASP D 1 116 ? 24.164 19.232 38.947 1.00 14.11 120 ASP D C 1
ATOM 11810 O O . ASP D 1 116 ? 24.624 20.301 39.349 1.00 17.72 120 ASP D O 1
ATOM 11819 N N . ALA D 1 117 ? 24.182 18.861 37.671 1.00 14.15 121 ALA D N 1
ATOM 11820 C CA . ALA D 1 117 ? 24.685 19.725 36.611 1.00 12.76 121 ALA D CA 1
ATOM 11821 C C . ALA D 1 117 ? 23.772 19.646 35.397 1.00 12.69 121 ALA D C 1
ATOM 11822 O O . ALA D 1 117 ? 23.350 18.561 35.000 1.00 13.12 121 ALA D O 1
ATOM 11829 N N . ARG D 1 118 ? 23.464 20.799 34.815 1.00 13.40 122 ARG D N 1
ATOM 11830 C CA . ARG D 1 118 ? 22.636 20.846 33.618 1.00 12.77 122 ARG D CA 1
ATOM 11831 C C . ARG D 1 118 ? 23.489 20.642 32.377 1.00 12.67 122 ARG D C 1
ATOM 11832 O O . ARG D 1 118 ? 24.435 21.391 32.142 1.00 9.28 122 ARG D O 1
ATOM 11853 N N . VAL D 1 119 ? 23.138 19.627 31.592 1.00 14.58 123 VAL D N 1
ATOM 11854 C CA . VAL D 1 119 ? 23.836 19.324 30.349 1.00 11.68 123 VAL D CA 1
ATOM 11855 C C . VAL D 1 119 ? 22.850 19.360 29.188 1.00 9.15 123 VAL D C 1
ATOM 11856 O O . VAL D 1 119 ? 21.647 19.530 29.394 1.00 9.77 123 VAL D O 1
ATOM 11869 N N . PHE D 1 120 ? 23.366 19.201 27.973 1.00 8.81 124 PHE D N 1
ATOM 11870 C CA . PHE D 1 120 ? 22.544 19.274 26.769 1.00 10.60 124 PHE D CA 1
ATOM 11871 C C . PHE D 1 120 ? 22.974 18.239 25.737 1.00 10.12 124 PHE D C 1
ATOM 11872 O O . PHE D 1 120 ? 24.119 18.241 25.292 1.00 11.69 124 PHE D O 1
ATOM 11889 N N . LYS D 1 121 ? 22.055 17.353 25.366 1.00 10.60 125 LYS D N 1
ATOM 11890 C CA . LYS D 1 121 ? 22.293 16.421 24.270 1.00 10.73 125 LYS D CA 1
ATOM 11891 C C . LYS D 1 121 ? 21.864 17.069 22.960 1.00 12.28 125 LYS D C 1
ATOM 11892 O O . LYS D 1 121 ? 20.725 17.515 22.829 1.00 13.42 125 LYS D O 1
ATOM 11911 N N . VAL D 1 122 ? 22.783 17.118 21.998 1.00 13.56 126 VAL D N 1
ATOM 11912 C CA . VAL D 1 122 ? 22.537 17.777 20.718 1.00 13.75 126 VAL D CA 1
ATOM 11913 C C . VAL D 1 122 ? 22.470 16.754 19.589 1.00 13.65 126 VAL D C 1
ATOM 11914 O O . VAL D 1 122 ? 23.342 15.891 19.471 1.00 12.07 126 VAL D O 1
ATOM 11927 N N . PHE D 1 123 ? 21.441 16.870 18.755 1.00 12.58 127 PHE D N 1
ATOM 11928 C CA . PHE D 1 123 ? 21.197 15.913 17.681 1.00 11.61 127 PHE D CA 1
ATOM 11929 C C . PHE D 1 123 ? 21.196 16.608 16.322 1.00 12.77 127 PHE D C 1
ATOM 11930 O O . PHE D 1 123 ? 20.798 17.767 16.211 1.00 14.16 127 PHE D O 1
ATOM 11947 N N . ASP D 1 124 ? 21.655 15.902 15.293 1.00 14.42 128 ASP D N 1
ATOM 11948 C CA . ASP D 1 124 ? 21.591 16.425 13.934 1.00 16.00 128 ASP D CA 1
ATOM 11949 C C . ASP D 1 124 ? 20.170 16.259 13.396 1.00 16.28 128 ASP D C 1
ATOM 11950 O O . ASP D 1 124 ? 19.296 15.738 14.089 1.00 15.42 128 ASP D O 1
ATOM 11959 N N . ASP D 1 125 ? 19.943 16.698 12.162 1.00 20.77 129 ASP D N 1
ATOM 11960 C CA . ASP D 1 125 ? 18.603 16.684 11.579 1.00 21.35 129 ASP D CA 1
ATOM 11961 C C . ASP D 1 125 ? 18.064 15.273 11.355 1.00 19.57 129 ASP D C 1
ATOM 11962 O O . ASP D 1 125 ? 16.860 15.089 11.183 1.00 20.42 129 ASP D O 1
ATOM 11971 N N . SER D 1 126 ? 18.952 14.284 11.345 1.00 20.29 130 SER D N 1
ATOM 11972 C CA . SER D 1 126 ? 18.541 12.894 11.169 1.00 17.94 130 SER D CA 1
ATOM 11973 C C . SER D 1 126 ? 18.097 12.276 12.493 1.00 18.07 130 SER D C 1
ATOM 11974 O O . SER D 1 126 ? 17.503 11.197 12.512 1.00 19.96 130 SER D O 1
ATOM 11982 N N . GLY D 1 127 ? 18.390 12.963 13.593 1.00 19.11 131 GLY D N 1
ATOM 11983 C CA . GLY D 1 127 ? 18.005 12.507 14.919 1.00 17.63 131 GLY D CA 1
ATOM 11984 C C . GLY D 1 127 ? 19.114 11.762 15.637 1.00 15.56 131 GLY D C 1
ATOM 11985 O O . GLY D 1 127 ? 18.886 11.132 16.672 1.00 15.28 131 GLY D O 1
ATOM 11989 N N . LYS D 1 128 ? 20.319 11.843 15.086 1.00 14.28 132 LYS D N 1
ATOM 11990 C CA . LYS D 1 128 ? 21.477 11.154 15.637 1.00 11.89 132 LYS D CA 1
ATOM 11991 C C . LYS D 1 128 ? 22.266 12.093 16.545 1.00 11.12 132 LYS D C 1
ATOM 11992 O O . LYS D 1 128 ? 22.405 13.277 16.243 1.00 13.47 132 LYS D O 1
ATOM 12011 N N . LEU D 1 129 ? 22.772 11.566 17.658 1.00 11.77 133 LEU D N 1
ATOM 12012 C CA . LEU D 1 129 ? 23.522 12.371 18.620 1.00 11.06 133 LEU D CA 1
ATOM 12013 C C . LEU D 1 129 ? 24.761 13.006 17.987 1.00 13.18 133 LEU D C 1
ATOM 12014 O O . LEU D 1 129 ? 25.632 12.309 17.464 1.00 15.90 133 LEU D O 1
ATOM 12030 N N . SER D 1 130 ? 24.830 14.333 18.052 1.00 13.43 134 SER D N 1
ATOM 12031 C CA . SER D 1 130 ? 25.918 15.094 17.448 1.00 14.10 134 SER D CA 1
ATOM 12032 C C . SER D 1 130 ? 26.977 15.439 18.486 1.00 13.01 134 SER D C 1
ATOM 12033 O O . SER D 1 130 ? 28.175 15.330 18.227 1.00 11.93 134 SER D O 1
ATOM 12041 N N . SER D 1 131 ? 26.527 15.854 19.664 1.00 9.67 135 SER D N 1
ATOM 12042 C CA . SER D 1 131 ? 27.439 16.176 20.750 1.00 11.29 135 SER D CA 1
ATOM 12043 C C . SER D 1 131 ? 26.676 16.294 22.061 1.00 10.80 135 SER D C 1
ATOM 12044 O O . SER D 1 131 ? 25.452 16.420 22.069 1.00 10.14 135 SER D O 1
ATOM 12052 N N . VAL D 1 132 ? 27.411 16.215 23.164 1.00 10.38 136 VAL D N 1
ATOM 12053 C CA . VAL D 1 132 ? 26.867 16.503 24.482 1.00 9.50 136 VAL D CA 1
ATOM 12054 C C . VAL D 1 132 ? 27.594 17.728 25.022 1.00 9.27 136 VAL D C 1
ATOM 12055 O O . VAL D 1 132 ? 28.826 17.762 25.064 1.00 11.34 136 VAL D O 1
ATOM 12068 N N . VAL D 1 133 ? 26.822 18.738 25.408 1.00 9.18 137 VAL D N 1
ATOM 12069 C CA . VAL D 1 133 ? 27.372 20.000 25.885 1.00 7.66 137 VAL D CA 1
ATOM 12070 C C . VAL D 1 133 ? 27.291 20.048 27.405 1.00 8.60 137 VAL D C 1
ATOM 12071 O O . VAL D 1 133 ? 26.215 19.886 27.980 1.00 7.98 137 VAL D O 1
ATOM 12084 N N . VAL D 1 134 ? 28.435 20.273 28.044 1.00 10.28 138 VAL D N 1
ATOM 12085 C CA . VAL D 1 134 ? 28.520 20.302 29.500 1.00 9.84 138 VAL D CA 1
ATOM 12086 C C . VAL D 1 134 ? 29.114 21.622 29.988 1.00 10.02 138 VAL D C 1
ATOM 12087 O O . VAL D 1 134 ? 29.990 22.187 29.334 1.00 11.33 138 VAL D O 1
ATOM 12100 N N . PRO D 1 135 ? 28.642 22.115 31.145 1.00 9.00 139 PRO D N 1
ATOM 12101 C CA . PRO D 1 135 ? 29.185 23.345 31.724 1.00 10.33 139 PRO D CA 1
ATOM 12102 C C . PRO D 1 135 ? 30.446 23.096 32.538 1.00 11.66 139 PRO D C 1
ATOM 12103 O O . PRO D 1 135 ? 30.514 22.112 33.275 1.00 13.90 139 PRO D O 1
ATOM 12114 N N . PHE D 1 136 ? 31.428 23.978 32.402 1.00 8.67 140 PHE D N 1
ATOM 12115 C CA . PHE D 1 136 ? 32.609 23.937 33.247 1.00 8.57 140 PHE D CA 1
ATOM 12116 C C . PHE D 1 136 ? 32.870 25.333 33.777 1.00 8.60 140 PHE D C 1
ATOM 12117 O O . PHE D 1 136 ? 32.501 26.326 33.149 1.00 8.65 140 PHE D O 1
ATOM 12134 N N . TYR D 1 137 ? 33.490 25.406 34.946 1.00 9.33 141 TYR D N 1
ATOM 12135 C CA . TYR D 1 137 ? 33.905 26.684 35.493 1.00 9.55 141 TYR D CA 1
ATOM 12136 C C . TYR D 1 137 ? 34.974 26.485 36.554 1.00 11.63 141 TYR D C 1
ATOM 12137 O O . TYR D 1 137 ? 35.062 25.423 37.170 1.00 12.76 141 TYR D O 1
ATOM 12155 N N . GLY D 1 138 ? 35.796 27.510 36.744 1.00 13.17 142 GLY D N 1
ATOM 12156 C CA . GLY D 1 138 ? 36.892 27.445 37.691 1.00 14.15 142 GLY D CA 1
ATOM 12157 C C . GLY D 1 138 ? 37.452 28.820 37.993 1.00 13.37 142 GLY D C 1
ATOM 12158 O O . GLY D 1 138 ? 37.155 29.791 37.298 1.00 13.64 142 GLY D O 1
ATOM 12162 N N . LYS D 1 139 ? 38.262 28.898 39.042 1.00 15.33 143 LYS D N 1
ATOM 12163 C CA . LYS D 1 139 ? 38.866 30.154 39.464 1.00 17.95 143 LYS D CA 1
ATOM 12164 C C . LYS D 1 139 ? 39.941 30.598 38.479 1.00 17.60 143 LYS D C 1
ATOM 12165 O O . LYS D 1 139 ? 40.840 29.829 38.140 1.00 15.76 143 LYS D O 1
ATOM 12184 N N . GLY D 1 140 ? 39.830 31.838 38.014 1.00 14.59 144 GLY D N 1
ATOM 12185 C CA . GLY D 1 140 ? 40.851 32.444 37.178 1.00 14.03 144 GLY D CA 1
ATOM 12186 C C . GLY D 1 140 ? 41.782 33.273 38.039 1.00 13.51 144 GLY D C 1
ATOM 12187 O O . GLY D 1 140 ? 41.963 32.982 39.218 1.00 15.94 144 GLY D O 1
ATOM 12191 N N . LEU D 1 141 ? 42.371 34.311 37.459 1.00 12.73 145 LEU D N 1
ATOM 12192 C CA . LEU D 1 141 ? 43.241 35.196 38.220 1.00 12.99 145 LEU D CA 1
ATOM 12193 C C . LEU D 1 141 ? 42.419 36.063 39.161 1.00 13.00 145 LEU D C 1
ATOM 12194 O O . LEU D 1 141 ? 42.746 36.203 40.338 1.00 15.72 145 LEU D O 1
ATOM 12210 N N . TRP D 1 142 ? 41.346 36.637 38.627 1.00 13.05 146 TRP D N 1
ATOM 12211 C CA . TRP D 1 142 ? 40.528 37.589 39.365 1.00 16.33 146 TRP D CA 1
ATOM 12212 C C . TRP D 1 142 ? 39.206 36.986 39.817 1.00 17.18 146 TRP D C 1
ATOM 12213 O O . TRP D 1 142 ? 38.714 37.289 40.906 1.00 19.13 146 TRP D O 1
ATOM 12234 N N . SER D 1 143 ? 38.636 36.132 38.972 1.00 14.72 147 SER D N 1
ATOM 12235 C CA . SER D 1 143 ? 37.249 35.715 39.126 1.00 16.75 147 SER D CA 1
ATOM 12236 C C . SER D 1 143 ? 37.001 34.291 38.657 1.00 14.29 147 SER D C 1
ATOM 12237 O O . SER D 1 143 ? 37.903 33.617 38.161 1.00 14.34 147 SER D O 1
ATOM 12245 N N . MET D 1 144 ? 35.756 33.853 38.812 1.00 17.42 148 MET D N 1
ATOM 12246 C CA . MET D 1 144 ? 35.315 32.579 38.272 1.00 17.06 148 MET D CA 1
ATOM 12247 C C . MET D 1 144 ? 35.041 32.731 36.784 1.00 15.13 148 MET D C 1
ATOM 12248 O O . MET D 1 144 ? 34.434 33.711 36.351 1.00 16.39 148 MET D O 1
ATOM 12262 N N . ILE D 1 145 ? 35.505 31.757 36.010 1.00 12.98 149 ILE D N 1
ATOM 12263 C CA . ILE D 1 145 ? 35.280 31.733 34.572 1.00 11.87 149 ILE D CA 1
ATOM 12264 C C . ILE D 1 145 ? 34.261 30.648 34.274 1.00 11.57 149 ILE D C 1
ATOM 12265 O O . ILE D 1 145 ? 34.417 29.523 34.729 1.00 9.90 149 ILE D O 1
ATOM 12281 N N . TYR D 1 146 ? 33.215 30.999 33.528 1.00 12.55 150 TYR D N 1
ATOM 12282 C CA . TYR D 1 146 ? 32.147 30.064 33.174 1.00 11.20 150 TYR D CA 1
ATOM 12283 C C . TYR D 1 146 ? 32.061 29.849 31.670 1.00 9.33 150 TYR D C 1
ATOM 12284 O O . TYR D 1 146 ? 32.074 30.806 30.898 1.00 9.34 150 TYR D O 1
ATOM 12302 N N . GLY D 1 147 ? 31.935 28.589 31.263 1.00 10.99 151 GLY D N 1
ATOM 12303 C CA . GLY D 1 147 ? 31.846 28.247 29.856 1.00 11.70 151 GLY D CA 1
ATOM 12304 C C . GLY D 1 147 ? 31.186 26.904 29.601 1.00 13.28 151 GLY D C 1
ATOM 12305 O O . GLY D 1 147 ? 30.632 26.291 30.515 1.00 12.55 151 GLY D O 1
ATOM 12309 N N . TYR D 1 148 ? 31.246 26.459 28.345 1.00 15.77 152 TYR D N 1
ATOM 12310 C CA . TYR D 1 148 ? 30.715 25.159 27.930 1.00 13.50 152 TYR D CA 1
ATOM 12311 C C . TYR D 1 148 ? 31.708 24.423 27.041 1.00 11.84 152 TYR D C 1
ATOM 12312 O O . TYR D 1 148 ? 32.423 25.046 26.257 1.00 13.29 152 TYR D O 1
ATOM 12330 N N . VAL D 1 149 ? 31.738 23.098 27.165 1.00 11.35 153 VAL D N 1
ATOM 12331 C CA . VAL D 1 149 ? 32.478 22.247 26.239 1.00 10.27 153 VAL D CA 1
ATOM 12332 C C . VAL D 1 149 ? 31.520 21.276 25.563 1.00 9.72 153 VAL D C 1
ATOM 12333 O O . VAL D 1 149 ? 30.860 20.477 26.228 1.00 11.03 153 VAL D O 1
ATOM 12346 N N . ALA D 1 150 ? 31.444 21.360 24.239 1.00 9.27 154 ALA D N 1
ATOM 12347 C CA . ALA D 1 150 ? 30.689 20.397 23.448 1.00 11.13 154 ALA D CA 1
ATOM 12348 C C . ALA D 1 150 ? 31.597 19.229 23.095 1.00 11.34 154 ALA D C 1
ATOM 12349 O O . ALA D 1 150 ? 32.620 19.408 22.434 1.00 12.00 154 ALA D O 1
ATOM 12356 N N . VAL D 1 151 ? 31.222 18.038 23.548 1.00 9.52 155 VAL D N 1
ATOM 12357 C CA . VAL D 1 151 ? 32.023 16.843 23.323 1.00 10.37 155 VAL D CA 1
ATOM 12358 C C . VAL D 1 151 ? 31.318 15.926 22.331 1.00 10.97 155 VAL D C 1
ATOM 12359 O O . VAL D 1 151 ? 30.104 15.750 22.398 1.00 10.96 155 VAL D O 1
ATOM 12372 N N . GLU D 1 152 ? 32.084 15.344 21.414 1.00 11.57 156 GLU D N 1
ATOM 12373 C CA . GLU D 1 152 ? 31.539 14.392 20.453 1.00 10.79 156 GLU D CA 1
ATOM 12374 C C . GLU D 1 152 ? 31.097 13.108 21.165 1.00 11.35 156 GLU D C 1
ATOM 12375 O O . GLU D 1 152 ? 31.445 12.894 22.326 1.00 12.59 156 GLU D O 1
ATOM 12387 N N . PRO D 1 153 ? 30.323 12.251 20.472 1.00 14.19 157 PRO D N 1
ATOM 12388 C CA . PRO D 1 153 ? 29.798 11.021 21.079 1.00 16.15 157 PRO D CA 1
ATOM 12389 C C . PRO D 1 153 ? 30.871 10.008 21.485 1.00 15.87 157 PRO D C 1
ATOM 12390 O O . PRO D 1 153 ? 30.533 9.019 22.136 1.00 17.79 157 PRO D O 1
ATOM 12401 N N . ASP D 1 154 ? 32.125 10.229 21.095 1.00 13.99 158 ASP D N 1
ATOM 12402 C CA . ASP D 1 154 ? 33.224 9.410 21.600 1.00 15.21 158 ASP D CA 1
ATOM 12403 C C . ASP D 1 154 ? 33.612 9.892 23.001 1.00 16.91 158 ASP D C 1
ATOM 12404 O O . ASP D 1 154 ? 34.408 9.253 23.694 1.00 15.86 158 ASP D O 1
ATOM 12413 N N . PHE D 1 155 ? 33.025 11.018 23.405 1.00 14.78 159 PHE D N 1
ATOM 12414 C CA . PHE D 1 155 ? 33.232 11.595 24.730 1.00 16.14 159 PHE D CA 1
ATOM 12415 C C . PHE D 1 155 ? 34.713 11.825 25.001 1.00 14.21 159 PHE D C 1
ATOM 12416 O O . PHE D 1 155 ? 35.223 11.519 26.078 1.00 14.52 159 PHE D O 1
ATOM 12433 N N . ASN D 1 156 ? 35.387 12.386 24.004 1.00 15.54 160 ASN D N 1
ATOM 12434 C CA . ASN D 1 156 ? 36.813 12.665 24.081 1.00 13.19 160 ASN D CA 1
ATOM 12435 C C . ASN D 1 156 ? 37.163 13.837 23.172 1.00 12.56 160 ASN D C 1
ATOM 12436 O O . ASN D 1 156 ? 37.763 14.820 23.606 1.00 10.71 160 ASN D O 1
ATOM 12447 N N . THR D 1 157 ? 36.768 13.728 21.908 1.00 10.70 161 THR D N 1
ATOM 12448 C CA . THR D 1 157 ? 37.012 14.782 20.935 1.00 9.45 161 THR D CA 1
ATOM 12449 C C . THR D 1 157 ? 36.154 16.004 21.242 1.00 9.83 161 THR D C 1
ATOM 12450 O O . THR D 1 157 ? 34.956 15.890 21.505 1.00 11.48 161 THR D O 1
ATOM 12461 N N . ILE D 1 158 ? 36.786 17.171 21.209 1.00 9.76 162 ILE D N 1
ATOM 12462 C CA . ILE D 1 158 ? 36.108 18.429 21.472 1.00 9.52 162 ILE D CA 1
ATOM 12463 C C . ILE D 1 158 ? 35.449 18.965 20.202 1.00 12.58 162 ILE D C 1
ATOM 12464 O O . ILE D 1 158 ? 36.112 19.168 19.183 1.00 12.95 162 ILE D O 1
ATOM 12480 N N . LYS D 1 159 ? 34.139 19.187 20.278 1.00 13.09 163 LYS D N 1
ATOM 12481 C CA . LYS D 1 159 ? 33.377 19.758 19.172 1.00 12.50 163 LYS D CA 1
ATOM 12482 C C . LYS D 1 159 ? 33.464 21.281 19.207 1.00 13.58 163 LYS D C 1
ATOM 12483 O O . LYS D 1 159 ? 33.430 21.939 18.167 1.00 15.27 163 LYS D O 1
ATOM 12502 N N . GLY D 1 160 ? 33.570 21.838 20.409 1.00 11.30 164 GLY D N 1
ATOM 12503 C CA . GLY D 1 160 ? 33.718 23.272 20.568 1.00 11.09 164 GLY D CA 1
ATOM 12504 C C . GLY D 1 160 ? 33.786 23.713 22.018 1.00 12.51 164 GLY D C 1
ATOM 12505 O O . GLY D 1 160 ? 33.332 23.005 22.917 1.00 12.08 164 GLY D O 1
ATOM 12509 N N . VAL D 1 161 ? 34.363 24.892 22.237 1.00 13.52 165 VAL D N 1
ATOM 12510 C CA . VAL D 1 161 ? 34.440 25.490 23.565 1.00 12.86 165 VAL D CA 1
ATOM 12511 C C . VAL D 1 161 ? 33.967 26.935 23.510 1.00 14.64 165 VAL D C 1
ATOM 12512 O O . VAL D 1 161 ? 34.245 27.648 22.546 1.00 14.56 165 VAL D O 1
ATOM 12525 N N . VAL D 1 162 ? 33.244 27.357 24.543 1.00 13.08 166 VAL D N 1
ATOM 12526 C CA A VAL D 1 162 ? 32.804 28.740 24.645 0.18 13.21 166 VAL D CA 1
ATOM 12527 C CA B VAL D 1 162 ? 32.788 28.740 24.654 0.82 12.70 166 VAL D CA 1
ATOM 12528 C C . VAL D 1 162 ? 32.861 29.213 26.098 1.00 14.50 166 VAL D C 1
ATOM 12529 O O . VAL D 1 162 ? 32.666 28.427 27.021 1.00 15.84 166 VAL D O 1
ATOM 12554 N N . VAL D 1 163 ? 33.149 30.498 26.283 1.00 15.03 167 VAL D N 1
ATOM 12555 C CA . VAL D 1 163 ? 33.138 31.123 27.603 1.00 13.05 167 VAL D CA 1
ATOM 12556 C C . VAL D 1 163 ? 32.175 32.298 27.525 1.00 13.83 167 VAL D C 1
ATOM 12557 O O . VAL D 1 163 ? 32.317 33.163 26.662 1.00 17.00 167 VAL D O 1
ATOM 12570 N N . TYR D 1 164 ? 31.187 32.314 28.414 1.00 15.12 168 TYR D N 1
ATOM 12571 C CA . TYR D 1 164 ? 30.129 33.319 28.362 1.00 16.02 168 TYR D CA 1
ATOM 12572 C C . TYR D 1 164 ? 30.176 34.299 29.531 1.00 16.08 168 TYR D C 1
ATOM 12573 O O . TYR D 1 164 ? 29.460 35.299 29.528 1.00 19.43 168 TYR D O 1
ATOM 12591 N N . GLU D 1 165 ? 31.010 34.021 30.529 1.00 14.16 169 GLU D N 1
ATOM 12592 C CA . GLU D 1 165 ? 31.093 34.895 31.695 1.00 15.63 169 GLU D CA 1
ATOM 12593 C C . GLU D 1 165 ? 32.431 34.797 32.416 1.00 15.13 169 GLU D C 1
ATOM 12594 O O . GLU D 1 165 ? 32.944 33.707 32.669 1.00 13.74 169 GLU D O 1
ATOM 12606 N N . HIS D 1 166 ? 32.975 35.959 32.762 1.00 15.55 170 HIS D N 1
ATOM 12607 C CA . HIS D 1 166 ? 34.238 36.046 33.475 1.00 13.63 170 HIS D CA 1
ATOM 12608 C C . HIS D 1 166 ? 34.391 37.441 34.059 1.00 12.26 170 HIS D C 1
ATOM 12609 O O . HIS D 1 166 ? 33.563 38.318 33.810 1.00 12.68 170 HIS D O 1
ATOM 12623 N N . GLY D 1 167 ? 35.451 37.638 34.835 1.00 14.12 171 GLY D N 1
ATOM 12624 C CA . GLY D 1 167 ? 35.743 38.931 35.427 1.00 15.61 171 GLY D CA 1
ATOM 12625 C C . GLY D 1 167 ? 37.223 39.257 35.364 1.00 15.98 171 GLY D C 1
ATOM 12626 O O . GLY D 1 167 ? 37.731 40.046 36.161 1.00 15.95 171 GLY D O 1
ATOM 12630 N N . GLU D 1 168 ? 37.919 38.636 34.419 1.00 13.19 172 GLU D N 1
ATOM 12631 C CA . GLU D 1 168 ? 39.333 38.909 34.207 1.00 12.59 172 GLU D CA 1
ATOM 12632 C C . GLU D 1 168 ? 39.501 40.290 33.577 1.00 12.94 172 GLU D C 1
ATOM 12633 O O . GLU D 1 168 ? 38.520 40.936 33.214 1.00 16.69 172 GLU D O 1
ATOM 12645 N N . THR D 1 169 ? 40.746 40.736 33.445 1.00 13.48 173 THR D N 1
ATOM 12646 C CA . THR D 1 169 ? 41.033 42.077 32.943 1.00 15.01 173 THR D CA 1
ATOM 12647 C C . THR D 1 169 ? 40.787 42.189 31.439 1.00 12.07 173 THR D C 1
ATOM 12648 O O . THR D 1 169 ? 41.335 41.404 30.664 1.00 12.54 173 THR D O 1
ATOM 12659 N N . PRO D 1 170 ? 39.959 43.164 31.020 1.00 13.97 174 PRO D N 1
ATOM 12660 C CA . PRO D 1 170 ? 39.803 43.424 29.585 1.00 14.50 174 PRO D CA 1
ATOM 12661 C C . PRO D 1 170 ? 41.136 43.678 28.890 1.00 14.13 174 PRO D C 1
ATOM 12662 O O . PRO D 1 170 ? 41.948 44.471 29.368 1.00 14.16 174 PRO D O 1
ATOM 12673 N N . GLY D 1 171 ? 41.351 42.989 27.775 1.00 14.68 175 GLY D N 1
ATOM 12674 C CA . GLY D 1 171 ? 42.571 43.123 27.004 1.00 14.80 175 GLY D CA 1
ATOM 12675 C C . GLY D 1 171 ? 43.642 42.119 27.387 1.00 12.78 175 GLY D C 1
ATOM 12676 O O . GLY D 1 171 ? 44.588 41.908 26.629 1.00 13.26 175 GLY D O 1
ATOM 12680 N N . ILE D 1 172 ? 43.499 41.503 28.559 1.00 13.20 176 ILE D N 1
ATOM 12681 C CA . ILE D 1 172 ? 44.482 40.533 29.038 1.00 13.85 176 ILE D CA 1
ATOM 12682 C C . ILE D 1 172 ? 43.855 39.155 29.236 1.00 13.49 176 ILE D C 1
ATOM 12683 O O . ILE D 1 172 ? 44.138 38.226 28.480 1.00 15.26 176 ILE D O 1
ATOM 12699 N N . GLY D 1 173 ? 43.010 39.027 30.254 1.00 12.15 177 GLY D N 1
ATOM 12700 C CA . GLY D 1 173 ? 42.411 37.750 30.596 1.00 12.45 177 GLY D CA 1
ATOM 12701 C C . GLY D 1 173 ? 41.139 37.450 29.829 1.00 10.73 177 GLY D C 1
ATOM 12702 O O . GLY D 1 173 ? 40.668 36.314 29.825 1.00 11.28 177 GLY D O 1
ATOM 12706 N N . ASP D 1 174 ? 40.582 38.458 29.165 1.00 12.70 178 ASP D N 1
ATOM 12707 C CA . ASP D 1 174 ? 39.328 38.274 28.445 1.00 13.83 178 ASP D CA 1
ATOM 12708 C C . ASP D 1 174 ? 39.547 37.618 27.083 1.00 14.94 178 ASP D C 1
ATOM 12709 O O . ASP D 1 174 ? 38.662 37.644 26.229 1.00 15.93 178 ASP D O 1
ATOM 12718 N N . PHE D 1 175 ? 40.722 37.027 26.882 1.00 13.36 179 PHE D N 1
ATOM 12719 C CA . PHE D 1 175 ? 40.991 36.281 25.660 1.00 11.41 179 PHE D CA 1
ATOM 12720 C C . PHE D 1 175 ? 40.138 35.020 25.612 1.00 12.25 179 PHE D C 1
ATOM 12721 O O . PHE D 1 175 ? 39.897 34.463 24.542 1.00 15.36 179 PHE D O 1
ATOM 12738 N N . VAL D 1 176 ? 39.685 34.571 26.778 1.00 12.87 180 VAL D N 1
ATOM 12739 C CA . VAL D 1 176 ? 38.896 33.348 26.872 1.00 12.02 180 VAL D CA 1
ATOM 12740 C C . VAL D 1 176 ? 37.555 33.475 26.157 1.00 10.58 180 VAL D C 1
ATOM 12741 O O . VAL D 1 176 ? 36.896 32.472 25.896 1.00 11.24 180 VAL D O 1
ATOM 12754 N N . THR D 1 177 ? 37.154 34.705 25.846 1.00 11.28 181 THR D N 1
ATOM 12755 C CA . THR D 1 177 ? 35.930 34.948 25.086 1.00 11.87 181 THR D CA 1
ATOM 12756 C C . THR D 1 177 ? 36.221 35.294 23.627 1.00 13.55 181 THR D C 1
ATOM 12757 O O . THR D 1 177 ? 35.297 35.516 22.845 1.00 15.10 181 THR D O 1
ATOM 12768 N N . ASP D 1 178 ? 37.500 35.345 23.265 1.00 13.98 182 ASP D N 1
ATOM 12769 C CA . ASP D 1 178 ? 37.898 35.601 21.883 1.00 14.62 182 ASP D CA 1
ATOM 12770 C C . ASP D 1 178 ? 37.644 34.352 21.039 1.00 13.30 182 ASP D C 1
ATOM 12771 O O . ASP D 1 178 ? 38.265 33.315 21.275 1.00 12.75 182 ASP D O 1
ATOM 12780 N N . PRO D 1 179 ? 36.721 34.438 20.061 1.00 12.37 183 PRO D N 1
ATOM 12781 C CA . PRO D 1 179 ? 36.393 33.253 19.260 1.00 14.27 183 PRO D CA 1
ATOM 12782 C C . PRO D 1 179 ? 37.571 32.674 18.482 1.00 15.62 183 PRO D C 1
ATOM 12783 O O . PRO D 1 179 ? 37.553 31.486 18.157 1.00 18.14 183 PRO D O 1
ATOM 12794 N N . HIS D 1 180 ? 38.566 33.500 18.174 1.00 14.29 184 HIS D N 1
ATOM 12795 C CA . HIS D 1 180 ? 39.765 33.022 17.498 1.00 12.78 184 HIS D CA 1
ATOM 12796 C C . HIS D 1 180 ? 40.503 32.015 18.369 1.00 12.78 184 HIS D C 1
ATOM 12797 O O . HIS D 1 180 ? 40.958 30.979 17.887 1.00 15.81 184 HIS D O 1
ATOM 12811 N N . TRP D 1 181 ? 40.623 32.326 19.655 1.00 11.95 185 TRP D N 1
ATOM 12812 C CA . TRP D 1 181 ? 41.307 31.440 20.589 1.00 13.59 185 TRP D CA 1
ATOM 12813 C C . TRP D 1 181 ? 40.458 30.211 20.904 1.00 13.25 185 TRP D C 1
ATOM 12814 O O . TRP D 1 181 ? 40.966 29.090 20.945 1.00 13.57 185 TRP D O 1
ATOM 12835 N N . LEU D 1 182 ? 39.164 30.429 21.120 1.00 15.01 186 LEU D N 1
ATOM 12836 C CA . LEU D 1 182 ? 38.239 29.340 21.419 1.00 14.48 186 LEU D CA 1
ATOM 12837 C C . LEU D 1 182 ? 38.223 28.294 20.309 1.00 12.93 186 LEU D C 1
ATOM 12838 O O . LEU D 1 182 ? 38.020 27.108 20.565 1.00 14.16 186 LEU D O 1
ATOM 12854 N N . SER D 1 183 ? 38.445 28.740 19.077 1.00 12.73 187 SER D N 1
ATOM 12855 C CA . SER D 1 183 ? 38.388 27.852 17.923 1.00 13.76 187 SER D CA 1
ATOM 12856 C C . SER D 1 183 ? 39.569 26.886 17.895 1.00 12.25 187 SER D C 1
ATOM 12857 O O . SER D 1 183 ? 39.556 25.902 17.158 1.00 14.39 187 SER D O 1
ATOM 12865 N N . LEU D 1 184 ? 40.587 27.168 18.700 1.00 13.21 188 LEU D N 1
ATOM 12866 C CA . LEU D 1 184 ? 41.775 26.323 18.748 1.00 14.85 188 LEU D CA 1
ATOM 12867 C C . LEU D 1 184 ? 41.483 24.975 19.398 1.00 12.63 188 LEU D C 1
ATOM 12868 O O . LEU D 1 184 ? 42.236 24.018 19.222 1.00 13.82 188 LEU D O 1
ATOM 12884 N N . TRP D 1 185 ? 40.394 24.907 20.156 1.00 11.63 189 TRP D N 1
ATOM 12885 C CA . TRP D 1 185 ? 40.050 23.696 20.894 1.00 11.30 189 TRP D CA 1
ATOM 12886 C C . TRP D 1 185 ? 39.375 22.660 20.004 1.00 10.50 189 TRP D C 1
ATOM 12887 O O . TRP D 1 185 ? 39.354 21.473 20.327 1.00 13.42 189 TRP D O 1
ATOM 12908 N N . LYS D 1 186 ? 38.821 23.117 18.887 1.00 12.14 190 LYS D N 1
ATOM 12909 C CA . LYS D 1 186 ? 38.052 22.255 17.997 1.00 14.06 190 LYS D CA 1
ATOM 12910 C C . LYS D 1 186 ? 38.892 21.079 17.497 1.00 13.04 190 LYS D C 1
ATOM 12911 O O . LYS D 1 186 ? 39.951 21.272 16.899 1.00 14.01 190 LYS D O 1
ATOM 12930 N N . GLY D 1 187 ? 38.419 19.864 17.758 1.00 11.06 191 GLY D N 1
ATOM 12931 C CA . GLY D 1 187 ? 39.087 18.662 17.289 1.00 11.31 191 GLY D CA 1
ATOM 12932 C C . GLY D 1 187 ? 40.086 18.082 18.275 1.00 10.82 191 GLY D C 1
ATOM 12933 O O . GLY D 1 187 ? 40.560 16.961 18.095 1.00 11.52 191 GLY D O 1
ATOM 12937 N N . LYS D 1 188 ? 40.412 18.845 19.314 1.00 10.85 192 LYS D N 1
ATOM 12938 C CA . LYS D 1 188 ? 41.335 18.380 20.346 1.00 12.72 192 LYS D CA 1
ATOM 12939 C C . LYS D 1 188 ? 40.698 17.249 21.149 1.00 13.10 192 LYS D C 1
ATOM 12940 O O . LYS D 1 188 ? 39.492 17.027 21.053 1.00 12.65 192 LYS D O 1
ATOM 12959 N N . GLN D 1 189 ? 41.505 16.544 21.940 1.00 11.74 193 GLN D N 1
ATOM 12960 C CA . GLN D 1 189 ? 41.014 15.415 22.730 1.00 11.75 193 GLN D CA 1
ATOM 12961 C C . GLN D 1 189 ? 41.285 15.588 24.221 1.00 11.21 193 GLN D C 1
ATOM 12962 O O . GLN D 1 189 ? 42.417 15.832 24.639 1.00 11.96 193 GLN D O 1
ATOM 12976 N N . LEU D 1 190 ? 40.229 15.442 25.015 1.00 10.16 194 LEU D N 1
ATOM 12977 C CA . LEU D 1 190 ? 40.292 15.684 26.451 1.00 10.60 194 LEU D CA 1
ATOM 12978 C C . LEU D 1 190 ? 41.150 14.659 27.186 1.00 11.22 194 LEU D C 1
ATOM 12979 O O . LEU D 1 190 ? 41.881 15.011 28.113 1.00 11.85 194 LEU D O 1
ATOM 12995 N N . PHE D 1 191 ? 41.054 13.398 26.766 1.00 12.82 195 PHE D N 1
ATOM 12996 C CA . PHE D 1 191 ? 41.653 12.281 27.497 1.00 11.57 195 PHE D CA 1
ATOM 12997 C C . PHE D 1 191 ? 42.745 11.569 26.715 1.00 12.31 195 PHE D C 1
ATOM 12998 O O . PHE D 1 191 ? 42.746 11.586 25.484 1.00 14.93 195 PHE D O 1
ATOM 13015 N N . ASP D 1 192 ? 43.656 10.919 27.436 1.00 14.47 196 ASP D N 1
ATOM 13016 C CA . ASP D 1 192 ? 44.641 10.046 26.804 1.00 18.45 196 ASP D CA 1
ATOM 13017 C C . ASP D 1 192 ? 44.032 8.658 26.584 1.00 21.00 196 ASP D C 1
ATOM 13018 O O . ASP D 1 192 ? 42.832 8.464 26.781 1.00 19.31 196 ASP D O 1
ATOM 13027 N N . ASP D 1 193 ? 44.858 7.698 26.178 1.00 24.52 197 ASP D N 1
ATOM 13028 C CA . ASP D 1 193 ? 44.374 6.355 25.868 1.00 27.10 197 ASP D CA 1
ATOM 13029 C C . ASP D 1 193 ? 43.977 5.576 27.122 1.00 26.58 197 ASP D C 1
ATOM 13030 O O . ASP D 1 193 ? 43.324 4.535 27.026 1.00 28.92 197 ASP D O 1
ATOM 13039 N N . LYS D 1 194 ? 44.371 6.080 28.289 1.00 25.37 198 LYS D N 1
ATOM 13040 C CA . LYS D 1 194 ? 44.010 5.455 29.561 1.00 27.14 198 LYS D CA 1
ATOM 13041 C C . LYS D 1 194 ? 42.914 6.241 30.290 1.00 26.16 198 LYS D C 1
ATOM 13042 O O . LYS D 1 194 ? 42.601 5.957 31.448 1.00 27.64 198 LYS D O 1
ATOM 13061 N N . GLY D 1 195 ? 42.334 7.226 29.609 1.00 22.12 199 GLY D N 1
ATOM 13062 C CA . GLY D 1 195 ? 41.180 7.945 30.124 1.00 17.82 199 GLY D CA 1
ATOM 13063 C C . GLY D 1 195 ? 41.489 9.077 31.089 1.00 18.58 199 GLY D C 1
ATOM 13064 O O . GLY D 1 195 ? 40.583 9.610 31.730 1.00 18.91 199 GLY D O 1
ATOM 13068 N N . LYS D 1 196 ? 42.761 9.445 31.196 1.00 19.12 200 LYS D N 1
ATOM 13069 C CA . LYS D 1 196 ? 43.173 10.546 32.061 1.00 21.95 200 LYS D CA 1
ATOM 13070 C C . LYS D 1 196 ? 43.140 11.867 31.296 1.00 18.77 200 LYS D C 1
ATOM 13071 O O . LYS D 1 196 ? 43.587 11.937 30.152 1.00 16.23 200 LYS D O 1
ATOM 13090 N N . PHE D 1 197 ? 42.608 12.906 31.933 1.00 18.19 201 PHE D N 1
ATOM 13091 C CA . PHE D 1 197 ? 42.565 14.237 31.335 1.00 17.00 201 PHE D CA 1
ATOM 13092 C C . PHE D 1 197 ? 43.969 14.667 30.923 1.00 18.97 201 PHE D C 1
ATOM 13093 O O . PHE D 1 197 ? 44.908 14.566 31.715 1.00 18.73 201 PHE D O 1
ATOM 13110 N N . ALA D 1 198 ? 44.106 15.143 29.686 1.00 17.72 202 ALA D N 1
ATOM 13111 C CA . ALA D 1 198 ? 45.422 15.320 29.076 1.00 17.18 202 ALA D CA 1
ATOM 13112 C C . ALA D 1 198 ? 45.629 16.667 28.387 1.00 15.86 202 ALA D C 1
ATOM 13113 O O . ALA D 1 198 ? 46.706 16.918 27.848 1.00 18.91 202 ALA D O 1
ATOM 13120 N N . MET D 1 199 ? 44.618 17.530 28.383 1.00 14.80 203 MET D N 1
ATOM 13121 C CA . MET D 1 199 ? 44.761 18.831 27.732 1.00 13.87 203 MET D CA 1
ATOM 13122 C C . MET D 1 199 ? 45.772 19.707 28.477 1.00 18.56 203 MET D C 1
ATOM 13123 O O . MET D 1 199 ? 45.817 19.715 29.708 1.00 18.37 203 MET D O 1
ATOM 13137 N N . ARG D 1 200 ? 46.588 20.431 27.714 1.00 18.28 204 ARG D N 1
ATOM 13138 C CA . ARG D 1 200 ? 47.582 21.346 28.271 1.00 18.91 204 ARG D CA 1
ATOM 13139 C C . ARG D 1 200 ? 47.623 22.642 27.464 1.00 19.27 204 ARG D C 1
ATOM 13140 O O . ARG D 1 200 ? 47.631 22.613 26.233 1.00 16.97 204 ARG D O 1
ATOM 13161 N N . LEU D 1 201 ? 47.638 23.774 28.161 1.00 20.36 205 LEU D N 1
ATOM 13162 C CA . LEU D 1 201 ? 47.921 25.059 27.529 1.00 20.40 205 LEU D CA 1
ATOM 13163 C C . LEU D 1 201 ? 49.429 25.274 27.503 1.00 18.79 205 LEU D C 1
ATOM 13164 O O . LEU D 1 201 ? 50.056 25.398 28.556 1.00 18.89 205 LEU D O 1
ATOM 13180 N N . VAL D 1 202 ? 50.002 25.313 26.302 1.00 17.10 206 VAL D N 1
ATOM 13181 C CA . VAL D 1 202 ? 51.453 25.318 26.142 1.00 18.53 206 VAL D CA 1
ATOM 13182 C C . VAL D 1 202 ? 51.978 26.537 25.396 1.00 19.48 206 VAL D C 1
ATOM 13183 O O . VAL D 1 202 ? 51.296 27.106 24.542 1.00 18.51 206 VAL D O 1
ATOM 13196 N N . LYS D 1 203 ? 53.207 26.918 25.730 1.00 24.01 207 LYS D N 1
ATOM 13197 C CA . LYS D 1 203 ? 53.918 27.973 25.023 1.00 28.22 207 LYS D CA 1
ATOM 13198 C C . LYS D 1 203 ? 54.857 27.344 24.000 1.00 26.66 207 LYS D C 1
ATOM 13199 O O . LYS D 1 203 ? 55.288 26.202 24.167 1.00 30.62 207 LYS D O 1
ATOM 13218 N N . GLY D 1 204 ? 55.163 28.088 22.941 1.00 25.78 208 GLY D N 1
ATOM 13219 C CA . GLY D 1 204 ? 56.108 27.641 21.931 1.00 26.98 208 GLY D CA 1
ATOM 13220 C C . GLY D 1 204 ? 55.457 27.279 20.609 1.00 27.14 208 GLY D C 1
ATOM 13221 O O . GLY D 1 204 ? 56.142 26.903 19.655 1.00 29.38 208 GLY D O 1
ATOM 13225 N N . GLY D 1 205 ? 54.135 27.396 20.550 1.00 25.12 209 GLY D N 1
ATOM 13226 C CA . GLY D 1 205 ? 53.390 27.048 19.355 1.00 24.38 209 GLY D CA 1
ATOM 13227 C C . GLY D 1 205 ? 52.914 25.611 19.415 1.00 25.64 209 GLY D C 1
ATOM 13228 O O . GLY D 1 205 ? 53.612 24.742 19.939 1.00 29.01 209 GLY D O 1
ATOM 13232 N N . VAL D 1 206 ? 51.722 25.369 18.878 1.00 22.27 210 VAL D N 1
ATOM 13233 C CA . VAL D 1 206 ? 51.115 24.041 18.877 1.00 18.17 210 VAL D CA 1
ATOM 13234 C C . VAL D 1 206 ? 50.931 23.548 17.448 1.00 16.94 210 VAL D C 1
ATOM 13235 O O . VAL D 1 206 ? 50.428 24.270 16.589 1.00 19.15 210 VAL D O 1
ATOM 13248 N N . LYS D 1 207 ? 51.340 22.309 17.210 1.00 17.28 211 LYS D N 1
ATOM 13249 C CA . LYS D 1 207 ? 51.246 21.703 15.890 1.00 19.81 211 LYS D CA 1
ATOM 13250 C C . LYS D 1 207 ? 49.874 21.069 15.681 1.00 18.17 211 LYS D C 1
ATOM 13251 O O . LYS D 1 207 ? 49.181 20.737 16.643 1.00 17.46 211 LYS D O 1
ATOM 13270 N N . GLU D 1 208 ? 49.489 20.898 14.420 1.00 19.17 212 GLU D N 1
ATOM 13271 C CA . GLU D 1 208 ? 48.176 20.357 14.088 1.00 19.61 212 GLU D CA 1
ATOM 13272 C C . GLU D 1 208 ? 47.999 18.946 14.641 1.00 19.20 212 GLU D C 1
ATOM 13273 O O . GLU D 1 208 ? 46.889 18.541 14.989 1.00 19.31 212 GLU D O 1
ATOM 13285 N N . GLY D 1 209 ? 49.099 18.206 14.724 1.00 17.66 213 GLY D N 1
ATOM 13286 C CA . GLY D 1 209 ? 49.058 16.829 15.178 1.00 16.02 213 GLY D CA 1
ATOM 13287 C C . GLY D 1 209 ? 49.027 16.702 16.688 1.00 15.75 213 GLY D C 1
ATOM 13288 O O . GLY D 1 209 ? 48.830 15.610 17.217 1.00 19.29 213 GLY D O 1
ATOM 13292 N N . ASP D 1 210 ? 49.230 17.816 17.384 1.00 15.20 214 ASP D N 1
ATOM 13293 C CA . ASP D 1 210 ? 49.215 17.818 18.843 1.00 15.96 214 ASP D CA 1
ATOM 13294 C C . ASP D 1 210 ? 47.792 17.994 19.368 1.00 14.43 214 ASP D C 1
ATOM 13295 O O . ASP D 1 210 ? 47.325 19.115 19.561 1.00 17.37 214 ASP D O 1
ATOM 13304 N N . ILE D 1 211 ? 47.118 16.876 19.619 1.00 17.65 215 ILE D N 1
ATOM 13305 C CA . ILE D 1 211 ? 45.687 16.897 19.919 1.00 16.86 215 ILE D CA 1
ATOM 13306 C C . ILE D 1 211 ? 45.391 17.123 21.401 1.00 13.77 215 ILE D C 1
ATOM 13307 O O . ILE D 1 211 ? 44.228 17.197 21.796 1.00 14.14 215 ILE D O 1
ATOM 13323 N N . HIS D 1 212 ? 46.438 17.241 22.213 1.00 14.13 216 HIS D N 1
ATOM 13324 C CA . HIS D 1 212 ? 46.281 17.515 23.640 1.00 11.83 216 HIS D CA 1
ATOM 13325 C C . HIS D 1 212 ? 46.769 18.918 23.999 1.00 12.65 216 HIS D C 1
ATOM 13326 O O . HIS D 1 212 ? 46.773 19.299 25.168 1.00 14.23 216 HIS D O 1
ATOM 13340 N N . GLY D 1 213 ? 47.169 19.685 22.988 1.00 12.13 217 GLY D N 1
ATOM 13341 C CA . GLY D 1 213 ? 47.746 21.000 23.205 1.00 13.00 217 GLY D CA 1
ATOM 13342 C C . GLY D 1 213 ? 46.923 22.136 22.631 1.00 13.34 217 GLY D C 1
ATOM 13343 O O . GLY D 1 213 ? 46.350 22.019 21.548 1.00 11.56 217 GLY D O 1
ATOM 13347 N N . VAL D 1 214 ? 46.862 23.233 23.381 1.00 15.84 218 VAL D N 1
ATOM 13348 C CA . VAL D 1 214 ? 46.260 24.481 22.917 1.00 17.80 218 VAL D CA 1
ATOM 13349 C C . VAL D 1 214 ? 47.210 25.621 23.264 1.00 16.41 218 VAL D C 1
ATOM 13350 O O . VAL D 1 214 ? 47.885 25.580 24.292 1.00 12.23 218 VAL D O 1
ATOM 13363 N N . ASP D 1 215 ? 47.263 26.635 22.409 1.00 17.78 219 ASP D N 1
ATOM 13364 C CA . ASP D 1 215 ? 48.195 27.739 22.602 1.00 19.16 219 ASP D CA 1
ATOM 13365 C C . ASP D 1 215 ? 47.860 28.570 23.837 1.00 17.45 219 ASP D C 1
ATOM 13366 O O . ASP D 1 215 ? 46.731 29.032 24.005 1.00 15.44 219 ASP D O 1
ATOM 13375 N N . ALA D 1 216 ? 48.854 28.750 24.700 1.00 15.76 220 ALA D N 1
ATOM 13376 C CA . ALA D 1 216 ? 48.745 29.687 25.806 1.00 14.66 220 ALA D CA 1
ATOM 13377 C C . ALA D 1 216 ? 48.859 31.105 25.269 1.00 14.76 220 ALA D C 1
ATOM 13378 O O . ALA D 1 216 ? 49.489 31.334 24.237 1.00 13.50 220 ALA D O 1
ATOM 13385 N N . VAL D 1 217 ? 48.243 32.052 25.967 1.00 15.72 221 VAL D N 1
ATOM 13386 C CA . VAL D 1 217 ? 48.320 33.455 25.588 1.00 15.66 221 VAL D CA 1
ATOM 13387 C C . VAL D 1 217 ? 49.398 34.148 26.416 1.00 16.37 221 VAL D C 1
ATOM 13388 O O . VAL D 1 217 ? 49.312 34.211 27.643 1.00 16.18 221 VAL D O 1
ATOM 13401 N N . SER D 1 218 ? 50.416 34.654 25.730 1.00 16.21 222 SER D N 1
ATOM 13402 C CA . SER D 1 218 ? 51.534 35.320 26.382 1.00 15.09 222 SER D CA 1
ATOM 13403 C C . SER D 1 218 ? 51.071 36.531 27.184 1.00 13.50 222 SER D C 1
ATOM 13404 O O . SER D 1 218 ? 50.332 37.377 26.682 1.00 13.54 222 SER D O 1
ATOM 13412 N N . GLY D 1 219 ? 51.511 36.604 28.436 1.00 13.19 223 GLY D N 1
ATOM 13413 C CA . GLY D 1 219 ? 51.143 37.698 29.315 1.00 13.28 223 GLY D CA 1
ATOM 13414 C C . GLY D 1 219 ? 49.796 37.484 29.979 1.00 14.99 223 GLY D C 1
ATOM 13415 O O . GLY D 1 219 ? 49.336 38.327 30.749 1.00 15.60 223 GLY D O 1
ATOM 13419 N N . ALA D 1 220 ? 49.160 36.357 29.669 1.00 17.83 224 ALA D N 1
ATOM 13420 C CA . ALA D 1 220 ? 47.884 35.991 30.275 1.00 18.40 224 ALA D CA 1
ATOM 13421 C C . ALA D 1 220 ? 47.891 34.512 30.649 1.00 15.76 224 ALA D C 1
ATOM 13422 O O . ALA D 1 220 ? 46.920 33.791 30.412 1.00 13.33 224 ALA D O 1
ATOM 13429 N N . THR D 1 221 ? 48.998 34.076 31.241 1.00 15.00 225 THR D N 1
ATOM 13430 C CA . THR D 1 221 ? 49.209 32.674 31.581 1.00 14.87 225 THR D CA 1
ATOM 13431 C C . THR D 1 221 ? 48.335 32.231 32.750 1.00 14.28 225 THR D C 1
ATOM 13432 O O . THR D 1 221 ? 47.924 31.073 32.824 1.00 12.58 225 THR D O 1
ATOM 13442 N N . MET D 1 222 ? 48.053 33.157 33.660 1.00 14.41 226 MET D N 1
ATOM 13443 C CA . MET D 1 222 ? 47.299 32.837 34.865 1.00 15.68 226 MET D CA 1
ATOM 13444 C C . MET D 1 222 ? 45.849 32.498 34.530 1.00 15.25 226 MET D C 1
ATOM 13445 O O . MET D 1 222 ? 45.291 31.539 35.062 1.00 15.42 226 MET D O 1
ATOM 13459 N N . THR D 1 223 ? 45.242 33.279 33.643 1.00 13.04 227 THR D N 1
ATOM 13460 C CA . THR D 1 223 ? 43.884 32.998 33.203 1.00 12.63 227 THR D CA 1
ATOM 13461 C C . THR D 1 223 ? 43.841 31.637 32.513 1.00 12.74 227 THR D C 1
ATOM 13462 O O . THR D 1 223 ? 42.956 30.826 32.781 1.00 13.98 227 THR D O 1
ATOM 13473 N N . GLY D 1 224 ? 44.810 31.389 31.638 1.00 12.96 228 GLY D N 1
ATOM 13474 C CA . GLY D 1 224 ? 44.888 30.132 30.914 1.00 14.89 228 GLY D CA 1
ATOM 13475 C C . GLY D 1 224 ? 45.003 28.934 31.838 1.00 14.05 228 GLY D C 1
ATOM 13476 O O . GLY D 1 224 ? 44.324 27.925 31.651 1.00 12.79 228 GLY D O 1
ATOM 13480 N N . ARG D 1 225 ? 45.864 29.052 32.843 1.00 15.13 229 ARG D N 1
ATOM 13481 C CA . ARG D 1 225 ? 46.052 27.988 33.822 1.00 14.80 229 ARG D CA 1
ATOM 13482 C C . ARG D 1 225 ? 44.746 27.682 34.544 1.00 12.75 229 ARG D C 1
ATOM 13483 O O . ARG D 1 225 ? 44.461 26.531 34.869 1.00 12.89 229 ARG D O 1
ATOM 13504 N N . GLY D 1 226 ? 43.958 28.722 34.792 1.00 16.33 230 GLY D N 1
ATOM 13505 C CA . GLY D 1 226 ? 42.675 28.568 35.453 1.00 14.68 230 GLY D CA 1
ATOM 13506 C C . GLY D 1 226 ? 41.696 27.779 34.606 1.00 11.19 230 GLY D C 1
ATOM 13507 O O . GLY D 1 226 ? 41.001 26.898 35.109 1.00 11.49 230 GLY D O 1
ATOM 13511 N N . VAL D 1 227 ? 41.639 28.099 33.317 1.00 12.22 231 VAL D N 1
ATOM 13512 C CA . VAL D 1 227 ? 40.777 27.380 32.385 1.00 10.56 231 VAL D CA 1
ATOM 13513 C C . VAL D 1 227 ? 41.185 25.913 32.318 1.00 10.37 231 VAL D C 1
ATOM 13514 O O . VAL D 1 227 ? 40.337 25.024 32.338 1.00 9.47 231 VAL D O 1
ATOM 13527 N N . GLN D 1 228 ? 42.489 25.669 32.238 1.00 13.68 232 GLN D N 1
ATOM 13528 C CA . GLN D 1 228 ? 43.009 24.309 32.190 1.00 14.01 232 GLN D CA 1
ATOM 13529 C C . GLN D 1 228 ? 42.630 23.546 33.455 1.00 15.38 232 GLN D C 1
ATOM 13530 O O . GLN D 1 228 ? 42.183 22.401 33.391 1.00 16.41 232 GLN D O 1
ATOM 13544 N N . ARG D 1 229 ? 42.803 24.190 34.604 1.00 14.79 233 ARG D N 1
ATOM 13545 C CA . ARG D 1 229 ? 42.451 23.580 35.879 1.00 15.89 233 ARG D CA 1
ATOM 13546 C C . ARG D 1 229 ? 40.943 23.394 35.992 1.00 15.46 233 ARG D C 1
ATOM 13547 O O . ARG D 1 229 ? 40.473 22.464 36.648 1.00 16.78 233 ARG D O 1
ATOM 13568 N N . ALA D 1 230 ? 40.189 24.279 35.348 1.00 13.74 234 ALA D N 1
ATOM 13569 C CA . ALA D 1 230 ? 38.734 24.195 35.369 1.00 11.53 234 ALA D CA 1
ATOM 13570 C C . ALA D 1 230 ? 38.254 22.969 34.607 1.00 10.95 234 ALA D C 1
ATOM 13571 O O . ALA D 1 230 ? 37.316 22.296 35.028 1.00 11.59 234 ALA D O 1
ATOM 13578 N N . MET D 1 231 ? 38.901 22.677 33.485 1.00 11.70 235 MET D N 1
ATOM 13579 C CA . MET D 1 231 ? 38.545 21.504 32.700 1.00 12.19 235 MET D CA 1
ATOM 13580 C C . MET D 1 231 ? 39.109 20.238 33.335 1.00 11.30 235 MET D C 1
ATOM 13581 O O . MET D 1 231 ? 38.497 19.173 33.256 1.00 13.39 235 MET D O 1
ATOM 13595 N N . GLU D 1 232 ? 40.270 20.363 33.971 1.00 11.22 236 GLU D N 1
ATOM 13596 C CA . GLU D 1 232 ? 40.892 19.240 34.661 1.00 10.36 236 GLU D CA 1
ATOM 13597 C C . GLU D 1 232 ? 39.962 18.690 35.735 1.00 12.44 236 GLU D C 1
ATOM 13598 O O . GLU D 1 232 ? 39.899 17.481 35.955 1.00 15.90 236 GLU D O 1
ATOM 13610 N N . PHE D 1 233 ? 39.242 19.586 36.400 1.00 12.44 237 PHE D N 1
ATOM 13611 C CA . PHE D 1 233 ? 38.310 19.186 37.444 1.00 11.49 237 PHE D CA 1
ATOM 13612 C C . PHE D 1 233 ? 37.015 18.621 36.877 1.00 10.61 237 PHE D C 1
ATOM 13613 O O . PHE D 1 233 ? 36.548 17.567 37.305 1.00 11.36 237 PHE D O 1
ATOM 13630 N N . TRP D 1 234 ? 36.430 19.327 35.916 1.00 12.83 238 TRP D N 1
ATOM 13631 C CA . TRP D 1 234 ? 35.103 18.974 35.431 1.00 11.71 238 TRP D CA 1
ATOM 13632 C C . TRP D 1 234 ? 35.125 17.786 34.481 1.00 9.92 238 TRP D C 1
ATOM 13633 O O . TRP D 1 234 ? 34.084 17.192 34.208 1.00 11.51 238 TRP D O 1
ATOM 13654 N N . PHE D 1 235 ? 36.310 17.428 33.997 1.00 10.08 239 PHE D N 1
ATOM 13655 C CA . PHE D 1 235 ? 36.474 16.200 33.225 1.00 12.19 239 PHE D CA 1
ATOM 13656 C C . PHE D 1 235 ? 37.327 15.199 34.003 1.00 14.94 239 PHE D C 1
ATOM 13657 O O . PHE D 1 235 ? 37.910 14.279 33.429 1.00 18.09 239 PHE D O 1
ATOM 13674 N N . GLY D 1 236 ? 37.378 15.389 35.319 1.00 17.19 240 GLY D N 1
ATOM 13675 C CA . GLY D 1 236 ? 38.044 14.463 36.219 1.00 16.78 240 GLY D CA 1
ATOM 13676 C C . GLY D 1 236 ? 37.037 13.514 36.838 1.00 16.77 240 GLY D C 1
ATOM 13677 O O . GLY D 1 236 ? 35.926 13.370 36.332 1.00 16.05 240 GLY D O 1
ATOM 13681 N N . VAL D 1 237 ? 37.417 12.875 37.940 1.00 18.25 241 VAL D N 1
ATOM 13682 C CA . VAL D 1 237 ? 36.551 11.891 38.583 1.00 17.88 241 VAL D CA 1
ATOM 13683 C C . VAL D 1 237 ? 35.411 12.542 39.361 1.00 14.84 241 VAL D C 1
ATOM 13684 O O . VAL D 1 237 ? 34.396 11.901 39.625 1.00 17.16 241 VAL D O 1
ATOM 13697 N N . GLU D 1 238 ? 35.582 13.809 39.728 1.00 14.13 242 GLU D N 1
ATOM 13698 C CA . GLU D 1 238 ? 34.539 14.548 40.435 1.00 14.49 242 GLU D CA 1
ATOM 13699 C C . GLU D 1 238 ? 33.720 15.414 39.477 1.00 13.59 242 GLU D C 1
ATOM 13700 O O . GLU D 1 238 ? 32.923 16.247 39.910 1.00 16.01 242 GLU D O 1
ATOM 13712 N N . GLY D 1 239 ? 33.915 15.200 38.179 1.00 13.46 243 GLY D N 1
ATOM 13713 C CA . GLY D 1 239 ? 33.225 15.960 37.152 1.00 11.26 243 GLY D CA 1
ATOM 13714 C C . GLY D 1 239 ? 32.251 15.105 36.370 1.00 11.30 243 GLY D C 1
ATOM 13715 O O . GLY D 1 239 ? 31.378 14.463 36.951 1.00 13.09 243 GLY D O 1
ATOM 13719 N N . PHE D 1 240 ? 32.414 15.086 35.050 1.00 14.04 244 PHE D N 1
ATOM 13720 C CA . PHE D 1 240 ? 31.478 14.402 34.163 1.00 12.69 244 PHE D CA 1
ATOM 13721 C C . PHE D 1 240 ? 31.970 13.019 33.747 1.00 14.01 244 PHE D C 1
ATOM 13722 O O . PHE D 1 240 ? 31.478 12.445 32.776 1.00 17.24 244 PHE D O 1
ATOM 13739 N N . GLN D 1 241 ? 32.933 12.481 34.488 1.00 14.49 245 GLN D N 1
ATOM 13740 C CA . GLN D 1 241 ? 33.489 11.171 34.168 1.00 17.53 245 GLN D CA 1
ATOM 13741 C C . GLN D 1 241 ? 32.439 10.073 34.315 1.00 16.05 245 GLN D C 1
ATOM 13742 O O . GLN D 1 241 ? 32.239 9.271 33.402 1.00 17.97 245 GLN D O 1
ATOM 13756 N N . THR D 1 242 ? 31.768 10.043 35.462 1.00 16.59 246 THR D N 1
ATOM 13757 C CA . THR D 1 242 ? 30.720 9.059 35.708 1.00 18.42 246 THR D CA 1
ATOM 13758 C C . THR D 1 242 ? 29.600 9.202 34.688 1.00 18.87 246 THR D C 1
ATOM 13759 O O . THR D 1 242 ? 29.103 8.210 34.166 1.00 19.77 246 THR D O 1
ATOM 13770 N N . PHE D 1 243 ? 29.206 10.442 34.415 1.00 20.34 247 PHE D N 1
ATOM 13771 C CA . PHE D 1 243 ? 28.128 10.713 33.470 1.00 19.17 247 PHE D CA 1
ATOM 13772 C C . PHE D 1 243 ? 28.459 10.188 32.078 1.00 19.92 247 PHE D C 1
ATOM 13773 O O . PHE D 1 243 ? 27.609 9.590 31.418 1.00 20.92 247 PHE D O 1
ATOM 13790 N N . PHE D 1 244 ? 29.689 10.410 31.629 1.00 19.28 248 PHE D N 1
ATOM 13791 C CA . PHE D 1 244 ? 30.108 9.902 30.331 1.00 21.93 248 PHE D CA 1
ATOM 13792 C C . PHE D 1 244 ? 30.183 8.378 30.356 1.00 22.98 248 PHE D C 1
ATOM 13793 O O . PHE D 1 244 ? 29.915 7.724 29.349 1.00 24.48 248 PHE D O 1
ATOM 13810 N N . ASN D 1 245 ? 30.544 7.812 31.504 1.00 22.62 249 ASN D N 1
ATOM 13811 C CA . ASN D 1 245 ? 30.607 6.360 31.638 1.00 26.78 249 ASN D CA 1
ATOM 13812 C C . ASN D 1 245 ? 29.233 5.711 31.490 1.00 27.84 249 ASN D C 1
ATOM 13813 O O . ASN D 1 245 ? 29.119 4.597 30.978 1.00 28.45 249 ASN D O 1
ATOM 13824 N N . GLN D 1 246 ? 28.193 6.406 31.944 1.00 29.54 250 GLN D N 1
ATOM 13825 C CA . GLN D 1 246 ? 26.827 5.908 31.811 1.00 30.85 250 GLN D CA 1
ATOM 13826 C C . GLN D 1 246 ? 26.378 5.938 30.353 1.00 30.36 250 GLN D C 1
ATOM 13827 O O . GLN D 1 246 ? 25.780 4.981 29.862 1.00 34.20 250 GLN D O 1
ATOM 13841 N N . LEU D 1 247 ? 26.666 7.040 29.668 1.00 26.88 251 LEU D N 1
ATOM 13842 C CA . LEU D 1 247 ? 26.258 7.200 28.277 1.00 26.23 251 LEU D CA 1
ATOM 13843 C C . LEU D 1 247 ? 26.925 6.159 27.385 1.00 29.85 251 LEU D C 1
ATOM 13844 O O . LEU D 1 247 ? 26.336 5.701 26.405 1.00 32.56 251 LEU D O 1
ATOM 13860 N N . LYS D 1 248 ? 28.156 5.789 27.725 1.00 29.32 252 LYS D N 1
ATOM 13861 C CA . LYS D 1 248 ? 28.850 4.723 27.014 1.00 31.26 252 LYS D CA 1
ATOM 13862 C C . LYS D 1 248 ? 28.151 3.395 27.268 1.00 34.63 252 LYS D C 1
ATOM 13863 O O . LYS D 1 248 ? 27.953 2.597 26.352 1.00 36.54 252 LYS D O 1
ATOM 13882 N N . ALA D 1 249 ? 27.774 3.171 28.521 1.00 35.55 253 ALA D N 1
ATOM 13883 C CA . ALA D 1 249 ? 27.109 1.938 28.916 1.00 39.70 253 ALA D CA 1
ATOM 13884 C C . ALA D 1 249 ? 25.733 1.818 28.274 1.00 39.19 253 ALA D C 1
ATOM 13885 O O . ALA D 1 249 ? 25.335 0.737 27.843 1.00 45.44 253 ALA D O 1
ATOM 13892 N N . SER D 1 250 ? 25.010 2.932 28.218 1.00 31.66 254 SER D N 1
ATOM 13893 C CA . SER D 1 250 ? 23.670 2.950 27.644 1.00 31.98 254 SER D CA 1
ATOM 13894 C C . SER D 1 250 ? 23.671 2.451 26.202 1.00 34.07 254 SER D C 1
ATOM 13895 O O . SER D 1 250 ? 22.687 1.872 25.741 1.00 35.22 254 SER D O 1
ATOM 13903 N N . ALA D 1 251 ? 24.778 2.679 25.500 1.00 37.56 255 ALA D N 1
ATOM 13904 C CA . ALA D 1 251 ? 24.926 2.233 24.118 1.00 38.16 255 ALA D CA 1
ATOM 13905 C C . ALA D 1 251 ? 26.112 1.282 23.983 1.00 38.76 255 ALA D C 1
ATOM 13906 O O . ALA D 1 251 ? 26.054 0.136 24.427 1.00 40.69 255 ALA D O 1
#

Foldseek 3Di:
DVVCVVLVVVLQVVLVQQCVQLVHDCDPDNCSVVQCVVFKDKFKAFQQQLHTDDDPCRSSDDQVVQFPPPVQKAADPDQLQVPRIHGRIFIKMFGADPVRHTRWIKGKWWGDFPHWIWIWIWTAGLVRWFTQWIATDDIDDDPPALPCRRPVVQRVQSHGATQADPVRAGQADEDPVDDDPPNRRYGHADPNHNRRVVSVSSRCNCQCDSSHCVSSSVVVVVD/DVVVVVVVVLVVQLQLVLVQQCVQLVHDCDDDNSSVVQCVPFKDKFKAQLQQLDTDDDPDRSSDDQPVQFVDPVFWDADPDQLQVPRIHGRIFIKMFGHDPVRHTAWIKGKWWGQFDPWIWIWIWTGGLVRWFTSWIATDDDDDDPPALVCRRPCVQRVQRGRATQADPVQAGQADADDPDDDPPHRRYGHDDPPRNRSVVSVVSRSNCQSDPSHCVSSSVVSVD/DVVQLVVVQVQQCVQLVHDCDDDNSSVVVCVPFKDKFKAFLQQLHTDDDPCRSPPDQPVQFVDPVFWDADPDQLQPPRIHGRIFIKMFGADPVRHTRWIKGKWWGQFDHWIWIWIWTAGLVRWFTQWIAIDDIDDDPPALVCRRPCVQRVQRHGATQADPVQQGQADADEDDDDPPHSRYGHADPNRNRRVVSVVSRSNCQSDNSHCVNSSVVSVVD/DLVVLLQLVLVQQCVQLVHDCDPDNCSVVVCVVFKDKFKAQLLQLDTDDDPDRSSDDQPCQFPPPVFWDADPPQLQPPRIHGRIFIKMFGADPVRHTRWIKGKWWGQFPDWIWIWIWTGGLVRWFTQWIATDDDDDDPPALCCRHVVVQRVQLHGATQADPVQQGQADADDDDDDPPHRRYGHADPNRNRSVSSVSSRSNCQSDSSHCVSSSVVSVVVD

Nearest PDB structures (foldseek):
  4xhf-assembly3_C  TM=1.002E+00  e=1.169E-42  Shewanella oneidensis MR-1
  4u9s-assembly1_C  TM=9.324E-01  e=2.771E-24  Vibrio cholerae
  7xk5-assembly1_C  TM=9.105E-01  e=7.171E-24  Vibrio cholerae O395
  4xa7-assembly1_A  TM=9.195E-01  e=1.553E-23  Vibrio harveyi CAIM 1792
  3lwx-assembly1_A  TM=8.519E-01  e=1.464E-11  Parabacteroides distasonis ATCC 8503

Sequence (884 aa):
SLKERKLAKKRDELQRYVLMAADVNLGQGNEFRDIFAKSVKPLLINLDTGKVDSDANVLDFDERMAAINPETSSTPKKDIAKIKTRANDARVFKVFDDSGKLSSVVVPFYGKGLWSMIYGYVAVEPDFNTIKGVVVYEHGETPGIGDFVTDPHWLSLWKGKQLFDDKGKFAMRLVKGGVKEGDIHGVDAVSGATMTGRGVQRAMEFWFGVEGFQTFFNQLKASAMGSLKERKLAKKRDELQRYVLMAADVNLGQGNEFRDIFAKSVKPLLINLDTGKVDSDANVLDFDERMAAINPETSSTPKKDIAKIKTTRANDARVFKVFDDSGKLSSVVVPFYGKGLWSMIYGYVAVEPDFNTIKGVVVYEHGETPGIGDFVTDPHWLSLWKGKQLFDDKGKFAMRLVKGGVKEGDIHGVDAVSGATMTGRGVQRAMMEFWFGVEGFQTFFNQLKALAKKRDELQRYVLMAADVNLGQGNEFRDIFAKSVKPLLINLDTGKVDSDANVLDFDERMAAINPETSSTPKKDIAKIKTRANDARVFKVFDDSGKLSSVVVPFYGKGLWSMIYGYVAVEPDFNTIKGVVVYEHGETPGIGDFVTDPHWLSLWKGKQLFDDKGKFAMRLVKGGVKEGDIHGVDAVSGATMMTGRGVQRAMEFWFGVEGFQTFFNQLKASKLAKKRDELQRRYVLMAADVNLGQGNEFRDIFAKSVKPLLINLDTGKVDSDANVLDFDERRMAAINPETSSTPKKDIAKIKTTRANDARVFKVFDDSGKLSSVVVPFYGKGLWSMIYGYVAVEPDFNTIKGVVVVYEHGETPGIGDFVTDPHWLSLWKGKQLFDDKGKFAMRLVKGGVKEGDIHGVDAVSGATMTGRGVQRAMEFWFGVEGFQTFFNQLKASA

InterPro domains:
  IPR007329 FMN-binding [PF04205] (144-238)
  IPR007329 FMN-binding [SM00900] (144-242)
  IPR010204 Na(+)-translocating NADH-quinone reductase subunit C [MF_00427] (6-258)
  IPR010204 Na(+)-translocating NADH-quinone reductase subunit C [PIRSF009437] (1-256)
  IPR010204 Na(+)-translocating NADH-quinone reductase subunit C [PTHR37838] (1-254)
  IPR010204 Na(+)-translocating NADH-quinone reductase subunit C [TIGR01938] (6-248)